Protein AF-0000000085954595 (afdb_homodimer)

Nearest PDB structures (foldseek):
  5egl-assembly1_A  TM=9.411E-01  e=6.350E-13  Staphylococcus aureus subsp. aureus Mu50
  5egk-assembly1_C  TM=9.507E-01  e=3.441E-12  Staphylococcus aureus subsp. aureus Mu50
  5hz4-assembly1_B  TM=9.574E-01  e=5.251E-12  Staphylococcus aureus subsp. aureus Mu50
  5egj-assembly1_A  TM=9.401E-01  e=4.654E-12  Staphylococcus aureus subsp. aureus Mu50
  5szy-assembly1_A  TM=9.165E-01  e=4.342E-11  Neisseria meningitidis

Foldseek 3Di:
DPPPPPPPPPPVVPPFAALVNLQVLQLLQLVVLVPADADADDLVPFAAAEQVQLKDKHKHPLQVDVVCLVVQADPVQFGQVLVVLLSVQSSQQSSQQSRQQRNDDGSDRPHGRKDKHWFKWAKKAFAPPDTHHSNWMKMKIWTFLEFDFFKTKIKMWIWTQDPNDIDTTMITITMMGIAHLVRPGGGGGRHYDYDDPVSVVSHVVVVVVVVVVVVCVCCACVNHPDDPVLVVVQVVLQVQQDDPVPNDSVRGHHDPLEDEQVPLKDKDKDAAAQVQAGSSQFRRVSNVSSVQVVRQQVSLCVQQVHHKDWGMKRIKGFADTHHHGWIKMKMKTFQFFDWQKTKIKIWIWTADPVVRDIDTGIMIITMMGDPGGGGGYHYDDVVSSSSNSVRVVVVVVSVVVD/DPPPPPPPPPPVPPPFAALVNLQVLQLLQLVVLVPPDADADDLVPFAAAEQVQLKDKHKHPLQVDVVCLVVQADPVQFGQVLVVLLSVQSSQQSSQQSRQQRNDDGSHRPHGRKDKHWFKWAKKAFAPPDTHHSNWMKMKIKTFLEFDFFKTKIKMWIWTQDPNDIDTTMITITMMGIAHLVRPGGGGGRHYDYDDPVSVVSHVVVVVVVVVVVVCVCCACVNHPDDPVLVVVQVVLQVQQDDPVPNDSVRGHHDPLEDEQVVLKDKDKDAAAQVQAGSSQFRRPSNVSSVQVVRQQVSLCVQLVHHKAWGMKRIKGFADTHHHGWIKMKMKTFQFFDWQKTKIKIWIWTADPVVRDIDTGIMIITMMGDPGGGGGYHYDDVVSSSSNSVRVVVVVVSVVVD

pLDDT: mean 91.68, std 13.05, range [21.44, 98.88]

Solvent-accessible surface area (backbone atoms only — not comparable to full-atom values): 41968 Å² total; per-residue (Å²): 136,84,74,78,70,79,77,73,73,74,70,72,74,74,81,74,47,34,52,65,53,51,52,54,37,49,42,45,24,53,57,60,37,73,76,46,77,82,67,91,78,64,67,90,75,48,69,61,26,45,46,70,36,11,45,50,66,34,28,48,49,25,40,85,39,58,85,57,28,53,78,37,31,31,64,84,68,27,47,33,62,43,58,51,47,30,50,50,46,54,49,46,50,50,25,53,50,30,36,49,37,52,63,54,62,82,47,54,77,79,50,79,56,63,36,74,45,72,40,30,36,57,36,35,44,47,50,81,95,62,80,56,56,44,69,40,37,37,41,38,37,35,23,44,50,34,61,49,59,35,38,35,34,30,40,35,38,34,29,34,68,54,98,89,37,78,42,78,42,36,41,36,34,37,32,31,35,30,18,29,79,86,63,82,44,74,34,74,51,55,44,69,40,72,88,45,72,69,48,45,50,44,33,51,49,40,52,50,51,50,50,51,51,52,50,50,60,62,57,25,75,91,76,28,76,76,53,73,68,55,46,50,52,53,49,53,57,50,56,60,20,44,35,85,85,65,77,36,92,82,52,66,43,76,52,89,66,48,40,49,31,87,73,40,57,44,48,36,63,42,79,35,40,54,65,50,39,38,91,82,66,28,44,24,65,24,55,54,50,22,53,47,46,53,43,38,50,52,42,49,16,52,69,52,34,33,67,62,41,82,51,37,38,39,55,29,39,48,76,46,89,45,56,56,52,35,38,36,37,37,40,23,30,50,33,29,53,59,59,33,32,36,24,31,39,28,42,32,27,40,45,40,42,65,78,69,44,73,44,77,24,34,41,37,34,40,30,34,35,41,87,52,70,40,57,39,57,38,56,83,48,69,71,38,42,52,45,27,52,53,28,45,53,51,46,54,57,49,57,76,70,106,136,81,78,76,70,78,76,74,73,73,70,72,74,73,78,74,48,34,52,65,52,51,54,53,37,49,42,44,23,53,58,59,36,71,77,45,78,83,66,90,78,65,66,89,74,48,71,61,27,45,48,70,36,11,45,51,66,35,27,48,48,25,40,85,39,58,86,56,27,51,77,37,31,32,65,84,66,27,48,33,64,43,56,51,47,29,52,49,47,53,50,47,49,50,25,52,49,31,37,49,36,54,64,54,61,82,48,54,76,79,51,79,57,61,36,74,44,72,40,30,36,58,36,36,44,49,49,81,93,62,80,56,56,45,70,39,39,37,41,38,36,37,25,44,48,34,61,50,60,33,37,36,33,30,39,36,39,33,29,36,67,56,96,87,37,79,42,78,44,35,40,37,35,36,30,34,36,30,18,29,79,87,61,81,42,74,34,74,52,53,43,69,38,71,88,47,72,68,46,46,51,45,33,50,50,41,51,50,51,50,50,51,50,51,49,49,58,64,56,25,75,92,74,29,76,77,52,73,67,55,46,50,51,53,50,52,56,50,56,58,20,45,34,85,86,66,76,35,91,82,52,68,44,76,52,88,66,48,41,48,32,87,74,40,56,42,47,36,63,43,78,36,40,55,64,49,39,39,90,82,66,28,46,24,65,24,56,53,50,20,55,46,47,53,43,38,49,51,42,50,17,53,69,53,34,33,67,61,41,82,52,36,38,41,54,30,40,48,74,46,88,45,56,58,51,34,39,37,37,37,40,24,31,49,34,29,53,60,59,32,32,37,24,30,41,28,42,32,26,39,46,39,41,64,78,69,44,73,44,77,24,34,40,38,32,40,31,35,36,40,88,51,72,42,56,40,56,38,56,83,48,71,70,38,40,52,46,28,51,51,29,43,53,51,48,53,58,50,56,76,70,106

Radius of gyration: 30.06 Å; Cα contacts (8 Å, |Δi|>4): 1681; chains: 2; bounding box: 65×86×109 Å

Secondary structure (DSSP, 8-state):
---------------PPBHHHHHHHHHHHHHHHHTSPP----GGGSPPEEGGGT-EEEEE-TTT-GGGGGGTB-TTSSB-HHHHHHHHHHHHHHHHHHHHHTTPPTTS--S---EEEEEEEEEEEE-TT----TTSPEEEEEEEEEE-SSEEEEEEEEEEEETTEEEEEEEEEEEEEEE-TTSSSB-PPPPEE--SHHHHHHHHHHHHHHHHHHHHHHT-TTTS---HHHHHHHHHHHHTTB-TTT--SS-B-PPTTEEEGGGSEEEEEEE--GGGB-TTSBB-HHHHHHHHHHHHHHHHHHHHTS-EEEEEEEEEEE-S--BTT-EEEEEEEEEEEETTEEEEEEEEEEEETTTTEEEEEEEEEEEEEESS--PEEE--SHHHHHHHHHHHHHHHHHHTT-/---------------PPBHHHHHHHHHHHHHHHHTSPP----GGGSPPEEGGGT-EEEEE-TTT-GGGGGGTB-TTSSB-HHHHHHHHHHHHHHHHHHHHHTTPPTTS--S---EEEEEEEEEEEE-TT----TTSPEEEEEEEEEE-SSEEEEEEEEEEEETTEEEEEEEEEEEEEEE-TTSSSB-PPPPEE--SHHHHHHHHHHHHHHHHHHHHHHT-TTTS---HHHHHHHHHHHHTTB-TTT--SS-B-PPTTEEEGGGSEEEEEEE--GGGB-TTSBB-HHHHHHHHHHHHHHHHHHHHTS-EEEEEEEEEEE-S--BTT-EEEEEEEEEEEETTEEEEEEEEEEEETTTTEEEEEEEEEEEEEESS--PEEE--SHHHHHHHHHHHHHHHHHHTT-

Sequence (804 aa):
SLLCKTFRCLYSTIQRKTIRYVGETLQKHVAALQGIPTRSVDISKLEAHTMNESRDSAVIPLGSEPQIRLQYINFTELVRFGKLLEDLDTFAIWLSYKHNQGGNLMGFPRHHPMMIVTAAVDEIHIKPDYDILPTTDIIMEGHVSWVGRSSLEVSMHLSQEIQGSRRDFLSAKFITVSREPSGDRSTPNVPLKTTSPEEEKMVRKGLAAREIRKLNEERSLMKTPPNDEERHILHNLFLQTIDPQSYSFRHRVLPPNHVWIEDAKLKNAVLCFPVDRNVYNKIFGGYLMRLAFELAWCNAAMYAKGRVKIAAVDDILFRKSVEIGSLLLLSSQVCYTVGNRMELSVNAEVLNVVTDTRVSTNTFYFMFKAEHDVPSIVPRSYADGMLFVEAKRHYESSENRLSLLCKTFRCLYSTIQRKTIRYVGETLQKHVAALQGIPTRSVDISKLEAHTMNESRDSAVIPLGSEPQIRLQYINFTELVRFGKLLEDLDTFAIWLSYKHNQGGNLMGFPRHHPMMIVTAAVDEIHIKPDYDILPTTDIIMEGHVSWVGRSSLEVSMHLSQEIQGSRRDFLSAKFITVSREPSGDRSTPNVPLKTTSPEEEKMVRKGLAAREIRKLNEERSLMKTPPNDEERHILHNLFLQTIDPQSYSFRHRVLPPNHVWIEDAKLKNAVLCFPVDRNVYNKIFGGYLMRLAFELAWCNAAMYAKGRVKIAAVDDILFRKSVEIGSLLLLSSQVCYTVGNRMELSVNAEVLNVVTDTRVSTNTFYFMFKAEHDVPSIVPRSYADGMLFVEAKRHYESSENRL

InterPro domains:
  IPR029069 HotDog domain superfamily [SSF54637] (68-216)
  IPR029069 HotDog domain superfamily [SSF54637] (257-397)
  IPR033120 Hotdog acyl-CoA thioesterase (ACOT)-type domain [PS51770] (54-182)
  IPR033120 Hotdog acyl-CoA thioesterase (ACOT)-type domain [PS51770] (262-374)

Structure (mmCIF, N/CA/C/O backbone):
data_AF-0000000085954595-model_v1
#
loop_
_entity.id
_entity.type
_entity.pdbx_description
1 polymer 'HotDog ACOT-type domain-containing protein'
#
loop_
_atom_site.group_PDB
_atom_site.id
_atom_site.type_symbol
_atom_site.label_atom_id
_atom_site.label_alt_id
_atom_site.label_comp_id
_atom_site.label_asym_id
_atom_site.label_entity_id
_atom_site.label_seq_id
_atom_site.pdbx_PDB_ins_code
_atom_site.Cartn_x
_atom_site.Cartn_y
_atom_site.Cartn_z
_atom_site.occupancy
_atom_site.B_iso_or_equiv
_atom_site.auth_seq_id
_atom_site.auth_comp_id
_atom_site.auth_asym_id
_atom_site.auth_atom_id
_atom_site.pdbx_PDB_model_num
ATOM 1 N N . SER A 1 1 ? 24.891 -0.18 64.062 1 23.48 1 SER A N 1
ATOM 2 C CA . SER A 1 1 ? 25.5 0.086 62.75 1 23.48 1 SER A CA 1
ATOM 3 C C . SER A 1 1 ? 24.766 -0.634 61.656 1 23.48 1 SER A C 1
ATOM 5 O O . SER A 1 1 ? 24.844 -0.24 60.469 1 23.48 1 SER A O 1
ATOM 7 N N . LEU A 1 2 ? 24.281 -1.827 61.75 1 26.25 2 LEU A N 1
ATOM 8 C CA . LEU A 1 2 ? 23.734 -2.922 60.938 1 26.25 2 LEU A CA 1
ATOM 9 C C . LEU A 1 2 ? 22.375 -2.553 60.344 1 26.25 2 LEU A C 1
ATOM 11 O O . LEU A 1 2 ? 21.828 -3.299 59.562 1 26.25 2 LEU A O 1
ATOM 15 N N . LEU A 1 3 ? 21.594 -1.631 60.906 1 26.55 3 LEU A N 1
ATOM 16 C CA . LEU A 1 3 ? 20.172 -1.468 60.656 1 26.55 3 LEU A CA 1
ATOM 17 C C . LEU A 1 3 ? 19.922 -0.839 59.281 1 26.55 3 LEU A C 1
ATOM 19 O O . LEU A 1 3 ? 18.844 -0.289 59.031 1 26.55 3 LEU A O 1
ATOM 23 N N . CYS A 1 4 ? 20.891 -0.4 58.5 1 21.81 4 CYS A N 1
ATOM 24 C CA . CYS A 1 4 ? 20.5 0.355 57.312 1 21.81 4 CYS A CA 1
ATOM 25 C C . CYS A 1 4 ? 19.688 -0.51 56.344 1 21.81 4 CYS A C 1
ATOM 27 O O . CYS A 1 4 ? 20.234 -1.304 55.594 1 21.81 4 CYS A O 1
ATOM 29 N N . LYS A 1 5 ? 18.562 -1.165 56.844 1 31.98 5 LYS A N 1
ATOM 30 C CA . LYS A 1 5 ? 17.609 -1.92 56.031 1 31.98 5 LYS A CA 1
ATOM 31 C C . LYS A 1 5 ? 17.297 -1.172 54.75 1 31.98 5 LYS A C 1
ATOM 33 O O . LYS A 1 5 ? 17.109 0.047 54.75 1 31.98 5 LYS A O 1
ATOM 38 N N . THR A 1 6 ? 17.516 -1.819 53.594 1 28.95 6 THR A N 1
ATOM 39 C CA . THR A 1 6 ? 17.391 -1.527 52.156 1 28.95 6 THR A CA 1
ATOM 40 C C . THR A 1 6 ? 16.016 -0.976 51.844 1 28.95 6 THR A C 1
ATOM 42 O O . THR A 1 6 ? 15 -1.637 52.094 1 28.95 6 THR A O 1
ATOM 45 N N . PHE A 1 7 ? 15.625 0.218 52.031 1 25.62 7 PHE A N 1
ATOM 46 C CA . PHE A 1 7 ? 14.445 0.856 51.438 1 25.62 7 PHE A CA 1
ATOM 47 C C . PHE A 1 7 ? 14.297 0.481 49.969 1 25.62 7 PHE A C 1
ATOM 49 O O . PHE A 1 7 ? 15.07 0.934 49.125 1 25.62 7 PHE A O 1
ATOM 56 N N . ARG A 1 8 ? 13.875 -0.756 49.656 1 32 8 ARG A N 1
ATOM 57 C CA . ARG A 1 8 ? 13.383 -1.069 48.312 1 32 8 ARG A CA 1
ATOM 58 C C . ARG A 1 8 ? 12.43 0.013 47.812 1 32 8 ARG A C 1
ATOM 60 O O . ARG A 1 8 ? 11.352 0.217 48.375 1 32 8 ARG A O 1
ATOM 67 N N . CYS A 1 9 ? 12.844 1.186 47.406 1 26.95 9 CYS A N 1
ATOM 68 C CA . CYS A 1 9 ? 12.039 2.129 46.656 1 26.95 9 CYS A CA 1
ATOM 69 C C . CYS A 1 9 ? 11.078 1.397 45.719 1 26.95 9 CYS A C 1
ATOM 71 O O . CYS A 1 9 ? 11.508 0.66 44.844 1 26.95 9 CYS A O 1
ATOM 73 N N . LEU A 1 10 ? 10.016 0.953 46.188 1 31.66 10 LEU A N 1
ATOM 74 C CA . LEU A 1 10 ? 8.883 0.573 45.344 1 31.66 10 LEU A CA 1
ATOM 75 C C . LEU A 1 10 ? 8.703 1.561 44.188 1 31.66 10 LEU A C 1
ATOM 77 O O . LEU A 1 10 ? 8.219 2.676 44.406 1 31.66 10 LEU A O 1
ATOM 81 N N . TYR A 1 11 ? 9.648 1.838 43.344 1 32.22 11 TYR A N 1
ATOM 82 C CA . TYR A 1 11 ? 9.289 2.441 42.062 1 32.22 11 TYR A CA 1
ATOM 83 C C . TYR A 1 11 ? 7.953 1.897 41.562 1 32.22 11 TYR A C 1
ATOM 85 O O . TYR A 1 11 ? 7.844 0.713 41.219 1 32.22 11 TYR A O 1
ATOM 93 N N . SER A 1 12 ? 6.922 2.117 42.188 1 36.5 12 SER A N 1
ATOM 94 C CA . SER A 1 12 ? 5.613 1.949 41.562 1 36.5 12 SER A CA 1
ATOM 95 C C . SER A 1 12 ? 5.688 2.211 40.062 1 36.5 12 SER A C 1
ATOM 97 O O . SER A 1 12 ? 6.082 3.299 39.625 1 36.5 12 SER A O 1
ATOM 99 N N . THR A 1 13 ? 6.191 1.411 39.156 1 43.16 13 THR A N 1
ATOM 100 C CA . THR A 1 13 ? 6.242 1.431 37.719 1 43.16 13 THR A CA 1
ATOM 101 C C . THR A 1 13 ? 4.965 2.025 37.125 1 43.16 13 THR A C 1
ATOM 103 O O . THR A 1 13 ? 3.904 1.394 37.156 1 43.16 13 THR A O 1
ATOM 106 N N . ILE A 1 14 ? 4.547 3.193 37.406 1 48.75 14 ILE A N 1
ATOM 107 C CA . ILE A 1 14 ? 3.465 3.861 36.688 1 48.75 14 ILE A CA 1
ATOM 108 C C . ILE A 1 14 ? 3.424 3.375 35.219 1 48.75 14 ILE A C 1
ATOM 110 O O . ILE A 1 14 ? 4.398 3.523 34.5 1 48.75 14 ILE A O 1
ATOM 114 N N . GLN A 1 15 ? 2.656 2.41 34.969 1 64.56 15 GLN A N 1
ATOM 115 C CA . GLN A 1 15 ? 2.449 1.842 33.625 1 64.56 15 GLN A CA 1
ATOM 116 C C . GLN A 1 15 ? 2.16 2.934 32.594 1 64.56 15 GLN A C 1
ATOM 118 O O . GLN A 1 15 ? 1.16 3.646 32.719 1 64.56 15 GLN A O 1
ATOM 123 N N . ARG A 1 16 ? 3.102 3.398 31.797 1 84.44 16 ARG A N 1
ATOM 124 C CA . ARG A 1 16 ? 2.986 4.398 30.734 1 84.44 16 ARG A CA 1
ATOM 125 C C . ARG A 1 16 ? 1.938 3.99 29.703 1 84.44 16 ARG A C 1
ATOM 127 O O . ARG A 1 16 ? 1.839 2.814 29.344 1 84.44 16 ARG A O 1
ATOM 134 N N . LYS A 1 17 ? 1.073 4.945 29.469 1 95.56 17 LYS A N 1
ATOM 135 C CA . LYS A 1 17 ? 0.077 4.789 28.406 1 95.56 17 LYS A CA 1
ATOM 136 C C . LYS A 1 17 ? 0.742 4.504 27.062 1 95.56 17 LYS A C 1
ATOM 138 O O . LYS A 1 17 ? 1.64 5.234 26.641 1 95.56 17 LYS A O 1
ATOM 143 N N . THR A 1 18 ? 0.385 3.381 26.438 1 98 18 THR A N 1
ATOM 144 C CA . THR A 1 18 ? 0.919 3.08 25.109 1 98 18 THR A CA 1
ATOM 145 C C . THR A 1 18 ? 0.077 3.742 24.031 1 98 18 THR A C 1
ATOM 147 O O . THR A 1 18 ? -1.064 4.137 24.281 1 98 18 THR A O 1
ATOM 150 N N . ILE A 1 19 ? 0.636 3.875 22.875 1 98.19 19 ILE A N 1
ATOM 151 C CA . ILE A 1 19 ? -0.09 4.453 21.75 1 98.19 19 ILE A CA 1
ATOM 152 C C . ILE A 1 19 ? -1.29 3.574 21.406 1 98.19 19 ILE A C 1
ATOM 154 O O . ILE A 1 19 ? -2.324 4.074 20.953 1 98.19 19 ILE A O 1
ATOM 158 N N . ARG A 1 20 ? -1.204 2.293 21.641 1 96.69 20 ARG A N 1
ATOM 159 C CA . ARG A 1 20 ? -2.34 1.396 21.469 1 96.69 20 ARG A CA 1
ATOM 160 C C . ARG A 1 20 ? -3.469 1.746 22.438 1 96.69 20 ARG A C 1
ATOM 162 O O . ARG A 1 20 ? -4.637 1.797 22.031 1 96.69 20 ARG A O 1
ATOM 169 N N . TYR A 1 21 ? -3.107 1.951 23.672 1 97.25 21 TYR A N 1
ATOM 170 C CA . TYR A 1 21 ? -4.086 2.367 24.656 1 97.25 21 TYR A CA 1
ATOM 171 C C . TYR A 1 21 ? -4.781 3.658 24.234 1 97.25 21 TYR A C 1
ATOM 173 O O . TYR A 1 21 ? -6 3.783 24.359 1 97.25 21 TYR A O 1
ATOM 181 N N . VAL A 1 22 ? -3.982 4.574 23.75 1 98 22 VAL A N 1
ATOM 182 C CA . VAL A 1 22 ? -4.5 5.863 23.297 1 98 22 VAL A CA 1
ATOM 183 C C . VAL A 1 22 ? -5.547 5.652 22.203 1 98 22 VAL A C 1
ATOM 185 O O . VAL A 1 22 ? -6.648 6.199 22.281 1 98 22 VAL A O 1
ATOM 188 N N . GLY A 1 23 ? -5.23 4.863 21.25 1 97.31 23 GLY A N 1
ATOM 189 C CA . GLY A 1 23 ? -6.148 4.582 20.156 1 97.31 23 GLY A CA 1
ATOM 190 C C . GLY A 1 23 ? -7.438 3.928 20.625 1 97.31 23 GLY A C 1
ATOM 191 O O . GLY A 1 23 ? -8.531 4.34 20.219 1 97.31 23 GLY A O 1
ATOM 192 N N . GLU A 1 24 ? -7.305 2.953 21.469 1 96.44 24 GLU A N 1
ATOM 193 C CA . GLU A 1 24 ? -8.461 2.213 21.953 1 96.44 24 GLU A CA 1
ATOM 194 C C . GLU A 1 24 ? -9.375 3.104 22.797 1 96.44 24 GLU A C 1
ATOM 196 O O . GLU A 1 24 ? -10.602 3.023 22.688 1 96.44 24 GLU A O 1
ATOM 201 N N . THR A 1 25 ? -8.758 3.902 23.625 1 97.69 25 THR A N 1
ATOM 202 C CA . THR A 1 25 ? -9.523 4.789 24.484 1 97.69 25 THR A CA 1
ATOM 203 C C . THR A 1 25 ? -10.219 5.875 23.672 1 97.69 25 THR A C 1
ATOM 205 O O . THR A 1 25 ? -11.336 6.285 24 1 97.69 25 THR A O 1
ATOM 208 N N . LEU A 1 26 ? -9.547 6.383 22.641 1 97.19 26 LEU A N 1
ATOM 209 C CA . LEU A 1 26 ? -10.172 7.348 21.734 1 97.19 26 LEU A CA 1
ATOM 210 C C . LEU A 1 26 ? -11.414 6.754 21.078 1 97.19 26 LEU A C 1
ATOM 212 O O . LEU A 1 26 ? -12.438 7.438 20.953 1 97.19 26 LEU A O 1
ATOM 216 N N . GLN A 1 27 ? -11.281 5.531 20.672 1 95.81 27 GLN A N 1
ATOM 217 C CA . GLN A 1 27 ? -12.422 4.852 20.062 1 95.81 27 GLN A CA 1
ATOM 218 C C . GLN A 1 27 ? -13.602 4.797 21.031 1 95.81 27 GLN A C 1
ATOM 220 O O . GLN A 1 27 ? -14.742 5.07 20.641 1 95.81 27 GLN A O 1
ATOM 225 N N . LYS A 1 28 ? -13.32 4.426 22.25 1 96.06 28 LYS A N 1
ATOM 226 C CA . LYS A 1 28 ? -14.344 4.383 23.281 1 96.06 28 LYS A CA 1
ATOM 227 C C . LYS A 1 28 ? -14.945 5.766 23.516 1 96.06 28 LYS A C 1
ATOM 229 O O . LYS A 1 28 ? -16.172 5.898 23.672 1 96.06 28 LYS A O 1
ATOM 234 N N . HIS A 1 29 ? -14.07 6.75 23.531 1 96.06 29 HIS A N 1
ATOM 235 C CA . HIS A 1 29 ? -14.484 8.125 23.781 1 96.06 29 HIS A CA 1
ATOM 236 C C . HIS A 1 29 ? -15.445 8.617 22.719 1 96.06 29 HIS A C 1
ATOM 238 O O . HIS A 1 29 ? -16.5 9.172 23.031 1 96.06 29 HIS A O 1
ATOM 244 N N . VAL A 1 30 ? -15.133 8.391 21.469 1 94.81 30 VAL A N 1
ATOM 245 C CA . VAL A 1 30 ? -15.93 8.844 20.328 1 94.81 30 VAL A CA 1
ATOM 246 C C . VAL A 1 30 ? -17.219 8.047 20.25 1 94.81 30 VAL A C 1
ATOM 248 O O . VAL A 1 30 ? -18.281 8.602 19.969 1 94.81 30 VAL A O 1
ATOM 251 N N . ALA A 1 31 ? -17.141 6.766 20.516 1 93 31 ALA A N 1
ATOM 252 C CA . ALA A 1 31 ? -18.344 5.93 20.531 1 93 31 ALA A CA 1
ATOM 253 C C . ALA A 1 31 ? -19.359 6.434 21.547 1 93 31 ALA A C 1
ATOM 255 O O . ALA A 1 31 ? -20.562 6.414 21.297 1 93 31 ALA A O 1
ATOM 256 N N . ALA A 1 32 ? -18.875 6.852 22.641 1 92.69 32 ALA A N 1
ATOM 257 C CA . ALA A 1 32 ? -19.734 7.348 23.719 1 92.69 32 ALA A CA 1
ATOM 258 C C . ALA A 1 32 ? -20.422 8.656 23.312 1 92.69 32 ALA A C 1
ATOM 260 O O . ALA A 1 32 ? -21.5 8.977 23.812 1 92.69 32 ALA A O 1
ATOM 261 N N . LEU A 1 33 ? -19.812 9.359 22.422 1 90.88 33 LEU A N 1
ATOM 262 C CA . LEU A 1 33 ? -20.344 10.648 21.984 1 90.88 33 LEU A CA 1
ATOM 263 C C . LEU A 1 33 ? -21.484 10.461 20.984 1 90.88 33 LEU A C 1
ATOM 265 O O . LEU A 1 33 ? -22.328 11.336 20.828 1 90.88 33 LEU A O 1
ATOM 269 N N . GLN A 1 34 ? -21.453 9.391 20.188 1 82.62 34 GLN A N 1
ATOM 270 C CA . GLN A 1 34 ? -22.438 9.156 19.141 1 82.62 34 GLN A CA 1
ATOM 271 C C . GLN A 1 34 ? -23.844 9.062 19.734 1 82.62 34 GLN A C 1
ATOM 273 O O . GLN A 1 34 ? -24.828 9.398 19.078 1 82.62 34 GLN A O 1
ATOM 278 N N . GLY A 1 35 ? -24.016 8.734 20.922 1 75.94 35 GLY A N 1
ATOM 279 C CA . GLY A 1 35 ? -25.328 8.594 21.547 1 75.94 35 GLY A CA 1
ATOM 280 C C . GLY A 1 35 ? -25.812 9.883 22.188 1 75.94 35 GLY A C 1
ATOM 281 O O . GLY A 1 35 ? -26.953 9.961 22.641 1 75.94 35 GLY A O 1
ATOM 282 N N . ILE A 1 36 ? -25.031 10.891 22.109 1 80 36 ILE A N 1
ATOM 283 C CA . ILE A 1 36 ? -25.391 12.141 22.766 1 80 36 ILE A CA 1
ATOM 284 C C . ILE A 1 36 ? -25.969 13.117 21.75 1 80 36 ILE A C 1
ATOM 286 O O . ILE A 1 36 ? -25.344 13.414 20.734 1 80 36 ILE A O 1
ATOM 290 N N . PRO A 1 37 ? -27.172 13.539 21.953 1 78.62 37 PRO A N 1
ATOM 291 C CA . PRO A 1 37 ? -27.781 14.492 21.016 1 78.62 37 PRO A CA 1
ATOM 292 C C . PRO A 1 37 ? -27 15.797 20.922 1 78.62 37 PRO A C 1
ATOM 294 O O . PRO A 1 37 ? -26.469 16.281 21.922 1 78.62 37 PRO A O 1
ATOM 297 N N . THR A 1 38 ? -26.922 16.297 19.734 1 78 38 THR A N 1
ATOM 298 C CA . THR A 1 38 ? -26.203 17.547 19.5 1 78 38 THR A CA 1
ATOM 299 C C . THR A 1 38 ? -27.016 18.75 19.984 1 78 38 THR A C 1
ATOM 301 O O . THR A 1 38 ? -28.234 18.812 19.734 1 78 38 THR A O 1
ATOM 304 N N . ARG A 1 39 ? -26.422 19.516 20.906 1 70.94 39 ARG A N 1
ATOM 305 C CA . ARG A 1 39 ? -27.078 20.734 21.344 1 70.94 39 ARG A CA 1
ATOM 306 C C . ARG A 1 39 ? -26.203 21.953 21.062 1 70.94 39 ARG A C 1
ATOM 308 O O . ARG A 1 39 ? -24.984 21.828 20.906 1 70.94 39 ARG A O 1
ATOM 315 N N . SER A 1 40 ? -26.906 23.016 20.797 1 75.88 40 SER A N 1
ATOM 316 C CA . SER A 1 40 ? -26.172 24.266 20.656 1 75.88 40 SER A CA 1
ATOM 317 C C . SER A 1 40 ? -25.375 24.594 21.906 1 75.88 40 SER A C 1
ATOM 319 O O . SER A 1 40 ? -25.859 24.406 23.031 1 75.88 40 SER A O 1
ATOM 321 N N . VAL A 1 41 ? -24.125 24.875 21.656 1 79.75 41 VAL A N 1
ATOM 322 C CA . VAL A 1 41 ? -23.266 25.125 22.812 1 79.75 41 VAL A CA 1
ATOM 323 C C . VAL A 1 41 ? -23 26.625 22.922 1 79.75 41 VAL A C 1
ATOM 325 O O . VAL A 1 41 ? -22.641 27.281 21.953 1 79.75 41 VAL A O 1
ATOM 328 N N . ASP A 1 42 ? -23.328 27.188 24.094 1 80.19 42 ASP A N 1
ATOM 329 C CA . ASP A 1 42 ? -22.984 28.578 24.422 1 80.19 42 ASP A CA 1
ATOM 330 C C . ASP A 1 42 ? -21.547 28.656 24.969 1 80.19 42 ASP A C 1
ATOM 332 O O . ASP A 1 42 ? -21.297 28.312 26.125 1 80.19 42 ASP A O 1
ATOM 336 N N . ILE A 1 43 ? -20.703 29.141 24.203 1 78.94 43 ILE A N 1
ATOM 337 C CA . ILE A 1 43 ? -19.266 29.219 24.469 1 78.94 43 ILE A CA 1
ATOM 338 C C . ILE A 1 43 ? -19.031 30.016 25.766 1 78.94 43 ILE A C 1
ATOM 340 O O . ILE A 1 43 ? -18.109 29.703 26.516 1 78.94 43 ILE A O 1
ATOM 344 N N . SER A 1 44 ? -19.828 31 25.938 1 80.25 44 SER A N 1
ATOM 345 C CA . SER A 1 44 ? -19.656 31.875 27.078 1 80.25 44 SER A CA 1
ATOM 346 C C . SER A 1 44 ? -19.828 31.125 28.391 1 80.25 44 SER A C 1
ATOM 348 O O . SER A 1 44 ? -19.375 31.578 29.453 1 80.25 44 SER A O 1
ATOM 350 N N . LYS A 1 45 ? -20.422 30.031 28.312 1 82.19 45 LYS A N 1
ATOM 351 C CA . LYS A 1 45 ? -20.703 29.25 29.516 1 82.19 45 LYS A CA 1
ATOM 352 C C . LYS A 1 45 ? -19.609 28.203 29.766 1 82.19 45 LYS A C 1
ATOM 354 O O . LYS A 1 45 ? -19.625 27.531 30.797 1 82.19 45 LYS A O 1
ATOM 359 N N . LEU A 1 46 ? -18.75 28.156 28.844 1 87.12 46 LEU A N 1
ATOM 360 C CA . LEU A 1 46 ? -17.688 27.156 29.016 1 87.12 46 LEU A CA 1
ATOM 361 C C . LEU A 1 46 ? -16.547 27.719 29.844 1 87.12 46 LEU A C 1
ATOM 363 O O . LEU A 1 46 ? -16.016 28.797 29.531 1 87.12 46 LEU A O 1
ATOM 367 N N . GLU A 1 47 ? -16.219 27.078 30.891 1 90.56 47 GLU A N 1
ATOM 368 C CA . GLU A 1 47 ? -15.055 27.469 31.688 1 90.56 47 GLU A CA 1
ATOM 369 C C . GLU A 1 47 ? -13.75 27.109 30.969 1 90.56 47 GLU A C 1
ATOM 371 O O . GLU A 1 47 ? -13.586 25.984 30.5 1 90.56 47 GLU A O 1
ATOM 376 N N . ALA A 1 48 ? -12.859 28.047 31 1 95.75 48 ALA A N 1
ATOM 377 C CA . ALA A 1 48 ? -11.586 27.875 30.312 1 95.75 48 ALA A CA 1
ATOM 378 C C . ALA A 1 48 ? -10.758 26.766 30.969 1 95.75 48 ALA A C 1
ATOM 380 O O . ALA A 1 48 ? -10.836 26.562 32.188 1 95.75 48 ALA A O 1
ATOM 381 N N . HIS A 1 49 ? -10.055 26.031 30.188 1 97.06 49 HIS A N 1
ATOM 382 C CA . HIS A 1 49 ? -9.117 25.016 30.656 1 97.06 49 HIS A CA 1
ATOM 383 C C . HIS A 1 49 ? -7.676 25.484 30.5 1 97.06 49 HIS A C 1
ATOM 385 O O . HIS A 1 49 ? -7.379 26.312 29.641 1 97.06 49 HIS A O 1
ATOM 391 N N . THR A 1 50 ? -6.793 24.953 31.312 1 96.88 50 THR A N 1
ATOM 392 C CA . THR A 1 50 ? -5.383 25.312 31.25 1 96.88 50 THR A CA 1
ATOM 393 C C . THR A 1 50 ? -4.637 24.438 30.25 1 96.88 50 THR A C 1
ATOM 395 O O . THR A 1 50 ? -5.148 23.391 29.844 1 96.88 50 THR A O 1
ATOM 398 N N . MET A 1 51 ? -3.457 24.859 29.906 1 96.31 51 MET A N 1
ATOM 399 C CA . MET A 1 51 ? -2.617 24.078 29.016 1 96.31 51 MET A CA 1
ATOM 400 C C . MET A 1 51 ? -2.264 22.734 29.625 1 96.31 51 MET A C 1
ATOM 402 O O . MET A 1 51 ? -2.152 21.734 28.906 1 96.31 51 MET A O 1
ATOM 406 N N . ASN A 1 52 ? -2.141 22.734 30.922 1 95.88 52 ASN A N 1
ATOM 407 C CA . ASN A 1 52 ? -1.749 21.531 31.625 1 95.88 52 ASN A CA 1
ATOM 408 C C . ASN A 1 52 ? -2.83 20.453 31.547 1 95.88 52 ASN A C 1
ATOM 410 O O . ASN A 1 52 ? -2.533 19.266 31.625 1 95.88 52 ASN A O 1
ATOM 414 N N . GLU A 1 53 ? -3.992 20.875 31.344 1 96.5 53 GLU A N 1
ATOM 415 C CA . GLU A 1 53 ? -5.098 19.922 31.297 1 96.5 53 GLU A CA 1
ATOM 416 C C . GLU A 1 53 ? -5.098 19.125 30 1 96.5 53 GLU A C 1
ATOM 418 O O . GLU A 1 53 ? -5.719 18.062 29.906 1 96.5 53 GLU A O 1
ATOM 423 N N . SER A 1 54 ? -4.438 19.641 29.016 1 97.44 54 SER A N 1
ATOM 424 C CA . SER A 1 54 ? -4.305 18.891 27.766 1 97.44 54 SER A CA 1
ATOM 425 C C . SER A 1 54 ? -2.977 18.141 27.719 1 97.44 54 SER A C 1
ATOM 427 O O . SER A 1 54 ? -2.793 17.25 26.891 1 97.44 54 SER A O 1
ATOM 429 N N . ARG A 1 55 ? -2.012 18.547 28.562 1 97.25 55 ARG A N 1
ATOM 430 C CA . ARG A 1 55 ? -0.68 17.953 28.547 1 97.25 55 ARG A CA 1
ATOM 431 C C . ARG A 1 55 ? -0.74 16.453 28.859 1 97.25 55 ARG A C 1
ATOM 433 O O . ARG A 1 55 ? -1.414 16.047 29.797 1 97.25 55 ARG A O 1
ATOM 440 N N . ASP A 1 56 ? -0.078 15.664 28.031 1 97.94 56 ASP A N 1
ATOM 441 C CA . ASP A 1 56 ? -0.059 14.219 28.25 1 97.94 56 ASP A CA 1
ATOM 442 C C . ASP A 1 56 ? 1.133 13.578 27.547 1 97.94 56 ASP A C 1
ATOM 444 O O . ASP A 1 56 ? 1.905 14.258 26.859 1 97.94 56 ASP A O 1
ATOM 448 N N . SER A 1 57 ? 1.332 12.336 27.859 1 98.19 57 SER A N 1
ATOM 449 C CA . SER A 1 57 ? 2.414 11.547 27.281 1 98.19 57 SER A CA 1
ATOM 450 C C . SER A 1 57 ? 1.945 10.141 26.922 1 98.19 57 SER A C 1
ATOM 452 O O . SER A 1 57 ? 1.02 9.617 27.531 1 98.19 57 SER A O 1
ATOM 454 N N . ALA A 1 58 ? 2.475 9.625 25.875 1 98.38 58 ALA A N 1
ATOM 455 C CA . ALA A 1 58 ? 2.27 8.242 25.438 1 98.38 58 ALA A CA 1
ATOM 456 C C . ALA A 1 58 ? 3.574 7.621 24.953 1 98.38 58 ALA A C 1
ATOM 458 O O . ALA A 1 58 ? 4.531 8.336 24.641 1 98.38 58 ALA A O 1
ATOM 459 N N . VAL A 1 59 ? 3.574 6.297 24.969 1 98.62 59 VAL A N 1
ATOM 460 C CA . VAL A 1 59 ? 4.797 5.605 24.562 1 98.62 59 VAL A CA 1
ATOM 461 C C . VAL A 1 59 ? 4.5 4.684 23.375 1 98.62 59 VAL A C 1
ATOM 463 O O . VAL A 1 59 ? 3.459 4.023 23.344 1 98.62 59 VAL A O 1
ATOM 466 N N . ILE A 1 60 ? 5.332 4.727 22.359 1 98.62 60 ILE A N 1
ATOM 467 C CA . ILE A 1 60 ? 5.461 3.615 21.422 1 98.62 60 ILE A CA 1
ATOM 468 C C . ILE A 1 60 ? 6.457 2.596 21.984 1 98.62 60 ILE A C 1
ATOM 470 O O . ILE A 1 60 ? 7.668 2.84 21.984 1 98.62 60 ILE A O 1
ATOM 474 N N . PRO A 1 61 ? 6.004 1.481 22.422 1 98.12 61 PRO A N 1
ATOM 475 C CA . PRO A 1 61 ? 6.828 0.604 23.266 1 98.12 61 PRO A CA 1
ATOM 476 C C . PRO A 1 61 ? 7.688 -0.352 22.438 1 98.12 61 PRO A C 1
ATOM 478 O O . PRO A 1 61 ? 7.594 -1.57 22.594 1 98.12 61 PRO A O 1
ATOM 481 N N . LEU A 1 62 ? 8.602 0.182 21.703 1 97.75 62 LEU A N 1
ATOM 482 C CA . LEU A 1 62 ? 9.453 -0.62 20.828 1 97.75 62 LEU A CA 1
ATOM 483 C C . LEU A 1 62 ? 10.484 -1.399 21.641 1 97.75 62 LEU A C 1
ATOM 485 O O . LEU A 1 62 ? 10.93 -2.469 21.219 1 97.75 62 LEU A O 1
ATOM 489 N N . GLY A 1 63 ? 10.93 -0.868 22.719 1 96.31 63 GLY A N 1
ATOM 490 C CA . GLY A 1 63 ? 11.852 -1.557 23.609 1 96.31 63 GLY A CA 1
ATOM 491 C C . GLY A 1 63 ? 11.164 -2.494 24.578 1 96.31 63 GLY A C 1
ATOM 492 O O . GLY A 1 63 ? 11.531 -3.666 24.688 1 96.31 63 GLY A O 1
ATOM 493 N N . SER A 1 64 ? 10.055 -2.049 25.141 1 96.19 64 SER A N 1
ATOM 494 C CA . SER A 1 64 ? 9.375 -2.762 26.219 1 96.19 64 SER A CA 1
ATOM 495 C C . SER A 1 64 ? 8.461 -3.85 25.672 1 96.19 64 SER A C 1
ATOM 497 O O . SER A 1 64 ? 8.148 -4.82 26.375 1 96.19 64 SER A O 1
ATOM 499 N N . GLU A 1 65 ? 8 -3.699 24.422 1 96.44 65 GLU A N 1
ATOM 500 C CA . GLU A 1 65 ? 7.184 -4.703 23.75 1 96.44 65 GLU A CA 1
ATOM 501 C C . GLU A 1 65 ? 7.766 -5.07 22.391 1 96.44 65 GLU A C 1
ATOM 503 O O . GLU A 1 65 ? 7.191 -4.734 21.359 1 96.44 65 GLU A O 1
ATOM 508 N N . PRO A 1 66 ? 8.734 -5.906 22.375 1 94.88 66 PRO A N 1
ATOM 509 C CA . PRO A 1 66 ? 9.469 -6.199 21.141 1 94.88 66 PRO A CA 1
ATOM 510 C C . PRO A 1 66 ? 8.594 -6.84 20.062 1 94.88 66 PRO A C 1
ATOM 512 O O . PRO A 1 66 ? 8.93 -6.793 18.875 1 94.88 66 PRO A O 1
ATOM 515 N N . GLN A 1 67 ? 7.453 -7.352 20.438 1 92.5 67 GLN A N 1
ATOM 516 C CA . GLN A 1 67 ? 6.598 -8.062 19.484 1 92.5 67 GLN A CA 1
ATOM 517 C C . GLN A 1 67 ? 6 -7.102 18.469 1 92.5 67 GLN A C 1
ATOM 519 O O . GLN A 1 67 ? 5.547 -7.523 17.406 1 92.5 67 GLN A O 1
ATOM 524 N N . ILE A 1 68 ? 5.973 -5.797 18.75 1 95.81 68 ILE A N 1
ATOM 525 C CA . ILE A 1 68 ? 5.359 -4.871 17.797 1 95.81 68 ILE A CA 1
ATOM 526 C C . ILE A 1 68 ? 6.43 -4.285 16.891 1 95.81 68 ILE A C 1
ATOM 528 O O . ILE A 1 68 ? 6.117 -3.545 15.953 1 95.81 68 ILE A O 1
ATOM 532 N N . ARG A 1 69 ? 7.727 -4.59 17.078 1 96.06 69 ARG A N 1
ATOM 533 C CA . ARG A 1 69 ? 8.852 -3.963 16.406 1 96.06 69 ARG A CA 1
ATOM 534 C C . ARG A 1 69 ? 8.766 -4.168 14.891 1 96.06 69 ARG A C 1
ATOM 536 O O . ARG A 1 69 ? 9.078 -3.264 14.117 1 96.06 69 ARG A O 1
ATOM 543 N N . LEU A 1 70 ? 8.359 -5.32 14.57 1 95.12 70 LEU A N 1
ATOM 544 C CA . LEU A 1 70 ? 8.352 -5.664 13.156 1 95.12 70 LEU A CA 1
ATOM 545 C C . LEU A 1 70 ? 7.492 -4.684 12.359 1 95.12 70 LEU A C 1
ATOM 547 O O . LEU A 1 70 ? 7.801 -4.371 11.211 1 95.12 70 LEU A O 1
ATOM 551 N N . GLN A 1 71 ? 6.5 -4.16 13.023 1 95.94 71 GLN A N 1
ATOM 552 C CA . GLN A 1 71 ? 5.582 -3.236 12.359 1 95.94 71 GLN A CA 1
ATOM 553 C C . GLN A 1 71 ? 6.227 -1.865 12.172 1 95.94 71 GLN A C 1
ATOM 555 O O . GLN A 1 71 ? 5.773 -1.071 11.344 1 95.94 71 GLN A O 1
ATOM 560 N N . TYR A 1 72 ? 7.324 -1.604 12.914 1 98.12 72 TYR A N 1
ATOM 561 C CA . TYR A 1 72 ? 7.863 -0.249 12.961 1 98.12 72 TYR A CA 1
ATOM 562 C C . TYR A 1 72 ? 9.258 -0.195 12.344 1 98.12 72 TYR A C 1
ATOM 564 O O . TYR A 1 72 ? 9.859 0.875 12.258 1 98.12 72 TYR A O 1
ATOM 572 N N . ILE A 1 73 ? 9.766 -1.309 11.875 1 97.25 73 ILE A N 1
ATOM 573 C CA . ILE A 1 73 ? 11.141 -1.342 11.391 1 97.25 73 ILE A CA 1
ATOM 574 C C . ILE A 1 73 ? 11.156 -1.18 9.875 1 97.25 73 ILE A C 1
ATOM 576 O O . ILE A 1 73 ? 10.305 -1.726 9.18 1 97.25 73 ILE A O 1
ATOM 580 N N . ASN A 1 74 ? 12.102 -0.397 9.422 1 95.19 74 ASN A N 1
ATOM 581 C CA . ASN A 1 74 ? 12.297 -0.268 7.98 1 95.19 74 ASN A CA 1
ATOM 582 C C . ASN A 1 74 ? 13.43 -1.162 7.484 1 95.19 74 ASN A C 1
ATOM 584 O O . ASN A 1 74 ? 13.914 -2.02 8.219 1 95.19 74 ASN A O 1
ATOM 588 N N . PHE A 1 75 ? 13.812 -1.071 6.277 1 92.25 75 PHE A N 1
ATOM 589 C CA . PHE A 1 75 ? 14.742 -1.975 5.617 1 92.25 75 PHE A CA 1
ATOM 590 C C . PHE A 1 75 ? 16.172 -1.678 6.047 1 92.25 75 PHE A C 1
ATOM 592 O O . PHE A 1 75 ? 17.078 -2.482 5.812 1 92.25 75 PHE A O 1
ATOM 599 N N . THR A 1 76 ? 16.469 -0.557 6.711 1 92.56 76 THR A N 1
ATOM 600 C CA . THR A 1 76 ? 17.781 -0.243 7.242 1 92.56 76 THR A CA 1
ATOM 601 C C . THR A 1 76 ? 17.859 -0.566 8.734 1 92.56 76 THR A C 1
ATOM 603 O O . THR A 1 76 ? 18.781 -0.125 9.422 1 92.56 76 THR A O 1
ATOM 606 N N . GLU A 1 77 ? 16.781 -1.147 9.25 1 93.69 77 GLU A N 1
ATOM 607 C CA . GLU A 1 77 ? 16.719 -1.553 10.656 1 93.69 77 GLU A CA 1
ATOM 608 C C . GLU A 1 77 ? 16.578 -0.343 11.57 1 93.69 77 GLU A C 1
ATOM 610 O O . GLU A 1 77 ? 17.094 -0.337 12.688 1 93.69 77 GLU A O 1
ATOM 615 N N . LEU A 1 78 ? 16.078 0.682 11.07 1 96.31 78 LEU A N 1
ATOM 616 C CA . LEU A 1 78 ? 15.625 1.84 11.836 1 96.31 78 LEU A CA 1
ATOM 617 C C . LEU A 1 78 ? 14.102 1.935 11.82 1 96.31 78 LEU A C 1
ATOM 619 O O . LEU A 1 78 ? 13.43 1.099 11.211 1 96.31 78 LEU A O 1
ATOM 623 N N . VAL A 1 79 ? 13.609 2.92 12.531 1 97.56 79 VAL A N 1
ATOM 624 C CA . VAL A 1 79 ? 12.164 3.041 12.641 1 97.56 79 VAL A CA 1
ATOM 625 C C . VAL A 1 79 ? 11.586 3.557 11.328 1 97.56 79 VAL A C 1
ATOM 627 O O . VAL A 1 79 ? 12.141 4.469 10.711 1 97.56 79 VAL A O 1
ATOM 630 N N . ARG A 1 80 ? 10.523 2.904 10.898 1 97.62 80 ARG A N 1
ATOM 631 C CA . ARG A 1 80 ? 9.75 3.316 9.727 1 97.62 80 ARG A CA 1
ATOM 632 C C . ARG A 1 80 ? 9.039 4.637 9.984 1 97.62 80 ARG A C 1
ATOM 634 O O . ARG A 1 80 ? 8.031 4.68 10.688 1 97.62 80 ARG A O 1
ATOM 641 N N . PHE A 1 81 ? 9.461 5.738 9.391 1 97.19 81 PHE A N 1
ATOM 642 C CA . PHE A 1 81 ? 9 7.09 9.688 1 97.19 81 PHE A CA 1
ATOM 643 C C . PHE A 1 81 ? 7.508 7.223 9.422 1 97.19 81 PHE A C 1
ATOM 645 O O . PHE A 1 81 ? 6.805 7.922 10.148 1 97.19 81 PHE A O 1
ATOM 652 N N . GLY A 1 82 ? 6.98 6.605 8.336 1 97.5 82 GLY A N 1
ATOM 653 C CA . GLY A 1 82 ? 5.559 6.664 8.031 1 97.5 82 GLY A CA 1
ATOM 654 C C . GLY A 1 82 ? 4.688 6.23 9.195 1 97.5 82 GLY A C 1
ATOM 655 O O . GLY A 1 82 ? 3.602 6.781 9.398 1 97.5 82 GLY A O 1
ATOM 656 N N . LYS A 1 83 ? 5.117 5.277 9.945 1 98.38 83 LYS A N 1
ATOM 657 C CA . LYS A 1 83 ? 4.363 4.789 11.094 1 98.38 83 LYS A CA 1
ATOM 658 C C . LYS A 1 83 ? 4.301 5.844 12.203 1 98.38 83 LYS A C 1
ATOM 660 O O . LYS A 1 83 ? 3.307 5.941 12.922 1 98.38 83 LYS A O 1
ATOM 665 N N . LEU A 1 84 ? 5.34 6.598 12.328 1 98.25 84 LEU A N 1
ATOM 666 C CA . LEU A 1 84 ? 5.344 7.672 13.32 1 98.25 84 LEU A CA 1
ATOM 667 C C . LEU A 1 84 ? 4.305 8.734 12.969 1 98.25 84 LEU A C 1
ATOM 669 O O . LEU A 1 84 ? 3.699 9.328 13.867 1 98.25 84 LEU A O 1
ATOM 673 N N . LEU A 1 85 ? 4.16 8.992 11.656 1 98.31 85 LEU A N 1
ATOM 674 C CA . LEU A 1 85 ? 3.158 9.961 11.234 1 98.31 85 LEU A CA 1
ATOM 675 C C . LEU A 1 85 ? 1.764 9.531 11.68 1 98.31 85 LEU A C 1
ATOM 677 O O . LEU A 1 85 ? 0.96 10.367 12.109 1 98.31 85 LEU A O 1
ATOM 681 N N . GLU A 1 86 ? 1.479 8.242 11.594 1 98.38 86 GLU A N 1
ATOM 682 C CA . GLU A 1 86 ? 0.205 7.707 12.062 1 98.38 86 GLU A CA 1
ATOM 683 C C . GLU A 1 86 ? 0.033 7.938 13.562 1 98.38 86 GLU A C 1
ATOM 685 O O . GLU A 1 86 ? -1.03 8.375 14.016 1 98.38 86 GLU A O 1
ATOM 690 N N . ASP A 1 87 ? 1.039 7.66 14.289 1 98.75 87 ASP A N 1
ATOM 691 C CA . ASP A 1 87 ? 0.972 7.77 15.742 1 98.75 87 ASP A CA 1
ATOM 692 C C . ASP A 1 87 ? 0.845 9.227 16.172 1 98.75 87 ASP A C 1
ATOM 694 O O . ASP A 1 87 ? 0.118 9.539 17.125 1 98.75 87 ASP A O 1
ATOM 698 N N . LEU A 1 88 ? 1.571 10.07 15.484 1 98.75 88 LEU A N 1
ATOM 699 C CA . LEU A 1 88 ? 1.474 11.5 15.773 1 98.75 88 LEU A CA 1
ATOM 700 C C . LEU A 1 88 ? 0.049 12 15.562 1 98.75 88 LEU A C 1
ATOM 702 O O . LEU A 1 88 ? -0.474 12.766 16.375 1 98.75 88 LEU A O 1
ATOM 706 N N . ASP A 1 89 ? -0.56 11.617 14.477 1 98.56 89 ASP A N 1
ATOM 707 C CA . ASP A 1 89 ? -1.925 12.031 14.172 1 98.56 89 ASP A CA 1
ATOM 708 C C . ASP A 1 89 ? -2.895 11.578 15.266 1 98.56 89 ASP A C 1
ATOM 710 O O . ASP A 1 89 ? -3.736 12.352 15.719 1 98.56 89 ASP A O 1
ATOM 714 N N . THR A 1 90 ? -2.762 10.328 15.68 1 98.62 90 THR A N 1
ATOM 715 C CA . THR A 1 90 ? -3.59 9.781 16.75 1 98.62 90 THR A CA 1
ATOM 716 C C . THR A 1 90 ? -3.396 10.562 18.047 1 98.62 90 THR A C 1
ATOM 718 O O . THR A 1 90 ? -4.367 10.914 18.703 1 98.62 90 THR A O 1
ATOM 721 N N . PHE A 1 91 ? -2.184 10.828 18.359 1 98.81 91 PHE A N 1
ATOM 722 C CA . PHE A 1 91 ? -1.853 11.508 19.609 1 98.81 91 PHE A CA 1
ATOM 723 C C . PHE A 1 91 ? -2.338 12.953 19.578 1 98.81 91 PHE A C 1
ATOM 725 O O . PHE A 1 91 ? -2.762 13.484 20.609 1 98.81 91 PHE A O 1
ATOM 732 N N . ALA A 1 92 ? -2.281 13.594 18.438 1 98.75 92 ALA A N 1
ATOM 733 C CA . ALA A 1 92 ? -2.793 14.953 18.297 1 98.75 92 ALA A CA 1
ATOM 734 C C . ALA A 1 92 ? -4.285 15.008 18.609 1 98.75 92 ALA A C 1
ATOM 736 O O . ALA A 1 92 ? -4.746 15.898 19.328 1 98.75 92 ALA A O 1
ATOM 737 N N . ILE A 1 93 ? -4.992 14.102 18.078 1 98.62 93 ILE A N 1
ATOM 738 C CA . ILE A 1 93 ? -6.43 14.031 18.328 1 98.62 93 ILE A CA 1
ATOM 739 C C . ILE A 1 93 ? -6.684 13.789 19.812 1 98.62 93 ILE A C 1
ATOM 741 O O . ILE A 1 93 ? -7.57 14.406 20.406 1 98.62 93 ILE A O 1
ATOM 745 N N . TRP A 1 94 ? -5.883 12.914 20.391 1 98.56 94 TRP A N 1
ATOM 746 C CA . TRP A 1 94 ? -5.969 12.617 21.812 1 98.56 94 TRP A CA 1
ATOM 747 C C . TRP A 1 94 ? -5.824 13.891 22.641 1 98.56 94 TRP A C 1
ATOM 749 O O . TRP A 1 94 ? -6.656 14.172 23.516 1 98.56 94 TRP A O 1
ATOM 759 N N . LEU A 1 95 ? -4.812 14.648 22.391 1 98.69 95 LEU A N 1
ATOM 760 C CA . LEU A 1 95 ? -4.535 15.859 23.141 1 98.69 95 LEU A CA 1
ATOM 761 C C . LEU A 1 95 ? -5.641 16.891 22.953 1 98.69 95 LEU A C 1
ATOM 763 O O . LEU A 1 95 ? -5.973 17.641 23.875 1 98.69 95 LEU A O 1
ATOM 767 N N . SER A 1 96 ? -6.191 16.938 21.766 1 98.62 96 SER A N 1
ATOM 768 C CA . SER A 1 96 ? -7.289 17.859 21.469 1 98.62 96 SER A CA 1
ATOM 769 C C . SER A 1 96 ? -8.523 17.531 22.297 1 98.62 96 SER A C 1
ATOM 771 O O . SER A 1 96 ? -9.156 18.422 22.875 1 98.62 96 SER A O 1
ATOM 773 N N . TYR A 1 97 ? -8.844 16.281 22.359 1 98.19 97 TYR A N 1
ATOM 774 C CA . TYR A 1 97 ? -9.961 15.875 23.203 1 98.19 97 TYR A CA 1
ATOM 775 C C . TYR A 1 97 ? -9.656 16.141 24.672 1 98.19 97 TYR A C 1
ATOM 777 O O . TYR A 1 97 ? -10.539 16.531 25.438 1 98.19 97 TYR A O 1
ATOM 785 N N . LYS A 1 98 ? -8.453 15.883 25.094 1 98.12 98 LYS A N 1
ATOM 786 C CA . LYS A 1 98 ? -8.07 16.109 26.484 1 98.12 98 LYS A CA 1
ATOM 787 C C . LYS A 1 98 ? -8.305 17.562 26.891 1 98.12 98 LYS A C 1
ATOM 789 O O . LYS A 1 98 ? -8.727 17.844 28.016 1 98.12 98 LYS A O 1
ATOM 794 N N . HIS A 1 99 ? -7.934 18.438 26 1 98.25 99 HIS A N 1
ATOM 795 C CA . HIS A 1 99 ? -8.188 19.844 26.297 1 98.25 99 HIS A CA 1
ATOM 796 C C . HIS A 1 99 ? -9.664 20.094 26.609 1 98.25 99 HIS A C 1
ATOM 798 O O . HIS A 1 99 ? -9.992 20.719 27.609 1 98.25 99 HIS A O 1
ATOM 804 N N . ASN A 1 100 ? -10.484 19.562 25.734 1 97 100 ASN A N 1
ATOM 805 C CA . ASN A 1 100 ? -11.914 19.797 25.891 1 97 100 ASN A CA 1
ATOM 806 C C . ASN A 1 100 ? -12.484 19.031 27.078 1 97 100 ASN A C 1
ATOM 808 O O . ASN A 1 100 ? -13.484 19.438 27.688 1 97 100 ASN A O 1
ATOM 812 N N . GLN A 1 101 ? -11.82 18 27.422 1 94.5 101 GLN A N 1
ATOM 813 C CA . GLN A 1 101 ? -12.203 17.156 28.547 1 94.5 101 GLN A CA 1
ATOM 814 C C . GLN A 1 101 ? -11.883 17.844 29.875 1 94.5 101 GLN A C 1
ATOM 816 O O . GLN A 1 101 ? -12.5 17.547 30.906 1 94.5 101 GLN A O 1
ATOM 821 N N . GLY A 1 102 ? -10.906 18.734 29.938 1 92.44 102 GLY A N 1
ATOM 822 C CA . GLY A 1 102 ? -10.547 19.484 31.141 1 92.44 102 GLY A CA 1
ATOM 823 C C . GLY A 1 102 ? -10.031 18.609 32.25 1 92.44 102 GLY A C 1
ATOM 824 O O . GLY A 1 102 ? -10.391 18.812 33.438 1 92.44 102 GLY A O 1
ATOM 825 N N . GLY A 1 103 ? -9.336 17.719 32.156 1 86.19 103 GLY A N 1
ATOM 826 C CA . GLY A 1 103 ? -8.734 16.875 33.188 1 86.19 103 GLY A CA 1
ATOM 827 C C . GLY A 1 103 ? -9.531 15.625 33.469 1 86.19 103 GLY A C 1
ATOM 828 O O . GLY A 1 103 ? -9.055 14.727 34.188 1 86.19 103 GLY A O 1
ATOM 829 N N . ASN A 1 104 ? -10.703 15.57 33 1 91.25 104 ASN A N 1
ATOM 830 C CA . ASN A 1 104 ? -11.523 14.383 33.188 1 91.25 104 ASN A CA 1
ATOM 831 C C . ASN A 1 104 ? -10.961 13.18 32.438 1 91.25 104 ASN A C 1
ATOM 833 O O . ASN A 1 104 ? -10.125 13.344 31.547 1 91.25 104 ASN A O 1
ATOM 837 N N . LEU A 1 105 ? -11.477 12.055 32.875 1 94.19 105 LEU A N 1
ATOM 838 C CA . LEU A 1 105 ? -10.961 10.797 32.312 1 94.19 105 LEU A CA 1
ATOM 839 C C . LEU A 1 105 ? -11.367 10.617 30.875 1 94.19 105 LEU A C 1
ATOM 841 O O . LEU A 1 105 ? -12.531 10.82 30.516 1 94.19 105 LEU A O 1
ATOM 845 N N . MET A 1 106 ? -10.445 10.281 30.125 1 95.69 106 MET A N 1
ATOM 846 C CA . MET A 1 106 ? -10.727 9.938 28.734 1 95.69 106 MET A CA 1
ATOM 847 C C . MET A 1 106 ? -11.547 8.648 28.656 1 95.69 106 MET A C 1
ATOM 849 O O . MET A 1 106 ? -11.438 7.789 29.531 1 95.69 106 MET A O 1
ATOM 853 N N . GLY A 1 107 ? -12.305 8.508 27.656 1 94.75 107 GLY A N 1
ATOM 854 C CA . GLY A 1 107 ? -13.195 7.367 27.531 1 94.75 107 GLY A CA 1
ATOM 855 C C . GLY A 1 107 ? -14.578 7.621 28.094 1 94.75 107 GLY A C 1
ATOM 856 O O . GLY A 1 107 ? -15.523 6.883 27.797 1 94.75 107 GLY A O 1
ATOM 857 N N . PHE A 1 108 ? -14.695 8.672 28.844 1 94.75 108 PHE A N 1
ATOM 858 C CA . PHE A 1 108 ? -15.945 9.117 29.438 1 94.75 108 PHE A CA 1
ATOM 859 C C . PHE A 1 108 ? -16.156 10.602 29.188 1 94.75 108 PHE A C 1
ATOM 861 O O . PHE A 1 108 ? -15.945 11.43 30.094 1 94.75 108 PHE A O 1
ATOM 868 N N . PRO A 1 109 ? -16.703 10.922 28.062 1 94.5 109 PRO A N 1
ATOM 869 C CA . PRO A 1 109 ? -16.781 12.336 27.656 1 94.5 109 PRO A CA 1
ATOM 870 C C . PRO A 1 109 ? -17.625 13.172 28.625 1 94.5 109 PRO A C 1
ATOM 872 O O . PRO A 1 109 ? -18.703 12.742 29.031 1 94.5 109 PRO A O 1
ATOM 875 N N . ARG A 1 110 ? -17.109 14.344 28.938 1 92.44 110 ARG A N 1
ATOM 876 C CA . ARG A 1 110 ? -17.797 15.312 29.781 1 92.44 110 ARG A CA 1
ATOM 877 C C . ARG A 1 110 ? -17.922 16.656 29.078 1 92.44 110 ARG A C 1
ATOM 879 O O . ARG A 1 110 ? -18.25 17.672 29.703 1 92.44 110 ARG A O 1
ATOM 886 N N . HIS A 1 111 ? -17.594 16.688 27.875 1 93.12 111 HIS A N 1
ATOM 887 C CA . HIS A 1 111 ? -17.766 17.859 27.016 1 93.12 111 HIS A CA 1
ATOM 888 C C . HIS A 1 111 ? -18.922 17.656 26.047 1 93.12 111 HIS A C 1
ATOM 890 O O . HIS A 1 111 ? -19.453 16.547 25.922 1 93.12 111 HIS A O 1
ATOM 896 N N . HIS A 1 112 ? -19.359 18.766 25.359 1 91.88 112 HIS A N 1
ATOM 897 C CA . HIS A 1 112 ? -20.438 18.656 24.391 1 91.88 112 HIS A CA 1
ATOM 898 C C . HIS A 1 112 ? -20.016 17.781 23.203 1 91.88 112 HIS A C 1
ATOM 900 O O . HIS A 1 112 ? -18.812 17.625 22.938 1 91.88 112 HIS A O 1
ATOM 906 N N . PRO A 1 113 ? -20.984 17.188 22.516 1 92.5 113 PRO A N 1
ATOM 907 C CA . PRO A 1 113 ? -20.656 16.312 21.391 1 92.5 113 PRO A CA 1
ATOM 908 C C . PRO A 1 113 ? -19.875 17.031 20.297 1 92.5 113 PRO A C 1
ATOM 910 O O . PRO A 1 113 ? -20.25 18.125 19.875 1 92.5 113 PRO A O 1
ATOM 913 N N . MET A 1 114 ? -18.781 16.391 19.922 1 94.25 114 MET A N 1
ATOM 914 C CA . MET A 1 114 ? -17.953 16.953 18.859 1 94.25 114 MET A CA 1
ATOM 915 C C . MET A 1 114 ? -17.125 15.867 18.203 1 94.25 114 MET A C 1
ATOM 917 O O . MET A 1 114 ? -16.891 14.805 18.781 1 94.25 114 MET A O 1
ATOM 921 N N . MET A 1 115 ? -16.781 16.141 16.984 1 94.56 115 MET A N 1
ATOM 922 C CA . MET A 1 115 ? -15.797 15.375 16.219 1 94.56 115 MET A CA 1
ATOM 923 C C . MET A 1 115 ? -14.547 16.203 15.961 1 94.56 115 MET A C 1
ATOM 925 O O . MET A 1 115 ? -14.633 17.328 15.469 1 94.56 115 MET A O 1
ATOM 929 N N . ILE A 1 116 ? -13.484 15.656 16.344 1 97 116 ILE A N 1
ATOM 930 C CA . ILE A 1 116 ? -12.25 16.391 16.125 1 97 116 ILE A CA 1
ATOM 931 C C . ILE A 1 116 ? -11.438 15.727 15.023 1 97 116 ILE A C 1
ATOM 933 O O . ILE A 1 116 ? -11.164 14.523 15.078 1 97 116 ILE A O 1
ATOM 937 N N . VAL A 1 117 ? -11.094 16.5 13.992 1 96.56 117 VAL A N 1
ATOM 938 C CA . VAL A 1 117 ? -10.352 15.977 12.852 1 96.56 117 VAL A CA 1
ATOM 939 C C . VAL A 1 117 ? -9.102 16.812 12.617 1 96.56 117 VAL A C 1
ATOM 941 O O . VAL A 1 117 ? -9.039 17.984 13.023 1 96.56 117 VAL A O 1
ATOM 944 N N . THR A 1 118 ? -8.109 16.203 12.047 1 96.81 118 THR A N 1
ATOM 945 C CA . THR A 1 118 ? -6.891 16.922 11.68 1 96.81 118 THR A CA 1
ATOM 946 C C . THR A 1 118 ? -7.117 17.766 10.43 1 96.81 118 THR A C 1
ATOM 948 O O . THR A 1 118 ? -7.551 17.266 9.398 1 96.81 118 THR A O 1
ATOM 951 N N . ALA A 1 119 ? -6.859 19.031 10.531 1 95.31 119 ALA A N 1
ATOM 952 C CA . ALA A 1 119 ? -7.012 19.938 9.406 1 95.31 119 ALA A CA 1
ATOM 953 C C . ALA A 1 119 ? -5.688 20.141 8.68 1 95.31 119 ALA A C 1
ATOM 955 O O . ALA A 1 119 ? -5.656 20.281 7.449 1 95.31 119 ALA A O 1
ATOM 956 N N . ALA A 1 120 ? -4.629 20.172 9.484 1 94.81 120 ALA A N 1
ATOM 957 C CA . ALA A 1 120 ? -3.324 20.438 8.883 1 94.81 120 ALA A CA 1
ATOM 958 C C . ALA A 1 120 ? -2.195 19.969 9.797 1 94.81 120 ALA A C 1
ATOM 960 O O . ALA A 1 120 ? -2.385 19.828 11.008 1 94.81 120 ALA A O 1
ATOM 961 N N . VAL A 1 121 ? -1.129 19.578 9.18 1 94.56 121 VAL A N 1
ATOM 962 C CA . VAL A 1 121 ? 0.156 19.469 9.859 1 94.56 121 VAL A CA 1
ATOM 963 C C . VAL A 1 121 ? 1.063 20.625 9.469 1 94.56 121 VAL A C 1
ATOM 965 O O . VAL A 1 121 ? 1.554 20.688 8.336 1 94.56 121 VAL A O 1
ATOM 968 N N . ASP A 1 122 ? 1.234 21.438 10.391 1 87.38 122 ASP A N 1
ATOM 969 C CA . ASP A 1 122 ? 1.974 22.656 10.102 1 87.38 122 ASP A CA 1
ATOM 970 C C . ASP A 1 122 ? 3.447 22.359 9.836 1 87.38 122 ASP A C 1
ATOM 972 O O . ASP A 1 122 ? 4.004 22.828 8.836 1 87.38 122 ASP A O 1
ATOM 976 N N . GLU A 1 123 ? 3.998 21.656 10.781 1 90.5 123 GLU A N 1
ATOM 977 C CA . GLU A 1 123 ? 5.406 21.312 10.594 1 90.5 123 GLU A CA 1
ATOM 978 C C . GLU A 1 123 ? 5.805 20.109 11.438 1 90.5 123 GLU A C 1
ATOM 980 O O . GLU A 1 123 ? 5.289 19.922 12.539 1 90.5 123 GLU A O 1
ATOM 985 N N . ILE A 1 124 ? 6.668 19.344 10.891 1 94.62 124 ILE A N 1
ATOM 986 C CA . ILE A 1 124 ? 7.402 18.312 11.609 1 94.62 124 ILE A CA 1
ATOM 987 C C . ILE A 1 124 ? 8.898 18.484 11.359 1 94.62 124 ILE A C 1
ATOM 989 O O . ILE A 1 124 ? 9.359 18.438 10.219 1 94.62 124 ILE A O 1
ATOM 993 N N . HIS A 1 125 ? 9.562 18.703 12.453 1 92.44 125 HIS A N 1
ATOM 994 C CA . HIS A 1 125 ? 11.016 18.859 12.383 1 92.44 125 HIS A CA 1
ATOM 995 C C . HIS A 1 125 ? 11.719 17.656 13 1 92.44 125 HIS A C 1
ATOM 997 O O . HIS A 1 125 ? 11.383 17.219 14.102 1 92.44 125 HIS A O 1
ATOM 1003 N N . ILE A 1 126 ? 12.602 17.188 12.227 1 92.5 126 ILE A N 1
ATOM 1004 C CA . ILE A 1 126 ? 13.391 16.047 12.695 1 92.5 126 ILE A CA 1
ATOM 1005 C C . ILE A 1 126 ? 14.844 16.469 12.883 1 92.5 126 ILE A C 1
ATOM 1007 O O . ILE A 1 126 ? 15.414 17.141 12.023 1 92.5 126 ILE A O 1
ATOM 1011 N N . LYS A 1 127 ? 15.383 16.078 13.992 1 92.44 127 LYS A N 1
ATOM 1012 C CA . LYS A 1 127 ? 16.797 16.359 14.234 1 92.44 127 LYS A CA 1
ATOM 1013 C C . LYS A 1 127 ? 17.672 15.703 13.164 1 92.44 127 LYS A C 1
ATOM 1015 O O . LYS A 1 127 ? 17.531 14.508 12.883 1 92.44 127 LYS A O 1
ATOM 1020 N N . PRO A 1 128 ? 18.578 16.5 12.578 1 87.31 128 PRO A N 1
ATOM 1021 C CA . PRO A 1 128 ? 19.422 15.945 11.523 1 87.31 128 PRO A CA 1
ATOM 1022 C C . PRO A 1 128 ? 20.297 14.781 12.008 1 87.31 128 PRO A C 1
ATOM 1024 O O . PRO A 1 128 ? 20.812 14.82 13.125 1 87.31 128 PRO A O 1
ATOM 1027 N N . ASP A 1 129 ? 20.438 13.758 11.242 1 84.38 129 ASP A N 1
ATOM 1028 C CA . ASP A 1 129 ? 21.328 12.617 11.438 1 84.38 129 ASP A CA 1
ATOM 1029 C C . ASP A 1 129 ? 20.984 11.859 12.711 1 84.38 129 ASP A C 1
ATOM 1031 O O . ASP A 1 129 ? 21.875 11.359 13.406 1 84.38 129 ASP A O 1
ATOM 1035 N N . TYR A 1 130 ? 19.766 12 13.117 1 91.75 130 TYR A N 1
ATOM 1036 C CA . TYR A 1 130 ? 19.312 11.18 14.234 1 91.75 130 TYR A CA 1
ATOM 1037 C C . TYR A 1 130 ? 18.766 9.836 13.75 1 91.75 130 TYR A C 1
ATOM 1039 O O . TYR A 1 130 ? 17.859 9.797 12.922 1 91.75 130 TYR A O 1
ATOM 1047 N N . ASP A 1 131 ? 19.344 8.812 14.242 1 93.38 131 ASP A N 1
ATOM 1048 C CA . ASP A 1 131 ? 18.844 7.469 13.945 1 93.38 131 ASP A CA 1
ATOM 1049 C C . ASP A 1 131 ? 17.828 7.016 15 1 93.38 131 ASP A C 1
ATOM 1051 O O . ASP A 1 131 ? 18.203 6.77 16.156 1 93.38 131 ASP A O 1
ATOM 1055 N N . ILE A 1 132 ? 16.594 6.949 14.648 1 97.06 132 ILE A N 1
ATOM 1056 C CA . ILE A 1 132 ? 15.562 6.496 15.57 1 97.06 132 ILE A CA 1
ATOM 1057 C C . ILE A 1 132 ? 15.664 4.984 15.758 1 97.06 132 ILE A C 1
ATOM 1059 O O . ILE A 1 132 ? 15.336 4.219 14.844 1 97.06 132 ILE A O 1
ATOM 1063 N N . LEU A 1 133 ? 16 4.516 16.922 1 97.19 133 LEU A N 1
ATOM 1064 C CA . LEU A 1 133 ? 16.312 3.115 17.172 1 97.19 133 LEU A CA 1
ATOM 1065 C C . LEU A 1 133 ? 15.047 2.316 17.438 1 97.19 133 LEU A C 1
ATOM 1067 O O . LEU A 1 133 ? 14.203 2.74 18.234 1 97.19 133 LEU A O 1
ATOM 1071 N N . PRO A 1 134 ? 14.914 1.201 16.812 1 97 134 PRO A N 1
ATOM 1072 C CA . PRO A 1 134 ? 13.711 0.383 17.031 1 97 134 PRO A CA 1
ATOM 1073 C C . PRO A 1 134 ? 13.781 -0.451 18.297 1 97 134 PRO A C 1
ATOM 1075 O O . PRO A 1 134 ? 12.82 -1.145 18.641 1 97 134 PRO A O 1
ATOM 1078 N N . THR A 1 135 ? 14.836 -0.392 19.062 1 96.12 135 THR A N 1
ATOM 1079 C CA . THR A 1 135 ? 15.023 -1.204 20.25 1 96.12 135 THR A CA 1
ATOM 1080 C C . THR A 1 135 ? 14.797 -0.371 21.516 1 96.12 135 THR A C 1
ATOM 1082 O O . THR A 1 135 ? 15.008 -0.854 22.625 1 96.12 135 THR A O 1
ATOM 1085 N N . THR A 1 136 ? 14.414 0.858 21.344 1 96.69 136 THR A N 1
ATOM 1086 C CA . THR A 1 136 ? 14.141 1.769 22.453 1 96.69 136 THR A CA 1
ATOM 1087 C C . THR A 1 136 ? 12.75 2.371 22.328 1 96.69 136 THR A C 1
ATOM 1089 O O . THR A 1 136 ? 12.305 2.719 21.234 1 96.69 136 THR A O 1
ATOM 1092 N N . ASP A 1 137 ? 12.125 2.447 23.453 1 98 137 ASP A N 1
ATOM 1093 C CA . ASP A 1 137 ? 10.805 3.072 23.438 1 98 137 ASP A CA 1
ATOM 1094 C C . ASP A 1 137 ? 10.883 4.508 22.922 1 98 137 ASP A C 1
ATOM 1096 O O . ASP A 1 137 ? 11.867 5.203 23.156 1 98 137 ASP A O 1
ATOM 1100 N N . ILE A 1 138 ? 9.883 4.941 22.25 1 98.56 138 ILE A N 1
ATOM 1101 C CA . ILE A 1 138 ? 9.727 6.336 21.844 1 98.56 138 ILE A CA 1
ATOM 1102 C C . ILE A 1 138 ? 8.695 7.02 22.734 1 98.56 138 ILE A C 1
ATOM 1104 O O . ILE A 1 138 ? 7.57 6.535 22.891 1 98.56 138 ILE A O 1
ATOM 1108 N N . ILE A 1 139 ? 9.062 8.07 23.344 1 98.5 139 ILE A N 1
ATOM 1109 C CA . ILE A 1 139 ? 8.18 8.844 24.219 1 98.5 139 ILE A CA 1
ATOM 1110 C C . ILE A 1 139 ? 7.574 10.008 23.438 1 98.5 139 ILE A C 1
ATOM 1112 O O . ILE A 1 139 ? 8.305 10.82 22.859 1 98.5 139 ILE A O 1
ATOM 1116 N N . MET A 1 140 ? 6.312 10.086 23.406 1 98.75 140 MET A N 1
ATOM 1117 C CA . MET A 1 140 ? 5.582 11.211 22.812 1 98.75 140 MET A CA 1
ATOM 1118 C C . MET A 1 140 ? 5.004 12.109 23.906 1 98.75 140 MET A C 1
ATOM 1120 O O . MET A 1 140 ? 4.379 11.625 24.844 1 98.75 140 MET A O 1
ATOM 1124 N N . GLU A 1 141 ? 5.219 13.344 23.797 1 98.56 141 GLU A N 1
ATOM 1125 C CA . GLU A 1 141 ? 4.66 14.328 24.719 1 98.56 141 GLU A CA 1
ATOM 1126 C C . GLU A 1 141 ? 4.082 15.523 23.953 1 98.56 141 GLU A C 1
ATOM 1128 O O . GLU A 1 141 ? 4.594 15.898 22.906 1 98.56 141 GLU A O 1
ATOM 1133 N N . GLY A 1 142 ? 3.031 16.047 24.516 1 98.19 142 GLY A N 1
ATOM 1134 C CA . GLY A 1 142 ? 2.461 17.203 23.844 1 98.19 142 GLY A CA 1
ATOM 1135 C C . GLY A 1 142 ? 1.356 17.875 24.641 1 98.19 142 GLY A C 1
ATOM 1136 O O . GLY A 1 142 ? 1.098 17.516 25.781 1 98.19 142 GLY A O 1
ATOM 1137 N N . HIS A 1 143 ? 0.829 18.906 24.109 1 97.69 143 HIS A N 1
ATOM 1138 C CA . HIS A 1 143 ? -0.268 19.688 24.672 1 97.69 143 HIS A CA 1
ATOM 1139 C C . HIS A 1 143 ? -0.9 20.578 23.625 1 97.69 143 HIS A C 1
ATOM 1141 O O . HIS A 1 143 ? -0.34 20.766 22.531 1 97.69 143 HIS A O 1
ATOM 1147 N N . VAL A 1 144 ? -2.018 21.062 23.953 1 97.94 144 VAL A N 1
ATOM 1148 C CA . VAL A 1 144 ? -2.643 22.094 23.125 1 97.94 144 VAL A CA 1
ATOM 1149 C C . VAL A 1 144 ? -2.014 23.453 23.422 1 97.94 144 VAL A C 1
ATOM 1151 O O . VAL A 1 144 ? -2.059 23.922 24.562 1 97.94 144 VAL A O 1
ATOM 1154 N N . SER A 1 145 ? -1.48 24.062 22.391 1 95.75 145 SER A N 1
ATOM 1155 C CA . SER A 1 145 ? -0.693 25.266 22.609 1 95.75 145 SER A CA 1
ATOM 1156 C C . SER A 1 145 ? -1.482 26.516 22.234 1 95.75 145 SER A C 1
ATOM 1158 O O . SER A 1 145 ? -1.104 27.625 22.594 1 95.75 145 SER A O 1
ATOM 1160 N N . TRP A 1 146 ? -2.504 26.359 21.516 1 95.31 146 TRP A N 1
ATOM 1161 C CA . TRP A 1 146 ? -3.387 27.453 21.125 1 95.31 146 TRP A CA 1
ATOM 1162 C C . TRP A 1 146 ? -4.789 26.953 20.828 1 95.31 146 TRP A C 1
ATOM 1164 O O . TRP A 1 146 ? -4.953 25.844 20.297 1 95.31 146 TRP A O 1
ATOM 1174 N N . VAL A 1 147 ? -5.801 27.797 21.156 1 96.06 147 VAL A N 1
ATOM 1175 C CA . VAL A 1 147 ? -7.188 27.406 20.922 1 96.06 147 VAL A CA 1
ATOM 1176 C C . VAL A 1 147 ? -7.938 28.547 20.25 1 96.06 147 VAL A C 1
ATOM 1178 O O . VAL A 1 147 ? -7.945 29.688 20.75 1 96.06 147 VAL A O 1
ATOM 1181 N N . GLY A 1 148 ? -8.43 28.297 19.062 1 92.38 148 GLY A N 1
ATOM 1182 C CA . GLY A 1 148 ? -9.422 29.156 18.453 1 92.38 148 GLY A CA 1
ATOM 1183 C C . GLY A 1 148 ? -10.852 28.75 18.75 1 92.38 148 GLY A C 1
ATOM 1184 O O . GLY A 1 148 ? -11.094 28.031 19.719 1 92.38 148 GLY A O 1
ATOM 1185 N N . ARG A 1 149 ? -11.781 29.328 17.953 1 91.56 149 ARG A N 1
ATOM 1186 C CA . ARG A 1 149 ? -13.164 28.953 18.188 1 91.56 149 ARG A CA 1
ATOM 1187 C C . ARG A 1 149 ? -13.375 27.453 17.969 1 91.56 149 ARG A C 1
ATOM 1189 O O . ARG A 1 149 ? -13.828 26.734 18.875 1 91.56 149 ARG A O 1
ATOM 1196 N N . SER A 1 150 ? -12.992 27.031 16.734 1 95.19 150 SER A N 1
ATOM 1197 C CA . SER A 1 150 ? -13.195 25.609 16.422 1 95.19 150 SER A CA 1
ATOM 1198 C C . SER A 1 150 ? -11.867 24.922 16.125 1 95.19 150 SER A C 1
ATOM 1200 O O . SER A 1 150 ? -11.836 23.719 15.875 1 95.19 150 SER A O 1
ATOM 1202 N N . SER A 1 151 ? -10.758 25.641 16.156 1 95 151 SER A N 1
ATOM 1203 C CA . SER A 1 151 ? -9.461 25.094 15.805 1 95 151 SER A CA 1
ATOM 1204 C C . SER A 1 151 ? -8.539 25 17.016 1 95 151 SER A C 1
ATOM 1206 O O . SER A 1 151 ? -8.633 25.828 17.938 1 95 151 SER A O 1
ATOM 1208 N N . LEU A 1 152 ? -7.734 24.016 17.062 1 97 152 LEU A N 1
ATOM 1209 C CA . LEU A 1 152 ? -6.711 23.828 18.094 1 97 152 LEU A CA 1
ATOM 1210 C C . LEU A 1 152 ? -5.344 23.625 17.453 1 97 152 LEU A C 1
ATOM 1212 O O . LEU A 1 152 ? -5.227 22.938 16.438 1 97 152 LEU A O 1
ATOM 1216 N N . GLU A 1 153 ? -4.344 24.234 18.016 1 96.81 153 GLU A N 1
ATOM 1217 C CA . GLU A 1 153 ? -2.959 23.906 17.703 1 96.81 153 GLU A CA 1
ATOM 1218 C C . GLU A 1 153 ? -2.363 22.969 18.75 1 96.81 153 GLU A C 1
ATOM 1220 O O . GLU A 1 153 ? -2.402 23.25 19.938 1 96.81 153 GLU A O 1
ATOM 1225 N N . VAL A 1 154 ? -1.862 21.891 18.281 1 97.81 154 VAL A N 1
ATOM 1226 C CA . VAL A 1 154 ? -1.28 20.875 19.156 1 97.81 154 VAL A CA 1
ATOM 1227 C C . VAL A 1 154 ? 0.229 20.812 18.938 1 97.81 154 VAL A C 1
ATOM 1229 O O . VAL A 1 154 ? 0.687 20.625 17.797 1 97.81 154 VAL A O 1
ATOM 1232 N N . SER A 1 155 ? 0.978 20.984 20.016 1 97.19 155 SER A N 1
ATOM 1233 C CA . SER A 1 155 ? 2.432 20.859 19.969 1 97.19 155 SER A CA 1
ATOM 1234 C C . SER A 1 155 ? 2.898 19.547 20.594 1 97.19 155 SER A C 1
ATOM 1236 O O . SER A 1 155 ? 2.504 19.219 21.703 1 97.19 155 SER A O 1
ATOM 1238 N N . MET A 1 156 ? 3.756 18.844 19.828 1 98.25 156 MET A N 1
ATOM 1239 C CA . MET A 1 156 ? 4.238 17.547 20.281 1 98.25 156 MET A CA 1
ATOM 1240 C C . MET A 1 156 ? 5.742 17.422 20.094 1 98.25 156 MET A C 1
ATOM 1242 O O . MET A 1 156 ? 6.32 18.094 19.234 1 98.25 156 MET A O 1
ATOM 1246 N N . HIS A 1 157 ? 6.344 16.609 20.891 1 97.94 157 HIS A N 1
ATOM 1247 C CA . HIS A 1 157 ? 7.742 16.234 20.734 1 97.94 157 HIS A CA 1
ATOM 1248 C C . HIS A 1 157 ? 7.945 14.75 21.016 1 97.94 157 HIS A C 1
ATOM 1250 O O . HIS A 1 157 ? 7.234 14.164 21.828 1 97.94 157 HIS A O 1
ATOM 1256 N N . LEU A 1 158 ? 8.836 14.148 20.281 1 98.62 158 LEU A N 1
ATOM 1257 C CA . LEU A 1 158 ? 9.219 12.75 20.484 1 98.62 158 LEU A CA 1
ATOM 1258 C C . LEU A 1 158 ? 10.664 12.641 20.953 1 98.62 158 LEU A C 1
ATOM 1260 O O . LEU A 1 158 ? 11.531 13.383 20.5 1 98.62 158 LEU A O 1
ATOM 1264 N N . SER A 1 159 ? 10.906 11.695 21.891 1 98.56 159 SER A N 1
ATOM 1265 C CA . SER A 1 159 ? 12.242 11.477 22.438 1 98.56 159 SER A CA 1
ATOM 1266 C C . SER A 1 159 ? 12.508 10 22.672 1 98.56 159 SER A C 1
ATOM 1268 O O . SER A 1 159 ? 11.578 9.188 22.656 1 98.56 159 SER A O 1
ATOM 1270 N N . GLN A 1 160 ? 13.703 9.656 22.781 1 98.06 160 GLN A N 1
ATOM 1271 C CA . GLN A 1 160 ? 14.18 8.352 23.203 1 98.06 160 GLN A CA 1
ATOM 1272 C C . GLN A 1 160 ? 15.211 8.477 24.328 1 98.06 160 GLN A C 1
ATOM 1274 O O . GLN A 1 160 ? 15.969 9.453 24.359 1 98.06 160 GLN A O 1
ATOM 1279 N N . GLU A 1 161 ? 15.203 7.535 25.234 1 96.38 161 GLU A N 1
ATOM 1280 C CA . GLU A 1 161 ? 16.234 7.465 26.266 1 96.38 161 GLU A CA 1
ATOM 1281 C C . GLU A 1 161 ? 17.422 6.637 25.781 1 96.38 161 GLU A C 1
ATOM 1283 O O . GLU A 1 161 ? 17.328 5.414 25.672 1 96.38 161 GLU A O 1
ATOM 1288 N N . ILE A 1 162 ? 18.516 7.242 25.531 1 93.12 162 ILE A N 1
ATOM 1289 C CA . ILE A 1 162 ? 19.734 6.586 25.078 1 93.12 162 ILE A CA 1
ATOM 1290 C C . ILE A 1 162 ? 20.828 6.746 26.125 1 93.12 162 ILE A C 1
ATOM 1292 O O . ILE A 1 162 ? 21.25 7.863 26.438 1 93.12 162 ILE A O 1
ATOM 1296 N N . GLN A 1 163 ? 21.359 5.586 26.672 1 92.31 163 GLN A N 1
ATOM 1297 C CA . GLN A 1 163 ? 22.406 5.582 27.688 1 92.31 163 GLN A CA 1
ATOM 1298 C C . GLN A 1 163 ? 22.062 6.5 28.859 1 92.31 163 GLN A C 1
ATOM 1300 O O . GLN A 1 163 ? 22.859 7.336 29.266 1 92.31 163 GLN A O 1
ATOM 1305 N N . GLY A 1 164 ? 20.781 6.527 29.188 1 90.94 164 GLY A N 1
ATOM 1306 C CA . GLY A 1 164 ? 20.328 7.23 30.391 1 90.94 164 GLY A CA 1
ATOM 1307 C C . GLY A 1 164 ? 19.969 8.68 30.125 1 90.94 164 GLY A C 1
ATOM 1308 O O . GLY A 1 164 ? 19.516 9.391 31.031 1 90.94 164 GLY A O 1
ATOM 1309 N N . SER A 1 165 ? 20.141 9.078 28.953 1 95.06 165 SER A N 1
ATOM 1310 C CA . SER A 1 165 ? 19.812 10.461 28.594 1 95.06 165 SER A CA 1
ATOM 1311 C C . SER A 1 165 ? 18.641 10.523 27.625 1 95.06 165 SER A C 1
ATOM 1313 O O . SER A 1 165 ? 18.625 9.805 26.625 1 95.06 165 SER A O 1
ATOM 1315 N N . ARG A 1 166 ? 17.781 11.398 27.984 1 95.88 166 ARG A N 1
ATOM 1316 C CA . ARG A 1 166 ? 16.656 11.641 27.078 1 95.88 166 ARG A CA 1
ATOM 1317 C C . ARG A 1 166 ? 17.094 12.516 25.906 1 95.88 166 ARG A C 1
ATOM 1319 O O . ARG A 1 166 ? 17.672 13.578 26.094 1 95.88 166 ARG A O 1
ATOM 1326 N N . ARG A 1 167 ? 16.812 12.07 24.688 1 96.69 167 ARG A N 1
ATOM 1327 C CA . ARG A 1 167 ? 17.156 12.805 23.469 1 96.69 167 ARG A CA 1
ATOM 1328 C C . ARG A 1 167 ? 15.906 13.102 22.641 1 96.69 167 ARG A C 1
ATOM 1330 O O . ARG A 1 167 ? 15.242 12.188 22.156 1 96.69 167 ARG A O 1
ATOM 1337 N N . ASP A 1 168 ? 15.641 14.398 22.547 1 96.75 168 ASP A N 1
ATOM 1338 C CA . ASP A 1 168 ? 14.562 14.828 21.656 1 96.75 168 ASP A CA 1
ATOM 1339 C C . ASP A 1 168 ? 14.992 14.766 20.203 1 96.75 168 ASP A C 1
ATOM 1341 O O . ASP A 1 168 ? 16.094 15.188 19.844 1 96.75 168 ASP A O 1
ATOM 1345 N N . PHE A 1 169 ? 14.109 14.18 19.344 1 97 169 PHE A N 1
ATOM 1346 C CA . PHE A 1 169 ? 14.57 14.062 17.969 1 97 169 PHE A CA 1
ATOM 1347 C C . PHE A 1 169 ? 13.523 14.586 17 1 97 169 PHE A C 1
ATOM 1349 O O . PHE A 1 169 ? 13.797 14.742 15.805 1 97 169 PHE A O 1
ATOM 1356 N N . LEU A 1 170 ? 12.336 14.898 17.484 1 97.25 170 LEU A N 1
ATOM 1357 C CA . LEU A 1 170 ? 11.266 15.32 16.594 1 97.25 170 LEU A CA 1
ATOM 1358 C C . LEU A 1 170 ? 10.312 16.281 17.297 1 97.25 170 LEU A C 1
ATOM 1360 O O . LEU A 1 170 ? 9.961 16.062 18.453 1 97.25 170 LEU A O 1
ATOM 1364 N N . SER A 1 171 ? 9.938 17.359 16.672 1 96.31 171 SER A N 1
ATOM 1365 C CA . SER A 1 171 ? 8.883 18.266 17.094 1 96.31 171 SER A CA 1
ATOM 1366 C C . SER A 1 171 ? 7.812 18.422 16.016 1 96.31 171 SER A C 1
ATOM 1368 O O . SER A 1 171 ? 8.125 18.422 14.828 1 96.31 171 SER A O 1
ATOM 1370 N N . ALA A 1 172 ? 6.621 18.5 16.453 1 96.88 172 ALA A N 1
ATOM 1371 C CA . ALA A 1 172 ? 5.527 18.562 15.484 1 96.88 172 ALA A CA 1
ATOM 1372 C C . ALA A 1 172 ? 4.422 19.5 15.961 1 96.88 172 ALA A C 1
ATOM 1374 O O . ALA A 1 172 ? 4.145 19.578 17.156 1 96.88 172 ALA A O 1
ATOM 1375 N N . LYS A 1 173 ? 3.793 20.172 15.055 1 95.56 173 LYS A N 1
ATOM 1376 C CA . LYS A 1 173 ? 2.623 21.016 15.297 1 95.56 173 LYS A CA 1
ATOM 1377 C C . LYS A 1 173 ? 1.467 20.609 14.375 1 95.56 173 LYS A C 1
ATOM 1379 O O . LYS A 1 173 ? 1.6 20.656 13.156 1 95.56 173 LYS A O 1
ATOM 1384 N N . PHE A 1 174 ? 0.425 20.234 14.961 1 97.38 174 PHE A N 1
ATOM 1385 C CA . PHE A 1 174 ? -0.78 19.844 14.234 1 97.38 174 PHE A CA 1
ATOM 1386 C C . PHE A 1 174 ? -1.905 20.844 14.484 1 97.38 174 PHE A C 1
ATOM 1388 O O . PHE A 1 174 ? -1.996 21.422 15.57 1 97.38 174 PHE A O 1
ATOM 1395 N N . ILE A 1 175 ? -2.727 21.047 13.508 1 96.25 175 ILE A N 1
ATOM 1396 C CA . ILE A 1 175 ? -3.953 21.812 13.641 1 96.25 175 ILE A CA 1
ATOM 1397 C C . ILE A 1 175 ? -5.164 20.891 13.531 1 96.25 175 ILE A C 1
ATOM 1399 O O . ILE A 1 175 ? -5.316 20.172 12.539 1 96.25 175 ILE A O 1
ATOM 1403 N N . THR A 1 176 ? -5.961 20.906 14.555 1 97.56 176 THR A N 1
ATOM 1404 C CA . THR A 1 176 ? -7.195 20.141 14.531 1 97.56 176 THR A CA 1
ATOM 1405 C C . THR A 1 176 ? -8.414 21.062 14.547 1 97.56 176 THR A C 1
ATOM 1407 O O . THR A 1 176 ? -8.305 22.219 14.922 1 97.56 176 THR A O 1
ATOM 1410 N N . VAL A 1 177 ? -9.516 20.516 14.039 1 96.88 177 VAL A N 1
ATOM 1411 C CA . VAL A 1 177 ? -10.758 21.281 14.023 1 96.88 177 VAL A CA 1
ATOM 1412 C C . VAL A 1 177 ? -11.891 20.453 14.633 1 96.88 177 VAL A C 1
ATOM 1414 O O . VAL A 1 177 ? -11.969 19.25 14.406 1 96.88 177 VAL A O 1
ATOM 1417 N N . SER A 1 178 ? -12.672 21.109 15.398 1 96.56 178 SER A N 1
ATOM 1418 C CA . SER A 1 178 ? -13.828 20.484 16.031 1 96.56 178 SER A CA 1
ATOM 1419 C C . SER A 1 178 ? -15.102 20.734 15.219 1 96.56 178 SER A C 1
ATOM 1421 O O . SER A 1 178 ? -15.398 21.875 14.867 1 96.56 178 SER A O 1
ATOM 1423 N N . ARG A 1 179 ? -15.742 19.656 15 1 94.12 179 ARG A N 1
ATOM 1424 C CA . ARG A 1 179 ? -16.984 19.703 14.227 1 94.12 179 ARG A CA 1
ATOM 1425 C C . ARG A 1 179 ? -18.125 19.062 14.992 1 94.12 179 ARG A C 1
ATOM 1427 O O . ARG A 1 179 ? -17.906 18.219 15.859 1 94.12 179 ARG A O 1
ATOM 1434 N N . GLU A 1 180 ? -19.359 19.516 14.578 1 90.44 180 GLU A N 1
ATOM 1435 C CA . GLU A 1 180 ? -20.531 18.797 15.086 1 90.44 180 GLU A CA 1
ATOM 1436 C C . GLU A 1 180 ? -20.578 17.375 14.547 1 90.44 180 GLU A C 1
ATOM 1438 O O . GLU A 1 180 ? -20.031 17.094 13.477 1 90.44 180 GLU A O 1
ATOM 1443 N N . PRO A 1 181 ? -21.156 16.484 15.234 1 84.12 181 PRO A N 1
ATOM 1444 C CA . PRO A 1 181 ? -21.203 15.086 14.82 1 84.12 181 PRO A CA 1
ATOM 1445 C C . PRO A 1 181 ? -21.812 14.906 13.43 1 84.12 181 PRO A C 1
ATOM 1447 O O . PRO A 1 181 ? -21.516 13.922 12.742 1 84.12 181 PRO A O 1
ATOM 1450 N N . SER A 1 182 ? -22.625 15.844 13.016 1 77.62 182 SER A N 1
ATOM 1451 C CA . SER A 1 182 ? -23.156 15.781 11.664 1 77.62 182 SER A CA 1
ATOM 1452 C C . SER A 1 182 ? -22.062 16.016 10.625 1 77.62 182 SER A C 1
ATOM 1454 O O . SER A 1 182 ? -22.219 15.641 9.461 1 77.62 182 SER A O 1
ATOM 1456 N N . GLY A 1 183 ? -21 16.609 11.055 1 70.44 183 GLY A N 1
ATOM 1457 C CA . GLY A 1 183 ? -19.828 16.812 10.227 1 70.44 183 GLY A CA 1
ATOM 1458 C C . GLY A 1 183 ? -19.859 18.094 9.438 1 70.44 183 GLY A C 1
ATOM 1459 O O . GLY A 1 183 ? -18.828 18.531 8.898 1 70.44 183 GLY A O 1
ATOM 1460 N N . ASP A 1 184 ? -20.859 18.75 9.359 1 78.12 184 ASP A N 1
ATOM 1461 C CA . ASP A 1 184 ? -20.984 19.844 8.391 1 78.12 184 ASP A CA 1
ATOM 1462 C C . ASP A 1 184 ? -20.75 21.203 9.055 1 78.12 184 ASP A C 1
ATOM 1464 O O . ASP A 1 184 ? -20.469 22.188 8.375 1 78.12 184 ASP A O 1
ATOM 1468 N N . ARG A 1 185 ? -20.906 21.188 10.375 1 87.56 185 ARG A N 1
ATOM 1469 C CA . ARG A 1 185 ? -20.781 22.484 11.039 1 87.56 185 ARG A CA 1
ATOM 1470 C C . ARG A 1 185 ? -19.688 22.453 12.102 1 87.56 185 ARG A C 1
ATOM 1472 O O . ARG A 1 185 ? -19.5 21.438 12.773 1 87.56 185 ARG A O 1
ATOM 1479 N N . SER A 1 186 ? -19.016 23.609 12.258 1 92 186 SER A N 1
ATOM 1480 C CA . SER A 1 186 ? -18 23.75 13.297 1 92 186 SER A CA 1
ATOM 1481 C C . SER A 1 186 ? -18.641 23.875 14.68 1 92 186 SER A C 1
ATOM 1483 O O . SER A 1 186 ? -19.797 24.281 14.797 1 92 186 SER A O 1
ATOM 1485 N N . THR A 1 187 ? -17.984 23.438 15.688 1 93.44 187 THR A N 1
ATOM 1486 C CA . THR A 1 187 ? -18.406 23.609 17.078 1 93.44 187 THR A CA 1
ATOM 1487 C C . THR A 1 187 ? -17.266 24.188 17.906 1 93.44 187 THR A C 1
ATOM 1489 O O . THR A 1 187 ? -16.094 24 17.594 1 93.44 187 THR A O 1
ATOM 1492 N N . PRO A 1 188 ? -17.578 25 18.875 1 94.81 188 PRO A N 1
ATOM 1493 C CA . PRO A 1 188 ? -16.531 25.672 19.641 1 94.81 188 PRO A CA 1
ATOM 1494 C C . PRO A 1 188 ? -15.773 24.734 20.562 1 94.81 188 PRO A C 1
ATOM 1496 O O . PRO A 1 188 ? -16.344 23.766 21.078 1 94.81 188 PRO A O 1
ATOM 1499 N N . ASN A 1 189 ? -14.508 25.062 20.781 1 96.75 189 ASN A N 1
ATOM 1500 C CA . ASN A 1 189 ? -13.695 24.422 21.797 1 96.75 189 ASN A CA 1
ATOM 1501 C C . ASN A 1 189 ? -13.766 25.188 23.125 1 96.75 189 ASN A C 1
ATOM 1503 O O . ASN A 1 189 ? -14.086 26.375 23.141 1 96.75 189 ASN A O 1
ATOM 1507 N N . VAL A 1 190 ? -13.492 24.438 24.203 1 96.5 190 VAL A N 1
ATOM 1508 C CA . VAL A 1 190 ? -13.289 25.109 25.484 1 96.5 190 VAL A CA 1
ATOM 1509 C C . VAL A 1 190 ? -12.117 26.078 25.375 1 96.5 190 VAL A C 1
ATOM 1511 O O . VAL A 1 190 ? -11.055 25.734 24.859 1 96.5 190 VAL A O 1
ATOM 1514 N N . PRO A 1 191 ? -12.312 27.281 25.828 1 95.94 191 PRO A N 1
ATOM 1515 C CA . PRO A 1 191 ? -11.211 28.234 25.719 1 95.94 191 PRO A CA 1
ATOM 1516 C C . PRO A 1 191 ? -9.984 27.828 26.516 1 95.94 191 PRO A C 1
ATOM 1518 O O . PRO A 1 191 ? -10.086 27.031 27.453 1 95.94 191 PRO A O 1
ATOM 1521 N N . LEU A 1 192 ? -8.852 28.391 26.125 1 96.56 192 LEU A N 1
ATOM 1522 C CA . LEU A 1 192 ? -7.582 28.125 26.781 1 96.56 192 LEU A CA 1
ATOM 1523 C C . LEU A 1 192 ? -7.207 29.266 27.719 1 96.56 192 LEU A C 1
ATOM 1525 O O . LEU A 1 192 ? -7.262 30.438 27.344 1 96.56 192 LEU A O 1
ATOM 1529 N N . LYS A 1 193 ? -6.879 28.922 28.969 1 95.5 193 LYS A N 1
ATOM 1530 C CA . LYS A 1 193 ? -6.363 29.891 29.938 1 95.5 193 LYS A CA 1
ATOM 1531 C C . LYS A 1 193 ? -4.883 29.656 30.219 1 95.5 193 LYS A C 1
ATOM 1533 O O . LYS A 1 193 ? -4.484 28.531 30.562 1 95.5 193 LYS A O 1
ATOM 1538 N N . THR A 1 194 ? -4.086 30.719 30.047 1 96.12 194 THR A N 1
ATOM 1539 C CA . THR A 1 194 ? -2.658 30.609 30.328 1 96.12 194 THR A CA 1
ATOM 1540 C C . THR A 1 194 ? -2.383 30.812 31.812 1 96.12 194 THR A C 1
ATOM 1542 O O . THR A 1 194 ? -3.098 31.562 32.5 1 96.12 194 THR A O 1
ATOM 1545 N N . THR A 1 195 ? -1.353 30.141 32.344 1 96.69 195 THR A N 1
ATOM 1546 C CA . THR A 1 195 ? -1.069 30.203 33.75 1 96.69 195 THR A CA 1
ATOM 1547 C C . THR A 1 195 ? 0.357 30.688 34 1 96.69 195 THR A C 1
ATOM 1549 O O . THR A 1 195 ? 0.83 30.688 35.156 1 96.69 195 THR A O 1
ATOM 1552 N N . SER A 1 196 ? 1.118 31.016 33 1 96.62 196 SER A N 1
ATOM 1553 C CA . SER A 1 196 ? 2.496 31.484 33.125 1 96.62 196 SER A CA 1
ATOM 1554 C C . SER A 1 196 ? 2.906 32.344 31.969 1 96.62 196 SER A C 1
ATOM 1556 O O . SER A 1 196 ? 2.271 32.312 30.906 1 96.62 196 SER A O 1
ATOM 1558 N N . PRO A 1 197 ? 3.92 33.094 32.188 1 95.94 197 PRO A N 1
ATOM 1559 C CA . PRO A 1 197 ? 4.43 33.906 31.062 1 95.94 197 PRO A CA 1
ATOM 1560 C C . PRO A 1 197 ? 4.91 33.062 29.891 1 95.94 197 PRO A C 1
ATOM 1562 O O . PRO A 1 197 ? 4.785 33.469 28.734 1 95.94 197 PRO A O 1
ATOM 1565 N N . GLU A 1 198 ? 5.438 31.969 30.219 1 94.5 198 GLU A N 1
ATOM 1566 C CA . GLU A 1 198 ? 5.887 31.062 29.172 1 94.5 198 GLU A CA 1
ATOM 1567 C C . GLU A 1 198 ? 4.723 30.578 28.312 1 94.5 198 GLU A C 1
ATOM 1569 O O . GLU A 1 198 ? 4.84 30.516 27.094 1 94.5 198 GLU A O 1
ATOM 1574 N N . GLU A 1 199 ? 3.645 30.297 28.922 1 95.31 199 GLU A N 1
ATOM 1575 C CA . GLU A 1 199 ? 2.445 29.875 28.203 1 95.31 199 GLU A CA 1
ATOM 1576 C C . GLU A 1 199 ? 1.882 31.016 27.359 1 95.31 199 GLU A C 1
ATOM 1578 O O . GLU A 1 199 ? 1.394 30.812 26.25 1 95.31 199 GLU A O 1
ATOM 1583 N N . GLU A 1 200 ? 1.997 32.188 27.906 1 95.56 200 GLU A N 1
ATOM 1584 C CA . GLU A 1 200 ? 1.54 33.344 27.156 1 95.56 200 GLU A CA 1
ATOM 1585 C C . GLU A 1 200 ? 2.363 33.562 25.891 1 95.56 200 GLU A C 1
ATOM 1587 O O . GLU A 1 200 ? 1.819 33.906 24.844 1 95.56 200 GLU A O 1
ATOM 1592 N N . LYS A 1 201 ? 3.566 33.375 26.141 1 94.38 201 LYS A N 1
ATOM 1593 C CA . LYS A 1 201 ? 4.445 33.469 24.984 1 94.38 201 LYS A CA 1
ATOM 1594 C C . LYS A 1 201 ? 4.09 32.406 23.922 1 94.38 201 LYS A C 1
ATOM 1596 O O . LYS A 1 201 ? 4.113 32.688 22.734 1 94.38 201 LYS A O 1
ATOM 1601 N N . MET A 1 202 ? 3.76 31.219 24.344 1 91.62 202 MET A N 1
ATOM 1602 C CA . MET A 1 202 ? 3.371 30.141 23.438 1 91.62 202 MET A CA 1
ATOM 1603 C C . MET A 1 202 ? 2.096 30.5 22.688 1 91.62 202 MET A C 1
ATOM 1605 O O . MET A 1 202 ? 1.99 30.266 21.484 1 91.62 202 MET A O 1
ATOM 1609 N N . VAL A 1 203 ? 1.203 31.016 23.359 1 93.75 203 VAL A N 1
ATOM 1610 C CA . VAL A 1 203 ? -0.067 31.406 22.75 1 93.75 203 VAL A CA 1
ATOM 1611 C C . VAL A 1 203 ? 0.168 32.5 21.719 1 93.75 203 VAL A C 1
ATOM 1613 O O . VAL A 1 203 ? -0.426 32.5 20.641 1 93.75 203 VAL A O 1
ATOM 1616 N N . ARG A 1 204 ? 1.048 33.438 22.109 1 92.88 204 ARG A N 1
ATOM 1617 C CA . ARG A 1 204 ? 1.375 34.5 21.172 1 92.88 204 ARG A CA 1
ATOM 1618 C C . ARG A 1 204 ? 2.043 33.969 19.922 1 92.88 204 ARG A C 1
ATOM 1620 O O . ARG A 1 204 ? 1.786 34.438 18.812 1 92.88 204 ARG A O 1
ATOM 1627 N N . LYS A 1 205 ? 2.871 33 20.125 1 88.75 205 LYS A N 1
ATOM 1628 C CA . LYS A 1 205 ? 3.512 32.344 18.984 1 88.75 205 LYS A CA 1
ATOM 1629 C C . LYS A 1 205 ? 2.48 31.641 18.109 1 88.75 205 LYS A C 1
ATOM 1631 O O . LYS A 1 205 ? 2.592 31.656 16.875 1 88.75 205 LYS A O 1
ATOM 1636 N N . GLY A 1 206 ? 1.571 31.062 18.797 1 86.56 206 GLY A N 1
ATOM 1637 C CA . GLY A 1 206 ? 0.502 30.406 18.047 1 86.56 206 GLY A CA 1
ATOM 1638 C C . GLY A 1 206 ? -0.333 31.375 17.234 1 86.56 206 GLY A C 1
ATOM 1639 O O . GLY A 1 206 ? -0.681 31.094 16.094 1 86.56 206 GLY A O 1
ATOM 1640 N N . LEU A 1 207 ? -0.612 32.438 17.812 1 88.81 207 LEU A N 1
ATOM 1641 C CA . LEU A 1 207 ? -1.37 33.5 17.109 1 88.81 207 LEU A CA 1
ATOM 1642 C C . LEU A 1 207 ? -0.59 34.031 15.922 1 88.81 207 LEU A C 1
ATOM 1644 O O . LEU A 1 207 ? -1.164 34.281 14.859 1 88.81 207 LEU A O 1
ATOM 1648 N N . ALA A 1 208 ? 0.671 34.219 16.188 1 88.56 208 ALA A N 1
ATOM 1649 C CA . ALA A 1 208 ? 1.522 34.688 15.102 1 88.56 208 ALA A CA 1
ATOM 1650 C C . ALA A 1 208 ? 1.565 33.688 13.961 1 88.56 208 ALA A C 1
ATOM 1652 O O . ALA A 1 208 ? 1.516 34.062 12.789 1 88.56 208 ALA A O 1
ATOM 1653 N N . ALA A 1 209 ? 1.661 32.438 14.328 1 82.94 209 ALA A N 1
ATOM 1654 C CA . ALA A 1 209 ? 1.679 31.375 13.32 1 82.94 209 ALA A CA 1
ATOM 1655 C C . ALA A 1 209 ? 0.379 31.359 12.523 1 82.94 209 ALA A C 1
ATOM 1657 O O . ALA A 1 209 ? 0.391 31.141 11.305 1 82.94 209 ALA A O 1
ATOM 1658 N N . ARG A 1 210 ? -0.633 31.562 13.188 1 85.5 210 ARG A N 1
ATOM 1659 C CA . ARG A 1 210 ? -1.936 31.609 12.531 1 85.5 210 ARG A CA 1
ATOM 1660 C C . ARG A 1 210 ? -2 32.75 11.531 1 85.5 210 ARG A C 1
ATOM 1662 O O . ARG A 1 210 ? -2.521 32.594 10.43 1 85.5 210 ARG A O 1
ATOM 1669 N N . GLU A 1 211 ? -1.516 33.844 11.938 1 89.12 211 GLU A N 1
ATOM 1670 C CA . GLU A 1 211 ? -1.519 35 11.055 1 89.12 211 GLU A CA 1
ATOM 1671 C C . GLU A 1 211 ? -0.651 34.781 9.828 1 89.12 211 GLU A C 1
ATOM 1673 O O . GLU A 1 211 ? -1.013 35.156 8.719 1 89.12 211 GLU A O 1
ATOM 1678 N N . ILE A 1 212 ? 0.441 34.219 10.102 1 84.19 212 ILE A N 1
ATOM 1679 C CA . ILE A 1 212 ? 1.341 33.906 9 1 84.19 212 ILE A CA 1
ATOM 1680 C C . ILE A 1 212 ? 0.646 32.938 8.023 1 84.19 212 ILE A C 1
ATOM 1682 O O . ILE A 1 212 ? 0.729 33.125 6.809 1 84.19 212 ILE A O 1
ATOM 1686 N N . ARG A 1 213 ? -0.066 32 8.531 1 83.5 213 ARG A N 1
ATOM 1687 C CA . ARG A 1 213 ? -0.794 31.062 7.688 1 83.5 213 ARG A CA 1
ATOM 1688 C C . ARG A 1 213 ? -1.859 31.766 6.859 1 83.5 213 ARG A C 1
ATOM 1690 O O . ARG A 1 213 ? -2.057 31.453 5.688 1 83.5 213 ARG A O 1
ATOM 1697 N N . LYS A 1 214 ? -2.473 32.656 7.477 1 85.88 214 LYS A N 1
ATOM 1698 C CA . LYS A 1 214 ? -3.504 33.406 6.785 1 85.88 214 LYS A CA 1
ATOM 1699 C C . LYS A 1 214 ? -2.9 34.25 5.66 1 85.88 214 LYS A C 1
ATOM 1701 O O . LYS A 1 214 ? -3.463 34.344 4.566 1 85.88 214 LYS A O 1
ATOM 1706 N N . LEU A 1 215 ? -1.803 34.844 5.98 1 87.31 215 LEU A N 1
ATOM 1707 C CA . LEU A 1 215 ? -1.116 35.656 4.977 1 87.31 215 LEU A CA 1
ATOM 1708 C C . LEU A 1 215 ? -0.658 34.781 3.805 1 87.31 215 LEU A C 1
ATOM 1710 O O . LEU A 1 215 ? -0.762 35.188 2.646 1 87.31 215 LEU A O 1
ATOM 1714 N N . ASN A 1 216 ? -0.147 33.688 4.164 1 85.06 216 ASN A N 1
ATOM 1715 C CA . ASN A 1 216 ? 0.272 32.75 3.115 1 85.06 216 ASN A CA 1
ATOM 1716 C C . ASN A 1 216 ? -0.905 32.312 2.248 1 85.06 216 ASN A C 1
ATOM 1718 O O . ASN A 1 216 ? -0.76 32.156 1.035 1 85.06 216 ASN A O 1
ATOM 1722 N N . GLU A 1 217 ? -2 32.125 2.854 1 84.44 217 GLU A N 1
ATOM 1723 C CA . GLU A 1 217 ? -3.207 31.781 2.113 1 84.44 217 GLU A CA 1
ATOM 1724 C C . GLU A 1 217 ? -3.613 32.906 1.154 1 84.44 217 GLU A C 1
ATOM 1726 O O . GLU A 1 217 ? -4.055 32.625 0.034 1 84.44 217 GLU A O 1
ATOM 1731 N N . GLU A 1 218 ? -3.434 34.062 1.584 1 89.06 218 GLU A N 1
ATOM 1732 C CA . GLU A 1 218 ? -3.787 35.219 0.765 1 89.06 218 GLU A CA 1
ATOM 1733 C C . GLU A 1 218 ? -2.828 35.375 -0.412 1 89.06 218 GLU A C 1
ATOM 1735 O O . GLU A 1 218 ? -3.209 35.875 -1.468 1 89.06 218 GLU A O 1
ATOM 1740 N N . ARG A 1 219 ? -1.674 34.875 -0.17 1 89.44 219 ARG A N 1
ATOM 1741 C CA . ARG A 1 219 ? -0.652 35 -1.205 1 89.44 219 ARG A CA 1
ATOM 1742 C C . ARG A 1 219 ? -0.555 33.719 -2.023 1 89.44 219 ARG A C 1
ATOM 1744 O O . ARG A 1 219 ? 0.401 33.531 -2.779 1 89.44 219 ARG A O 1
ATOM 1751 N N . SER A 1 220 ? -1.475 32.969 -1.808 1 90 220 SER A N 1
ATOM 1752 C CA . SER A 1 220 ? -1.498 31.703 -2.539 1 90 220 SER A CA 1
ATOM 1753 C C . SER A 1 220 ? -1.454 31.938 -4.047 1 90 220 SER A C 1
ATOM 1755 O O . SER A 1 220 ? -2.023 32.906 -4.547 1 90 220 SER A O 1
ATOM 1757 N N . LEU A 1 221 ? -0.851 31.062 -4.758 1 92.56 221 LEU A N 1
ATOM 1758 C CA . LEU A 1 221 ? -0.714 31.172 -6.203 1 92.56 221 LEU A CA 1
ATOM 1759 C C . LEU A 1 221 ? -2.055 30.938 -6.895 1 92.56 221 LEU A C 1
ATOM 1761 O O . LEU A 1 221 ? -2.197 31.219 -8.086 1 92.56 221 LEU A O 1
ATOM 1765 N N . MET A 1 222 ? -3.002 30.5 -6.141 1 89.62 222 MET A N 1
ATOM 1766 C CA . MET A 1 222 ? -4.359 30.375 -6.668 1 89.62 222 MET A CA 1
ATOM 1767 C C . MET A 1 222 ? -5.059 31.734 -6.699 1 89.62 222 MET A C 1
ATOM 1769 O O . MET A 1 222 ? -6.078 31.891 -7.371 1 89.62 222 MET A O 1
ATOM 1773 N N . LYS A 1 223 ? -4.492 32.719 -5.98 1 91.44 223 LYS A N 1
ATOM 1774 C CA . LYS A 1 223 ? -5.121 34.031 -5.867 1 91.44 223 LYS A CA 1
ATOM 1775 C C . LYS A 1 223 ? -4.227 35.094 -6.453 1 91.44 223 LYS A C 1
ATOM 1777 O O . LYS A 1 223 ? -4.723 36.094 -7.012 1 91.44 223 LYS A O 1
ATOM 1782 N N . THR A 1 224 ? -2.963 34.906 -6.211 1 93.38 224 THR A N 1
ATOM 1783 C CA . THR A 1 224 ? -2.01 35.938 -6.609 1 93.38 224 THR A CA 1
ATOM 1784 C C . THR A 1 224 ? -0.89 35.344 -7.457 1 93.38 224 THR A C 1
ATOM 1786 O O . THR A 1 224 ? -0.418 34.25 -7.176 1 93.38 224 THR A O 1
ATOM 1789 N N . PRO A 1 225 ? -0.46 36.062 -8.453 1 93.94 225 PRO A N 1
ATOM 1790 C CA . PRO A 1 225 ? 0.663 35.562 -9.25 1 93.94 225 PRO A CA 1
ATOM 1791 C C . PRO A 1 225 ? 1.985 35.594 -8.484 1 93.94 225 PRO A C 1
ATOM 1793 O O . PRO A 1 225 ? 2.076 36.219 -7.422 1 93.94 225 PRO A O 1
ATOM 1796 N N . PRO A 1 226 ? 3.004 34.938 -9.008 1 95.25 226 PRO A N 1
ATOM 1797 C CA . PRO A 1 226 ? 4.328 35 -8.383 1 95.25 226 PRO A CA 1
ATOM 1798 C C . PRO A 1 226 ? 4.832 36.406 -8.211 1 95.25 226 PRO A C 1
ATOM 1800 O O . PRO A 1 226 ? 4.496 37.281 -9.016 1 95.25 226 PRO A O 1
ATOM 1803 N N . ASN A 1 227 ? 5.613 36.625 -7.152 1 95.06 227 ASN A N 1
ATOM 1804 C CA . ASN A 1 227 ? 6.176 37.938 -6.953 1 95.06 227 ASN A CA 1
ATOM 1805 C C . ASN A 1 227 ? 7.324 38.219 -7.922 1 95.06 227 ASN A C 1
ATOM 1807 O O . ASN A 1 227 ? 7.656 37.375 -8.75 1 95.06 227 ASN A O 1
ATOM 1811 N N . ASP A 1 228 ? 7.914 39.406 -7.844 1 95.94 228 ASP A N 1
ATOM 1812 C CA . ASP A 1 228 ? 8.914 39.875 -8.805 1 95.94 228 ASP A CA 1
ATOM 1813 C C . ASP A 1 228 ? 10.133 38.938 -8.805 1 95.94 228 ASP A C 1
ATOM 1815 O O . ASP A 1 228 ? 10.617 38.531 -9.867 1 95.94 228 ASP A O 1
ATOM 1819 N N . GLU A 1 229 ? 10.562 38.594 -7.707 1 96.56 229 GLU A N 1
ATOM 1820 C CA . GLU A 1 229 ? 11.719 37.719 -7.605 1 96.56 229 GLU A CA 1
ATOM 1821 C C . GLU A 1 229 ? 11.43 36.344 -8.219 1 96.56 229 GLU A C 1
ATOM 1823 O O . GLU A 1 229 ? 12.25 35.812 -8.969 1 96.56 229 GLU A O 1
ATOM 1828 N N . GLU A 1 230 ? 10.305 35.812 -7.879 1 97.06 230 GLU A N 1
ATOM 1829 C CA . GLU A 1 230 ? 9.891 34.5 -8.375 1 97.06 230 GLU A CA 1
ATOM 1830 C C . GLU A 1 230 ? 9.734 34.531 -9.891 1 97.06 230 GLU A C 1
ATOM 1832 O O . GLU A 1 230 ? 10.133 33.562 -10.57 1 97.06 230 GLU A O 1
ATOM 1837 N N . ARG A 1 231 ? 9.234 35.562 -10.398 1 96 231 ARG A N 1
ATOM 1838 C CA . ARG A 1 231 ? 9.078 35.719 -11.844 1 96 231 ARG A CA 1
ATOM 1839 C C . ARG A 1 231 ? 10.438 35.75 -12.539 1 96 231 ARG A C 1
ATOM 1841 O O . ARG A 1 231 ? 10.594 35.156 -13.609 1 96 231 ARG A O 1
ATOM 1848 N N . HIS A 1 232 ? 11.328 36.438 -11.938 1 96.75 232 HIS A N 1
ATOM 1849 C CA . HIS A 1 232 ? 12.664 36.531 -12.516 1 96.75 232 HIS A CA 1
ATOM 1850 C C . HIS A 1 232 ? 13.344 35.156 -12.516 1 96.75 232 HIS A C 1
ATOM 1852 O O . HIS A 1 232 ? 14.031 34.812 -13.477 1 96.75 232 HIS A O 1
ATOM 1858 N N . ILE A 1 233 ? 13.117 34.469 -11.461 1 97 233 ILE A N 1
ATOM 1859 C CA . ILE A 1 233 ? 13.688 33.125 -11.359 1 97 233 ILE A CA 1
ATOM 1860 C C . ILE A 1 233 ? 13.117 32.219 -12.461 1 97 233 ILE A C 1
ATOM 1862 O O . ILE A 1 233 ? 13.867 31.547 -13.18 1 97 233 ILE A O 1
ATOM 1866 N N . LEU A 1 234 ? 11.805 32.281 -12.656 1 96.81 234 LEU A N 1
ATOM 1867 C CA . LEU A 1 234 ? 11.148 31.469 -13.68 1 96.81 234 LEU A CA 1
ATOM 1868 C C . LEU A 1 234 ? 11.625 31.844 -15.07 1 96.81 234 LEU A C 1
ATOM 1870 O O . LEU A 1 234 ? 11.867 30.969 -15.906 1 96.81 234 LEU A O 1
ATOM 1874 N N . HIS A 1 235 ? 11.766 33.094 -15.266 1 95.12 235 HIS A N 1
ATOM 1875 C CA . HIS A 1 235 ? 12.195 33.594 -16.578 1 95.12 235 HIS A CA 1
ATOM 1876 C C . HIS A 1 235 ? 13.633 33.156 -16.875 1 95.12 235 HIS A C 1
ATOM 1878 O O . HIS A 1 235 ? 13.945 32.781 -18 1 95.12 235 HIS A O 1
ATOM 1884 N N . ASN A 1 236 ? 14.438 33.312 -15.906 1 95.62 236 ASN A N 1
ATOM 1885 C CA . ASN A 1 236 ? 15.828 32.906 -16.078 1 95.62 236 ASN A CA 1
ATOM 1886 C C . ASN A 1 236 ? 15.93 31.406 -16.391 1 95.62 236 ASN A C 1
ATOM 1888 O O . ASN A 1 236 ? 16.734 30.984 -17.219 1 95.62 236 ASN A O 1
ATOM 1892 N N . LEU A 1 237 ? 15.133 30.609 -15.695 1 95.75 237 LEU A N 1
ATOM 1893 C CA . LEU A 1 237 ? 15.102 29.172 -15.969 1 95.75 237 LEU A CA 1
ATOM 1894 C C . LEU A 1 237 ? 14.648 28.906 -17.406 1 95.75 237 LEU A C 1
ATOM 1896 O O . LEU A 1 237 ? 15.203 28.031 -18.078 1 95.75 237 LEU A O 1
ATOM 1900 N N . PHE A 1 238 ? 13.664 29.625 -17.812 1 93.88 238 PHE A N 1
ATOM 1901 C CA . PHE A 1 238 ? 13.156 29.531 -19.172 1 93.88 238 PHE A CA 1
ATOM 1902 C C . PHE A 1 238 ? 14.258 29.859 -20.188 1 93.88 238 PHE A C 1
ATOM 1904 O O . PHE A 1 238 ? 14.492 29.094 -21.125 1 93.88 238 PHE A O 1
ATOM 1911 N N . LEU A 1 239 ? 15.016 30.875 -19.938 1 92.56 239 LEU A N 1
ATOM 1912 C CA . LEU A 1 239 ? 16.062 31.328 -20.859 1 92.56 239 LEU A CA 1
ATOM 1913 C C . LEU A 1 239 ? 17.172 30.281 -20.969 1 92.56 239 LEU A C 1
ATOM 1915 O O . LEU A 1 239 ? 17.766 30.125 -22.031 1 92.56 239 LEU A O 1
ATOM 1919 N N . GLN A 1 240 ? 17.344 29.594 -19.938 1 93.19 240 GLN A N 1
ATOM 1920 C CA . GLN A 1 240 ? 18.406 28.594 -19.922 1 93.19 240 GLN A CA 1
ATOM 1921 C C . GLN A 1 240 ? 18.047 27.406 -20.812 1 93.19 240 GLN A C 1
ATOM 1923 O O . GLN A 1 240 ? 18.922 26.594 -21.156 1 93.19 240 GLN A O 1
ATOM 1928 N N . THR A 1 241 ? 16.766 27.297 -21.203 1 94.25 241 THR A N 1
ATOM 1929 C CA . THR A 1 241 ? 16.359 26.141 -21.984 1 94.25 241 THR A CA 1
ATOM 1930 C C . THR A 1 241 ? 16.219 26.5 -23.469 1 94.25 241 THR A C 1
ATOM 1932 O O . THR A 1 241 ? 15.875 25.656 -24.297 1 94.25 241 THR A O 1
ATOM 1935 N N . ILE A 1 242 ? 16.422 27.781 -23.75 1 89.38 242 ILE A N 1
ATOM 1936 C CA . ILE A 1 242 ? 16.312 28.219 -25.141 1 89.38 242 ILE A CA 1
ATOM 1937 C C . ILE A 1 242 ? 17.609 27.891 -25.891 1 89.38 242 ILE A C 1
ATOM 1939 O O . ILE A 1 242 ? 18.703 28.172 -25.422 1 89.38 242 ILE A O 1
ATOM 1943 N N . ASP A 1 243 ? 17.344 27.203 -26.969 1 84.31 243 ASP A N 1
ATOM 1944 C CA . ASP A 1 243 ? 18.484 26.922 -27.844 1 84.31 243 ASP A CA 1
ATOM 1945 C C . ASP A 1 243 ? 19.031 28.203 -28.469 1 84.31 243 ASP A C 1
ATOM 1947 O O . ASP A 1 243 ? 18.344 28.859 -29.234 1 84.31 243 ASP A O 1
ATOM 1951 N N . PRO A 1 244 ? 20.219 28.469 -28.203 1 79 244 PRO A N 1
ATOM 1952 C CA . PRO A 1 244 ? 20.797 29.703 -28.75 1 79 244 PRO A CA 1
ATOM 1953 C C . PRO A 1 244 ? 20.875 29.703 -30.281 1 79 244 PRO A C 1
ATOM 1955 O O . PRO A 1 244 ? 20.969 30.766 -30.891 1 79 244 PRO A O 1
ATOM 1958 N N . GLN A 1 245 ? 20.797 28.547 -30.828 1 81.69 245 GLN A N 1
ATOM 1959 C CA . GLN A 1 245 ? 20.906 28.469 -32.281 1 81.69 245 GLN A CA 1
ATOM 1960 C C . GLN A 1 245 ? 19.562 28.672 -32.938 1 81.69 245 GLN A C 1
ATOM 1962 O O . GLN A 1 245 ? 19.484 29.141 -34.094 1 81.69 245 GLN A O 1
ATOM 1967 N N . SER A 1 246 ? 18.5 28.359 -32.344 1 75.88 246 SER A N 1
ATOM 1968 C CA . SER A 1 246 ? 17.188 28.391 -32.969 1 75.88 246 SER A CA 1
ATOM 1969 C C . SER A 1 246 ? 16.406 29.641 -32.562 1 75.88 246 SER A C 1
ATOM 1971 O O . SER A 1 246 ? 15.547 30.109 -33.312 1 75.88 246 SER A O 1
ATOM 1973 N N . TYR A 1 247 ? 16.75 30.266 -31.703 1 72.44 247 TYR A N 1
ATOM 1974 C CA . TYR A 1 247 ? 16.031 31.391 -31.094 1 72.44 247 TYR A CA 1
ATOM 1975 C C . TYR A 1 247 ? 14.523 31.156 -31.156 1 72.44 247 TYR A C 1
ATOM 1977 O O . TYR A 1 247 ? 13.758 32.062 -31.484 1 72.44 247 TYR A O 1
ATOM 1985 N N . SER A 1 248 ? 14.094 29.891 -31.078 1 80 248 SER A N 1
ATOM 1986 C CA . SER A 1 248 ? 12.672 29.531 -31.047 1 80 248 SER A CA 1
ATOM 1987 C C . SER A 1 248 ? 12.234 29.141 -29.641 1 80 248 SER A C 1
ATOM 1989 O O . SER A 1 248 ? 12.984 28.484 -28.906 1 80 248 SER A O 1
ATOM 1991 N N . PHE A 1 249 ? 11.039 29.672 -29.266 1 79.44 249 PHE A N 1
ATOM 1992 C CA . PHE A 1 249 ? 10.461 29.344 -27.969 1 79.44 249 PHE A CA 1
ATOM 1993 C C . PHE A 1 249 ? 9.922 27.922 -27.984 1 79.44 249 PHE A C 1
ATOM 1995 O O . PHE A 1 249 ? 9.656 27.344 -26.922 1 79.44 249 PHE A O 1
ATOM 2002 N N . ARG A 1 250 ? 9.859 27.359 -29.125 1 80.06 250 ARG A N 1
ATOM 2003 C CA . ARG A 1 250 ? 9.234 26.047 -29.234 1 80.06 250 ARG A CA 1
ATOM 2004 C C . ARG A 1 250 ? 10.258 24.938 -29.031 1 80.06 250 ARG A C 1
ATOM 2006 O O . ARG A 1 250 ? 9.914 23.844 -28.562 1 80.06 250 ARG A O 1
ATOM 2013 N N . HIS A 1 251 ? 11.414 25.266 -29.422 1 83.81 251 HIS A N 1
ATOM 2014 C CA . HIS A 1 251 ? 12.477 24.281 -29.266 1 83.81 251 HIS A CA 1
ATOM 2015 C C . HIS A 1 251 ? 13.258 24.516 -27.969 1 83.81 251 HIS A C 1
ATOM 2017 O O . HIS A 1 251 ? 14.078 25.422 -27.891 1 83.81 251 HIS A O 1
ATOM 2023 N N . ARG A 1 252 ? 12.953 23.812 -26.953 1 90.5 252 ARG A N 1
ATOM 2024 C CA . ARG A 1 252 ? 13.594 23.953 -25.656 1 90.5 252 ARG A CA 1
ATOM 2025 C C . ARG A 1 252 ? 14.516 22.766 -25.359 1 90.5 252 ARG A C 1
ATOM 2027 O O . ARG A 1 252 ? 14.172 21.625 -25.656 1 90.5 252 ARG A O 1
ATOM 2034 N N . VAL A 1 253 ? 15.727 23.062 -24.922 1 91.75 253 VAL A N 1
ATOM 2035 C CA . VAL A 1 253 ? 16.734 22.047 -24.594 1 91.75 253 VAL A CA 1
ATOM 2036 C C . VAL A 1 253 ? 17.219 22.25 -23.156 1 91.75 253 VAL A C 1
ATOM 2038 O O . VAL A 1 253 ? 17.578 23.359 -22.766 1 91.75 253 VAL A O 1
ATOM 2041 N N . LEU A 1 254 ? 17.219 21.141 -22.406 1 94.94 254 LEU A N 1
ATOM 2042 C CA . LEU A 1 254 ? 17.688 21.219 -21.031 1 94.94 254 LEU A CA 1
ATOM 2043 C C . LEU A 1 254 ? 19.219 21.312 -20.984 1 94.94 254 LEU A C 1
ATOM 2045 O O . LEU A 1 254 ? 19.906 20.625 -21.734 1 94.94 254 LEU A O 1
ATOM 2049 N N . PRO A 1 255 ? 19.75 22.188 -20.125 1 94.19 255 PRO A N 1
ATOM 2050 C CA . PRO A 1 255 ? 21.188 22.094 -19.844 1 94.19 255 PRO A CA 1
ATOM 2051 C C . PRO A 1 255 ? 21.578 20.766 -19.188 1 94.19 255 PRO A C 1
ATOM 2053 O O . PRO A 1 255 ? 20.703 20 -18.766 1 94.19 255 PRO A O 1
ATOM 2056 N N . PRO A 1 256 ? 22.859 20.484 -19.188 1 95.19 256 PRO A N 1
ATOM 2057 C CA . PRO A 1 256 ? 23.297 19.25 -18.516 1 95.19 256 PRO A CA 1
ATOM 2058 C C . PRO A 1 256 ? 22.859 19.172 -17.062 1 95.19 256 PRO A C 1
ATOM 2060 O O . PRO A 1 256 ? 22.859 20.188 -16.359 1 95.19 256 PRO A O 1
ATOM 2063 N N . ASN A 1 257 ? 22.438 18.016 -16.609 1 96.69 257 ASN A N 1
ATOM 2064 C CA . ASN A 1 257 ? 22.078 17.703 -15.234 1 96.69 257 ASN A CA 1
ATOM 2065 C C . ASN A 1 257 ? 20.812 18.453 -14.805 1 96.69 257 ASN A C 1
ATOM 2067 O O . ASN A 1 257 ? 20.75 18.969 -13.688 1 96.69 257 ASN A O 1
ATOM 2071 N N . HIS A 1 258 ? 19.953 18.703 -15.773 1 97.88 258 HIS A N 1
ATOM 2072 C CA . HIS A 1 258 ? 18.625 19.266 -15.5 1 97.88 258 HIS A CA 1
ATOM 2073 C C . HIS A 1 258 ? 17.516 18.312 -15.906 1 97.88 258 HIS A C 1
ATOM 2075 O O . HIS A 1 258 ? 17.703 17.484 -16.812 1 97.88 258 HIS A O 1
ATOM 2081 N N . VAL A 1 259 ? 16.406 18.344 -15.18 1 98.38 259 VAL A N 1
ATOM 2082 C CA . VAL A 1 259 ? 15.273 17.484 -15.445 1 98.38 259 VAL A CA 1
ATOM 2083 C C . VAL A 1 259 ? 13.984 18.297 -15.461 1 98.38 259 VAL A C 1
ATOM 2085 O O . VAL A 1 259 ? 13.805 19.203 -14.633 1 98.38 259 VAL A O 1
ATOM 2088 N N . TRP A 1 260 ? 13.141 18.062 -16.453 1 98.25 260 TRP A N 1
ATOM 2089 C CA . TRP A 1 260 ? 11.828 18.703 -16.453 1 98.25 260 TRP A CA 1
ATOM 2090 C C . TRP A 1 260 ? 11 18.234 -15.258 1 98.25 260 TRP A C 1
ATOM 2092 O O . TRP A 1 260 ? 10.984 17.047 -14.93 1 98.25 260 TRP A O 1
ATOM 2102 N N . ILE A 1 261 ? 10.25 19.141 -14.609 1 98.38 261 ILE A N 1
ATOM 2103 C CA . ILE A 1 261 ? 9.375 18.797 -13.492 1 98.38 261 ILE A CA 1
ATOM 2104 C C . ILE A 1 261 ? 8.406 17.703 -13.898 1 98.38 261 ILE A C 1
ATOM 2106 O O . ILE A 1 261 ? 8.141 16.781 -13.125 1 98.38 261 ILE A O 1
ATOM 2110 N N . GLU A 1 262 ? 7.938 17.719 -15.094 1 97.06 262 GLU A N 1
ATOM 2111 C CA . GLU A 1 262 ? 6.926 16.766 -15.555 1 97.06 262 GLU A CA 1
ATOM 2112 C C . GLU A 1 262 ? 7.492 15.352 -15.641 1 97.06 262 GLU A C 1
ATOM 2114 O O . GLU A 1 262 ? 6.738 14.375 -15.648 1 97.06 262 GLU A O 1
ATOM 2119 N N . ASP A 1 263 ? 8.82 15.242 -15.648 1 97.31 263 ASP A N 1
ATOM 2120 C CA . ASP A 1 263 ? 9.461 13.938 -15.781 1 97.31 263 ASP A CA 1
ATOM 2121 C C . ASP A 1 263 ? 9.891 13.391 -14.422 1 97.31 263 ASP A C 1
ATOM 2123 O O . ASP A 1 263 ? 10.32 12.242 -14.32 1 97.31 263 ASP A O 1
ATOM 2127 N N . ALA A 1 264 ? 9.766 14.164 -13.422 1 98.31 264 ALA A N 1
ATOM 2128 C CA . ALA A 1 264 ? 10.188 13.773 -12.078 1 98.31 264 ALA A CA 1
ATOM 2129 C C . ALA A 1 264 ? 8.977 13.461 -11.195 1 98.31 264 ALA A C 1
ATOM 2131 O O . ALA A 1 264 ? 8.82 14.047 -10.117 1 98.31 264 ALA A O 1
ATOM 2132 N N . LYS A 1 265 ? 8.18 12.594 -11.68 1 98.19 265 LYS A N 1
ATOM 2133 C CA . LYS A 1 265 ? 6.922 12.281 -11 1 98.19 265 LYS A CA 1
ATOM 2134 C C . LYS A 1 265 ? 6.766 10.773 -10.805 1 98.19 265 LYS A C 1
ATOM 2136 O O . LYS A 1 265 ? 7.344 9.984 -11.547 1 98.19 265 LYS A O 1
ATOM 2141 N N . LEU A 1 266 ? 6.137 10.398 -9.805 1 98.5 266 LEU A N 1
ATOM 2142 C CA . LEU A 1 266 ? 5.766 9.031 -9.469 1 98.5 266 LEU A CA 1
ATOM 2143 C C . LEU A 1 266 ? 4.352 8.969 -8.906 1 98.5 266 LEU A C 1
ATOM 2145 O O . LEU A 1 266 ? 3.973 9.797 -8.078 1 98.5 266 LEU A O 1
ATOM 2149 N N . LYS A 1 267 ? 3.529 7.996 -9.398 1 98.5 267 LYS A N 1
ATOM 2150 C CA . LYS A 1 267 ? 2.121 7.949 -9.016 1 98.5 267 LYS A CA 1
ATOM 2151 C C . LYS A 1 267 ? 1.751 6.582 -8.445 1 98.5 267 LYS A C 1
ATOM 2153 O O . LYS A 1 267 ? 2.363 5.57 -8.797 1 98.5 267 LYS A O 1
ATOM 2158 N N . ASN A 1 268 ? 0.814 6.574 -7.543 1 98.75 268 ASN A N 1
ATOM 2159 C CA . ASN A 1 268 ? 0.211 5.352 -7.023 1 98.75 268 ASN A CA 1
ATOM 2160 C C . ASN A 1 268 ? -1.312 5.441 -7.008 1 98.75 268 ASN A C 1
ATOM 2162 O O . ASN A 1 268 ? -1.874 6.52 -6.816 1 98.75 268 ASN A O 1
ATOM 2166 N N . ALA A 1 269 ? -1.927 4.367 -7.27 1 98.62 269 ALA A N 1
ATOM 2167 C CA . ALA A 1 269 ? -3.357 4.172 -7.055 1 98.62 269 ALA A CA 1
ATOM 2168 C C . ALA A 1 269 ? -3.613 3.174 -5.934 1 98.62 269 ALA A C 1
ATOM 2170 O O . ALA A 1 269 ? -3.064 2.068 -5.941 1 98.62 269 ALA A O 1
ATOM 2171 N N . VAL A 1 270 ? -4.441 3.588 -4.996 1 97.88 270 VAL A N 1
ATOM 2172 C CA . VAL A 1 270 ? -4.641 2.773 -3.803 1 97.88 270 VAL A CA 1
ATOM 2173 C C . VAL A 1 270 ? -6.137 2.615 -3.529 1 97.88 270 VAL A C 1
ATOM 2175 O O . VAL A 1 270 ? -6.875 3.602 -3.504 1 97.88 270 VAL A O 1
ATOM 2178 N N . LEU A 1 271 ? -6.551 1.404 -3.363 1 96.5 271 LEU A N 1
ATOM 2179 C CA . LEU A 1 271 ? -7.902 1.143 -2.879 1 96.5 271 LEU A CA 1
ATOM 2180 C C . LEU A 1 271 ? -7.969 1.275 -1.36 1 96.5 271 LEU A C 1
ATOM 2182 O O . LEU A 1 271 ? -7.137 0.71 -0.646 1 96.5 271 LEU A O 1
ATOM 2186 N N . CYS A 1 272 ? -8.961 2.023 -0.913 1 97.12 272 CYS A N 1
ATOM 2187 C CA . CYS A 1 272 ? -9.047 2.303 0.516 1 97.12 272 CYS A CA 1
ATOM 2188 C C . CYS A 1 272 ? -9.953 1.297 1.216 1 97.12 272 CYS A C 1
ATOM 2190 O O . CYS A 1 272 ? -11.156 1.247 0.947 1 97.12 272 CYS A O 1
ATOM 2192 N N . PHE A 1 273 ? -9.422 0.568 2.189 1 97.62 273 PHE A N 1
ATOM 2193 C CA . PHE A 1 273 ? -10.133 -0.51 2.861 1 97.62 273 PHE A CA 1
ATOM 2194 C C . PHE A 1 273 ? -10.555 -0.087 4.266 1 97.62 273 PHE A C 1
ATOM 2196 O O . PHE A 1 273 ? -9.984 0.845 4.836 1 97.62 273 PHE A O 1
ATOM 2203 N N . PRO A 1 274 ? -11.492 -0.824 4.91 1 96.62 274 PRO A N 1
ATOM 2204 C CA . PRO A 1 274 ? -11.984 -0.512 6.254 1 96.62 274 PRO A CA 1
ATOM 2205 C C . PRO A 1 274 ? -10.891 -0.608 7.316 1 96.62 274 PRO A C 1
ATOM 2207 O O . PRO A 1 274 ? -10.93 0.114 8.32 1 96.62 274 PRO A O 1
ATOM 2210 N N . VAL A 1 275 ? -9.922 -1.437 7.062 1 96.25 275 VAL A N 1
ATOM 2211 C CA . VAL A 1 275 ? -8.875 -1.649 8.055 1 96.25 275 VAL A CA 1
ATOM 2212 C C . VAL A 1 275 ? -8.109 -0.347 8.289 1 96.25 275 VAL A C 1
ATOM 2214 O O . VAL A 1 275 ? -7.508 -0.156 9.344 1 96.25 275 VAL A O 1
ATOM 2217 N N . ASP A 1 276 ? -8.195 0.597 7.359 1 96.44 276 ASP A N 1
ATOM 2218 C CA . ASP A 1 276 ? -7.445 1.844 7.434 1 96.44 276 ASP A CA 1
ATOM 2219 C C . ASP A 1 276 ? -8.352 3.012 7.82 1 96.44 276 ASP A C 1
ATOM 2221 O O . ASP A 1 276 ? -8.047 4.168 7.512 1 96.44 276 ASP A O 1
ATOM 2225 N N . ARG A 1 277 ? -9.414 2.754 8.477 1 96.12 277 ARG A N 1
ATOM 2226 C CA . ARG A 1 277 ? -10.375 3.789 8.844 1 96.12 277 ARG A CA 1
ATOM 2227 C C . ARG A 1 277 ? -9.969 4.473 10.148 1 96.12 277 ARG A C 1
ATOM 2229 O O . ARG A 1 277 ? -9.164 3.934 10.914 1 96.12 277 ARG A O 1
ATOM 2236 N N . ASN A 1 278 ? -10.547 5.656 10.367 1 94.69 278 ASN A N 1
ATOM 2237 C CA . ASN A 1 278 ? -10.43 6.336 11.656 1 94.69 278 ASN A CA 1
ATOM 2238 C C . ASN A 1 278 ? -11.656 6.098 12.531 1 94.69 278 ASN A C 1
ATOM 2240 O O . ASN A 1 278 ? -12.492 5.246 12.227 1 94.69 278 ASN A O 1
ATOM 2244 N N . VAL A 1 279 ? -11.703 6.73 13.602 1 92.56 279 VAL A N 1
ATOM 2245 C CA . VAL A 1 279 ? -12.75 6.523 14.602 1 92.56 279 VAL A CA 1
ATOM 2246 C C . VAL A 1 279 ? -14.078 7.035 14.07 1 92.56 279 VAL A C 1
ATOM 2248 O O . VAL A 1 279 ? -15.141 6.75 14.641 1 92.56 279 VAL A O 1
ATOM 2251 N N . TYR A 1 280 ? -14.188 7.742 12.93 1 91.88 280 TYR A N 1
ATOM 2252 C CA . TYR A 1 280 ? -15.414 8.273 12.344 1 91.88 280 TYR A CA 1
ATOM 2253 C C . TYR A 1 280 ? -15.797 7.492 11.094 1 91.88 280 TYR A C 1
ATOM 2255 O O . TYR A 1 280 ? -16.641 7.938 10.305 1 91.88 280 TYR A O 1
ATOM 2263 N N . ASN A 1 281 ? -15.047 6.453 10.789 1 92.12 281 ASN A N 1
ATOM 2264 C CA . ASN A 1 281 ? -15.297 5.562 9.664 1 92.12 281 ASN A CA 1
ATOM 2265 C C . ASN A 1 281 ? -14.953 6.234 8.336 1 92.12 281 ASN A C 1
ATOM 2267 O O . ASN A 1 281 ? -15.672 6.062 7.348 1 92.12 281 ASN A O 1
ATOM 2271 N N . LYS A 1 282 ? -14.031 7.086 8.375 1 95.94 282 LYS A N 1
ATOM 2272 C CA . LYS A 1 282 ? -13.328 7.625 7.211 1 95.94 282 LYS A CA 1
ATOM 2273 C C . LYS A 1 282 ? -11.898 7.102 7.145 1 95.94 282 LYS A C 1
ATOM 2275 O O . LYS A 1 282 ? -11.406 6.496 8.102 1 95.94 282 LYS A O 1
ATOM 2280 N N . ILE A 1 283 ? -11.297 7.238 5.977 1 97.81 283 ILE A N 1
ATOM 2281 C CA . ILE A 1 283 ? -9.906 6.801 5.902 1 97.81 283 ILE A CA 1
ATOM 2282 C C . ILE A 1 283 ? -9.047 7.66 6.828 1 97.81 283 ILE A C 1
ATOM 2284 O O . ILE A 1 283 ? -9.195 8.883 6.867 1 97.81 283 ILE A O 1
ATOM 2288 N N . PHE A 1 284 ? -8.188 7.062 7.617 1 98.19 284 PHE A N 1
ATOM 2289 C CA . PHE A 1 284 ? -7.355 7.68 8.641 1 98.19 284 PHE A CA 1
ATOM 2290 C C . PHE A 1 284 ? -6.352 8.641 8.023 1 98.19 284 PHE A C 1
ATOM 2292 O O . PHE A 1 284 ? -5.598 8.266 7.125 1 98.19 284 PHE A O 1
ATOM 2299 N N . GLY A 1 285 ? -6.324 9.836 8.469 1 97.88 285 GLY A N 1
ATOM 2300 C CA . GLY A 1 285 ? -5.371 10.805 7.957 1 97.88 285 GLY A CA 1
ATOM 2301 C C . GLY A 1 285 ? -3.93 10.359 8.102 1 97.88 285 GLY A C 1
ATOM 2302 O O . GLY A 1 285 ? -3.092 10.672 7.254 1 97.88 285 GLY A O 1
ATOM 2303 N N . GLY A 1 286 ? -3.645 9.758 9.25 1 98.31 286 GLY A N 1
ATOM 2304 C CA . GLY A 1 286 ? -2.311 9.219 9.445 1 98.31 286 GLY A CA 1
ATOM 2305 C C . GLY A 1 286 ? -1.911 8.211 8.383 1 98.31 286 GLY A C 1
ATOM 2306 O O . GLY A 1 286 ? -0.755 8.18 7.953 1 98.31 286 GLY A O 1
ATOM 2307 N N . TYR A 1 287 ? -2.854 7.402 7.984 1 98.44 287 TYR A N 1
ATOM 2308 C CA . TYR A 1 287 ? -2.623 6.465 6.895 1 98.44 287 TYR A CA 1
ATOM 2309 C C . TYR A 1 287 ? -2.309 7.199 5.598 1 98.44 287 TYR A C 1
ATOM 2311 O O . TYR A 1 287 ? -1.392 6.816 4.867 1 98.44 287 TYR A O 1
ATOM 2319 N N . LEU A 1 288 ? -3.062 8.25 5.266 1 98.62 288 LEU A N 1
ATOM 2320 C CA . LEU A 1 288 ? -2.826 9.062 4.078 1 98.62 288 LEU A CA 1
ATOM 2321 C C . LEU A 1 288 ? -1.427 9.664 4.102 1 98.62 288 LEU A C 1
ATOM 2323 O O . LEU A 1 288 ? -0.729 9.664 3.084 1 98.62 288 LEU A O 1
ATOM 2327 N N . MET A 1 289 ? -0.998 10.148 5.219 1 98.38 289 MET A N 1
ATOM 2328 C CA . MET A 1 289 ? 0.333 10.734 5.355 1 98.38 289 MET A CA 1
ATOM 2329 C C . MET A 1 289 ? 1.415 9.688 5.117 1 98.38 289 MET A C 1
ATOM 2331 O O . MET A 1 289 ? 2.424 9.961 4.469 1 98.38 289 MET A O 1
ATOM 2335 N N . ARG A 1 290 ? 1.19 8.492 5.66 1 98.44 290 ARG A N 1
ATOM 2336 C CA . ARG A 1 290 ? 2.166 7.422 5.457 1 98.44 290 ARG A CA 1
ATOM 2337 C C . ARG A 1 290 ? 2.287 7.07 3.979 1 98.44 290 ARG A C 1
ATOM 2339 O O . ARG A 1 290 ? 3.396 6.953 3.451 1 98.44 290 ARG A O 1
ATOM 2346 N N . LEU A 1 291 ? 1.149 6.895 3.303 1 98.69 291 LEU A N 1
ATOM 2347 C CA . LEU A 1 291 ? 1.157 6.578 1.879 1 98.69 291 LEU A CA 1
ATOM 2348 C C . LEU A 1 291 ? 1.895 7.648 1.085 1 98.69 291 LEU A C 1
ATOM 2350 O O . LEU A 1 291 ? 2.732 7.336 0.236 1 98.69 291 LEU A O 1
ATOM 2354 N N . ALA A 1 292 ? 1.57 8.883 1.375 1 98.69 292 ALA A N 1
ATOM 2355 C CA . ALA A 1 292 ? 2.18 10.008 0.67 1 98.69 292 ALA A CA 1
ATOM 2356 C C . ALA A 1 292 ? 3.688 10.055 0.91 1 98.69 292 ALA A C 1
ATOM 2358 O O . ALA A 1 292 ? 4.465 10.242 -0.028 1 98.69 292 ALA A O 1
ATOM 2359 N N . PHE A 1 293 ? 4.094 9.875 2.158 1 98.56 293 PHE A N 1
ATOM 2360 C CA . PHE A 1 293 ? 5.508 9.914 2.52 1 98.56 293 PHE A CA 1
ATOM 2361 C C . PHE A 1 293 ? 6.281 8.82 1.792 1 98.56 293 PHE A C 1
ATOM 2363 O O . PHE A 1 293 ? 7.344 9.078 1.226 1 98.56 293 PHE A O 1
ATOM 2370 N N . GLU A 1 294 ? 5.746 7.656 1.842 1 98.5 294 GLU A N 1
ATOM 2371 C CA . GLU A 1 294 ? 6.465 6.523 1.264 1 98.5 294 GLU A CA 1
ATOM 2372 C C . GLU A 1 294 ? 6.559 6.645 -0.254 1 98.5 294 GLU A C 1
ATOM 2374 O O . GLU A 1 294 ? 7.578 6.289 -0.849 1 98.5 294 GLU A O 1
ATOM 2379 N N . LEU A 1 295 ? 5.5 7.129 -0.891 1 98.81 295 LEU A N 1
ATOM 2380 C CA . LEU A 1 295 ? 5.578 7.41 -2.32 1 98.81 295 LEU A CA 1
ATOM 2381 C C . LEU A 1 295 ? 6.621 8.484 -2.605 1 98.81 295 LEU A C 1
ATOM 2383 O O . LEU A 1 295 ? 7.414 8.352 -3.541 1 98.81 295 LEU A O 1
ATOM 2387 N N . ALA A 1 296 ? 6.605 9.555 -1.795 1 98.75 296 ALA A N 1
ATOM 2388 C CA . ALA A 1 296 ? 7.574 10.633 -1.96 1 98.75 296 ALA A CA 1
ATOM 2389 C C . ALA A 1 296 ? 9 10.125 -1.77 1 98.75 296 ALA A C 1
ATOM 2391 O O . ALA A 1 296 ? 9.914 10.547 -2.479 1 98.75 296 ALA A O 1
ATOM 2392 N N . TRP A 1 297 ? 9.172 9.305 -0.792 1 98.25 297 TRP A N 1
ATOM 2393 C CA . TRP A 1 297 ? 10.492 8.727 -0.556 1 98.25 297 TRP A CA 1
ATOM 2394 C C . TRP A 1 297 ? 10.977 7.969 -1.786 1 98.25 297 TRP A C 1
ATOM 2396 O O . TRP A 1 297 ? 12.125 8.141 -2.215 1 98.25 297 TRP A O 1
ATOM 2406 N N . CYS A 1 298 ? 10.133 7.121 -2.354 1 98.25 298 CYS A N 1
ATOM 2407 C CA . CYS A 1 298 ? 10.484 6.379 -3.559 1 98.25 298 CYS A CA 1
ATOM 2408 C C . CYS A 1 298 ? 10.875 7.324 -4.688 1 98.25 298 CYS A C 1
ATOM 2410 O O . CYS A 1 298 ? 11.891 7.113 -5.355 1 98.25 298 CYS A O 1
ATOM 2412 N N . ASN A 1 299 ? 10.047 8.328 -4.91 1 98.69 299 ASN A N 1
ATOM 2413 C CA . ASN A 1 299 ? 10.305 9.312 -5.957 1 98.69 299 ASN A CA 1
ATOM 2414 C C . ASN A 1 299 ? 11.648 10.016 -5.75 1 98.69 299 ASN A C 1
ATOM 2416 O O . ASN A 1 299 ? 12.438 10.141 -6.688 1 98.69 299 ASN A O 1
ATOM 2420 N N . ALA A 1 300 ? 11.867 10.438 -4.504 1 98.56 300 ALA A N 1
ATOM 2421 C CA . ALA A 1 300 ? 13.109 11.125 -4.164 1 98.56 300 ALA A CA 1
ATOM 2422 C C . ALA A 1 300 ? 14.312 10.219 -4.398 1 98.56 300 ALA A C 1
ATOM 2424 O O . ALA A 1 300 ? 15.328 10.656 -4.949 1 98.56 300 ALA A O 1
ATOM 2425 N N . ALA A 1 301 ? 14.219 9.023 -3.971 1 97.62 301 ALA A N 1
ATOM 2426 C CA . ALA A 1 301 ? 15.312 8.07 -4.137 1 97.62 301 ALA A CA 1
ATOM 2427 C C . ALA A 1 301 ? 15.609 7.82 -5.613 1 97.62 301 ALA A C 1
ATOM 2429 O O . ALA A 1 301 ? 16.766 7.75 -6.02 1 97.62 301 ALA A O 1
ATOM 2430 N N . MET A 1 302 ? 14.539 7.652 -6.383 1 97.44 302 MET A N 1
ATOM 2431 C CA . MET A 1 302 ? 14.703 7.461 -7.82 1 97.44 302 MET A CA 1
ATOM 2432 C C . MET A 1 302 ? 15.359 8.672 -8.469 1 97.44 302 MET A C 1
ATOM 2434 O O . MET A 1 302 ? 16.25 8.531 -9.297 1 97.44 302 MET A O 1
ATOM 2438 N N . TYR A 1 303 ? 14.922 9.844 -8.078 1 97.94 303 TYR A N 1
ATOM 2439 C CA . TYR A 1 303 ? 15.453 11.086 -8.625 1 97.94 303 TYR A CA 1
ATOM 2440 C C . TYR A 1 303 ? 16.922 11.258 -8.273 1 97.94 303 TYR A C 1
ATOM 2442 O O . TYR A 1 303 ? 17.734 11.656 -9.117 1 97.94 303 TYR A O 1
ATOM 2450 N N . ALA A 1 304 ? 17.234 10.93 -7.008 1 97.62 304 ALA A N 1
ATOM 2451 C CA . ALA A 1 304 ? 18.594 11.117 -6.484 1 97.62 304 ALA A CA 1
ATOM 2452 C C . ALA A 1 304 ? 19.5 9.969 -6.906 1 97.62 304 ALA A C 1
ATOM 2454 O O . ALA A 1 304 ? 20.719 10.055 -6.762 1 97.62 304 ALA A O 1
ATOM 2455 N N . LYS A 1 305 ? 18.906 8.898 -7.422 1 95.94 305 LYS A N 1
ATOM 2456 C CA . LYS A 1 305 ? 19.641 7.676 -7.742 1 95.94 305 LYS A CA 1
ATOM 2457 C C . LYS A 1 305 ? 20.438 7.188 -6.539 1 95.94 305 LYS A C 1
ATOM 2459 O O . LYS A 1 305 ? 21.641 6.926 -6.656 1 95.94 305 LYS A O 1
ATOM 2464 N N . GLY A 1 306 ? 19.719 7.121 -5.418 1 94.5 306 GLY A N 1
ATOM 2465 C CA . GLY A 1 306 ? 20.359 6.707 -4.18 1 94.5 306 GLY A CA 1
ATOM 2466 C C . GLY A 1 306 ? 19.469 6.879 -2.963 1 94.5 306 GLY A C 1
ATOM 2467 O O . GLY A 1 306 ? 18.266 7.145 -3.098 1 94.5 306 GLY A O 1
ATOM 2468 N N . ARG A 1 307 ? 20.062 6.707 -1.837 1 91.19 307 ARG A N 1
ATOM 2469 C CA . ARG A 1 307 ? 19.328 6.82 -0.585 1 91.19 307 ARG A CA 1
ATOM 2470 C C . ARG A 1 307 ? 19.031 8.281 -0.25 1 91.19 307 ARG A C 1
ATOM 2472 O O . ARG A 1 307 ? 19.797 9.172 -0.637 1 91.19 307 ARG A O 1
ATOM 2479 N N . VAL A 1 308 ? 17.938 8.492 0.411 1 95.94 308 VAL A N 1
ATOM 2480 C CA . VAL A 1 308 ? 17.547 9.836 0.818 1 95.94 308 VAL A CA 1
ATOM 2481 C C . VAL A 1 308 ? 17.047 9.812 2.26 1 95.94 308 VAL A C 1
ATOM 2483 O O . VAL A 1 308 ? 16.625 8.773 2.76 1 95.94 308 VAL A O 1
ATOM 2486 N N . LYS A 1 309 ? 17.141 10.961 2.943 1 95.06 309 LYS A N 1
ATOM 2487 C CA . LYS A 1 309 ? 16.656 11.133 4.309 1 95.06 309 LYS A CA 1
ATOM 2488 C C . LYS A 1 309 ? 15.648 12.266 4.398 1 95.06 309 LYS A C 1
ATOM 2490 O O . LYS A 1 309 ? 15.797 13.297 3.729 1 95.06 309 LYS A O 1
ATOM 2495 N N . ILE A 1 310 ? 14.656 12.062 5.184 1 95.44 310 ILE A N 1
ATOM 2496 C CA . ILE A 1 310 ? 13.672 13.117 5.41 1 95.44 310 ILE A CA 1
ATOM 2497 C C . ILE A 1 310 ? 14.305 14.242 6.223 1 95.44 310 ILE A C 1
ATOM 2499 O O . ILE A 1 310 ? 15.008 13.992 7.203 1 95.44 310 ILE A O 1
ATOM 2503 N N . ALA A 1 311 ? 14.078 15.43 5.777 1 93 311 ALA A N 1
ATOM 2504 C CA . ALA A 1 311 ? 14.609 16.594 6.484 1 93 311 ALA A CA 1
ATOM 2505 C C . ALA A 1 311 ? 13.5 17.375 7.16 1 93 311 ALA A C 1
ATOM 2507 O O . ALA A 1 311 ? 13.695 17.938 8.242 1 93 311 ALA A O 1
ATOM 2508 N N . ALA A 1 312 ? 12.367 17.438 6.508 1 92.81 312 ALA A N 1
ATOM 2509 C CA . ALA A 1 312 ? 11.25 18.203 7.062 1 92.81 312 ALA A CA 1
ATOM 2510 C C . ALA A 1 312 ? 9.93 17.812 6.41 1 92.81 312 ALA A C 1
ATOM 2512 O O . ALA A 1 312 ? 9.914 17.312 5.285 1 92.81 312 ALA A O 1
ATOM 2513 N N . VAL A 1 313 ? 8.945 17.891 7.156 1 93.06 313 VAL A N 1
ATOM 2514 C CA . VAL A 1 313 ? 7.578 17.812 6.656 1 93.06 313 VAL A CA 1
ATOM 2515 C C . VAL A 1 313 ? 6.859 19.141 6.883 1 93.06 313 VAL A C 1
ATOM 2517 O O . VAL A 1 313 ? 6.844 19.656 8 1 93.06 313 VAL A O 1
ATOM 2520 N N . ASP A 1 314 ? 6.352 19.688 5.785 1 84.38 314 ASP A N 1
ATOM 2521 C CA . ASP A 1 314 ? 5.688 20.969 6.012 1 84.38 314 ASP A CA 1
ATOM 2522 C C . ASP A 1 314 ? 4.355 21.031 5.27 1 84.38 314 ASP A C 1
ATOM 2524 O O . ASP A 1 314 ? 4.207 20.453 4.195 1 84.38 314 ASP A O 1
ATOM 2528 N N . ASP A 1 315 ? 3.434 21.625 5.922 1 83.62 315 ASP A N 1
ATOM 2529 C CA . ASP A 1 315 ? 2.18 22.109 5.352 1 83.62 315 ASP A CA 1
ATOM 2530 C C . ASP A 1 315 ? 1.374 20.969 4.75 1 83.62 315 ASP A C 1
ATOM 2532 O O . ASP A 1 315 ? 0.976 21.031 3.582 1 83.62 315 ASP A O 1
ATOM 2536 N N . ILE A 1 316 ? 1.074 20 5.473 1 92.19 316 ILE A N 1
ATOM 2537 C CA . ILE A 1 316 ? 0.094 19.016 5.039 1 92.19 316 ILE A CA 1
ATOM 2538 C C . ILE A 1 316 ? -1.317 19.547 5.27 1 92.19 316 ILE A C 1
ATOM 2540 O O . ILE A 1 316 ? -1.66 19.953 6.379 1 92.19 316 ILE A O 1
ATOM 2544 N N . LEU A 1 317 ? -2.094 19.594 4.234 1 92.31 317 LEU A N 1
ATOM 2545 C CA . LEU A 1 317 ? -3.457 20.109 4.332 1 92.31 317 LEU A CA 1
ATOM 2546 C C . LEU A 1 317 ? -4.473 19 4.039 1 92.31 317 LEU A C 1
ATOM 2548 O O . LEU A 1 317 ? -4.375 18.312 3.02 1 92.31 317 LEU A O 1
ATOM 2552 N N . PHE A 1 318 ? -5.395 18.844 4.945 1 94.75 318 PHE A N 1
ATOM 2553 C CA . PHE A 1 318 ? -6.516 17.922 4.762 1 94.75 318 PHE A CA 1
ATOM 2554 C C . PHE A 1 318 ? -7.777 18.688 4.383 1 94.75 318 PHE A C 1
ATOM 2556 O O . PHE A 1 318 ? -8.523 19.156 5.254 1 94.75 318 PHE A O 1
ATOM 2563 N N . ARG A 1 319 ? -8.102 18.703 3.119 1 93 319 ARG A N 1
ATOM 2564 C CA . ARG A 1 319 ? -9.188 19.531 2.615 1 93 319 ARG A CA 1
ATOM 2565 C C . ARG A 1 319 ? -10.516 18.781 2.686 1 93 319 ARG A C 1
ATOM 2567 O O . ARG A 1 319 ? -11.562 19.391 2.93 1 93 319 ARG A O 1
ATOM 2574 N N . LYS A 1 320 ? -10.461 17.516 2.436 1 93.88 320 LYS A N 1
ATOM 2575 C CA . LYS A 1 320 ? -11.664 16.688 2.434 1 93.88 320 LYS A CA 1
ATOM 2576 C C . LYS A 1 320 ? -11.375 15.297 2.979 1 93.88 320 LYS A C 1
ATOM 2578 O O . LYS A 1 320 ? -10.289 14.758 2.766 1 93.88 320 LYS A O 1
ATOM 2583 N N . SER A 1 321 ? -12.391 14.758 3.65 1 94.31 321 SER A N 1
ATOM 2584 C CA . SER A 1 321 ? -12.266 13.383 4.125 1 94.31 321 SER A CA 1
ATOM 2585 C C . SER A 1 321 ? -12.266 12.391 2.963 1 94.31 321 SER A C 1
ATOM 2587 O O . SER A 1 321 ? -12.766 12.703 1.88 1 94.31 321 SER A O 1
ATOM 2589 N N . VAL A 1 322 ? -11.633 11.328 3.129 1 96.62 322 VAL A N 1
ATOM 2590 C CA . VAL A 1 322 ? -11.617 10.242 2.148 1 96.62 322 VAL A CA 1
ATOM 2591 C C . VAL A 1 322 ? -12.5 9.094 2.633 1 96.62 322 VAL A C 1
ATOM 2593 O O . VAL A 1 322 ? -12.344 8.617 3.758 1 96.62 322 VAL A O 1
ATOM 2596 N N . GLU A 1 323 ? -13.406 8.633 1.823 1 96.25 323 GLU A N 1
ATOM 2597 C CA . GLU A 1 323 ? -14.352 7.578 2.182 1 96.25 323 GLU A CA 1
ATOM 2598 C C . GLU A 1 323 ? -13.719 6.195 2.027 1 96.25 323 GLU A C 1
ATOM 2600 O O . GLU A 1 323 ? -12.875 5.988 1.152 1 96.25 323 GLU A O 1
ATOM 2605 N N . ILE A 1 324 ? -14.164 5.309 2.869 1 95.94 324 ILE A N 1
ATOM 2606 C CA . ILE A 1 324 ? -13.844 3.904 2.645 1 95.94 324 ILE A CA 1
ATOM 2607 C C . ILE A 1 324 ? -14.359 3.469 1.276 1 95.94 324 ILE A C 1
ATOM 2609 O O . ILE A 1 324 ? -15.477 3.82 0.887 1 95.94 324 ILE A O 1
ATOM 2613 N N . GLY A 1 325 ? -13.516 2.738 0.52 1 94.31 325 GLY A N 1
ATOM 2614 C CA . GLY A 1 325 ? -13.922 2.271 -0.796 1 94.31 325 GLY A CA 1
ATOM 2615 C C . GLY A 1 325 ? -13.5 3.203 -1.916 1 94.31 325 GLY A C 1
ATOM 2616 O O . GLY A 1 325 ? -13.602 2.854 -3.094 1 94.31 325 GLY A O 1
ATOM 2617 N N . SER A 1 326 ? -12.977 4.359 -1.506 1 94.94 326 SER A N 1
ATOM 2618 C CA . SER A 1 326 ? -12.516 5.301 -2.518 1 94.94 326 SER A CA 1
ATOM 2619 C C . SER A 1 326 ? -11.266 4.789 -3.225 1 94.94 326 SER A C 1
ATOM 2621 O O . SER A 1 326 ? -10.492 4.016 -2.65 1 94.94 326 SER A O 1
ATOM 2623 N N . LEU A 1 327 ? -11.172 5.125 -4.504 1 97.56 327 LEU A N 1
ATOM 2624 C CA . LEU A 1 327 ? -9.914 4.984 -5.23 1 97.56 327 LEU A CA 1
ATOM 2625 C C . LEU A 1 327 ? -9.055 6.234 -5.074 1 97.56 327 LEU A C 1
ATOM 2627 O O . LEU A 1 327 ? -9.383 7.289 -5.613 1 97.56 327 LEU A O 1
ATOM 2631 N N . LEU A 1 328 ? -7.992 6.062 -4.312 1 98.44 328 LEU A N 1
ATOM 2632 C CA . LEU A 1 328 ? -7.09 7.164 -3.992 1 98.44 328 LEU A CA 1
ATOM 2633 C C . LEU A 1 328 ? -5.93 7.219 -4.98 1 98.44 328 LEU A C 1
ATOM 2635 O O . LEU A 1 328 ? -5.207 6.234 -5.148 1 98.44 328 LEU A O 1
ATOM 2639 N N . LEU A 1 329 ? -5.777 8.344 -5.676 1 98.62 329 LEU A N 1
ATOM 2640 C CA . LEU A 1 329 ? -4.66 8.578 -6.582 1 98.62 329 LEU A CA 1
ATOM 2641 C C . LEU A 1 329 ? -3.639 9.523 -5.949 1 98.62 329 LEU A C 1
ATOM 2643 O O . LEU A 1 329 ? -3.979 10.641 -5.562 1 98.62 329 LEU A O 1
ATOM 2647 N N . LEU A 1 330 ? -2.461 9.062 -5.773 1 98.75 330 LEU A N 1
ATOM 2648 C CA . LEU A 1 330 ? -1.372 9.883 -5.25 1 98.75 330 LEU A CA 1
ATOM 2649 C C . LEU A 1 330 ? -0.377 10.227 -6.352 1 98.75 330 LEU A C 1
ATOM 2651 O O . LEU A 1 330 ? -0.041 9.383 -7.184 1 98.75 330 LEU A O 1
ATOM 2655 N N . SER A 1 331 ? 0.037 11.453 -6.418 1 98.69 331 SER A N 1
ATOM 2656 C CA . SER A 1 331 ? 1.035 11.914 -7.379 1 98.69 331 SER A CA 1
ATOM 2657 C C . SER A 1 331 ? 2.16 12.672 -6.684 1 98.69 331 SER A C 1
ATOM 2659 O O . SER A 1 331 ? 1.943 13.758 -6.148 1 98.69 331 SER A O 1
ATOM 2661 N N . SER A 1 332 ? 3.297 12.086 -6.652 1 98.81 332 SER A N 1
ATOM 2662 C CA . SER A 1 332 ? 4.484 12.711 -6.082 1 98.81 332 SER A CA 1
ATOM 2663 C C . SER A 1 332 ? 5.324 13.383 -7.16 1 98.81 332 SER A C 1
ATOM 2665 O O . SER A 1 332 ? 5.562 12.805 -8.227 1 98.81 332 SER A O 1
ATOM 2667 N N . GLN A 1 333 ? 5.77 14.594 -6.879 1 98.69 333 GLN A N 1
ATOM 2668 C CA . GLN A 1 333 ? 6.535 15.367 -7.848 1 98.69 333 GLN A CA 1
ATOM 2669 C C . GLN A 1 333 ? 7.711 16.078 -7.18 1 98.69 333 GLN A C 1
ATOM 2671 O O . GLN A 1 333 ? 7.555 16.688 -6.121 1 98.69 333 GLN A O 1
ATOM 2676 N N . VAL A 1 334 ? 8.93 15.883 -7.797 1 98.88 334 VAL A N 1
ATOM 2677 C CA . VAL A 1 334 ? 10.039 16.734 -7.383 1 98.88 334 VAL A CA 1
ATOM 2678 C C . VAL A 1 334 ? 9.859 18.141 -7.969 1 98.88 334 VAL A C 1
ATOM 2680 O O . VAL A 1 334 ? 9.891 18.312 -9.188 1 98.88 334 VAL A O 1
ATOM 2683 N N . CYS A 1 335 ? 9.781 19.141 -7.09 1 98.62 335 CYS A N 1
ATOM 2684 C CA . CYS A 1 335 ? 9.344 20.438 -7.586 1 98.62 335 CYS A CA 1
ATOM 2685 C C . CYS A 1 335 ? 10.43 21.5 -7.387 1 98.62 335 CYS A C 1
ATOM 2687 O O . CYS A 1 335 ? 10.383 22.562 -8.008 1 98.62 335 CYS A O 1
ATOM 2689 N N . TYR A 1 336 ? 11.398 21.281 -6.512 1 98.62 336 TYR A N 1
ATOM 2690 C CA . TYR A 1 336 ? 12.461 22.234 -6.219 1 98.62 336 TYR A CA 1
ATOM 2691 C C . TYR A 1 336 ? 13.695 21.531 -5.688 1 98.62 336 TYR A C 1
ATOM 2693 O O . TYR A 1 336 ? 13.594 20.594 -4.879 1 98.62 336 TYR A O 1
ATOM 2701 N N . THR A 1 337 ? 14.852 21.891 -6.207 1 98.56 337 THR A N 1
ATOM 2702 C CA . THR A 1 337 ? 16.094 21.281 -5.75 1 98.56 337 THR A CA 1
ATOM 2703 C C . THR A 1 337 ? 17.156 22.344 -5.484 1 98.56 337 THR A C 1
ATOM 2705 O O . THR A 1 337 ? 17.219 23.359 -6.184 1 98.56 337 THR A O 1
ATOM 2708 N N . VAL A 1 338 ? 17.953 22.188 -4.496 1 97.38 338 VAL A N 1
ATOM 2709 C CA . VAL A 1 338 ? 19.141 22.969 -4.164 1 97.38 338 VAL A CA 1
ATOM 2710 C C . VAL A 1 338 ? 20.234 22.062 -3.631 1 97.38 338 VAL A C 1
ATOM 2712 O O . VAL A 1 338 ? 20.156 21.562 -2.502 1 97.38 338 VAL A O 1
ATOM 2715 N N . GLY A 1 339 ? 21.266 21.906 -4.418 1 97.38 339 GLY A N 1
ATOM 2716 C CA . GLY A 1 339 ? 22.297 20.953 -4.008 1 97.38 339 GLY A CA 1
ATOM 2717 C C . GLY A 1 339 ? 21.781 19.531 -3.877 1 97.38 339 GLY A C 1
ATOM 2718 O O . GLY A 1 339 ? 21.281 18.953 -4.844 1 97.38 339 GLY A O 1
ATOM 2719 N N . ASN A 1 340 ? 21.859 19.031 -2.65 1 97.62 340 ASN A N 1
ATOM 2720 C CA . ASN A 1 340 ? 21.406 17.672 -2.418 1 97.62 340 ASN A CA 1
ATOM 2721 C C . ASN A 1 340 ? 20.047 17.625 -1.737 1 97.62 340 ASN A C 1
ATOM 2723 O O . ASN A 1 340 ? 19.625 16.594 -1.226 1 97.62 340 ASN A O 1
ATOM 2727 N N . ARG A 1 341 ? 19.359 18.781 -1.724 1 97.31 341 ARG A N 1
ATOM 2728 C CA . ARG A 1 341 ? 18.047 18.859 -1.109 1 97.31 341 ARG A CA 1
ATOM 2729 C C . ARG A 1 341 ? 16.953 18.922 -2.17 1 97.31 341 ARG A C 1
ATOM 2731 O O . ARG A 1 341 ? 17.141 19.531 -3.223 1 97.31 341 ARG A O 1
ATOM 2738 N N . MET A 1 342 ? 15.852 18.312 -1.853 1 98.12 342 MET A N 1
ATOM 2739 C CA . MET A 1 342 ? 14.711 18.25 -2.762 1 98.12 342 MET A CA 1
ATOM 2740 C C . MET A 1 342 ? 13.406 18.516 -2.021 1 98.12 342 MET A C 1
ATOM 2742 O O . MET A 1 342 ? 13.172 17.969 -0.946 1 98.12 342 MET A O 1
ATOM 2746 N N . GLU A 1 343 ? 12.617 19.375 -2.602 1 98.19 343 GLU A N 1
ATOM 2747 C CA . GLU A 1 343 ? 11.25 19.578 -2.131 1 98.19 343 GLU A CA 1
ATOM 2748 C C . GLU A 1 343 ? 10.242 18.859 -3.021 1 98.19 343 GLU A C 1
ATOM 2750 O O . GLU A 1 343 ? 10.188 19.094 -4.227 1 98.19 343 GLU A O 1
ATOM 2755 N N . LEU A 1 344 ? 9.539 18 -2.398 1 98.44 344 LEU A N 1
ATOM 2756 C CA . LEU A 1 344 ? 8.531 17.25 -3.15 1 98.44 344 LEU A CA 1
ATOM 2757 C C . LEU A 1 344 ? 7.125 17.625 -2.693 1 98.44 344 LEU A C 1
ATOM 2759 O O . LEU A 1 344 ? 6.906 17.906 -1.511 1 98.44 344 LEU A O 1
ATOM 2763 N N . SER A 1 345 ? 6.254 17.609 -3.65 1 98.12 345 SER A N 1
ATOM 2764 C CA . SER A 1 345 ? 4.824 17.719 -3.383 1 98.12 345 SER A CA 1
ATOM 2765 C C . SER A 1 345 ? 4.102 16.422 -3.738 1 98.12 345 SER A C 1
ATOM 2767 O O . SER A 1 345 ? 4.438 15.766 -4.73 1 98.12 345 SER A O 1
ATOM 2769 N N . VAL A 1 346 ? 3.223 15.961 -2.881 1 98.44 346 VAL A N 1
ATOM 2770 C CA . VAL A 1 346 ? 2.346 14.836 -3.18 1 98.44 346 VAL A CA 1
ATOM 2771 C C . VAL A 1 346 ? 0.889 15.289 -3.148 1 98.44 346 VAL A C 1
ATOM 2773 O O . VAL A 1 346 ? 0.419 15.82 -2.137 1 98.44 346 VAL A O 1
ATOM 2776 N N . ASN A 1 347 ? 0.257 15.141 -4.242 1 97.94 347 ASN A N 1
ATOM 2777 C CA . ASN A 1 347 ? -1.172 15.43 -4.328 1 97.94 347 ASN A CA 1
ATOM 2778 C C . ASN A 1 347 ? -2.004 14.156 -4.23 1 97.94 347 ASN A C 1
ATOM 2780 O O . ASN A 1 347 ? -1.688 13.148 -4.871 1 97.94 347 ASN A O 1
ATOM 2784 N N . ALA A 1 348 ? -2.967 14.148 -3.361 1 98.12 348 ALA A N 1
ATOM 2785 C CA . ALA A 1 348 ? -3.904 13.039 -3.227 1 98.12 348 ALA A CA 1
ATOM 2786 C C . ALA A 1 348 ? -5.285 13.422 -3.76 1 98.12 348 ALA A C 1
ATOM 2788 O O . ALA A 1 348 ? -5.836 14.461 -3.391 1 98.12 348 ALA A O 1
ATOM 2789 N N . GLU A 1 349 ? -5.801 12.562 -4.629 1 98.38 349 GLU A N 1
ATOM 2790 C CA . GLU A 1 349 ? -7.133 12.75 -5.203 1 98.38 349 GLU A CA 1
ATOM 2791 C C . GLU A 1 349 ? -7.965 11.477 -5.086 1 98.38 349 GLU A C 1
ATOM 2793 O O . GLU A 1 349 ? -7.43 10.367 -5.152 1 98.38 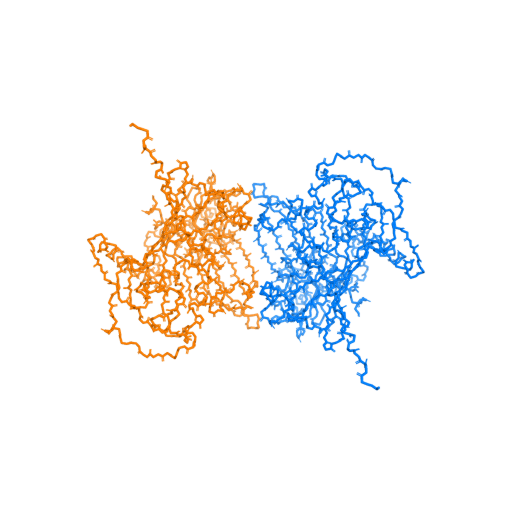349 GLU A O 1
ATOM 2798 N N . VAL A 1 350 ? -9.25 11.719 -4.891 1 97.88 350 VAL A N 1
ATOM 2799 C CA . VAL A 1 350 ? -10.188 10.602 -4.965 1 97.88 350 VAL A CA 1
ATOM 2800 C C . VAL A 1 350 ? -10.844 10.57 -6.344 1 97.88 350 VAL A C 1
ATOM 2802 O O . VAL A 1 350 ? -11.32 11.602 -6.836 1 97.88 350 VAL A O 1
ATOM 2805 N N . LEU A 1 351 ? -10.836 9.359 -6.891 1 96.62 351 LEU A N 1
ATOM 2806 C CA . LEU A 1 351 ? -11.445 9.172 -8.203 1 96.62 351 LEU A CA 1
ATOM 2807 C C . LEU A 1 351 ? -12.805 8.492 -8.078 1 96.62 351 LEU A C 1
ATOM 2809 O O . LEU A 1 351 ? -12.93 7.461 -7.418 1 96.62 351 LEU A O 1
ATOM 2813 N N . ASN A 1 352 ? -13.781 9.086 -8.609 1 91.62 352 ASN A N 1
ATOM 2814 C CA . ASN A 1 352 ? -15.031 8.383 -8.898 1 91.62 352 ASN A CA 1
ATOM 2815 C C . ASN A 1 352 ? -14.961 7.641 -10.234 1 91.62 352 ASN A C 1
ATOM 2817 O O . ASN A 1 352 ? -14.953 8.258 -11.297 1 91.62 352 ASN A O 1
ATOM 2821 N N . VAL A 1 353 ? -14.961 6.406 -10.25 1 89.38 353 VAL A N 1
ATOM 2822 C CA . VAL A 1 353 ? -14.672 5.613 -11.438 1 89.38 353 VAL A CA 1
ATOM 2823 C C . VAL A 1 353 ? -15.844 5.684 -12.414 1 89.38 353 VAL A C 1
ATOM 2825 O O . VAL A 1 353 ? -15.664 5.531 -13.625 1 89.38 353 VAL A O 1
ATOM 2828 N N . VAL A 1 354 ? -17.031 5.906 -11.906 1 87.62 354 VAL A N 1
ATOM 2829 C CA . VAL A 1 354 ? -18.219 5.938 -12.758 1 87.62 354 VAL A CA 1
ATOM 2830 C C . VAL A 1 354 ? -18.266 7.254 -13.531 1 87.62 354 VAL A C 1
ATOM 2832 O O . VAL A 1 354 ? -18.422 7.254 -14.75 1 87.62 354 VAL A O 1
ATOM 2835 N N . THR A 1 355 ? -18.047 8.344 -12.781 1 90.25 355 THR A N 1
ATOM 2836 C CA . THR A 1 355 ? -18.172 9.656 -13.398 1 90.25 355 THR A CA 1
ATOM 2837 C C . THR A 1 355 ? -16.828 10.125 -13.938 1 90.25 355 THR A C 1
ATOM 2839 O O . THR A 1 355 ? -16.75 11.109 -14.68 1 90.25 355 THR A O 1
ATOM 2842 N N . ASP A 1 356 ? -15.773 9.43 -13.555 1 89.5 356 ASP A N 1
ATOM 2843 C CA . ASP A 1 356 ? -14.414 9.812 -13.922 1 89.5 356 ASP A CA 1
ATOM 2844 C C . ASP A 1 356 ? -14.094 11.227 -13.43 1 89.5 356 ASP A C 1
ATOM 2846 O O . ASP A 1 356 ? -13.484 12.016 -14.156 1 89.5 356 ASP A O 1
ATOM 2850 N N . THR A 1 357 ? -14.586 11.586 -12.312 1 93.31 357 THR A N 1
ATOM 2851 C CA . THR A 1 357 ? -14.273 12.859 -11.672 1 93.31 357 THR A CA 1
ATOM 2852 C C . THR A 1 357 ? -13.273 12.664 -10.539 1 93.31 357 THR A C 1
ATOM 2854 O O . THR A 1 357 ? -13.281 11.633 -9.867 1 93.31 357 THR A O 1
ATOM 2857 N N . ARG A 1 358 ? -12.453 13.672 -10.445 1 95.19 358 ARG A N 1
ATOM 2858 C CA . ARG A 1 358 ? -11.43 13.648 -9.406 1 95.19 358 ARG A CA 1
ATOM 2859 C C . ARG A 1 358 ? -11.594 14.82 -8.445 1 95.19 358 ARG A C 1
ATOM 2861 O O . ARG A 1 358 ? -11.93 15.93 -8.867 1 95.19 358 ARG A O 1
ATOM 2868 N N . VAL A 1 359 ? -11.406 14.57 -7.207 1 96.12 359 VAL A N 1
ATOM 2869 C CA . VAL A 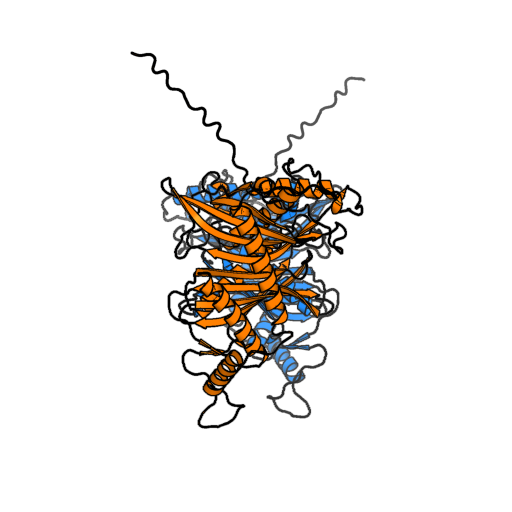1 359 ? -11.453 15.609 -6.188 1 96.12 359 VAL A CA 1
ATOM 2870 C C . VAL A 1 359 ? -10.18 15.562 -5.348 1 96.12 359 VAL A C 1
ATOM 2872 O O . VAL A 1 359 ? -9.82 14.516 -4.805 1 96.12 359 VAL A O 1
ATOM 2875 N N . SER A 1 360 ? -9.531 16.75 -5.27 1 95.81 360 SER A N 1
ATOM 2876 C CA . SER A 1 360 ? -8.344 16.844 -4.43 1 95.81 360 SER A CA 1
ATOM 2877 C C . SER A 1 360 ? -8.703 16.797 -2.949 1 95.81 360 SER A C 1
ATOM 2879 O O . SER A 1 360 ? -9.609 17.516 -2.508 1 95.81 360 SER A O 1
ATOM 2881 N N . THR A 1 361 ? -7.996 15.945 -2.248 1 95.38 361 THR A N 1
ATOM 2882 C CA . THR A 1 361 ? -8.312 15.812 -0.83 1 95.38 361 THR A CA 1
ATOM 2883 C C . THR A 1 361 ? -7.164 16.328 0.032 1 95.38 361 THR A C 1
ATOM 2885 O O . THR A 1 361 ? -7.395 16.953 1.07 1 95.38 361 THR A O 1
ATOM 2888 N N . ASN A 1 362 ? -5.941 16.094 -0.384 1 93.69 362 ASN A N 1
ATOM 2889 C CA . ASN A 1 362 ? -4.781 16.453 0.426 1 93.69 362 ASN A CA 1
ATOM 2890 C C . ASN A 1 362 ? -3.586 16.844 -0.443 1 93.69 362 ASN A C 1
ATOM 2892 O O . ASN A 1 362 ? -3.443 16.344 -1.562 1 93.69 362 ASN A O 1
ATOM 2896 N N . THR A 1 363 ? -2.771 17.688 0.077 1 94.75 363 THR A N 1
ATOM 2897 C CA . THR A 1 363 ? -1.455 18 -0.47 1 94.75 363 THR A CA 1
ATOM 2898 C C . THR A 1 363 ? -0.384 17.906 0.613 1 94.75 363 THR A C 1
ATOM 2900 O O . THR A 1 363 ? -0.574 18.391 1.727 1 94.75 363 THR A O 1
ATOM 2903 N N . PHE A 1 364 ? 0.656 17.266 0.265 1 96.44 364 PHE A N 1
ATOM 2904 C CA . PHE A 1 364 ? 1.756 17.031 1.189 1 96.44 364 PHE A CA 1
ATOM 2905 C C . PHE A 1 364 ? 3.057 17.609 0.65 1 96.44 364 PHE A C 1
ATOM 2907 O O . PHE A 1 364 ? 3.34 17.5 -0.545 1 96.44 364 PHE A O 1
ATOM 2914 N N . TYR A 1 365 ? 3.836 18.219 1.521 1 96.56 365 TYR A N 1
ATOM 2915 C CA . TYR A 1 365 ? 5.176 18.672 1.153 1 96.56 365 TYR A CA 1
ATOM 2916 C C . TYR A 1 365 ? 6.23 18.016 2.035 1 96.56 365 TYR A C 1
ATOM 2918 O O . TYR A 1 365 ? 6.113 18.016 3.264 1 96.56 365 TYR A O 1
ATOM 2926 N N . PHE A 1 366 ? 7.219 17.453 1.403 1 97 366 PHE A N 1
ATOM 2927 C CA . PHE A 1 366 ? 8.328 16.781 2.072 1 97 366 PHE A CA 1
ATOM 2928 C C . PHE A 1 366 ? 9.664 17.312 1.562 1 97 366 PHE A C 1
ATOM 2930 O O . PHE A 1 366 ? 9.844 17.516 0.358 1 97 366 PHE A O 1
ATOM 2937 N N . MET A 1 367 ? 10.547 17.547 2.434 1 96.62 367 MET A N 1
ATOM 2938 C CA . MET A 1 367 ? 11.914 17.891 2.061 1 96.62 367 MET A CA 1
ATOM 2939 C C . MET A 1 367 ? 12.859 16.719 2.336 1 96.62 367 MET A C 1
ATOM 2941 O O . MET A 1 367 ? 12.914 16.219 3.459 1 96.62 367 MET A O 1
ATOM 2945 N N . PHE A 1 368 ? 13.555 16.312 1.309 1 96.81 368 PHE A N 1
ATOM 2946 C CA . PHE A 1 368 ? 14.508 15.219 1.442 1 96.81 368 PHE A CA 1
ATOM 2947 C C . PHE A 1 368 ? 15.93 15.703 1.195 1 96.81 368 PHE A C 1
ATOM 2949 O O . PHE A 1 368 ? 16.141 16.688 0.477 1 96.81 368 PHE A O 1
ATOM 2956 N N . LYS A 1 369 ? 16.859 15.008 1.812 1 96.62 369 LYS A N 1
ATOM 2957 C CA . LYS A 1 369 ? 18.297 15.195 1.581 1 96.62 369 LYS A CA 1
ATOM 2958 C C . LYS A 1 369 ? 18.922 13.945 0.991 1 96.62 369 LYS A C 1
ATOM 2960 O O . LYS A 1 369 ? 18.766 12.844 1.536 1 96.62 369 LYS A O 1
ATOM 2965 N N . ALA A 1 370 ? 19.578 14.117 -0.14 1 97.19 370 ALA A N 1
ATOM 2966 C CA . ALA A 1 370 ? 20.312 13.016 -0.77 1 97.19 370 ALA A CA 1
ATOM 2967 C C . ALA A 1 370 ? 21.766 12.984 -0.304 1 97.19 370 ALA A C 1
ATOM 2969 O O . ALA A 1 370 ? 22.219 13.883 0.409 1 97.19 370 ALA A O 1
ATOM 2970 N N . GLU A 1 371 ? 22.484 11.938 -0.712 1 94.69 371 GLU A N 1
ATOM 2971 C CA . GLU A 1 371 ? 23.891 11.789 -0.359 1 94.69 371 GLU A CA 1
ATOM 2972 C C . GLU A 1 371 ? 24.781 12.672 -1.235 1 94.69 371 GLU A C 1
ATOM 2974 O O . GLU A 1 371 ? 25.875 13.062 -0.826 1 94.69 371 GLU A O 1
ATOM 2979 N N . HIS A 1 372 ? 24.312 12.938 -2.426 1 96.06 372 HIS A N 1
ATOM 2980 C CA . HIS A 1 372 ? 25.031 13.773 -3.385 1 96.06 372 HIS A CA 1
ATOM 2981 C C . HIS A 1 372 ? 24.109 14.82 -4.008 1 96.06 372 HIS A C 1
ATOM 2983 O O . HIS A 1 372 ? 22.891 14.758 -3.834 1 96.06 372 HIS A O 1
ATOM 2989 N N . ASP A 1 373 ? 24.688 15.719 -4.672 1 97.88 373 ASP A N 1
ATOM 2990 C CA . ASP A 1 373 ? 23.891 16.719 -5.379 1 97.88 373 ASP A CA 1
ATOM 2991 C C . ASP A 1 373 ? 22.969 16.062 -6.395 1 97.88 373 ASP A C 1
ATOM 2993 O O . ASP A 1 373 ? 23.328 15.07 -7.031 1 97.88 373 ASP A O 1
ATOM 2997 N N . VAL A 1 374 ? 21.812 16.609 -6.496 1 98.31 374 VAL A N 1
ATOM 2998 C CA . VAL A 1 374 ? 20.828 16.047 -7.422 1 98.31 374 VAL A CA 1
ATOM 2999 C C . VAL A 1 374 ? 20.641 17 -8.609 1 98.31 374 VAL A C 1
ATOM 3001 O O . VAL A 1 374 ? 20.984 18.188 -8.516 1 98.31 374 VAL A O 1
ATOM 3004 N N . PRO A 1 375 ? 20.172 16.5 -9.711 1 98.19 375 PRO A N 1
ATOM 3005 C CA . PRO A 1 375 ? 19.922 17.375 -10.859 1 98.19 375 PRO A CA 1
ATOM 3006 C C . PRO A 1 375 ? 18.969 18.516 -10.523 1 98.19 375 PRO A C 1
ATOM 3008 O O . PRO A 1 375 ? 18.078 18.359 -9.695 1 98.19 375 PRO A O 1
ATOM 3011 N N . SER A 1 376 ? 19.172 19.578 -11.219 1 98.12 376 SER A N 1
ATOM 3012 C CA . SER A 1 376 ? 18.281 20.719 -11.062 1 98.12 376 SER A CA 1
ATOM 3013 C C . SER A 1 376 ? 16.938 20.469 -11.766 1 98.12 376 SER A C 1
ATOM 3015 O O . SER A 1 376 ? 16.906 19.875 -12.836 1 98.12 376 SER A O 1
ATOM 3017 N N . ILE A 1 377 ? 15.922 20.938 -11.156 1 98.19 377 ILE A N 1
ATOM 3018 C CA . ILE A 1 377 ? 14.586 20.734 -11.703 1 98.19 377 ILE A CA 1
ATOM 3019 C C . ILE A 1 377 ? 14.133 22 -12.422 1 98.19 377 ILE A C 1
ATOM 3021 O O . ILE A 1 377 ? 14.406 23.109 -11.961 1 98.19 377 ILE A O 1
ATOM 3025 N N . VAL A 1 378 ? 13.484 21.859 -13.617 1 98 378 VAL A N 1
ATOM 3026 C CA . VAL A 1 378 ? 13.117 23 -14.453 1 98 378 VAL A CA 1
ATOM 3027 C C . VAL A 1 378 ? 11.656 22.891 -14.875 1 98 378 VAL A C 1
ATOM 3029 O O . VAL A 1 378 ? 11.219 21.828 -15.344 1 98 378 VAL A O 1
ATOM 3032 N N . PRO A 1 379 ? 10.859 23.938 -14.664 1 97.56 379 PRO A N 1
ATOM 3033 C CA . PRO A 1 379 ? 9.484 23.922 -15.156 1 97.56 379 PRO A CA 1
ATOM 3034 C C . PRO A 1 379 ? 9.398 24.031 -16.688 1 97.56 379 PRO A C 1
ATOM 3036 O O . PRO A 1 379 ? 10.141 24.812 -17.281 1 97.56 379 PRO A O 1
ATOM 3039 N N . ARG A 1 380 ? 8.547 23.25 -17.234 1 95.5 380 ARG A N 1
ATOM 3040 C CA . ARG A 1 380 ? 8.352 23.328 -18.672 1 95.5 380 ARG A CA 1
ATOM 3041 C C . ARG A 1 380 ? 7.16 24.219 -19.016 1 95.5 380 ARG A C 1
ATOM 3043 O O . ARG A 1 380 ? 7.207 24.984 -19.984 1 95.5 380 ARG A O 1
ATOM 3050 N N . SER A 1 381 ? 6.109 24.094 -18.219 1 95.06 381 SER A N 1
ATOM 3051 C CA . SER A 1 381 ? 4.875 24.844 -18.438 1 95.06 381 SER A CA 1
ATOM 3052 C C . SER A 1 381 ? 4.637 25.844 -17.328 1 95.06 381 SER A C 1
ATOM 3054 O O . SER A 1 381 ? 5.367 25.875 -16.328 1 95.06 381 SER A O 1
ATOM 3056 N N . TYR A 1 382 ? 3.635 26.688 -17.516 1 94.31 382 TYR A N 1
ATOM 3057 C CA . TYR A 1 382 ? 3.244 27.609 -16.453 1 94.31 382 TYR A CA 1
ATOM 3058 C C . TYR A 1 382 ? 2.791 26.859 -15.211 1 94.31 382 TYR A C 1
ATOM 3060 O O . TYR A 1 382 ? 3.115 27.266 -14.094 1 94.31 382 TYR A O 1
ATOM 3068 N N . ALA A 1 383 ? 2.086 25.828 -15.398 1 95.62 383 ALA A N 1
ATOM 3069 C CA . ALA A 1 383 ? 1.659 25 -14.273 1 95.62 383 ALA A CA 1
ATOM 3070 C C . ALA A 1 383 ? 2.859 24.438 -13.508 1 95.62 383 ALA A C 1
ATOM 3072 O O . ALA A 1 383 ? 2.871 24.453 -12.273 1 95.62 383 ALA A O 1
ATOM 3073 N N . ASP A 1 384 ? 3.855 24.078 -14.227 1 97.12 384 ASP A N 1
ATOM 3074 C CA . ASP A 1 384 ? 5.094 23.625 -13.602 1 97.12 384 ASP A CA 1
ATOM 3075 C C . ASP A 1 384 ? 5.75 24.75 -12.805 1 97.12 384 ASP A C 1
ATOM 3077 O O . ASP A 1 384 ? 6.305 24.516 -11.734 1 97.12 384 ASP A O 1
ATOM 3081 N N . GLY A 1 385 ? 5.672 25.891 -13.438 1 97.38 385 GLY A N 1
ATOM 3082 C CA . GLY A 1 385 ? 6.227 27.047 -12.75 1 97.38 385 GLY A CA 1
ATOM 3083 C C . GLY A 1 385 ? 5.57 27.312 -11.406 1 97.38 385 GLY A C 1
ATOM 3084 O O . GLY A 1 385 ? 6.25 27.641 -10.438 1 97.38 385 GLY A O 1
ATOM 3085 N N . MET A 1 386 ? 4.273 27.141 -11.375 1 97.06 386 MET A N 1
ATOM 3086 C CA . MET A 1 386 ? 3.539 27.328 -10.125 1 97.06 386 MET A CA 1
ATOM 3087 C C . MET A 1 386 ? 3.941 26.297 -9.086 1 97.06 386 MET A C 1
ATOM 3089 O O . MET A 1 386 ? 4.102 26.609 -7.91 1 97.06 386 MET A O 1
ATOM 3093 N N . LEU A 1 387 ? 4.125 25.078 -9.562 1 97.31 387 LEU A N 1
ATOM 3094 C CA . LEU A 1 387 ? 4.605 24.031 -8.672 1 97.31 387 LEU A CA 1
ATOM 3095 C C . LEU A 1 387 ? 5.992 24.375 -8.125 1 97.31 387 LEU A C 1
ATOM 3097 O O . LEU A 1 387 ? 6.25 24.203 -6.934 1 97.31 387 LEU A O 1
ATOM 3101 N N . PHE A 1 388 ? 6.832 24.828 -8.984 1 98.44 388 PHE A N 1
ATOM 3102 C CA . PHE A 1 388 ? 8.203 25.203 -8.641 1 98.44 388 PHE A CA 1
ATOM 3103 C C . PHE A 1 388 ? 8.219 26.297 -7.582 1 98.44 388 PHE A C 1
ATOM 3105 O O . PHE A 1 388 ? 8.898 26.172 -6.562 1 98.44 388 PHE A O 1
ATOM 3112 N N . VAL A 1 389 ? 7.445 27.297 -7.836 1 97.94 389 VAL A N 1
ATOM 3113 C CA . VAL A 1 389 ? 7.422 28.453 -6.945 1 97.94 389 VAL A CA 1
ATOM 3114 C C . VAL A 1 389 ? 6.855 28.031 -5.586 1 97.94 389 VAL A C 1
ATOM 3116 O O . VAL A 1 389 ? 7.391 28.422 -4.543 1 97.94 389 VAL A O 1
ATOM 3119 N N . GLU A 1 390 ? 5.781 27.312 -5.574 1 95.94 390 GLU A N 1
ATOM 3120 C CA . GLU A 1 390 ? 5.188 26.859 -4.32 1 95.94 390 GLU A CA 1
ATOM 3121 C C . GLU A 1 390 ? 6.176 26.031 -3.514 1 95.94 390 GLU A C 1
ATOM 3123 O O . GLU A 1 390 ? 6.309 26.203 -2.303 1 95.94 390 GLU A O 1
ATOM 3128 N N . ALA A 1 391 ? 6.812 25.156 -4.195 1 96.81 391 ALA A N 1
ATOM 3129 C CA . ALA A 1 391 ? 7.793 24.297 -3.529 1 96.81 391 ALA A CA 1
ATOM 3130 C C . ALA A 1 391 ? 8.953 25.125 -2.971 1 96.81 391 ALA A C 1
ATOM 3132 O O . ALA A 1 391 ? 9.445 24.859 -1.875 1 96.81 391 ALA A O 1
ATOM 3133 N N . LYS A 1 392 ? 9.398 26.047 -3.736 1 96.81 392 LYS A N 1
ATOM 3134 C CA . LYS A 1 392 ? 10.461 26.938 -3.273 1 96.81 392 LYS A CA 1
ATOM 3135 C C . LYS A 1 392 ? 10.047 27.672 -1.998 1 96.81 392 LYS A C 1
ATOM 3137 O O . LYS A 1 392 ? 10.844 27.797 -1.067 1 96.81 392 LYS A O 1
ATOM 3142 N N . ARG A 1 393 ? 8.812 28.188 -2.006 1 94.38 393 ARG A N 1
ATOM 3143 C CA . ARG A 1 393 ? 8.305 28.875 -0.821 1 94.38 393 ARG A CA 1
ATOM 3144 C C . ARG A 1 393 ? 8.344 27.953 0.397 1 94.38 393 ARG A C 1
ATOM 3146 O O . ARG A 1 393 ? 8.758 28.375 1.482 1 94.38 393 ARG A O 1
ATOM 3153 N N . HIS A 1 394 ? 7.953 26.734 0.223 1 92.31 394 HIS A N 1
ATOM 3154 C CA . HIS A 1 394 ? 7.977 25.766 1.311 1 92.31 394 HIS A CA 1
ATOM 3155 C C . HIS A 1 394 ? 9.406 25.469 1.755 1 92.31 394 HIS A C 1
ATOM 3157 O O . HIS A 1 394 ? 9.68 25.375 2.953 1 92.31 394 HIS A O 1
ATOM 3163 N N . TYR A 1 395 ? 10.266 25.312 0.766 1 93.44 395 TYR A N 1
ATOM 3164 C CA . TYR A 1 395 ? 11.672 25.062 1.052 1 93.44 395 TYR A CA 1
ATOM 3165 C C . TYR A 1 395 ? 12.258 26.172 1.922 1 93.44 395 TYR A C 1
ATOM 3167 O O . TYR A 1 395 ? 12.914 25.891 2.932 1 93.44 395 TYR A O 1
ATOM 3175 N N . GLU A 1 396 ? 12 27.359 1.537 1 91.75 396 GLU A N 1
ATOM 3176 C CA . GLU A 1 396 ? 12.547 28.516 2.244 1 91.75 396 GLU A CA 1
ATOM 3177 C C . GLU A 1 396 ? 11.961 28.641 3.646 1 91.75 396 GLU A C 1
ATOM 3179 O O . GLU A 1 396 ? 12.664 29 4.59 1 91.75 396 GLU A O 1
ATOM 3184 N N . SER A 1 397 ? 10.703 28.359 3.732 1 86.25 397 SER A N 1
ATOM 3185 C CA . SER A 1 397 ? 10.062 28.391 5.043 1 86.25 397 SER A CA 1
ATOM 3186 C C . SER A 1 397 ? 10.664 27.344 5.98 1 86.25 397 SER A C 1
ATOM 3188 O O . SER A 1 397 ? 10.859 27.609 7.168 1 86.25 397 SER A O 1
ATOM 3190 N N . SER A 1 398 ? 10.961 26.203 5.461 1 84 398 SER A N 1
ATOM 3191 C CA . SER A 1 398 ? 11.508 25.109 6.262 1 84 398 SER A CA 1
ATOM 3192 C C . SER A 1 398 ? 12.969 25.375 6.629 1 84 398 SER A C 1
ATOM 3194 O O . SER A 1 398 ? 13.406 25.031 7.73 1 84 398 SER A O 1
ATOM 3196 N N . GLU A 1 399 ? 13.688 25.922 5.734 1 80.25 399 GLU A N 1
ATOM 3197 C CA . GLU A 1 399 ? 15.102 26.203 5.969 1 80.25 399 GLU A CA 1
ATOM 3198 C C . GLU A 1 399 ? 15.289 27.234 7.074 1 80.25 399 GLU A C 1
ATOM 3200 O O . GLU A 1 399 ? 16.234 27.156 7.848 1 80.25 399 GLU A O 1
ATOM 3205 N N . ASN A 1 400 ? 14.406 28.156 7.133 1 73.06 400 ASN A N 1
ATOM 3206 C CA . ASN A 1 400 ? 14.484 29.203 8.148 1 73.06 400 ASN A CA 1
ATOM 3207 C C . ASN A 1 400 ? 14.188 28.641 9.539 1 73.06 400 ASN A C 1
ATOM 3209 O O . ASN A 1 400 ? 14.547 29.25 10.547 1 73.06 400 ASN A O 1
ATOM 3213 N N . ARG A 1 401 ? 13.672 27.516 9.539 1 67.19 401 ARG A N 1
ATOM 3214 C CA . ARG A 1 401 ? 13.312 26.906 10.82 1 67.19 401 ARG A CA 1
ATOM 3215 C C . ARG A 1 401 ? 14.359 25.891 11.25 1 67.19 401 ARG A C 1
ATOM 3217 O O . ARG A 1 401 ? 14.398 25.484 12.422 1 67.19 401 ARG A O 1
ATOM 3224 N N . LEU A 1 402 ? 15.055 25.359 10.227 1 59.97 402 LEU A N 1
ATOM 3225 C CA . LEU A 1 402 ? 16.125 24.422 10.539 1 59.97 402 LEU A CA 1
ATOM 3226 C C . LEU A 1 402 ? 17.344 25.156 11.117 1 59.97 402 LEU A C 1
ATOM 3228 O O . LEU A 1 402 ? 18.016 24.656 12.008 1 59.97 402 LEU A O 1
ATOM 3232 N N . SER B 1 1 ? -38.812 -46.969 31.734 1 23.06 1 SER B N 1
ATOM 3233 C CA . SER B 1 1 ? -39.094 -46.031 30.641 1 23.06 1 SER B CA 1
ATOM 3234 C C . SER B 1 1 ? -38.156 -44.812 30.719 1 23.06 1 SER B C 1
ATOM 3236 O O . SER B 1 1 ? -37.875 -44.188 29.703 1 23.06 1 SER B O 1
ATOM 3238 N N . LEU B 1 2 ? -37.844 -44.188 31.781 1 25.16 2 LEU B N 1
ATOM 3239 C CA . LEU B 1 2 ? -37.312 -42.938 32.219 1 25.16 2 LEU B CA 1
ATOM 3240 C C . LEU B 1 2 ? -35.812 -42.844 31.938 1 25.16 2 LEU B C 1
ATOM 3242 O O . LEU B 1 2 ? -35.219 -41.781 32.125 1 25.16 2 LEU B O 1
ATOM 3246 N N . LEU B 1 3 ? -35.094 -43.906 31.812 1 27.2 3 LEU B N 1
ATOM 3247 C CA . LEU B 1 3 ? -33.625 -43.906 31.891 1 27.2 3 LEU B CA 1
ATOM 3248 C C . LEU B 1 3 ? -33 -43.281 30.641 1 27.2 3 LEU B C 1
ATOM 3250 O O . LEU B 1 3 ? -32.031 -43.812 30.109 1 27.2 3 LEU B O 1
ATOM 3254 N N . CYS B 1 4 ? -33.719 -42.719 29.656 1 21.44 4 CYS B N 1
ATOM 3255 C CA . CYS B 1 4 ? -33.062 -42.25 28.438 1 21.44 4 CYS B CA 1
ATOM 3256 C C . CYS B 1 4 ? -32.062 -41.125 28.766 1 21.44 4 CYS B C 1
ATOM 3258 O O . CYS B 1 4 ? -32.469 -39.969 28.875 1 21.44 4 CYS B O 1
ATOM 3260 N N . LYS B 1 5 ? -31.172 -41.344 29.812 1 31.41 5 LYS B N 1
ATOM 3261 C CA . LYS B 1 5 ? -30.109 -40.375 30.109 1 31.41 5 LYS B CA 1
ATOM 3262 C C . LYS B 1 5 ? -29.438 -39.875 28.844 1 31.41 5 LYS B C 1
ATOM 3264 O O . LYS B 1 5 ? -29.109 -40.688 27.953 1 31.41 5 LYS B O 1
ATOM 3269 N N . THR B 1 6 ? -29.547 -38.562 28.578 1 28.83 6 THR B N 1
ATOM 3270 C CA . THR B 1 6 ? -29.062 -37.688 27.516 1 28.83 6 THR B CA 1
ATOM 3271 C C . THR B 1 6 ? -27.578 -37.906 27.266 1 28.83 6 THR B C 1
ATOM 3273 O O . THR B 1 6 ? -26.75 -37.812 28.172 1 28.83 6 THR B O 1
ATOM 3276 N N . PHE B 1 7 ? -27.094 -38.844 26.547 1 25.42 7 PHE B N 1
ATOM 3277 C CA . PHE B 1 7 ? -25.75 -38.906 26 1 25.42 7 PHE B CA 1
ATOM 3278 C C . PHE B 1 7 ? -25.297 -37.562 25.484 1 25.42 7 PHE B C 1
ATOM 3280 O O . PHE B 1 7 ? -25.797 -37.094 24.453 1 25.42 7 PHE B O 1
ATOM 3287 N N . ARG B 1 8 ? -25.016 -36.594 26.391 1 32.19 8 ARG B N 1
ATOM 3288 C CA . ARG B 1 8 ? -24.25 -35.406 25.953 1 32.19 8 ARG B CA 1
ATOM 3289 C C . ARG B 1 8 ? -23.094 -35.812 25.062 1 32.19 8 ARG B C 1
ATOM 3291 O O . ARG B 1 8 ? -22.172 -36.5 25.484 1 32.19 8 ARG B O 1
ATOM 3298 N N . CYS B 1 9 ? -23.281 -36.188 23.828 1 26.53 9 CYS B N 1
ATOM 3299 C CA . CYS B 1 9 ? -22.203 -36.25 22.844 1 26.53 9 CYS B CA 1
ATOM 3300 C C . CYS B 1 9 ? -21.172 -35.188 23.094 1 26.53 9 CYS B C 1
ATOM 3302 O O . CYS B 1 9 ? -21.469 -33.969 23.047 1 26.53 9 CYS B O 1
ATOM 3304 N N . LEU B 1 10 ? -20.312 -35.344 23.984 1 31.59 10 LEU B N 1
ATOM 3305 C CA . LEU B 1 10 ? -19.078 -34.594 24.031 1 31.59 10 LEU B CA 1
ATOM 3306 C C . LEU B 1 10 ? -18.531 -34.312 22.641 1 31.59 10 LEU B C 1
ATOM 3308 O O . LEU B 1 10 ? -17.984 -35.25 22 1 31.59 10 LEU B O 1
ATOM 3312 N N . TYR B 1 11 ? -19.219 -33.719 21.719 1 32.22 11 TYR B N 1
ATOM 3313 C CA . TYR B 1 11 ? -18.516 -33.156 20.594 1 32.22 11 TYR B CA 1
ATOM 3314 C C . TYR B 1 11 ? -17.172 -32.562 21.031 1 32.22 11 TYR B C 1
ATOM 3316 O O . TYR B 1 11 ? -17.125 -31.594 21.781 1 32.22 11 TYR B O 1
ATOM 3324 N N . SER B 1 12 ? -16.297 -33.312 21.484 1 36.44 12 SER B N 1
ATOM 3325 C CA . SER B 1 12 ? -14.906 -32.844 21.547 1 36.44 12 SER B CA 1
ATOM 3326 C C . SER B 1 12 ? -14.602 -31.828 20.453 1 36.44 12 SER B C 1
ATOM 3328 O O . SER B 1 12 ? -14.758 -32.125 19.266 1 36.44 12 SER B O 1
ATOM 3330 N N . THR B 1 13 ? -15 -30.609 20.453 1 43.19 13 THR B N 1
ATOM 3331 C CA . THR B 1 13 ? -14.688 -29.484 19.578 1 43.19 13 THR B CA 1
ATOM 3332 C C . THR B 1 13 ? -13.242 -29.562 19.094 1 43.19 13 THR B C 1
ATOM 3334 O O . THR B 1 13 ? -12.305 -29.328 19.859 1 43.19 13 THR B O 1
ATOM 3337 N N . ILE B 1 14 ? -12.773 -30.547 18.453 1 48.97 14 ILE B N 1
ATOM 3338 C CA . ILE B 1 14 ? -11.484 -30.547 17.766 1 48.97 14 ILE B CA 1
ATOM 3339 C C . ILE B 1 14 ? -11.141 -29.125 17.312 1 48.97 14 ILE B C 1
ATOM 3341 O O . ILE B 1 14 ? -11.883 -28.531 16.531 1 48.97 14 ILE B O 1
ATOM 3345 N N . GLN B 1 15 ? -10.461 -28.406 18.109 1 64.5 15 GLN B N 1
ATOM 3346 C CA . GLN B 1 15 ? -10 -27.047 17.812 1 64.5 15 GLN B CA 1
ATOM 3347 C C . GLN B 1 15 ? -9.344 -26.969 16.438 1 64.5 15 GLN B C 1
ATOM 3349 O O . GLN B 1 15 ? -8.32 -27.625 16.188 1 64.5 15 GLN B O 1
ATOM 3354 N N . ARG B 1 16 ? -10.016 -26.531 15.391 1 84.62 16 ARG B N 1
ATOM 3355 C CA . ARG B 1 16 ? -9.531 -26.359 14.023 1 84.62 16 ARG B CA 1
ATOM 3356 C C . ARG B 1 16 ? -8.32 -25.438 13.984 1 84.62 16 ARG B C 1
ATOM 3358 O O . ARG B 1 16 ? -8.273 -24.438 14.695 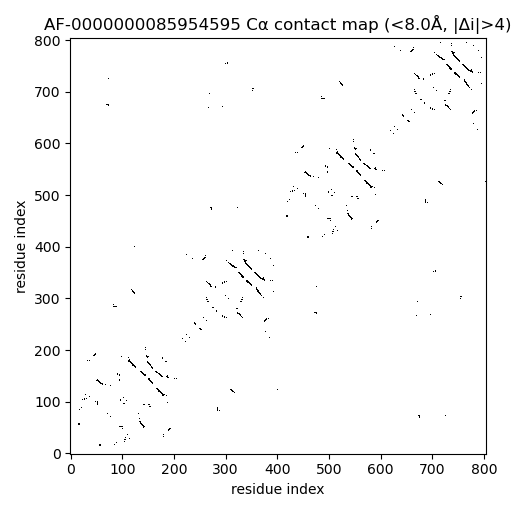1 84.62 16 ARG B O 1
ATOM 3365 N N . LYS B 1 17 ? -7.309 -25.953 13.328 1 95.5 17 LYS B N 1
ATOM 3366 C CA . LYS B 1 17 ? -6.109 -25.156 13.062 1 95.5 17 LYS B CA 1
ATOM 3367 C C . LYS B 1 17 ? -6.461 -23.859 12.32 1 95.5 17 LYS B C 1
ATOM 3369 O O . LYS B 1 17 ? -7.145 -23.891 11.297 1 95.5 17 LYS B O 1
ATOM 3374 N N . THR B 1 18 ? -6.098 -22.734 12.891 1 97.94 18 THR B N 1
ATOM 3375 C CA . THR B 1 18 ? -6.328 -21.469 12.211 1 97.94 18 THR B CA 1
ATOM 3376 C C . THR B 1 18 ? -5.176 -21.141 11.258 1 97.94 18 THR B C 1
ATOM 3378 O O . THR B 1 18 ? -4.09 -21.719 11.375 1 97.94 18 THR B O 1
ATOM 3381 N N . ILE B 1 19 ? -5.422 -20.266 10.336 1 98.19 19 ILE B N 1
ATOM 3382 C CA . ILE B 1 19 ? -4.383 -19.859 9.406 1 98.19 19 ILE B CA 1
ATOM 3383 C C . ILE B 1 19 ? -3.246 -19.172 10.164 1 98.19 19 ILE B C 1
ATOM 3385 O O . ILE B 1 19 ? -2.082 -19.266 9.766 1 98.19 19 ILE B O 1
ATOM 3389 N N . ARG B 1 20 ? -3.539 -18.531 11.266 1 96.62 20 ARG B N 1
ATOM 3390 C CA . ARG B 1 20 ? -2.506 -17.969 12.125 1 96.62 20 ARG B CA 1
ATOM 3391 C C . ARG B 1 20 ? -1.61 -19.062 12.703 1 96.62 20 ARG B C 1
ATOM 3393 O O . ARG B 1 20 ? -0.385 -18.922 12.711 1 96.62 20 ARG B O 1
ATOM 3400 N N . TYR B 1 21 ? -2.24 -20.094 13.188 1 97.25 21 TYR B N 1
ATOM 3401 C CA . TYR B 1 21 ? -1.487 -21.234 13.703 1 97.25 21 TYR B CA 1
ATOM 3402 C C . TYR B 1 21 ? -0.567 -21.797 12.625 1 97.25 21 TYR B C 1
ATOM 3404 O O . TYR B 1 21 ? 0.594 -22.109 12.898 1 97.25 21 TYR B O 1
ATOM 3412 N N . VAL B 1 22 ? -1.106 -21.906 11.438 1 98 22 VAL B N 1
ATOM 3413 C CA . VAL B 1 22 ? -0.348 -22.438 10.312 1 98 22 VAL B CA 1
ATOM 3414 C C . VAL B 1 22 ? 0.898 -21.594 10.078 1 98 22 VAL B C 1
ATOM 3416 O O . VAL B 1 22 ? 2.008 -22.125 9.969 1 98 22 VAL B O 1
ATOM 3419 N N . GLY B 1 23 ? 0.729 -20.312 10.039 1 97.25 23 GLY B N 1
ATOM 3420 C CA . GLY B 1 23 ? 1.845 -19.406 9.836 1 97.25 23 GLY B CA 1
ATOM 3421 C C . GLY B 1 23 ? 2.898 -19.5 10.922 1 97.25 23 GLY B C 1
ATOM 3422 O O . GLY B 1 23 ? 4.094 -19.578 10.633 1 97.25 23 GLY B O 1
ATOM 3423 N N . GLU B 1 24 ? 2.459 -19.516 12.133 1 96.38 24 GLU B N 1
ATOM 3424 C CA . GLU B 1 24 ? 3.369 -19.562 13.273 1 96.38 24 GLU B CA 1
ATOM 3425 C C . GLU B 1 24 ? 4.148 -20.875 13.312 1 96.38 24 GLU B C 1
ATOM 3427 O O . GLU B 1 24 ? 5.344 -20.891 13.609 1 96.38 24 GLU B O 1
ATOM 3432 N N . THR B 1 25 ? 3.447 -21.938 13.039 1 97.62 25 THR B N 1
ATOM 3433 C CA . THR B 1 25 ? 4.082 -23.25 13.062 1 97.62 25 THR B CA 1
ATOM 3434 C C . THR B 1 25 ? 5.078 -23.391 11.914 1 97.62 25 THR B C 1
ATOM 3436 O O . THR B 1 25 ? 6.121 -24.031 12.062 1 97.62 25 THR B O 1
ATOM 3439 N N . LEU B 1 26 ? 4.738 -22.844 10.75 1 97.19 26 LEU B N 1
ATOM 3440 C CA . LEU B 1 26 ? 5.672 -22.844 9.625 1 97.19 26 LEU B CA 1
ATOM 3441 C C . LEU B 1 26 ? 6.957 -22.109 9.992 1 97.19 26 LEU B C 1
ATOM 3443 O O . LEU B 1 26 ? 8.055 -22.562 9.641 1 97.19 26 LEU B O 1
ATOM 3447 N N . GLN B 1 27 ? 6.785 -21 10.648 1 95.81 27 GLN B N 1
ATOM 3448 C CA . GLN B 1 27 ? 7.949 -20.234 11.086 1 95.81 27 GLN B CA 1
ATOM 3449 C C . GLN B 1 27 ? 8.844 -21.078 11.992 1 95.81 27 GLN B C 1
ATOM 3451 O O . GLN B 1 27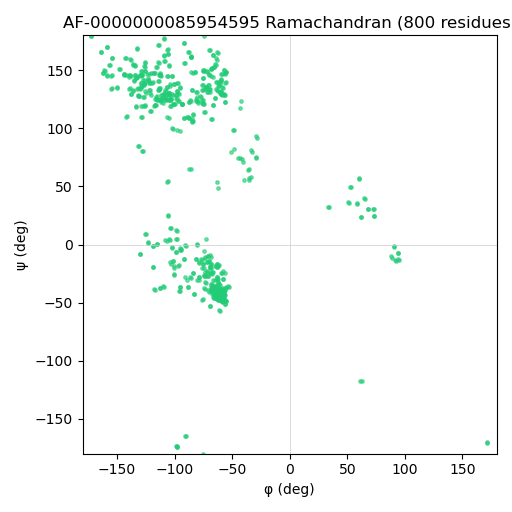 ? 10.07 -21.078 11.828 1 95.81 27 GLN B O 1
ATOM 3456 N N . LYS B 1 28 ? 8.227 -21.75 12.93 1 96 28 LYS B N 1
ATOM 3457 C CA . LYS B 1 28 ? 8.961 -22.625 13.828 1 96 28 LYS B CA 1
ATOM 3458 C C . LYS B 1 28 ? 9.648 -23.75 13.055 1 96 28 LYS B C 1
ATOM 3460 O O . LYS B 1 28 ? 10.805 -24.094 13.336 1 96 28 LYS B O 1
ATOM 3465 N N . HIS B 1 29 ? 8.914 -24.297 12.102 1 96.06 29 HIS B N 1
ATOM 3466 C CA . HIS B 1 29 ? 9.414 -25.406 11.297 1 96.06 29 HIS B CA 1
ATOM 3467 C C . HIS B 1 29 ? 10.664 -25 10.516 1 96.06 29 HIS B C 1
ATOM 3469 O O . HIS B 1 29 ? 11.664 -25.719 10.539 1 96.06 29 HIS B O 1
ATOM 3475 N N . VAL B 1 30 ? 10.641 -23.875 9.875 1 94.75 30 VAL B N 1
ATOM 3476 C CA . VAL B 1 30 ? 11.734 -23.375 9.039 1 94.75 30 VAL B CA 1
ATOM 3477 C C . VAL B 1 30 ? 12.914 -22.969 9.922 1 94.75 30 VAL B C 1
ATOM 3479 O O . VAL B 1 30 ? 14.07 -23.219 9.586 1 94.75 30 VAL B O 1
ATOM 3482 N N . ALA B 1 31 ? 12.617 -22.344 11.039 1 92.81 31 ALA B N 1
ATOM 3483 C CA . ALA B 1 31 ? 13.672 -21.953 11.969 1 92.81 31 ALA B CA 1
ATOM 3484 C C . ALA B 1 31 ? 14.461 -23.172 12.445 1 92.81 31 ALA B C 1
ATOM 3486 O O . ALA B 1 31 ? 15.68 -23.109 12.602 1 92.81 31 ALA B O 1
ATOM 3487 N N . ALA B 1 32 ? 13.789 -24.219 12.648 1 92.56 32 ALA B N 1
ATOM 3488 C CA . ALA B 1 32 ? 14.414 -25.453 13.117 1 92.56 32 ALA B CA 1
ATOM 3489 C C . ALA B 1 32 ? 15.32 -26.062 12.039 1 92.56 32 ALA B C 1
ATOM 3491 O O . ALA B 1 32 ? 16.281 -26.766 12.352 1 92.56 32 ALA B O 1
ATOM 3492 N N . LEU B 1 33 ? 15.039 -25.75 10.828 1 90.62 33 LEU B N 1
ATOM 3493 C CA . LEU B 1 33 ? 15.805 -26.297 9.711 1 90.62 33 LEU B CA 1
ATOM 3494 C C . LEU B 1 33 ? 17.109 -25.531 9.531 1 90.62 33 LEU B C 1
ATOM 3496 O O . LEU B 1 33 ? 18.078 -26.078 8.977 1 90.62 33 LEU B O 1
ATOM 3500 N N . GLN B 1 34 ? 17.156 -24.234 9.859 1 82.44 34 GLN B N 1
ATOM 3501 C CA . GLN B 1 34 ? 18.344 -23.406 9.664 1 82.44 34 GLN B CA 1
ATOM 3502 C C . GLN B 1 34 ? 19.531 -23.969 10.43 1 82.44 34 GLN B C 1
ATOM 3504 O O . GLN B 1 34 ? 20.688 -23.781 10.023 1 82.44 34 GLN B O 1
ATOM 3509 N N . GLY B 1 35 ? 19.359 -24.688 11.43 1 75.56 35 GLY B N 1
ATOM 3510 C CA . GLY B 1 35 ? 20.453 -25.234 12.234 1 75.56 35 GLY B CA 1
ATOM 3511 C C . GLY B 1 35 ? 20.922 -26.594 11.75 1 75.56 35 GLY B C 1
ATOM 3512 O O . GLY B 1 35 ? 21.938 -27.109 12.234 1 75.56 35 GLY B O 1
ATOM 3513 N N . ILE B 1 36 ? 20.297 -27.078 10.734 1 79.31 36 ILE B N 1
ATOM 3514 C CA . ILE B 1 36 ? 20.625 -28.422 10.258 1 79.31 36 ILE B CA 1
ATOM 3515 C C . ILE B 1 36 ? 21.562 -28.312 9.047 1 79.31 36 ILE B C 1
ATOM 3517 O O . ILE B 1 36 ? 21.234 -27.656 8.062 1 79.31 36 ILE B O 1
ATOM 3521 N N . PRO B 1 37 ? 22.734 -28.875 9.133 1 78.5 37 PRO B N 1
ATOM 3522 C CA . PRO B 1 37 ? 23.641 -28.828 7.992 1 78.5 37 PRO B CA 1
ATOM 3523 C C . PRO B 1 37 ? 23.078 -29.484 6.742 1 78.5 37 PRO B C 1
ATOM 3525 O O . PRO B 1 37 ? 22.375 -30.5 6.84 1 78.5 37 PRO B O 1
ATOM 3528 N N . THR B 1 38 ? 23.328 -28.875 5.617 1 78.25 38 THR B N 1
ATOM 3529 C CA . THR B 1 38 ? 22.828 -29.406 4.344 1 78.25 38 THR B CA 1
ATOM 3530 C C . THR B 1 38 ? 23.656 -30.609 3.904 1 78.25 38 THR B C 1
ATOM 3532 O O . THR B 1 38 ? 24.891 -30.594 3.965 1 78.25 38 THR B O 1
ATOM 3535 N N . ARG B 1 39 ? 22.969 -31.75 3.736 1 70.31 39 ARG B N 1
ATOM 3536 C CA . ARG B 1 39 ? 23.641 -32.938 3.215 1 70.31 39 ARG B CA 1
ATOM 3537 C C . ARG B 1 39 ? 23 -33.375 1.902 1 70.31 39 ARG B C 1
ATOM 3539 O O . ARG B 1 39 ? 21.859 -33.062 1.614 1 70.31 39 ARG B O 1
ATOM 3546 N N . SER B 1 40 ? 23.875 -33.906 1.106 1 75.62 40 SER B N 1
ATOM 3547 C CA . SER B 1 40 ? 23.344 -34.5 -0.121 1 75.62 40 SER B CA 1
ATOM 3548 C C . SER B 1 40 ? 22.312 -35.562 0.183 1 75.62 40 SER B C 1
ATOM 3550 O O . SER B 1 40 ? 22.5 -36.375 1.11 1 75.62 40 SER B O 1
ATOM 3552 N N . VAL B 1 41 ? 21.172 -35.406 -0.494 1 79.38 41 VAL B N 1
ATOM 3553 C CA . VAL B 1 41 ? 20.109 -36.344 -0.214 1 79.38 41 VAL B CA 1
ATOM 3554 C C . VAL B 1 41 ? 20 -37.375 -1.358 1 79.38 41 VAL B C 1
ATOM 3556 O O . VAL B 1 41 ? 19.984 -36.969 -2.529 1 79.38 41 VAL B O 1
ATOM 3559 N N . A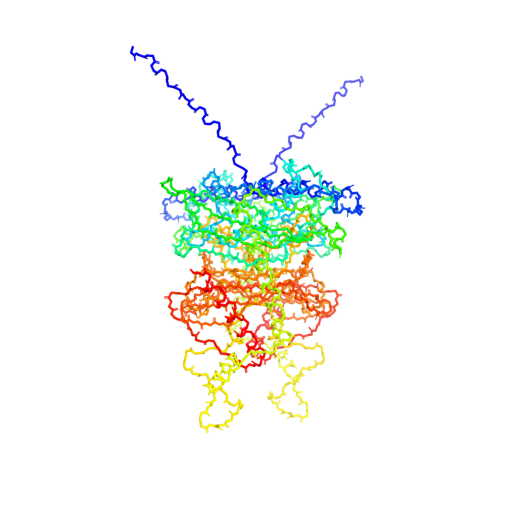SP B 1 42 ? 20.094 -38.656 -1.023 1 79.75 42 ASP B N 1
ATOM 3560 C CA . ASP B 1 42 ? 19.844 -39.719 -1.971 1 79.75 42 ASP B CA 1
ATOM 3561 C C . ASP B 1 42 ? 18.359 -40.031 -2.057 1 79.75 42 ASP B C 1
ATOM 3563 O O . ASP B 1 42 ? 17.797 -40.656 -1.155 1 79.75 42 ASP B O 1
ATOM 3567 N N . ILE B 1 43 ? 17.766 -39.625 -3.086 1 78.62 43 ILE B N 1
ATOM 3568 C CA . ILE B 1 43 ? 16.328 -39.75 -3.318 1 78.62 43 ILE B CA 1
ATOM 3569 C C . ILE B 1 43 ? 15.891 -41.188 -3.217 1 78.62 43 ILE B C 1
ATOM 3571 O O . ILE B 1 43 ? 14.781 -41.5 -2.754 1 78.62 43 ILE B O 1
ATOM 3575 N N . SER B 1 44 ? 16.719 -42.062 -3.721 1 79.19 44 SER B N 1
ATOM 3576 C CA . SER B 1 44 ? 16.375 -43.469 -3.756 1 79.19 44 SER B CA 1
ATOM 3577 C C . SER B 1 44 ? 16.156 -44.031 -2.352 1 79.19 44 SER B C 1
ATOM 3579 O O . SER B 1 44 ? 15.531 -45.062 -2.184 1 79.19 44 SER B O 1
ATOM 3581 N N . LYS B 1 45 ? 16.609 -43.375 -1.387 1 82.62 45 LYS B N 1
ATOM 3582 C CA . LYS B 1 45 ? 16.5 -43.844 -0.009 1 82.62 45 LYS B CA 1
ATOM 3583 C C . LYS B 1 45 ? 15.281 -43.25 0.679 1 82.62 45 LYS B C 1
ATOM 3585 O O . LYS B 1 45 ? 14.961 -43.625 1.812 1 82.62 45 LYS B O 1
ATOM 3590 N N . LEU B 1 46 ? 14.641 -42.375 -0.046 1 86.88 46 LEU B N 1
ATOM 3591 C CA . LEU B 1 46 ? 13.469 -41.75 0.562 1 86.88 46 LEU B CA 1
ATOM 3592 C C . LEU B 1 46 ? 12.227 -42.625 0.347 1 86.88 46 LEU B C 1
ATOM 3594 O O . LEU B 1 46 ? 11.914 -43 -0.786 1 86.88 46 LEU B O 1
ATOM 3598 N N . GLU B 1 47 ? 11.586 -43 1.396 1 90.69 47 GLU B N 1
ATOM 3599 C CA . GLU B 1 47 ? 10.32 -43.719 1.289 1 90.69 47 GLU B CA 1
ATOM 3600 C C . GLU B 1 47 ? 9.195 -42.781 0.826 1 90.69 47 GLU B C 1
ATOM 3602 O O . GLU B 1 47 ? 9.023 -41.688 1.368 1 90.69 47 GLU B O 1
ATOM 3607 N N . ALA B 1 48 ? 8.438 -43.312 -0.094 1 95.69 48 ALA B N 1
ATOM 3608 C CA . ALA B 1 48 ? 7.363 -42.5 -0.679 1 95.69 48 ALA B CA 1
ATOM 3609 C C . ALA B 1 48 ? 6.27 -42.219 0.348 1 95.69 48 ALA B C 1
ATOM 3611 O O . ALA B 1 48 ? 6.016 -43.031 1.237 1 95.69 48 ALA B O 1
ATOM 3612 N N . HIS B 1 49 ? 5.695 -41.094 0.275 1 97 49 HIS B N 1
ATOM 3613 C CA . HIS B 1 49 ? 4.562 -40.688 1.108 1 97 49 HIS B CA 1
ATOM 3614 C C . HIS B 1 49 ? 3.264 -40.719 0.308 1 97 49 HIS B C 1
ATOM 3616 O O . HIS B 1 49 ? 3.283 -40.531 -0.914 1 97 49 HIS B O 1
ATOM 3622 N N . THR B 1 50 ? 2.156 -40.906 0.988 1 96.88 50 THR B N 1
ATOM 3623 C CA . THR B 1 50 ? 0.853 -40.938 0.334 1 96.88 50 THR B CA 1
ATOM 3624 C C . THR B 1 50 ? 0.272 -39.5 0.24 1 96.88 50 THR B C 1
ATOM 3626 O O . THR B 1 50 ? 0.74 -38.594 0.917 1 96.88 50 THR B O 1
ATOM 3629 N N . MET B 1 51 ? -0.731 -39.406 -0.588 1 96.19 51 MET B N 1
ATOM 3630 C CA . MET B 1 51 ? -1.412 -38.125 -0.734 1 96.19 51 MET B CA 1
ATOM 3631 C C . MET B 1 51 ? -2.061 -37.688 0.58 1 96.19 51 MET B C 1
ATOM 3633 O O . MET B 1 51 ? -2.111 -36.5 0.895 1 96.19 51 MET B O 1
ATOM 3637 N N . ASN B 1 52 ? -2.49 -38.656 1.322 1 95.75 52 ASN B N 1
ATOM 3638 C CA . ASN B 1 52 ? -3.184 -38.406 2.578 1 95.75 52 ASN B CA 1
ATOM 3639 C C . ASN B 1 52 ? -2.248 -37.781 3.611 1 95.75 52 ASN B C 1
ATOM 3641 O O . ASN B 1 52 ? -2.697 -37.062 4.508 1 95.75 52 ASN B O 1
ATOM 3645 N N . GLU B 1 53 ? -1.028 -38 3.449 1 96.44 53 GLU B N 1
ATOM 3646 C CA . GLU B 1 53 ? -0.065 -37.5 4.426 1 96.44 53 GLU B CA 1
ATOM 3647 C C . GLU B 1 53 ? 0.154 -36 4.262 1 96.44 53 GLU B C 1
ATOM 3649 O O . GLU B 1 53 ? 0.644 -35.344 5.176 1 96.44 53 GLU B O 1
ATOM 3654 N N . SER B 1 54 ? -0.181 -35.5 3.109 1 97.44 54 SER B N 1
ATOM 3655 C CA . SER B 1 54 ? -0.098 -34.062 2.918 1 97.44 54 SER B CA 1
ATOM 3656 C C . SER B 1 54 ? -1.451 -33.375 3.145 1 97.44 54 SER B C 1
ATOM 3658 O O . SER B 1 54 ? -1.531 -32.156 3.293 1 97.44 54 SER B O 1
ATOM 3660 N N . ARG B 1 55 ? -2.541 -34.188 3.113 1 97.19 55 ARG B N 1
ATOM 3661 C CA . ARG B 1 55 ? -3.887 -33.625 3.232 1 97.19 55 ARG B CA 1
ATOM 3662 C C . ARG B 1 55 ? -4.078 -32.938 4.574 1 97.19 55 ARG B C 1
ATOM 3664 O O . ARG B 1 55 ? -3.701 -33.469 5.617 1 97.19 55 ARG B O 1
ATOM 3671 N N . ASP B 1 56 ? -4.602 -31.734 4.531 1 97.88 56 ASP B N 1
ATOM 3672 C CA . ASP B 1 56 ? -4.84 -30.984 5.762 1 97.88 56 ASP B CA 1
ATOM 3673 C C . ASP B 1 56 ? -5.891 -29.906 5.547 1 97.88 56 ASP B C 1
ATOM 3675 O O . ASP B 1 56 ? -6.395 -29.719 4.434 1 97.88 56 ASP B O 1
ATOM 3679 N N . SER B 1 57 ? -6.305 -29.328 6.641 1 98.12 57 SER B N 1
ATOM 3680 C CA . SER B 1 57 ? -7.297 -28.266 6.629 1 98.12 57 SER B CA 1
ATOM 3681 C C . SER B 1 57 ? -6.926 -27.156 7.609 1 98.12 57 SER B C 1
ATOM 3683 O O . SER B 1 57 ? -6.246 -27.406 8.609 1 98.12 57 SER B O 1
ATOM 3685 N N . ALA B 1 58 ? -7.242 -25.969 7.262 1 98.38 58 ALA B N 1
ATOM 3686 C CA . ALA B 1 58 ? -7.105 -24.797 8.117 1 98.38 58 ALA B CA 1
ATOM 3687 C C . ALA B 1 58 ? -8.312 -23.875 7.992 1 98.38 58 ALA B C 1
ATOM 3689 O O . ALA B 1 58 ? -9.07 -23.969 7.02 1 98.38 58 ALA B O 1
ATOM 3690 N N . VAL B 1 59 ? -8.469 -23.047 9.016 1 98.62 59 VAL B N 1
ATOM 3691 C CA . VAL B 1 59 ? -9.633 -22.156 9.016 1 98.62 59 VAL B CA 1
ATOM 3692 C C . VAL B 1 59 ? -9.172 -20.703 9.094 1 98.62 59 VAL B C 1
ATOM 3694 O O . VAL B 1 59 ? -8.234 -20.391 9.836 1 98.62 59 VAL B O 1
ATOM 3697 N N . ILE B 1 60 ? -9.719 -19.859 8.25 1 98.62 60 ILE B N 1
ATOM 3698 C CA . ILE B 1 60 ? -9.75 -18.422 8.516 1 98.62 60 ILE B CA 1
ATOM 3699 C C . ILE B 1 60 ? -10.961 -18.078 9.383 1 98.62 60 ILE B C 1
ATOM 3701 O O . ILE B 1 60 ? -12.102 -18.094 8.898 1 98.62 60 ILE B O 1
ATOM 3705 N N . PRO B 1 61 ? -10.758 -17.781 10.617 1 98.12 61 PRO B N 1
ATOM 3706 C CA . PRO B 1 61 ? -11.859 -17.766 11.578 1 98.12 61 PRO B CA 1
ATOM 3707 C C . PRO B 1 61 ? -12.602 -16.438 11.617 1 98.12 61 PRO B C 1
ATOM 3709 O O . PRO B 1 61 ? -12.688 -15.805 12.672 1 98.12 61 PRO B O 1
ATOM 3712 N N . LEU B 1 62 ? -13.234 -16.094 10.547 1 97.75 62 LEU B N 1
ATOM 3713 C CA . LEU B 1 62 ? -13.938 -14.828 10.438 1 97.75 62 LEU B CA 1
ATOM 3714 C C . LEU B 1 62 ? -15.219 -14.836 11.273 1 97.75 62 LEU B C 1
ATOM 3716 O O . LEU B 1 62 ? -15.672 -13.789 11.742 1 97.75 62 LEU B O 1
ATOM 3720 N N . GLY B 1 63 ? -15.852 -15.953 11.398 1 96.31 63 GLY B N 1
ATOM 3721 C CA . GLY B 1 63 ? -17.031 -16.094 12.227 1 96.31 63 GLY B CA 1
ATOM 3722 C C . GLY B 1 63 ? -16.719 -16.328 13.688 1 96.31 63 GLY B C 1
ATOM 3723 O O . GLY B 1 63 ? -17.234 -15.633 14.562 1 96.31 63 GLY B O 1
ATOM 3724 N N . SER B 1 64 ? -15.734 -17.172 13.945 1 96.12 64 SER B N 1
ATOM 3725 C CA . SER B 1 64 ? -15.43 -17.625 15.297 1 96.12 64 SER B CA 1
ATOM 3726 C C . SER B 1 64 ? -14.539 -16.625 16.031 1 96.12 64 SER B C 1
ATOM 3728 O O . SER B 1 64 ? -14.531 -16.578 17.266 1 96.12 64 SER B O 1
ATOM 3730 N N . GLU B 1 65 ? -13.781 -15.812 15.281 1 96.44 65 GLU B N 1
ATOM 3731 C CA . GLU B 1 65 ? -12.945 -14.758 15.852 1 96.44 65 GLU B CA 1
ATOM 3732 C C . GLU B 1 65 ? -13.219 -13.414 15.18 1 96.44 65 GLU B C 1
ATOM 3734 O O . GLU B 1 65 ? -12.375 -12.898 14.445 1 96.44 65 GLU B O 1
ATOM 3739 N N . PRO B 1 66 ? -14.25 -12.766 15.57 1 94.88 66 PRO B N 1
ATOM 3740 C CA . PRO B 1 66 ? -14.688 -11.547 14.883 1 94.88 66 PRO B CA 1
ATOM 3741 C C . PRO B 1 66 ? -13.664 -10.422 14.961 1 94.88 66 PRO B C 1
ATOM 3743 O O . PRO B 1 66 ? -13.688 -9.508 14.133 1 94.88 66 PRO B O 1
ATOM 3746 N N . GLN B 1 67 ? -12.727 -10.516 15.852 1 92.56 67 GLN B N 1
ATOM 3747 C CA . GLN B 1 67 ? -11.758 -9.438 16.047 1 92.56 67 GLN B CA 1
ATOM 3748 C C . GLN B 1 67 ? -10.82 -9.328 14.844 1 92.56 67 GLN B C 1
ATOM 3750 O O . GLN B 1 67 ? -10.172 -8.297 14.648 1 92.56 67 GLN B O 1
ATOM 3755 N N . ILE B 1 68 ? -10.703 -10.367 14.016 1 95.81 68 ILE B N 1
ATOM 3756 C CA . ILE B 1 68 ? -9.773 -10.297 12.891 1 95.81 68 ILE B CA 1
ATOM 3757 C C . ILE B 1 68 ? -10.508 -9.844 11.633 1 95.81 68 ILE B C 1
ATOM 3759 O O . ILE B 1 68 ? -9.891 -9.633 10.586 1 95.81 68 ILE B O 1
ATOM 3763 N N . ARG B 1 69 ? -11.844 -9.648 11.68 1 96.06 69 ARG B N 1
ATOM 3764 C CA . ARG B 1 69 ? -12.688 -9.391 10.516 1 96.06 69 ARG B CA 1
ATOM 3765 C C . ARG B 1 69 ? -12.258 -8.109 9.797 1 96.06 69 ARG B C 1
ATOM 3767 O O . ARG B 1 69 ? -12.266 -8.047 8.57 1 96.06 69 ARG B O 1
ATOM 3774 N N . LEU B 1 70 ? -11.922 -7.191 10.586 1 95.06 70 LEU B N 1
ATOM 3775 C CA . LEU B 1 70 ? -11.609 -5.887 10.008 1 95.06 70 LEU B CA 1
ATOM 3776 C C . LEU B 1 70 ? -10.477 -5.996 8.992 1 95.06 70 LEU B C 1
ATOM 3778 O O . LEU B 1 70 ? -10.461 -5.277 7.992 1 95.06 70 LEU B O 1
ATOM 3782 N N . GLN B 1 71 ? -9.617 -6.949 9.219 1 96 71 GLN B N 1
ATOM 3783 C CA . GLN B 1 71 ? -8.469 -7.129 8.336 1 96 71 GLN B CA 1
ATOM 3784 C C . GLN B 1 71 ? -8.891 -7.777 7.023 1 96 71 GLN B C 1
ATOM 3786 O O . GLN B 1 71 ? -8.156 -7.703 6.031 1 96 71 GLN B O 1
ATOM 3791 N N . TYR B 1 72 ? -10.094 -8.383 6.996 1 98.12 72 TYR B N 1
ATOM 3792 C CA . TYR B 1 72 ? -10.469 -9.211 5.859 1 98.12 72 TYR B CA 1
ATOM 3793 C C . TYR B 1 72 ? -11.656 -8.617 5.117 1 98.12 72 TYR B C 1
ATOM 3795 O O . TYR B 1 72 ? -12.109 -9.164 4.105 1 98.12 72 TYR B O 1
ATOM 3803 N N . ILE B 1 73 ? -12.148 -7.492 5.566 1 97.25 73 ILE B N 1
ATOM 3804 C CA . ILE B 1 73 ? -13.367 -6.941 4.973 1 97.25 73 ILE B CA 1
ATOM 3805 C C . ILE B 1 73 ? -13 -5.875 3.945 1 97.25 73 ILE B C 1
ATOM 3807 O O . ILE B 1 73 ? -12.078 -5.09 4.156 1 97.25 73 ILE B O 1
ATOM 3811 N N . ASN B 1 74 ? -13.719 -5.906 2.838 1 95.31 74 ASN B N 1
ATOM 3812 C CA . ASN B 1 74 ? -13.547 -4.855 1.842 1 95.31 74 ASN B CA 1
ATOM 3813 C C . ASN B 1 74 ? -14.625 -3.783 1.967 1 95.31 74 ASN B C 1
ATOM 3815 O O . ASN B 1 74 ? -15.367 -3.756 2.951 1 95.31 74 ASN B O 1
ATOM 3819 N N . PHE B 1 75 ? -14.695 -2.859 1.09 1 92.38 75 PHE B N 1
ATOM 3820 C CA . PHE B 1 75 ? -15.547 -1.682 1.176 1 92.38 75 PHE B CA 1
ATOM 3821 C C . PHE B 1 75 ? -17 -2.041 0.859 1 92.38 75 PHE B C 1
ATOM 3823 O O . PHE B 1 75 ? -17.906 -1.255 1.126 1 92.38 75 PHE B O 1
ATOM 3830 N N . THR B 1 76 ? -17.297 -3.217 0.303 1 92.56 76 THR B N 1
ATOM 3831 C CA . THR B 1 76 ? -18.656 -3.676 0.059 1 92.56 76 THR B CA 1
ATOM 3832 C C . THR B 1 76 ? -19.109 -4.613 1.171 1 92.56 76 THR B C 1
ATOM 3834 O O . THR B 1 76 ? -20.125 -5.312 1.022 1 92.56 76 THR B O 1
ATOM 3837 N N . GLU B 1 77 ? -18.281 -4.773 2.18 1 93.69 77 GLU B N 1
ATOM 3838 C CA . GLU B 1 77 ? -18.594 -5.605 3.34 1 93.69 77 GLU B CA 1
ATOM 3839 C C . GLU B 1 77 ? -18.531 -7.086 2.988 1 93.69 77 GLU B C 1
ATOM 3841 O O . GLU B 1 77 ? -19.312 -7.883 3.506 1 93.69 77 GLU B O 1
ATOM 3846 N N . LEU B 1 78 ? -17.812 -7.406 2.027 1 96.38 78 LEU B N 1
ATOM 3847 C CA . LEU B 1 78 ? -17.422 -8.773 1.7 1 96.38 78 LEU B CA 1
ATOM 3848 C C . LEU B 1 78 ? -15.938 -9 1.99 1 96.38 78 LEU B C 1
ATOM 3850 O O . LEU B 1 78 ? -15.242 -8.086 2.43 1 96.38 78 LEU B O 1
ATOM 3854 N N . VAL B 1 79 ? -15.523 -10.219 1.793 1 97.62 79 VAL B N 1
ATOM 3855 C CA . VAL B 1 79 ? -14.141 -10.547 2.115 1 97.62 79 VAL B CA 1
ATOM 3856 C C . VAL B 1 79 ? -13.203 -9.93 1.077 1 97.62 79 VAL B C 1
ATOM 3858 O O . VAL B 1 79 ? -13.484 -9.969 -0.123 1 97.62 79 VAL B O 1
ATOM 3861 N N . ARG B 1 80 ? -12.156 -9.328 1.567 1 97.62 80 ARG B N 1
ATOM 3862 C CA . ARG B 1 80 ? -11.086 -8.773 0.743 1 97.62 80 ARG B CA 1
ATOM 3863 C C . ARG B 1 80 ? -10.297 -9.891 0.053 1 97.62 80 ARG B C 1
ATOM 3865 O O . ARG B 1 80 ? -9.492 -10.57 0.686 1 97.62 80 ARG B O 1
ATOM 3872 N N . PHE B 1 81 ? -10.445 -10.07 -1.238 1 97.19 81 PHE B N 1
ATOM 3873 C CA . PHE B 1 81 ? -9.914 -11.195 -1.99 1 97.19 81 PHE B CA 1
ATOM 3874 C C . PHE B 1 81 ? -8.391 -11.25 -1.885 1 97.19 81 PHE B C 1
ATOM 3876 O O . PHE B 1 81 ? -7.805 -12.336 -1.813 1 97.19 81 PHE B O 1
ATOM 3883 N N . GLY B 1 82 ? -7.691 -10.094 -1.932 1 97.44 82 GLY B N 1
ATOM 3884 C CA . GLY B 1 82 ? -6.242 -10.062 -1.811 1 97.44 82 GLY B CA 1
ATOM 3885 C C . GLY B 1 82 ? -5.734 -10.781 -0.577 1 97.44 82 GLY B C 1
ATOM 3886 O O . GLY B 1 82 ? -4.676 -11.414 -0.613 1 97.44 82 GLY B O 1
ATOM 3887 N N . LYS B 1 83 ? -6.434 -10.703 0.495 1 98.31 83 LYS B N 1
ATOM 3888 C CA . LYS B 1 83 ? -6.043 -11.367 1.734 1 98.31 83 LYS B CA 1
ATOM 3889 C C . LYS B 1 83 ? -6.133 -12.883 1.595 1 98.31 83 LYS B C 1
ATOM 3891 O O . LYS B 1 83 ? -5.336 -13.617 2.189 1 98.31 83 LYS B O 1
ATOM 3896 N N . LEU B 1 84 ? -7.074 -13.336 0.841 1 98.19 84 LEU B N 1
ATOM 3897 C CA . LEU B 1 84 ? -7.191 -14.773 0.603 1 98.19 84 LEU B CA 1
ATOM 3898 C C . LEU B 1 84 ? -5.98 -15.297 -0.166 1 98.19 84 LEU B C 1
ATOM 3900 O O . LEU B 1 84 ? -5.543 -16.422 0.052 1 98.19 84 LEU B O 1
ATOM 3904 N N . LEU B 1 85 ? -5.496 -14.469 -1.106 1 98.31 85 LEU B N 1
ATOM 3905 C CA . LEU B 1 85 ? -4.316 -14.875 -1.859 1 98.31 85 LEU B CA 1
ATOM 3906 C C . LEU B 1 85 ? -3.129 -15.102 -0.929 1 98.31 85 LEU B C 1
ATOM 3908 O O . LEU B 1 85 ? -2.363 -16.047 -1.115 1 98.31 85 LEU B O 1
ATOM 3912 N N . GLU B 1 86 ? -2.986 -14.25 0.077 1 98.38 86 GLU B N 1
ATOM 3913 C CA . GLU B 1 86 ? -1.936 -14.422 1.075 1 98.38 86 GLU B CA 1
ATOM 3914 C C . GLU B 1 86 ? -2.104 -15.742 1.827 1 98.38 86 GLU B C 1
ATOM 3916 O O . GLU B 1 86 ? -1.136 -16.484 2.014 1 98.38 86 GLU B O 1
ATOM 3921 N N . ASP B 1 87 ? -3.281 -16.016 2.234 1 98.75 87 ASP B N 1
ATOM 3922 C CA . ASP B 1 87 ? -3.551 -17.203 3.029 1 98.75 87 ASP B CA 1
ATOM 3923 C C . ASP B 1 87 ? -3.365 -18.469 2.197 1 98.75 87 ASP B C 1
ATOM 3925 O O . ASP B 1 87 ? -2.857 -19.484 2.695 1 98.75 87 ASP B O 1
ATOM 3929 N N . LEU B 1 88 ? -3.805 -18.391 0.965 1 98.75 88 LEU B N 1
ATOM 3930 C CA . LEU B 1 88 ? -3.613 -19.531 0.063 1 98.75 88 LEU B CA 1
ATOM 3931 C C . LEU B 1 88 ? -2.131 -19.844 -0.103 1 98.75 88 LEU B C 1
ATOM 3933 O O . LEU B 1 88 ? -1.735 -21.016 -0.081 1 98.75 88 LEU B O 1
ATOM 3937 N N . ASP B 1 89 ? -1.322 -18.828 -0.307 1 98.56 89 ASP B N 1
ATOM 3938 C CA . ASP B 1 89 ? 0.115 -19.031 -0.475 1 98.56 89 ASP B CA 1
ATOM 3939 C C . ASP B 1 89 ? 0.73 -19.688 0.759 1 98.56 89 ASP B C 1
ATOM 3941 O O . ASP B 1 89 ? 1.517 -20.625 0.64 1 98.56 89 ASP B O 1
ATOM 3945 N N . THR B 1 90 ? 0.35 -19.203 1.93 1 98.62 90 THR B N 1
ATOM 3946 C CA . THR B 1 90 ? 0.825 -19.766 3.186 1 98.62 90 THR B CA 1
ATOM 3947 C C . THR B 1 90 ? 0.416 -21.234 3.307 1 98.62 90 THR B C 1
ATOM 3949 O O . THR B 1 90 ? 1.23 -22.094 3.674 1 98.62 90 THR B O 1
ATOM 3952 N N . PHE B 1 91 ? -0.8 -21.516 3.004 1 98.81 91 PHE B N 1
ATOM 3953 C CA . PHE B 1 91 ? -1.339 -22.859 3.146 1 98.81 91 PHE B CA 1
ATOM 3954 C C . PHE B 1 91 ? -0.695 -23.812 2.145 1 98.81 91 PHE B C 1
ATOM 3956 O O . PHE B 1 91 ? -0.473 -24.984 2.449 1 98.81 91 PHE B O 1
ATOM 3963 N N . ALA B 1 92 ? -0.398 -23.328 0.946 1 98.75 92 ALA B N 1
ATOM 3964 C CA . ALA B 1 92 ? 0.288 -24.141 -0.05 1 98.75 92 ALA B CA 1
ATOM 3965 C C . ALA B 1 92 ? 1.658 -24.594 0.455 1 98.75 92 ALA B C 1
ATOM 3967 O O . ALA B 1 92 ? 2.031 -25.75 0.31 1 98.75 92 ALA B O 1
ATOM 3968 N N . ILE B 1 93 ? 2.365 -23.672 1.012 1 98.62 93 ILE B N 1
ATOM 3969 C CA . ILE B 1 93 ? 3.678 -24 1.562 1 98.62 93 ILE B CA 1
ATOM 3970 C C . ILE B 1 93 ? 3.531 -25.016 2.691 1 98.62 93 ILE B C 1
ATOM 3972 O O . ILE B 1 93 ? 4.309 -25.969 2.783 1 98.62 93 ILE B O 1
ATOM 3976 N N . TRP B 1 94 ? 2.508 -24.812 3.512 1 98.5 94 TRP B N 1
ATOM 3977 C CA . TRP B 1 94 ? 2.211 -25.734 4.605 1 98.5 94 TRP B CA 1
ATOM 3978 C C . TRP B 1 94 ? 2.021 -27.156 4.086 1 98.5 94 TRP B C 1
ATOM 3980 O O . TRP B 1 94 ? 2.646 -28.094 4.586 1 98.5 94 TRP B O 1
ATOM 3990 N N . LEU B 1 95 ? 1.198 -27.328 3.109 1 98.69 95 LEU B N 1
ATOM 3991 C CA . LEU B 1 95 ? 0.89 -28.641 2.559 1 98.69 95 LEU B CA 1
ATOM 3992 C C . LEU B 1 95 ? 2.125 -29.266 1.921 1 98.69 95 LEU B C 1
ATOM 3994 O O . LEU B 1 95 ? 2.309 -30.484 1.978 1 98.69 95 LEU B O 1
ATOM 3998 N N . SER B 1 96 ? 2.949 -28.438 1.309 1 98.62 96 SER B N 1
ATOM 3999 C CA . SER B 1 96 ? 4.184 -28.922 0.701 1 98.62 96 SER B CA 1
ATOM 4000 C C . SER B 1 96 ? 5.129 -29.5 1.751 1 98.62 96 SER B C 1
ATOM 4002 O O . SER B 1 96 ? 5.707 -30.578 1.555 1 98.62 96 SER B O 1
ATOM 4004 N N . TYR B 1 97 ? 5.289 -28.797 2.816 1 98.19 97 TYR B N 1
ATOM 4005 C CA . TYR B 1 97 ? 6.109 -29.312 3.902 1 98.19 97 TYR B CA 1
ATOM 4006 C C . TYR B 1 97 ? 5.496 -30.578 4.496 1 98.19 97 TYR B C 1
ATOM 4008 O O . TYR B 1 97 ? 6.211 -31.516 4.859 1 98.19 97 TYR B O 1
ATOM 4016 N N . LYS B 1 98 ? 4.195 -30.594 4.656 1 98.12 98 LYS B N 1
ATOM 4017 C CA . LYS B 1 98 ? 3.514 -31.766 5.207 1 98.12 98 LYS B CA 1
ATOM 4018 C C . LYS B 1 98 ? 3.814 -33 4.387 1 98.12 98 LYS B C 1
ATOM 4020 O O . LYS B 1 98 ? 4 -34.094 4.941 1 98.12 98 LYS B O 1
ATOM 4025 N N . HIS B 1 99 ? 3.773 -32.844 3.102 1 98.19 99 HIS B N 1
ATOM 4026 C CA . HIS B 1 99 ? 4.109 -34 2.256 1 98.19 99 HIS B CA 1
ATOM 4027 C C . HIS B 1 99 ? 5.484 -34.562 2.611 1 98.19 99 HIS B C 1
ATOM 4029 O O . HIS B 1 99 ? 5.633 -35.75 2.809 1 98.19 99 HIS B O 1
ATOM 4035 N N . ASN B 1 100 ? 6.438 -33.656 2.693 1 97 100 ASN B N 1
ATOM 4036 C CA . ASN B 1 100 ? 7.805 -34.094 2.953 1 97 100 ASN B CA 1
ATOM 4037 C C . ASN B 1 100 ? 7.973 -34.562 4.391 1 97 100 ASN B C 1
ATOM 4039 O O . ASN B 1 100 ? 8.844 -35.406 4.672 1 97 100 ASN B O 1
ATOM 4043 N N . GLN B 1 101 ? 7.121 -34.094 5.223 1 94.44 101 GLN B N 1
ATOM 4044 C CA . GLN B 1 101 ? 7.125 -34.469 6.633 1 94.44 101 GLN B CA 1
ATOM 4045 C C . GLN B 1 101 ? 6.578 -35.875 6.82 1 94.44 101 GLN B C 1
ATOM 4047 O O . GLN B 1 101 ? 6.887 -36.562 7.809 1 94.44 101 GLN B O 1
ATOM 4052 N N . GLY B 1 102 ? 5.73 -36.375 5.941 1 92.44 102 GLY B N 1
ATOM 4053 C CA . GLY B 1 102 ? 5.195 -37.75 5.984 1 92.44 102 GLY B CA 1
ATOM 4054 C C . GLY B 1 102 ? 4.32 -38 7.195 1 92.44 102 GLY B C 1
ATOM 4055 O O . GLY B 1 102 ? 4.418 -39.062 7.824 1 92.44 102 GLY B O 1
ATOM 4056 N N . GLY B 1 103 ? 3.555 -37.25 7.648 1 86 103 GLY B N 1
ATOM 4057 C CA . GLY B 1 103 ? 2.625 -37.438 8.75 1 86 103 GLY B CA 1
ATOM 4058 C C . GLY B 1 103 ? 3.18 -36.969 10.086 1 86 103 GLY B C 1
ATOM 4059 O O . GLY B 1 103 ? 2.445 -36.906 11.07 1 86 103 GLY B O 1
ATOM 4060 N N . ASN B 1 104 ? 4.41 -36.719 10.141 1 90.81 104 ASN B N 1
ATOM 4061 C CA . ASN B 1 104 ? 5.023 -36.219 11.359 1 90.81 104 ASN B CA 1
ATOM 4062 C C . ASN B 1 104 ? 4.527 -34.812 11.703 1 90.81 104 ASN B C 1
ATOM 4064 O O . ASN B 1 104 ? 3.951 -34.125 10.852 1 90.81 104 ASN B O 1
ATOM 4068 N N . LEU B 1 105 ? 4.781 -34.5 12.938 1 94 105 LEU B N 1
ATOM 4069 C CA . LEU B 1 105 ? 4.273 -33.219 13.469 1 94 105 LEU B CA 1
ATOM 4070 C C . LEU B 1 105 ? 4.992 -32.031 12.836 1 94 105 LEU B C 1
ATOM 4072 O O . LEU B 1 105 ? 6.223 -32.031 12.75 1 94 105 LEU B O 1
ATOM 4076 N N . MET B 1 106 ? 4.242 -31.156 12.43 1 95.62 106 MET B N 1
ATOM 4077 C CA . MET B 1 106 ? 4.809 -29.906 11.938 1 95.62 106 MET B CA 1
ATOM 4078 C C . MET B 1 106 ? 5.457 -29.125 13.078 1 95.62 106 MET B C 1
ATOM 4080 O O . MET B 1 106 ? 5.043 -29.25 14.227 1 95.62 106 MET B O 1
ATOM 4084 N N . GLY B 1 107 ? 6.426 -28.344 12.773 1 94.62 107 GLY B N 1
ATOM 4085 C CA . GLY B 1 107 ? 7.184 -27.625 13.781 1 94.62 107 GLY B CA 1
ATOM 4086 C C . GLY B 1 107 ? 8.406 -28.375 14.258 1 94.62 107 GLY B C 1
ATOM 4087 O O . GLY B 1 107 ? 9.297 -27.797 14.875 1 94.62 107 GLY B O 1
ATOM 4088 N N . PHE B 1 108 ? 8.461 -29.641 13.922 1 94.69 108 PHE B N 1
ATOM 4089 C CA . PHE B 1 108 ? 9.578 -30.516 14.234 1 94.69 108 PHE B CA 1
ATOM 4090 C C . PHE B 1 108 ? 10.023 -31.297 12.992 1 94.69 108 PHE B C 1
ATOM 4092 O O . PHE B 1 108 ? 9.703 -32.469 12.844 1 94.69 108 PHE B O 1
ATOM 4099 N N . PRO B 1 109 ? 10.852 -30.688 12.211 1 94.44 109 PRO B N 1
ATOM 4100 C CA . PRO B 1 109 ? 11.188 -31.281 10.914 1 94.44 109 PRO B CA 1
ATOM 4101 C C . PRO B 1 109 ? 11.859 -32.656 11.047 1 94.44 109 PRO B C 1
ATOM 4103 O O . PRO B 1 109 ? 12.758 -32.812 11.875 1 94.44 109 PRO B O 1
ATOM 4106 N N . ARG B 1 110 ? 11.43 -33.562 10.219 1 92.38 110 ARG B N 1
ATOM 4107 C CA . ARG B 1 110 ? 12 -34.906 10.141 1 92.38 110 ARG B CA 1
ATOM 4108 C C . ARG B 1 110 ? 12.438 -35.25 8.711 1 92.38 110 ARG B C 1
ATOM 4110 O O . ARG B 1 110 ? 12.727 -36.406 8.398 1 92.38 110 ARG B O 1
ATOM 4117 N N . HIS B 1 111 ? 12.422 -34.312 7.898 1 93.12 111 HIS B N 1
ATOM 4118 C CA . HIS B 1 111 ? 12.93 -34.406 6.535 1 93.12 111 HIS B CA 1
ATOM 4119 C C . HIS B 1 111 ? 14.25 -33.656 6.387 1 93.12 111 HIS B C 1
ATOM 4121 O O . HIS B 1 111 ? 14.672 -32.938 7.289 1 93.12 111 HIS B O 1
ATOM 4127 N N . HIS B 1 112 ? 14.984 -33.875 5.234 1 91.88 112 HIS B N 1
ATOM 4128 C CA . HIS B 1 112 ? 16.234 -33.188 5 1 91.88 112 HIS B CA 1
ATOM 4129 C C . HIS B 1 112 ? 16.016 -31.672 4.863 1 91.88 112 HIS B C 1
ATOM 4131 O O . HIS B 1 112 ? 14.906 -31.234 4.535 1 91.88 112 HIS B O 1
ATOM 4137 N N . PRO B 1 113 ? 17.031 -30.891 5.152 1 92.38 113 PRO B N 1
ATOM 4138 C CA . PRO B 1 113 ? 16.891 -29.438 5.078 1 92.38 113 PRO B CA 1
ATOM 4139 C C . PRO B 1 113 ? 16.484 -28.953 3.688 1 92.38 113 PRO B C 1
ATOM 4141 O O . PRO B 1 113 ? 17.094 -29.375 2.691 1 92.38 113 PRO B O 1
ATOM 4144 N N . MET B 1 114 ? 15.445 -28.141 3.697 1 94.25 114 MET B N 1
ATOM 4145 C CA . MET B 1 114 ? 14.969 -27.594 2.438 1 94.25 114 MET B CA 1
ATOM 4146 C C . MET B 1 114 ? 14.203 -26.297 2.678 1 94.25 114 MET B C 1
ATOM 4148 O O . MET B 1 114 ? 13.719 -26.047 3.785 1 94.25 114 MET B O 1
ATOM 4152 N N . MET B 1 115 ? 14.203 -25.484 1.659 1 94.5 115 MET B N 1
ATOM 4153 C CA . MET B 1 115 ? 13.344 -24.312 1.567 1 94.5 115 MET B CA 1
ATOM 4154 C C . MET B 1 115 ? 12.312 -24.484 0.462 1 94.5 115 MET B C 1
ATOM 4156 O O . MET B 1 115 ? 12.656 -24.797 -0.675 1 94.5 115 MET B O 1
ATOM 4160 N N . ILE B 1 116 ? 11.125 -24.328 0.864 1 96.94 116 ILE B N 1
ATOM 4161 C CA . ILE B 1 116 ? 10.078 -24.469 -0.14 1 96.94 116 ILE B CA 1
ATOM 4162 C C . ILE B 1 116 ? 9.492 -23.109 -0.48 1 96.94 116 ILE B C 1
ATOM 4164 O O . ILE B 1 116 ? 9.07 -22.359 0.411 1 96.94 116 ILE B O 1
ATOM 4168 N N . VAL B 1 117 ? 9.5 -22.766 -1.771 1 96.56 117 VAL B N 1
ATOM 4169 C CA . VAL B 1 117 ? 9 -21.484 -2.221 1 96.56 117 VAL B CA 1
ATOM 4170 C C . VAL B 1 117 ? 7.953 -21.688 -3.312 1 96.56 117 VAL B C 1
ATOM 4172 O O . VAL B 1 117 ? 7.934 -22.719 -3.98 1 96.56 117 VAL B O 1
ATOM 4175 N N . THR B 1 118 ? 7.066 -20.75 -3.428 1 96.69 118 THR B N 1
ATOM 4176 C CA . THR B 1 118 ? 6.07 -20.781 -4.492 1 96.69 118 THR B CA 1
ATOM 4177 C C . THR B 1 118 ? 6.691 -20.375 -5.828 1 96.69 118 THR B C 1
ATOM 4179 O O . THR B 1 118 ? 7.309 -19.312 -5.938 1 96.69 118 THR B O 1
ATOM 4182 N N . ALA B 1 119 ? 6.555 -21.219 -6.797 1 95.25 119 ALA B N 1
ATOM 4183 C CA . ALA B 1 119 ? 7.086 -20.953 -8.133 1 95.25 119 ALA B CA 1
ATOM 4184 C C . ALA B 1 119 ? 6.012 -20.359 -9.039 1 95.25 119 ALA B C 1
ATOM 4186 O O . ALA B 1 119 ? 6.297 -19.5 -9.883 1 95.25 119 ALA B O 1
ATOM 4187 N N . ALA B 1 120 ? 4.797 -20.859 -8.828 1 94.75 120 ALA B N 1
ATOM 4188 C CA . ALA B 1 120 ? 3.717 -20.422 -9.703 1 94.75 120 ALA B CA 1
ATOM 4189 C C . ALA B 1 120 ? 2.352 -20.703 -9.078 1 94.75 120 ALA B C 1
ATOM 4191 O O . ALA B 1 120 ? 2.227 -21.562 -8.203 1 94.75 120 ALA B O 1
ATOM 4192 N N . VAL B 1 121 ? 1.422 -19.875 -9.43 1 94.5 121 VAL B N 1
ATOM 4193 C CA . VAL B 1 121 ? 0.005 -20.172 -9.242 1 94.5 121 VAL B CA 1
ATOM 4194 C C . VAL B 1 121 ? -0.634 -20.5 -10.594 1 94.5 121 VAL B C 1
ATOM 4196 O O . VAL B 1 121 ? -0.822 -19.609 -11.43 1 94.5 121 VAL B O 1
ATOM 4199 N N . ASP B 1 122 ? -0.928 -21.688 -10.695 1 87.56 122 ASP B N 1
ATOM 4200 C CA . ASP B 1 122 ? -1.427 -22.156 -11.984 1 87.56 122 ASP B CA 1
ATOM 4201 C C . ASP B 1 122 ? -2.814 -21.578 -12.273 1 87.56 122 ASP B C 1
ATOM 4203 O O . ASP B 1 122 ? -3.057 -21.047 -13.352 1 87.56 122 ASP B O 1
ATOM 4207 N N . GLU B 1 123 ? -3.65 -21.797 -11.297 1 90.56 123 GLU B N 1
ATOM 4208 C CA . GLU B 1 123 ? -5.004 -21.281 -11.492 1 90.56 123 GLU B CA 1
ATOM 4209 C C . GLU B 1 123 ? -5.727 -21.109 -10.156 1 90.56 123 GLU B C 1
ATOM 4211 O O . GLU B 1 123 ? -5.512 -21.891 -9.227 1 90.56 123 GLU B O 1
ATOM 4216 N N . ILE B 1 124 ? -6.527 -20.125 -10.117 1 94.62 124 ILE B N 1
ATOM 4217 C CA . ILE B 1 124 ? -7.527 -19.938 -9.078 1 94.62 124 ILE B CA 1
ATOM 4218 C C . ILE B 1 124 ? -8.891 -19.672 -9.711 1 94.62 124 ILE B C 1
ATOM 4220 O O . ILE B 1 124 ? -9.062 -18.703 -10.461 1 94.62 124 ILE B O 1
ATOM 4224 N N . HIS B 1 125 ? -9.766 -20.578 -9.391 1 92.44 125 HIS B N 1
ATOM 4225 C CA . HIS B 1 125 ? -11.125 -20.438 -9.898 1 92.44 125 HIS B CA 1
ATOM 4226 C C . HIS B 1 125 ? -12.102 -20.078 -8.789 1 92.44 125 HIS B C 1
ATOM 4228 O O . HIS B 1 125 ? -12.086 -20.688 -7.719 1 92.44 125 HIS B O 1
ATOM 4234 N N . ILE B 1 126 ? -12.82 -19.094 -9.102 1 92.5 126 ILE B N 1
ATOM 4235 C CA . ILE B 1 126 ? -13.82 -18.641 -8.148 1 92.5 126 ILE B CA 1
ATOM 4236 C C . ILE B 1 126 ? -15.219 -18.875 -8.703 1 92.5 126 ILE B C 1
ATOM 4238 O O . ILE B 1 126 ? -15.484 -18.594 -9.875 1 92.5 126 ILE B O 1
ATOM 4242 N N . LYS B 1 127 ? -16.047 -19.406 -7.875 1 92.38 127 LYS B N 1
ATOM 4243 C CA . LYS B 1 127 ? -17.438 -19.594 -8.281 1 92.38 127 LYS B CA 1
ATOM 4244 C C . LYS B 1 127 ? -18.094 -18.266 -8.633 1 92.38 127 LYS B C 1
ATOM 4246 O O . LYS B 1 127 ? -18.047 -17.312 -7.855 1 92.38 127 LYS B O 1
ATOM 4251 N N . PRO B 1 128 ? -18.734 -18.219 -9.812 1 87.19 128 PRO B N 1
ATOM 4252 C CA . PRO B 1 128 ? -19.359 -16.969 -10.227 1 87.19 128 PRO B CA 1
ATOM 4253 C C . PRO B 1 128 ? -20.438 -16.5 -9.258 1 87.19 128 PRO B C 1
ATOM 4255 O O . PRO B 1 128 ? -21.219 -17.312 -8.75 1 87.19 128 PRO B O 1
ATOM 4258 N N . ASP B 1 129 ? -20.516 -15.25 -8.953 1 84.25 129 ASP B N 1
ATOM 4259 C CA . ASP B 1 129 ? -21.547 -14.562 -8.18 1 84.25 129 ASP B CA 1
ATOM 4260 C C . ASP B 1 129 ? -21.609 -15.109 -6.754 1 84.25 129 ASP B C 1
ATOM 4262 O O . ASP B 1 129 ? -22.688 -15.219 -6.172 1 84.25 129 ASP B O 1
ATOM 4266 N N . TYR B 1 130 ? -20.531 -15.664 -6.32 1 91.69 130 TYR B N 1
ATOM 4267 C CA . TYR B 1 130 ? -20.469 -16.062 -4.918 1 91.69 130 TYR B CA 1
ATOM 4268 C C . TYR B 1 130 ? -19.984 -14.906 -4.043 1 91.69 130 TYR B C 1
ATOM 4270 O O . TYR B 1 130 ? -18.906 -14.352 -4.273 1 91.69 130 TYR B O 1
ATOM 4278 N N . ASP B 1 131 ? -20.766 -14.562 -3.109 1 93.38 131 ASP B N 1
ATOM 4279 C CA . ASP B 1 131 ? -20.375 -13.555 -2.131 1 93.38 131 ASP B CA 1
ATOM 4280 C C . ASP B 1 131 ? -19.719 -14.195 -0.914 1 93.38 131 ASP B C 1
ATOM 4282 O O . ASP B 1 131 ? -20.375 -14.875 -0.126 1 93.38 131 ASP B O 1
ATOM 4286 N N . ILE B 1 132 ? -18.453 -14.023 -0.769 1 97.12 132 ILE B N 1
ATOM 4287 C CA . ILE B 1 132 ? -17.734 -14.57 0.38 1 97.12 132 ILE B CA 1
ATOM 4288 C C . ILE B 1 132 ? -18.047 -13.75 1.626 1 97.12 132 ILE B C 1
ATOM 4290 O O . ILE B 1 132 ? -17.609 -12.602 1.749 1 97.12 132 ILE B O 1
ATOM 4294 N N . LEU B 1 133 ? -18.703 -14.305 2.584 1 97.19 133 LEU B N 1
ATOM 4295 C CA . LEU B 1 133 ? -19.234 -13.578 3.736 1 97.19 133 LEU B CA 1
ATOM 4296 C C . LEU B 1 133 ? -18.172 -13.43 4.816 1 97.19 133 LEU B C 1
ATOM 4298 O O . LEU B 1 133 ? -17.5 -14.398 5.164 1 97.19 133 LEU B O 1
ATOM 4302 N N . PRO B 1 134 ? -18.031 -12.266 5.332 1 97 134 PRO B N 1
ATOM 4303 C CA . PRO B 1 134 ? -17.016 -12.039 6.375 1 97 134 PRO B CA 1
ATOM 4304 C C . PRO B 1 134 ? -17.484 -12.484 7.758 1 97 134 PRO B C 1
ATOM 4306 O O . PRO B 1 134 ? -16.719 -12.414 8.727 1 97 134 PRO B O 1
ATOM 4309 N N . THR B 1 135 ? -18.672 -12.984 7.914 1 96.12 135 THR B N 1
ATOM 4310 C CA . THR B 1 135 ? -19.234 -13.367 9.203 1 96.12 135 THR B CA 1
ATOM 4311 C C . THR B 1 135 ? -19.234 -14.883 9.367 1 96.12 135 THR B C 1
ATOM 4313 O O . THR B 1 135 ? -19.75 -15.414 10.344 1 96.12 135 THR B O 1
ATOM 4316 N N . THR B 1 136 ? -18.656 -15.578 8.406 1 96.69 136 THR B N 1
ATOM 4317 C CA . THR B 1 136 ? -18.562 -17.031 8.43 1 96.69 136 THR B CA 1
ATOM 4318 C C . THR B 1 136 ? -17.125 -17.484 8.234 1 96.69 136 THR B C 1
ATOM 4320 O O . THR B 1 136 ? -16.391 -16.906 7.422 1 96.69 136 THR B O 1
ATOM 4323 N N . ASP B 1 137 ? -16.797 -18.469 8.992 1 98 137 ASP B N 1
ATOM 4324 C CA . ASP B 1 137 ? -15.445 -19 8.82 1 98 137 ASP B CA 1
ATOM 4325 C C . ASP B 1 137 ? -15.227 -19.5 7.398 1 98 137 ASP B C 1
ATOM 4327 O O . ASP B 1 137 ? -16.156 -20 6.758 1 98 137 ASP B O 1
ATOM 4331 N N . ILE B 1 138 ? -14.047 -19.375 6.906 1 98.56 138 ILE B N 1
ATOM 4332 C CA . ILE B 1 138 ? -13.633 -19.969 5.633 1 98.56 138 ILE B CA 1
ATOM 4333 C C . ILE B 1 138 ? -12.781 -21.203 5.891 1 98.56 138 ILE B C 1
ATOM 4335 O O . ILE B 1 138 ? -11.789 -21.141 6.621 1 98.56 138 ILE B O 1
ATOM 4339 N N . ILE B 1 139 ? -13.156 -22.281 5.348 1 98.5 139 ILE B N 1
ATOM 4340 C CA . ILE B 1 139 ? -12.43 -23.547 5.492 1 98.5 139 ILE B CA 1
ATOM 4341 C C . ILE B 1 139 ? -11.523 -23.75 4.281 1 98.5 139 ILE B C 1
ATOM 4343 O O . ILE B 1 139 ? -11.984 -23.734 3.139 1 98.5 139 ILE B O 1
ATOM 4347 N N . MET B 1 140 ? -10.289 -23.922 4.504 1 98.75 140 MET B N 1
ATOM 4348 C CA . MET B 1 140 ? -9.312 -24.266 3.473 1 98.75 140 MET B CA 1
ATOM 4349 C C . MET B 1 140 ? -8.906 -25.734 3.57 1 98.75 140 MET B C 1
ATOM 4351 O O . MET B 1 140 ? -8.586 -26.219 4.656 1 98.75 140 MET B O 1
ATOM 4355 N N . GLU B 1 141 ? -8.945 -26.391 2.51 1 98.56 141 GLU B N 1
ATOM 4356 C CA . GLU B 1 141 ? -8.516 -27.797 2.432 1 98.56 141 GLU B CA 1
ATOM 4357 C C . GLU B 1 141 ? -7.637 -28.031 1.209 1 98.56 141 GLU B C 1
ATOM 4359 O O . GLU B 1 141 ? -7.828 -27.391 0.168 1 98.56 141 GLU B O 1
ATOM 4364 N N . GLY B 1 142 ? -6.699 -28.922 1.391 1 98.19 142 GLY B N 1
ATOM 4365 C CA . GLY B 1 142 ? -5.852 -29.203 0.242 1 98.19 142 GLY B CA 1
ATOM 4366 C C . GLY B 1 142 ? -4.902 -30.359 0.466 1 98.19 142 GLY B C 1
ATOM 4367 O O . GLY B 1 142 ? -4.977 -31.047 1.491 1 98.19 142 GLY B O 1
ATOM 4368 N N . HIS B 1 143 ? -4.148 -30.656 -0.499 1 97.69 143 HIS B N 1
ATOM 4369 C CA . HIS B 1 143 ? -3.139 -31.719 -0.5 1 97.69 143 HIS B CA 1
ATOM 4370 C C . HIS B 1 143 ? -2.17 -31.547 -1.665 1 97.69 143 HIS B C 1
ATOM 4372 O O . HIS B 1 143 ? -2.426 -30.766 -2.584 1 97.69 143 HIS B O 1
ATOM 4378 N N . VAL B 1 144 ? -1.119 -32.25 -1.564 1 97.88 144 VAL B N 1
ATOM 4379 C CA . VAL B 1 144 ? -0.197 -32.312 -2.691 1 97.88 144 VAL B CA 1
ATOM 4380 C C . VAL B 1 144 ? -0.715 -33.344 -3.707 1 97.88 144 VAL B C 1
ATOM 4382 O O . VAL B 1 144 ? -0.89 -34.531 -3.383 1 97.88 144 VAL B O 1
ATOM 4385 N N . SER B 1 145 ? -0.902 -32.875 -4.914 1 95.62 145 SER B N 1
ATOM 4386 C CA . SER B 1 145 ? -1.568 -33.719 -5.906 1 95.62 145 SER B CA 1
ATOM 4387 C C . SER B 1 145 ? -0.566 -34.281 -6.895 1 95.62 145 SER B C 1
ATOM 4389 O O . SER B 1 145 ? -0.887 -35.25 -7.625 1 95.62 145 SER B O 1
ATOM 4391 N N . TRP B 1 146 ? 0.57 -33.781 -6.961 1 95.19 146 TRP B N 1
ATOM 4392 C CA . TRP B 1 146 ? 1.645 -34.25 -7.816 1 95.19 146 TRP B CA 1
ATOM 4393 C C . TRP B 1 146 ? 3.008 -33.875 -7.262 1 95.19 146 TRP B C 1
ATOM 4395 O O . TRP B 1 146 ? 3.16 -32.781 -6.688 1 95.19 146 TRP B O 1
ATOM 4405 N N . VAL B 1 147 ? 4 -34.781 -7.469 1 95.94 147 VAL B N 1
ATOM 4406 C CA . VAL B 1 147 ? 5.348 -34.5 -6.977 1 95.94 147 VAL B CA 1
ATOM 4407 C C . VAL B 1 147 ? 6.367 -34.812 -8.078 1 95.94 147 VAL B C 1
ATOM 4409 O O . VAL B 1 147 ? 6.387 -35.906 -8.633 1 95.94 147 VAL B O 1
ATOM 4412 N N . GLY B 1 148 ? 7.098 -33.781 -8.469 1 92.25 148 GLY B N 1
ATOM 4413 C CA . GLY B 1 148 ? 8.305 -33.969 -9.258 1 92.25 148 GLY B CA 1
ATOM 4414 C C . GLY B 1 148 ? 9.555 -34.125 -8.414 1 92.25 148 GLY B C 1
ATOM 4415 O O . GLY B 1 148 ? 9.477 -34.438 -7.223 1 92.25 148 GLY B O 1
ATOM 4416 N N . ARG B 1 149 ? 10.711 -33.969 -9.102 1 91.5 149 ARG B N 1
ATOM 4417 C CA . ARG B 1 149 ? 11.945 -34.062 -8.336 1 91.5 149 ARG B CA 1
ATOM 4418 C C . ARG B 1 149 ? 12.023 -33 -7.266 1 91.5 149 ARG B C 1
ATOM 4420 O O . ARG B 1 149 ? 12.148 -33.281 -6.078 1 91.5 149 ARG B O 1
ATOM 4427 N N . SER B 1 150 ? 11.906 -31.719 -7.773 1 95.12 150 SER B N 1
ATOM 4428 C CA . SER B 1 150 ? 12.008 -30.625 -6.828 1 95.12 150 SER B CA 1
ATOM 4429 C C . SER B 1 150 ? 10.719 -29.797 -6.785 1 95.12 150 SER B C 1
ATOM 4431 O O . SER B 1 150 ? 10.602 -28.859 -5.996 1 95.12 150 SER B O 1
ATOM 4433 N N . SER B 1 151 ? 9.727 -30.156 -7.594 1 94.94 151 SER B N 1
ATOM 4434 C CA . SER B 1 151 ? 8.492 -29.375 -7.691 1 94.94 151 SER B CA 1
ATOM 4435 C C . SER B 1 151 ? 7.309 -30.156 -7.129 1 94.94 151 SER B C 1
ATOM 4437 O O . SER B 1 151 ? 7.273 -31.375 -7.191 1 94.94 151 SER B O 1
ATOM 4439 N N . LEU B 1 152 ? 6.406 -29.469 -6.543 1 96.94 152 LEU B N 1
ATOM 4440 C CA . LEU B 1 152 ? 5.152 -30.016 -6.035 1 96.94 152 LEU B CA 1
ATOM 4441 C C . LEU B 1 152 ? 3.961 -29.25 -6.578 1 96.94 152 LEU B C 1
ATOM 4443 O O . LEU B 1 152 ? 4.016 -28.016 -6.691 1 96.94 152 LEU B O 1
ATOM 4447 N N . GLU B 1 153 ? 2.936 -29.953 -6.961 1 96.75 153 GLU B N 1
ATOM 4448 C CA . GLU B 1 153 ? 1.64 -29.328 -7.234 1 96.75 153 GLU B CA 1
ATOM 4449 C C . GLU B 1 153 ? 0.702 -29.469 -6.035 1 96.75 153 GLU B C 1
ATOM 4451 O O . GLU B 1 153 ? 0.483 -30.578 -5.539 1 96.75 153 GLU B O 1
ATOM 4456 N N . VAL B 1 154 ? 0.209 -28.391 -5.625 1 97.81 154 VAL B N 1
ATOM 4457 C CA . VAL B 1 154 ? -0.679 -28.359 -4.469 1 97.81 154 VAL B CA 1
ATOM 4458 C C . VAL B 1 154 ? -2.088 -27.969 -4.91 1 97.81 154 VAL B C 1
ATOM 4460 O O . VAL B 1 154 ? -2.281 -26.922 -5.539 1 97.81 154 VAL B O 1
ATOM 4463 N N . SER B 1 155 ? -3.053 -28.812 -4.578 1 97.19 155 SER B N 1
ATOM 4464 C CA . SER B 1 155 ? -4.457 -28.531 -4.863 1 97.19 155 SER B CA 1
ATOM 4465 C C . SER B 1 155 ? -5.211 -28.125 -3.602 1 97.19 155 SER B C 1
ATOM 4467 O O . SER B 1 155 ? -5.137 -28.812 -2.58 1 97.19 155 SER B O 1
ATOM 4469 N N . MET B 1 156 ? -5.93 -27 -3.719 1 98.25 156 MET B N 1
ATOM 4470 C CA . MET B 1 156 ? -6.656 -26.484 -2.562 1 98.25 156 MET B CA 1
ATOM 4471 C C . MET B 1 156 ? -8.07 -26.078 -2.949 1 98.25 156 MET B C 1
ATOM 4473 O O . MET B 1 156 ? -8.344 -25.781 -4.117 1 98.25 156 MET B O 1
ATOM 4477 N N . HIS B 1 157 ? -8.938 -26.109 -1.995 1 97.94 157 HIS B N 1
ATOM 4478 C CA . HIS B 1 157 ? -10.289 -25.578 -2.141 1 97.94 157 HIS B CA 1
ATOM 4479 C C . HIS B 1 157 ? -10.727 -24.828 -0.882 1 97.94 157 HIS B C 1
ATOM 4481 O O . HIS B 1 157 ? -10.312 -25.188 0.225 1 97.94 157 HIS B O 1
ATOM 4487 N N . LEU B 1 158 ? -11.492 -23.797 -1.07 1 98.62 158 LEU B N 1
ATOM 4488 C CA . LEU B 1 158 ? -12.062 -23.016 0.024 1 98.62 158 LEU B CA 1
ATOM 4489 C C . LEU B 1 158 ? -13.586 -23.156 0.044 1 98.62 158 LEU B C 1
ATOM 4491 O O . LEU B 1 158 ? -14.227 -23.172 -1.01 1 98.62 158 LEU B O 1
ATOM 4495 N N . SER B 1 159 ? -14.164 -23.25 1.267 1 98.56 159 SER B N 1
ATOM 4496 C CA . SER B 1 159 ? -15.609 -23.375 1.429 1 98.56 159 SER B CA 1
ATOM 4497 C C . SER B 1 159 ? -16.094 -22.594 2.648 1 98.56 159 SER B C 1
ATOM 4499 O O . SER B 1 159 ? -15.289 -22.172 3.482 1 98.56 159 SER B O 1
ATOM 4501 N N . GLN B 1 160 ? -17.312 -22.312 2.682 1 98.06 160 GLN B N 1
ATOM 4502 C CA . GLN B 1 160 ? -18.031 -21.766 3.826 1 98.06 160 GLN B CA 1
ATOM 4503 C C . GLN B 1 160 ? -19.281 -22.594 4.137 1 98.06 160 GLN B C 1
ATOM 4505 O O . GLN B 1 160 ? -19.906 -23.141 3.232 1 98.06 160 GLN B O 1
ATOM 4510 N N . GLU B 1 161 ? -19.594 -22.688 5.418 1 96.44 161 GLU B N 1
ATOM 4511 C CA . GLU B 1 161 ? -20.844 -23.312 5.828 1 96.44 161 GLU B CA 1
ATOM 4512 C C . GLU B 1 161 ? -21.969 -22.297 5.895 1 96.44 161 GLU B C 1
ATOM 4514 O O . GLU B 1 161 ? -21.984 -21.438 6.781 1 96.44 161 GLU B O 1
ATOM 4519 N N . ILE B 1 162 ? -22.906 -22.359 5.02 1 93.25 162 ILE B N 1
ATOM 4520 C CA . ILE B 1 162 ? -24.031 -21.453 4.953 1 93.25 162 ILE B CA 1
ATOM 4521 C C . ILE B 1 162 ? -25.328 -22.234 5.188 1 93.25 162 ILE B C 1
ATOM 4523 O O . ILE B 1 162 ? -25.672 -23.125 4.414 1 93.25 162 ILE B O 1
ATOM 4527 N N . GLN B 1 163 ? -26.109 -21.859 6.277 1 92.31 163 GLN B N 1
ATOM 4528 C CA . GLN B 1 163 ? -27.359 -22.5 6.621 1 92.31 163 GLN B CA 1
ATOM 4529 C C . GLN B 1 163 ? -27.203 -24.016 6.699 1 92.31 163 GLN B C 1
ATOM 4531 O O . GLN B 1 163 ? -27.984 -24.766 6.105 1 92.31 163 GLN B O 1
ATOM 4536 N N . GLY B 1 164 ? -26.047 -24.438 7.18 1 91.06 164 GLY B N 1
ATOM 4537 C CA . GLY B 1 164 ? -25.812 -25.859 7.453 1 91.06 164 GLY B CA 1
ATOM 4538 C C . GLY B 1 164 ? -25.234 -26.609 6.273 1 91.06 164 GLY B C 1
ATOM 4539 O O . GLY B 1 164 ? -24.938 -27.797 6.375 1 91.06 164 GLY B O 1
ATOM 4540 N N . SER B 1 165 ? -25.062 -25.938 5.227 1 95.12 165 SER B N 1
ATOM 4541 C CA . SER B 1 165 ? -24.5 -26.578 4.035 1 95.12 165 SER B CA 1
ATOM 4542 C C . SER B 1 165 ? -23.125 -26 3.691 1 95.12 165 SER B C 1
ATOM 4544 O O . SER B 1 165 ? -22.953 -24.781 3.662 1 95.12 165 SER B O 1
ATOM 4546 N N . ARG B 1 166 ? -22.281 -26.938 3.451 1 95.88 166 ARG B N 1
ATOM 4547 C CA . ARG B 1 166 ? -20.953 -26.531 2.998 1 95.88 166 ARG B CA 1
ATOM 4548 C C . ARG B 1 166 ? -20.984 -26.125 1.527 1 95.88 166 ARG B C 1
ATOM 4550 O O . ARG B 1 166 ? -21.469 -26.875 0.68 1 95.88 166 ARG B O 1
ATOM 4557 N N . ARG B 1 167 ? -20.484 -24.938 1.212 1 96.69 167 ARG B N 1
ATOM 4558 C CA . ARG B 1 167 ? -20.422 -24.422 -0.153 1 96.69 167 ARG B CA 1
ATOM 4559 C C . ARG B 1 167 ? -19 -24.125 -0.576 1 96.69 167 ARG B C 1
ATOM 4561 O O . ARG B 1 167 ? -18.344 -23.25 -0.004 1 96.69 167 ARG B O 1
ATOM 4568 N N . ASP B 1 168 ? -18.562 -24.891 -1.559 1 96.81 168 ASP B N 1
ATOM 4569 C CA . ASP B 1 168 ? -17.25 -24.625 -2.154 1 96.81 168 ASP B CA 1
ATOM 4570 C C . ASP B 1 168 ? -17.328 -23.406 -3.082 1 96.81 168 ASP B C 1
ATOM 4572 O O . ASP B 1 168 ? -18.25 -23.281 -3.881 1 96.81 168 ASP B O 1
ATOM 4576 N N . PHE B 1 169 ? -16.344 -22.484 -2.922 1 97 169 PHE B N 1
ATOM 4577 C CA . PHE B 1 169 ? -16.469 -21.297 -3.76 1 97 169 PHE B CA 1
ATOM 4578 C C . PHE B 1 169 ? -15.156 -21.016 -4.484 1 97 169 PHE B C 1
ATOM 4580 O O . PHE B 1 169 ? -15.109 -20.156 -5.379 1 97 169 PHE B O 1
ATOM 4587 N N . LEU B 1 170 ? -14.094 -21.719 -4.156 1 97.25 170 LEU B N 1
ATOM 4588 C CA . LEU B 1 170 ? -12.797 -21.422 -4.758 1 97.25 170 LEU B CA 1
ATOM 4589 C C . LEU B 1 170 ? -11.938 -22.688 -4.844 1 97.25 170 LEU B C 1
ATOM 4591 O O . LEU B 1 170 ? -11.898 -23.469 -3.898 1 97.25 170 LEU B O 1
ATOM 4595 N N . SER B 1 171 ? -11.297 -22.922 -5.945 1 96.31 171 SER B N 1
ATOM 4596 C CA . SER B 1 171 ? -10.281 -23.938 -6.133 1 96.31 171 SER B CA 1
ATOM 4597 C C . SER B 1 171 ? -8.969 -23.328 -6.629 1 96.31 171 SER B C 1
ATOM 4599 O O . SER B 1 171 ? -8.984 -22.375 -7.41 1 96.31 171 SER B O 1
ATOM 4601 N N . ALA B 1 172 ? -7.918 -23.859 -6.16 1 96.81 172 ALA B N 1
ATOM 4602 C CA . ALA B 1 172 ? -6.625 -23.281 -6.516 1 96.81 172 ALA B CA 1
ATOM 4603 C C . ALA B 1 172 ? -5.566 -24.375 -6.68 1 96.81 172 ALA B C 1
ATOM 4605 O O . ALA B 1 172 ? -5.578 -25.375 -5.961 1 96.81 172 ALA B O 1
ATOM 4606 N N . LYS B 1 173 ? -4.668 -24.172 -7.582 1 95.5 173 LYS B N 1
ATOM 4607 C CA . LYS B 1 173 ? -3.5 -25.016 -7.801 1 95.5 173 LYS B CA 1
ATOM 4608 C C . LYS B 1 173 ? -2.211 -24.203 -7.762 1 95.5 173 LYS B C 1
ATOM 4610 O O . LYS B 1 173 ? -2.039 -23.266 -8.547 1 95.5 173 LYS B O 1
ATOM 4615 N N . PHE B 1 174 ? -1.394 -24.531 -6.875 1 97.38 174 PHE B N 1
ATOM 4616 C CA . PHE B 1 174 ? -0.103 -23.875 -6.715 1 97.38 174 PHE B CA 1
ATOM 4617 C C . PHE B 1 174 ? 1.038 -24.828 -7.059 1 97.38 174 PHE B C 1
ATOM 4619 O O . PHE B 1 174 ? 0.929 -26.031 -6.852 1 97.38 174 PHE B O 1
ATOM 4626 N N . ILE B 1 175 ? 2.094 -24.297 -7.582 1 96.19 175 ILE B N 1
ATOM 4627 C CA . ILE B 1 175 ? 3.334 -25.031 -7.797 1 96.19 175 ILE B CA 1
ATOM 4628 C C . ILE B 1 175 ? 4.418 -24.5 -6.859 1 96.19 175 ILE B C 1
ATOM 4630 O O . ILE B 1 175 ? 4.719 -23.297 -6.859 1 96.19 175 ILE B O 1
ATOM 4634 N N . THR B 1 176 ? 4.934 -25.391 -6.078 1 97.56 176 THR B N 1
ATOM 4635 C CA . THR B 1 176 ? 6.039 -25.016 -5.199 1 97.56 176 THR B CA 1
ATOM 4636 C C . THR B 1 176 ? 7.312 -25.75 -5.598 1 97.56 176 THR B C 1
ATOM 4638 O O . THR B 1 176 ? 7.258 -26.766 -6.297 1 97.56 176 THR B O 1
ATOM 4641 N N . VAL B 1 177 ? 8.438 -25.156 -5.215 1 96.88 177 VAL B N 1
ATOM 4642 C CA . VAL B 1 177 ? 9.734 -25.766 -5.508 1 96.88 177 VAL B CA 1
ATOM 4643 C C . VAL B 1 177 ? 10.57 -25.844 -4.23 1 96.88 177 VAL B C 1
ATOM 4645 O O . VAL B 1 177 ? 10.562 -24.906 -3.422 1 96.88 177 VAL B O 1
ATOM 4648 N N . SER B 1 178 ? 11.219 -26.938 -4.094 1 96.5 178 SER B N 1
ATOM 4649 C CA . SER B 1 178 ? 12.102 -27.156 -2.959 1 96.5 178 SER B CA 1
ATOM 4650 C C . SER B 1 178 ? 13.555 -26.844 -3.32 1 96.5 178 SER B C 1
ATOM 4652 O O . SER B 1 178 ? 14.062 -27.328 -4.336 1 96.5 178 SER B O 1
ATOM 4654 N N . ARG B 1 179 ? 14.102 -26.062 -2.457 1 94 179 ARG B N 1
ATOM 4655 C CA . ARG B 1 179 ? 15.492 -25.641 -2.658 1 94 179 ARG B CA 1
ATOM 4656 C C . ARG B 1 179 ? 16.344 -25.953 -1.426 1 94 179 ARG B C 1
ATOM 4658 O O . ARG B 1 179 ? 15.812 -26.047 -0.315 1 94 179 ARG B O 1
ATOM 4665 N N . GLU B 1 180 ? 17.672 -26.062 -1.722 1 90.31 180 GLU B N 1
ATOM 4666 C CA . GLU B 1 180 ? 18.594 -26.125 -0.587 1 90.31 180 GLU B CA 1
ATOM 4667 C C . GLU B 1 180 ? 18.594 -24.828 0.199 1 90.31 180 GLU B C 1
ATOM 4669 O O . GLU B 1 180 ? 18.312 -23.766 -0.352 1 90.31 180 GLU B O 1
ATOM 4674 N N . PRO B 1 181 ? 18.891 -24.859 1.439 1 84 181 PRO B N 1
ATOM 4675 C CA . PRO B 1 181 ? 18.859 -23.656 2.271 1 84 181 PRO B CA 1
ATOM 4676 C C . PRO B 1 181 ? 19.781 -22.562 1.744 1 84 181 PRO B C 1
ATOM 4678 O O . PRO B 1 181 ? 19.547 -21.375 2.014 1 84 181 PRO B O 1
ATOM 4681 N N . SER B 1 182 ? 20.766 -22.906 0.973 1 77.94 182 SER B N 1
ATOM 4682 C CA . SER B 1 182 ? 21.609 -21.891 0.345 1 77.94 182 SER B CA 1
ATOM 4683 C C . SER B 1 182 ? 20.828 -21.125 -0.724 1 77.94 182 SER B C 1
ATOM 4685 O O . SER B 1 182 ? 21.219 -20.016 -1.093 1 77.94 182 SER B O 1
ATOM 4687 N N . GLY B 1 183 ? 19.781 -21.703 -1.175 1 69.94 183 GLY B N 1
ATOM 4688 C CA . GLY B 1 183 ? 18.859 -21.078 -2.102 1 69.94 183 GLY B CA 1
ATOM 4689 C C . GLY B 1 183 ? 19.234 -21.281 -3.557 1 69.94 183 GLY B C 1
ATOM 4690 O O . GLY B 1 183 ? 18.422 -21.031 -4.453 1 69.94 183 GLY B O 1
ATOM 4691 N N . ASP B 1 184 ? 20.297 -21.75 -3.869 1 77.75 184 ASP B N 1
ATOM 4692 C CA . ASP B 1 184 ? 20.781 -21.703 -5.246 1 77.75 184 ASP B CA 1
ATOM 4693 C C . ASP B 1 184 ? 20.562 -23.047 -5.949 1 77.75 184 ASP B C 1
ATOM 4695 O O . ASP B 1 184 ? 20.578 -23.109 -7.18 1 77.75 184 ASP B O 1
ATOM 4699 N N . ARG B 1 185 ? 20.359 -24.062 -5.145 1 87.69 185 ARG B N 1
ATOM 4700 C CA . ARG B 1 185 ? 20.234 -25.375 -5.77 1 87.69 185 ARG B CA 1
ATOM 4701 C C . ARG B 1 185 ? 18.922 -26.031 -5.387 1 87.69 185 ARG B C 1
ATOM 4703 O O . ARG B 1 185 ? 18.453 -25.906 -4.254 1 87.69 185 ARG B O 1
ATOM 4710 N N . SER B 1 186 ? 18.391 -26.812 -6.34 1 91.94 186 SER B N 1
ATOM 4711 C CA . SER B 1 186 ? 17.172 -27.578 -6.078 1 91.94 186 SER B CA 1
ATOM 4712 C C . SER B 1 186 ? 17.469 -28.797 -5.199 1 91.94 186 SER B C 1
ATOM 4714 O O . SER B 1 186 ? 18.609 -29.281 -5.16 1 91.94 186 SER B O 1
ATOM 4716 N N . THR B 1 187 ? 16.547 -29.219 -4.426 1 93.31 187 THR B N 1
ATOM 4717 C CA . THR B 1 187 ? 16.625 -30.438 -3.629 1 93.31 187 THR B CA 1
ATOM 4718 C C . THR B 1 187 ? 15.406 -31.312 -3.854 1 93.31 187 THR B C 1
ATOM 4720 O O . THR B 1 187 ? 14.32 -30.812 -4.168 1 93.31 187 THR B O 1
ATOM 4723 N N . PRO B 1 188 ? 15.555 -32.594 -3.824 1 94.81 188 PRO B N 1
ATOM 4724 C CA . PRO B 1 188 ? 14.453 -33.5 -4.145 1 94.81 188 PRO B CA 1
ATOM 4725 C C . PRO B 1 188 ? 13.383 -33.531 -3.057 1 94.81 188 PRO B C 1
ATOM 4727 O O . PRO B 1 188 ? 13.695 -33.375 -1.874 1 94.81 188 PRO B O 1
ATOM 4730 N N . ASN B 1 189 ? 12.148 -33.75 -3.492 1 96.75 189 ASN B N 1
ATOM 4731 C CA . ASN B 1 189 ? 11.047 -34.062 -2.586 1 96.75 189 ASN B CA 1
ATOM 4732 C C . ASN B 1 189 ? 10.883 -35.562 -2.367 1 96.75 189 ASN B C 1
ATOM 4734 O O . ASN B 1 189 ? 11.32 -36.344 -3.193 1 96.75 189 ASN B O 1
ATOM 4738 N N . VAL B 1 190 ? 10.266 -35.875 -1.21 1 96.44 190 VAL B N 1
ATOM 4739 C CA . VAL B 1 190 ? 9.844 -37.25 -1.023 1 96.44 190 VAL B CA 1
ATOM 4740 C C . VAL B 1 190 ? 8.859 -37.656 -2.123 1 96.44 190 VAL B C 1
ATOM 4742 O O . VAL B 1 190 ? 7.922 -36.906 -2.42 1 96.44 190 VAL B O 1
ATOM 4745 N N . PRO B 1 191 ? 9.07 -38.781 -2.721 1 95.94 191 PRO B N 1
ATOM 4746 C CA . PRO B 1 191 ? 8.156 -39.156 -3.795 1 95.94 191 PRO B CA 1
ATOM 4747 C C . PRO B 1 191 ? 6.727 -39.375 -3.303 1 95.94 191 PRO B C 1
ATOM 4749 O O . PRO B 1 191 ? 6.508 -39.594 -2.107 1 95.94 191 PRO B O 1
ATOM 4752 N N . LEU B 1 192 ? 5.801 -39.312 -4.238 1 96.44 192 LEU B N 1
ATOM 4753 C CA . LEU B 1 192 ? 4.383 -39.5 -3.949 1 96.44 192 LEU B CA 1
ATOM 4754 C C . LEU B 1 192 ? 3.93 -40.906 -4.355 1 96.44 192 LEU B C 1
ATOM 4756 O O . LEU B 1 192 ? 4.223 -41.344 -5.465 1 96.44 192 LEU B O 1
ATOM 4760 N N . LYS B 1 193 ? 3.271 -41.594 -3.447 1 95.44 193 LYS B N 1
ATOM 4761 C CA . LYS B 1 193 ? 2.656 -42.875 -3.744 1 95.44 193 LYS B CA 1
ATOM 4762 C C . LYS B 1 193 ? 1.134 -42.781 -3.742 1 95.44 193 LYS B C 1
ATOM 4764 O O . LYS B 1 193 ? 0.541 -42.312 -2.775 1 95.44 193 LYS B O 1
ATOM 4769 N N . THR B 1 194 ? 0.519 -43.25 -4.852 1 96.06 194 THR B N 1
ATOM 4770 C CA . THR B 1 194 ? -0.937 -43.219 -4.938 1 96.06 194 THR B CA 1
ATOM 4771 C C . THR B 1 194 ? -1.533 -44.469 -4.285 1 96.06 194 THR B C 1
ATOM 4773 O O . THR B 1 194 ? -0.918 -45.531 -4.293 1 96.06 194 THR B O 1
ATOM 4776 N N . THR B 1 195 ? -2.736 -44.312 -3.711 1 96.62 195 THR B N 1
ATOM 4777 C CA . THR B 1 195 ? -3.346 -45.406 -2.98 1 96.62 195 THR B CA 1
ATOM 4778 C C . THR B 1 195 ? -4.727 -45.75 -3.549 1 96.62 195 THR B C 1
ATOM 4780 O O . THR B 1 195 ? -5.453 -46.562 -2.99 1 96.62 195 THR B O 1
ATOM 4783 N N . SER B 1 196 ? -5.176 -45.094 -4.582 1 96.56 196 SER B N 1
ATOM 4784 C CA . SER B 1 196 ? -6.484 -45.344 -5.184 1 96.56 196 SER B CA 1
ATOM 4785 C C . SER B 1 196 ? -6.496 -44.938 -6.656 1 96.56 196 SER B C 1
ATOM 4787 O O . SER B 1 196 ? -5.629 -44.188 -7.109 1 96.56 196 SER B O 1
ATOM 4789 N N . PRO B 1 197 ? -7.434 -45.469 -7.355 1 95.81 197 PRO B N 1
ATOM 4790 C CA . PRO B 1 197 ? -7.562 -45.062 -8.758 1 95.81 197 PRO B CA 1
ATOM 4791 C C . PRO B 1 197 ? -7.84 -43.562 -8.914 1 95.81 197 PRO B C 1
ATOM 4793 O O . PRO B 1 197 ? -7.398 -42.938 -9.883 1 95.81 197 PRO B O 1
ATOM 4796 N N . GLU B 1 198 ? -8.547 -43.062 -8.016 1 94.38 198 GLU B N 1
ATOM 4797 C CA . GLU B 1 198 ? -8.836 -41.625 -8.039 1 94.38 198 GLU B CA 1
ATOM 4798 C C . GLU B 1 198 ? -7.555 -40.812 -7.91 1 94.38 198 GLU B C 1
ATOM 4800 O O . GLU B 1 198 ? -7.379 -39.812 -8.609 1 94.38 198 GLU B O 1
ATOM 4805 N N . GLU B 1 199 ? -6.703 -41.188 -7.07 1 95.25 199 GLU B N 1
ATOM 4806 C CA . GLU B 1 199 ? -5.422 -40.531 -6.891 1 95.25 199 GLU B CA 1
ATOM 4807 C C . GLU B 1 199 ? -4.543 -40.688 -8.125 1 95.25 199 GLU B C 1
ATOM 4809 O O . GLU B 1 199 ? -3.83 -39.75 -8.508 1 95.25 199 GLU B O 1
ATOM 4814 N N . GLU B 1 200 ? -4.652 -41.844 -8.719 1 95.44 200 GLU B N 1
ATOM 4815 C CA . GLU B 1 200 ? -3.895 -42.062 -9.945 1 95.44 200 GLU B CA 1
ATOM 4816 C C . GLU B 1 200 ? -4.355 -41.094 -11.055 1 95.44 200 GLU B C 1
ATOM 4818 O O . GLU B 1 200 ? -3.537 -40.594 -11.82 1 95.44 200 GLU B O 1
ATOM 4823 N N . LYS B 1 201 ? -5.598 -41.031 -11.062 1 94.25 201 LYS B N 1
ATOM 4824 C CA . LYS B 1 201 ? -6.152 -40.094 -12.039 1 94.25 201 LYS B CA 1
ATOM 4825 C C . LYS B 1 201 ? -5.676 -38.688 -11.773 1 94.25 201 LYS B C 1
ATOM 4827 O O . LYS B 1 201 ? -5.375 -37.938 -12.703 1 94.25 201 LYS B O 1
ATOM 4832 N N . MET B 1 202 ? -5.598 -38.281 -10.523 1 91.31 202 MET B N 1
ATOM 4833 C CA . MET B 1 202 ? -5.129 -36.938 -10.148 1 91.31 202 MET B CA 1
ATOM 4834 C C . MET B 1 202 ? -3.674 -36.75 -10.555 1 91.31 202 MET B C 1
ATOM 4836 O O . MET B 1 202 ? -3.309 -35.688 -11.062 1 91.31 202 MET B O 1
ATOM 4840 N N . VAL B 1 203 ? -2.92 -37.688 -10.344 1 93.56 203 VAL B N 1
ATOM 4841 C CA . VAL B 1 203 ? -1.505 -37.625 -10.695 1 93.56 203 VAL B CA 1
ATOM 4842 C C . VAL B 1 203 ? -1.352 -37.5 -12.211 1 93.56 203 VAL B C 1
ATOM 4844 O O . VAL B 1 203 ? -0.52 -36.719 -12.695 1 93.56 203 VAL B O 1
ATOM 4847 N N . ARG B 1 204 ? -2.186 -38.281 -12.906 1 92.69 204 ARG B N 1
ATOM 4848 C CA . ARG B 1 204 ? -2.148 -38.188 -14.359 1 92.69 204 ARG B CA 1
ATOM 4849 C C . ARG B 1 204 ? -2.553 -36.812 -14.844 1 92.69 204 ARG B C 1
ATOM 4851 O O . ARG B 1 204 ? -1.979 -36.281 -15.805 1 92.69 204 ARG B O 1
ATOM 4858 N N . LYS B 1 205 ? -3.506 -36.25 -14.188 1 88.38 205 LYS B N 1
ATOM 4859 C CA . LYS B 1 205 ? -3.92 -34.906 -14.516 1 88.38 205 LYS B CA 1
ATOM 4860 C C . LYS B 1 205 ? -2.797 -33.906 -14.242 1 88.38 205 LYS B C 1
ATOM 4862 O O . LYS B 1 205 ? -2.602 -32.969 -15.008 1 88.38 205 LYS B O 1
ATOM 4867 N N . GLY B 1 206 ? -2.154 -34.188 -13.18 1 86.12 206 GLY B N 1
ATOM 4868 C CA . GLY B 1 206 ? -1.021 -33.312 -12.859 1 86.12 206 GLY B CA 1
ATOM 4869 C C . GLY B 1 206 ? 0.095 -33.406 -13.883 1 86.12 206 GLY B C 1
ATOM 4870 O O . GLY B 1 206 ? 0.675 -32.375 -14.258 1 86.12 206 GLY B O 1
ATOM 4871 N N . LEU B 1 207 ? 0.349 -34.562 -14.297 1 88.5 207 LEU B N 1
ATOM 4872 C CA . LEU B 1 207 ? 1.366 -34.75 -15.32 1 88.5 207 LEU B CA 1
ATOM 4873 C C . LEU B 1 207 ? 0.967 -34.094 -16.625 1 88.5 207 LEU B C 1
ATOM 4875 O O . LEU B 1 207 ? 1.805 -33.5 -17.312 1 88.5 207 LEU B O 1
ATOM 4879 N N . ALA B 1 208 ? -0.289 -34.281 -16.922 1 88.25 208 ALA B N 1
ATOM 4880 C CA . ALA B 1 208 ? -0.792 -33.625 -18.141 1 88.25 208 ALA B CA 1
ATOM 4881 C C . ALA B 1 208 ? -0.673 -32.125 -18.062 1 88.25 208 ALA B C 1
ATOM 4883 O O . ALA B 1 208 ? -0.289 -31.469 -19.031 1 88.25 208 ALA B O 1
ATOM 4884 N N . ALA B 1 209 ? -1 -31.609 -16.891 1 82.62 209 ALA B N 1
ATOM 4885 C CA . ALA B 1 209 ? -0.896 -30.172 -16.688 1 82.62 209 ALA B CA 1
ATOM 4886 C C . ALA B 1 209 ? 0.548 -29.703 -16.828 1 82.62 209 ALA B C 1
ATOM 4888 O O . ALA B 1 209 ? 0.805 -28.625 -17.391 1 82.62 209 ALA B O 1
ATOM 4889 N N . ARG B 1 210 ? 1.384 -30.453 -16.359 1 85.19 210 ARG B N 1
ATOM 4890 C CA . ARG B 1 210 ? 2.803 -30.141 -16.469 1 85.19 210 ARG B CA 1
ATOM 4891 C C . ARG B 1 210 ? 3.24 -30.094 -17.922 1 85.19 210 ARG B C 1
ATOM 4893 O O . ARG B 1 210 ? 3.988 -29.203 -18.328 1 85.19 210 ARG B O 1
ATOM 4900 N N . GLU B 1 211 ? 2.803 -31.031 -18.625 1 88.62 211 GLU B N 1
ATOM 4901 C CA . GLU B 1 211 ? 3.154 -31.078 -20.047 1 88.62 211 GLU B CA 1
ATOM 4902 C C . GLU B 1 211 ? 2.586 -29.891 -20.812 1 88.62 211 GLU B C 1
ATOM 4904 O O . GLU B 1 211 ? 3.246 -29.328 -21.688 1 88.62 211 GLU B O 1
ATOM 4909 N N . ILE B 1 212 ? 1.411 -29.625 -20.484 1 84 212 ILE B N 1
ATOM 4910 C CA . ILE B 1 212 ? 0.772 -28.469 -21.109 1 84 212 ILE B CA 1
ATOM 4911 C C . ILE B 1 212 ? 1.566 -27.203 -20.781 1 84 212 ILE B C 1
ATOM 4913 O O . ILE B 1 212 ? 1.802 -26.375 -21.672 1 84 212 ILE B O 1
ATOM 4917 N N . ARG B 1 213 ? 2.016 -27.078 -19.594 1 83.19 213 ARG B N 1
ATOM 4918 C CA . ARG B 1 213 ? 2.811 -25.922 -19.203 1 83.19 213 ARG B CA 1
ATOM 4919 C C . ARG B 1 213 ? 4.117 -25.859 -19.984 1 83.19 213 ARG B C 1
ATOM 4921 O O . ARG B 1 213 ? 4.551 -24.781 -20.391 1 83.19 213 ARG B O 1
ATOM 4928 N N . LYS B 1 214 ? 4.664 -26.953 -20.125 1 85.62 214 LYS B N 1
ATOM 4929 C CA . LYS B 1 214 ? 5.914 -27.031 -20.875 1 85.62 214 LYS B CA 1
ATOM 4930 C C . LYS B 1 214 ? 5.703 -26.625 -22.328 1 85.62 214 LYS B C 1
ATOM 4932 O O . LYS B 1 214 ? 6.516 -25.891 -22.906 1 85.62 214 LYS B O 1
ATOM 4937 N N . LEU B 1 215 ? 4.641 -27.109 -22.875 1 87 215 LEU B N 1
ATOM 4938 C CA . LEU B 1 215 ? 4.312 -26.766 -24.25 1 87 215 LEU B CA 1
ATOM 4939 C C . LEU B 1 215 ? 4.055 -25.281 -24.391 1 87 215 LEU B C 1
ATOM 4941 O O . LEU B 1 215 ? 4.488 -24.656 -25.375 1 87 215 LEU B O 1
ATOM 4945 N N . ASN B 1 216 ? 3.344 -24.797 -23.453 1 84.81 216 ASN B N 1
ATOM 4946 C CA . ASN B 1 216 ? 3.086 -23.359 -23.469 1 84.81 216 ASN B CA 1
ATOM 4947 C C . ASN B 1 216 ? 4.379 -22.562 -23.359 1 84.81 216 ASN B C 1
ATOM 4949 O O . ASN B 1 216 ? 4.516 -21.5 -23.984 1 84.81 216 ASN B O 1
ATOM 4953 N N . GLU B 1 217 ? 5.266 -23.031 -22.594 1 84.31 217 GLU B N 1
ATOM 4954 C CA . GLU B 1 217 ? 6.566 -22.391 -22.469 1 84.31 217 GLU B CA 1
ATOM 4955 C C . GLU B 1 217 ? 7.32 -22.406 -23.797 1 84.31 217 GLU B C 1
ATOM 4957 O O . GLU B 1 217 ? 7.984 -21.422 -24.156 1 84.31 217 GLU B O 1
ATOM 4962 N N . GLU B 1 218 ? 7.188 -23.438 -24.484 1 88.81 218 GLU B N 1
ATOM 4963 C CA . GLU B 1 218 ? 7.859 -23.578 -25.766 1 88.81 218 GLU B CA 1
ATOM 4964 C C . GLU B 1 218 ? 7.242 -22.672 -26.812 1 88.81 218 GLU B C 1
ATOM 4966 O O . GLU B 1 218 ? 7.922 -22.219 -27.75 1 88.81 218 GLU B O 1
ATOM 4971 N N . ARG B 1 219 ? 6.016 -22.406 -26.578 1 89.31 219 ARG B N 1
ATOM 4972 C CA . ARG B 1 219 ? 5.297 -21.578 -27.531 1 89.31 219 ARG B CA 1
ATOM 4973 C C . ARG B 1 219 ? 5.246 -20.125 -27.047 1 89.31 219 ARG B C 1
ATOM 4975 O O . ARG B 1 219 ? 4.473 -19.312 -27.578 1 89.31 219 ARG B O 1
ATOM 4982 N N . SER B 1 220 ? 5.996 -19.922 -26.125 1 89.94 220 SER B N 1
ATOM 4983 C CA . SER B 1 220 ? 6.051 -18.578 -25.594 1 89.94 220 SER B CA 1
ATOM 4984 C C . SER B 1 220 ? 6.398 -17.562 -26.672 1 89.94 220 SER B C 1
ATOM 4986 O O . SER B 1 220 ? 7.184 -17.859 -27.578 1 89.94 220 SER B O 1
ATOM 4988 N N . LEU B 1 221 ? 5.883 -16.391 -26.578 1 92.44 221 LEU B N 1
ATOM 4989 C CA . LEU B 1 221 ? 6.113 -15.336 -27.562 1 92.44 221 LEU B CA 1
ATOM 4990 C C . LEU B 1 221 ? 7.547 -14.82 -27.469 1 92.44 221 LEU B C 1
ATOM 4992 O O . LEU B 1 221 ? 8.008 -14.102 -28.359 1 92.44 221 LEU B O 1
ATOM 4996 N N . MET B 1 222 ? 8.234 -15.227 -26.453 1 89.25 222 MET B N 1
ATOM 4997 C CA . MET B 1 222 ? 9.648 -14.898 -26.344 1 89.25 222 MET B CA 1
ATOM 4998 C C . MET B 1 222 ? 10.492 -15.812 -27.234 1 89.25 222 MET B C 1
ATOM 5000 O O . MET B 1 222 ? 11.648 -15.516 -27.5 1 89.25 222 MET B O 1
ATOM 5004 N N . LYS B 1 223 ? 9.883 -16.906 -27.672 1 91.44 223 LYS B N 1
ATOM 5005 C CA . LYS B 1 223 ? 10.609 -17.906 -28.453 1 91.44 223 LYS B CA 1
ATOM 5006 C C . LYS B 1 223 ? 10.016 -18.031 -29.859 1 91.44 223 LYS B C 1
ATOM 5008 O O . LYS B 1 223 ? 10.742 -18.281 -30.812 1 91.44 223 LYS B O 1
ATOM 5013 N N . THR B 1 224 ? 8.711 -17.953 -29.875 1 93.31 224 THR B N 1
ATOM 5014 C CA . THR B 1 224 ? 8.008 -18.188 -31.141 1 93.31 224 THR B CA 1
ATOM 5015 C C . THR B 1 224 ? 7.07 -17.031 -31.453 1 93.31 224 THR B C 1
ATOM 5017 O O . THR B 1 224 ? 6.422 -16.484 -30.547 1 93.31 224 THR B O 1
ATOM 5020 N N . PRO B 1 225 ? 6.98 -16.672 -32.688 1 93.88 225 PRO B N 1
ATOM 5021 C CA . PRO B 1 225 ? 6.039 -15.617 -33.062 1 93.88 225 PRO B CA 1
ATOM 5022 C C . PRO B 1 225 ? 4.582 -16.062 -32.938 1 93.88 225 PRO B C 1
ATOM 5024 O O . PRO B 1 225 ? 4.305 -17.25 -32.812 1 93.88 225 PRO B O 1
ATOM 5027 N N . PRO B 1 226 ? 3.648 -15.109 -33 1 95.19 226 PRO B N 1
ATOM 5028 C CA . PRO B 1 226 ? 2.229 -15.469 -33 1 95.19 226 PRO B CA 1
ATOM 5029 C C . PRO B 1 226 ? 1.87 -16.453 -34.125 1 95.19 226 PRO B C 1
ATOM 5031 O O . PRO B 1 226 ? 2.494 -16.422 -35.188 1 95.19 226 PRO B O 1
ATOM 5034 N N . ASN B 1 227 ? 0.882 -17.281 -33.812 1 95 227 ASN B N 1
ATOM 5035 C CA . ASN B 1 227 ? 0.446 -18.219 -34.875 1 95 227 ASN B CA 1
ATOM 5036 C C . ASN B 1 227 ? -0.39 -17.516 -35.938 1 95 227 ASN B C 1
ATOM 5038 O O . ASN B 1 227 ? -0.612 -16.297 -35.844 1 95 227 ASN B O 1
ATOM 5042 N N . ASP B 1 228 ? -0.838 -18.25 -36.938 1 95.88 228 ASP B N 1
ATOM 5043 C CA . ASP B 1 228 ? -1.517 -17.688 -38.094 1 95.88 228 ASP B CA 1
ATOM 5044 C C . ASP B 1 228 ? -2.793 -16.953 -37.688 1 95.88 228 ASP B C 1
ATOM 5046 O O . ASP B 1 228 ? -3.049 -15.836 -38.125 1 95.88 228 ASP B O 1
ATOM 5050 N N . GLU B 1 229 ? -3.502 -17.547 -36.875 1 96.5 229 GLU B N 1
ATOM 5051 C CA . GLU B 1 229 ? -4.746 -16.938 -36.438 1 96.5 229 GLU B CA 1
ATOM 5052 C C . GLU B 1 229 ? -4.477 -15.625 -35.688 1 96.5 229 GLU B C 1
ATOM 5054 O O . GLU B 1 229 ? -5.145 -14.617 -35.906 1 96.5 229 GLU B O 1
ATOM 5059 N N . GLU B 1 230 ? -3.543 -15.688 -34.781 1 97 230 GLU B N 1
ATOM 5060 C CA . GLU B 1 230 ? -3.174 -14.531 -33.969 1 97 230 GLU B CA 1
ATOM 5061 C C . GLU B 1 230 ? -2.652 -13.391 -34.844 1 97 230 GLU B C 1
ATOM 5063 O O . GLU B 1 230 ? -2.98 -12.227 -34.625 1 97 230 GLU B O 1
ATOM 5068 N N . ARG B 1 231 ? -1.924 -13.719 -35.844 1 95.94 231 ARG B N 1
ATOM 5069 C CA . ARG B 1 231 ? -1.406 -12.727 -36.781 1 95.94 231 ARG B CA 1
ATOM 5070 C C . ARG B 1 231 ? -2.541 -12.047 -37.531 1 95.94 231 ARG B C 1
ATOM 5072 O O . ARG B 1 231 ? -2.506 -10.836 -37.75 1 95.94 231 ARG B O 1
ATOM 5079 N N . HIS B 1 232 ? -3.473 -12.844 -37.938 1 96.69 232 HIS B N 1
ATOM 5080 C CA . HIS B 1 232 ? -4.609 -12.289 -38.656 1 96.69 232 HIS B CA 1
ATOM 5081 C C . HIS B 1 232 ? -5.418 -11.344 -37.781 1 96.69 232 HIS B C 1
ATOM 5083 O O . HIS B 1 232 ? -5.887 -10.305 -38.25 1 96.69 232 HIS B O 1
ATOM 5089 N N . ILE B 1 233 ? -5.535 -11.758 -36.562 1 96.94 233 ILE B N 1
ATOM 5090 C CA . ILE B 1 233 ? -6.273 -10.922 -35.625 1 96.94 233 ILE B CA 1
ATOM 5091 C C . ILE B 1 233 ? -5.559 -9.586 -35.438 1 96.94 233 ILE B C 1
ATOM 5093 O O . ILE B 1 233 ? -6.184 -8.523 -35.531 1 96.94 233 ILE B O 1
ATOM 5097 N N . LEU B 1 234 ? -4.238 -9.609 -35.281 1 96.69 234 LEU B N 1
ATOM 5098 C CA . LEU B 1 234 ? -3.451 -8.398 -35.094 1 96.69 234 LEU B CA 1
ATOM 5099 C C . LEU B 1 234 ? -3.529 -7.512 -36.344 1 96.69 234 LEU B C 1
ATOM 5101 O O . LEU B 1 234 ? -3.664 -6.289 -36.219 1 96.69 234 LEU B O 1
ATOM 5105 N N . HIS B 1 235 ? -3.471 -8.141 -37.438 1 95 235 HIS B N 1
ATOM 5106 C CA . HIS B 1 235 ? -3.512 -7.383 -38.688 1 95 235 HIS B CA 1
ATOM 5107 C C . HIS B 1 235 ? -4.871 -6.727 -38.906 1 95 235 HIS B C 1
ATOM 5109 O O . HIS B 1 235 ? -4.953 -5.578 -39.344 1 95 235 HIS B O 1
ATOM 5115 N N . ASN B 1 236 ? -5.863 -7.461 -38.625 1 95.56 236 ASN B N 1
ATOM 5116 C CA . ASN B 1 236 ? -7.207 -6.902 -38.75 1 95.56 236 ASN B CA 1
ATOM 5117 C C . ASN B 1 236 ? -7.406 -5.715 -37.812 1 95.56 236 ASN B C 1
ATOM 5119 O O . ASN B 1 236 ? -8.039 -4.727 -38.188 1 95.56 236 ASN B O 1
ATOM 5123 N N . LEU B 1 237 ? -6.91 -5.844 -36.625 1 95.75 237 LEU B N 1
ATOM 5124 C CA . LEU B 1 237 ? -6.984 -4.734 -35.656 1 95.75 237 LEU B CA 1
ATOM 5125 C C . LEU B 1 237 ? -6.234 -3.518 -36.188 1 95.75 237 LEU B C 1
ATOM 5127 O O . LEU B 1 237 ? -6.707 -2.387 -36.062 1 95.75 237 LEU B O 1
ATOM 5131 N N . PHE B 1 238 ? -5.098 -3.77 -36.75 1 93.75 238 PHE B N 1
ATOM 5132 C CA . PHE B 1 238 ? -4.297 -2.711 -37.375 1 93.75 238 PHE B CA 1
ATOM 5133 C C . PHE B 1 238 ? -5.074 -2.023 -38.469 1 93.75 238 PHE B C 1
ATOM 5135 O O . PHE B 1 238 ? -5.168 -0.795 -38.531 1 93.75 238 PHE B O 1
ATOM 5142 N N . LEU B 1 239 ? -5.746 -2.766 -39.312 1 92.44 239 LEU B N 1
ATOM 5143 C CA . LEU B 1 239 ? -6.484 -2.23 -40.438 1 92.44 239 LEU B CA 1
ATOM 5144 C C . LEU B 1 239 ? -7.641 -1.351 -39.969 1 92.44 239 LEU B C 1
ATOM 5146 O O . LEU B 1 239 ? -7.98 -0.367 -40.656 1 92.44 239 LEU B O 1
ATOM 5150 N N . GLN B 1 240 ? -8.117 -1.688 -38.875 1 93.12 240 GLN B N 1
ATOM 5151 C CA . GLN B 1 240 ? -9.258 -0.947 -38.344 1 93.12 240 GLN B CA 1
ATOM 5152 C C . GLN B 1 240 ? -8.844 0.446 -37.875 1 93.12 240 GLN B C 1
ATOM 5154 O O . GLN B 1 240 ? -9.695 1.314 -37.688 1 93.12 240 GLN B O 1
ATOM 5159 N N . THR B 1 241 ? -7.527 0.678 -37.719 1 94.25 241 THR B N 1
ATOM 5160 C CA . THR B 1 241 ? -7.066 1.961 -37.219 1 94.25 241 THR B CA 1
ATOM 5161 C C . THR B 1 241 ? -6.535 2.842 -38.344 1 94.25 241 THR B C 1
ATOM 5163 O O . THR B 1 241 ? -6.109 3.975 -38.094 1 94.25 241 THR B O 1
ATOM 5166 N N . ILE B 1 242 ? -6.539 2.287 -39.531 1 89.31 242 ILE B N 1
ATOM 5167 C CA . ILE B 1 242 ? -6.043 3.057 -40.688 1 89.31 242 ILE B CA 1
ATOM 5168 C C . ILE B 1 242 ? -7.137 3.998 -41.188 1 89.31 242 ILE B C 1
ATOM 5170 O O . ILE B 1 242 ? -8.281 3.578 -41.375 1 89.31 242 ILE B O 1
ATOM 5174 N N . ASP B 1 243 ? -6.699 5.219 -41.219 1 84.31 243 ASP B N 1
ATOM 5175 C CA . ASP B 1 243 ? -7.617 6.203 -41.781 1 84.31 243 ASP B CA 1
ATOM 5176 C C . ASP B 1 243 ? -7.84 5.945 -43.281 1 84.31 243 ASP B C 1
ATOM 5178 O O . ASP B 1 243 ? -6.902 6.039 -44.094 1 84.31 243 ASP B O 1
ATOM 5182 N N . PRO B 1 244 ? -9.016 5.703 -43.656 1 78.94 244 PRO B N 1
ATOM 5183 C CA . PRO B 1 244 ? -9.281 5.406 -45.062 1 78.94 244 PRO B CA 1
ATOM 5184 C C . PRO B 1 244 ? -8.984 6.59 -45.969 1 78.94 244 PRO B C 1
ATOM 5186 O O . PRO B 1 244 ? -8.797 6.41 -47.188 1 78.94 244 PRO B O 1
ATOM 5189 N N . GLN B 1 245 ? -8.922 7.738 -45.406 1 81.88 245 GLN B N 1
ATOM 5190 C CA . GLN B 1 245 ? -8.688 8.922 -46.219 1 81.88 245 GLN B CA 1
ATOM 5191 C C . GLN B 1 245 ? -7.191 9.148 -46.438 1 81.88 245 GLN B C 1
ATOM 5193 O O . GLN B 1 245 ? -6.793 9.727 -47.438 1 81.88 245 GLN B O 1
ATOM 5198 N N . SER B 1 246 ? -6.359 8.742 -45.562 1 75.81 246 SER B N 1
ATOM 5199 C CA . SER B 1 246 ? -4.938 9.055 -45.656 1 75.81 246 SER B CA 1
ATOM 5200 C C . SER B 1 246 ? -4.137 7.871 -46.188 1 75.81 246 SER B C 1
ATOM 5202 O O . SER B 1 246 ? -3.076 8.055 -46.781 1 75.81 246 SER B O 1
ATOM 5204 N N . TYR B 1 247 ? -4.617 6.836 -46.219 1 72.25 247 TYR B N 1
ATOM 5205 C CA . TYR B 1 247 ? -3.941 5.586 -46.531 1 72.25 247 TYR B CA 1
ATOM 5206 C C . TYR B 1 247 ? -2.504 5.598 -46.031 1 72.25 247 TYR B C 1
ATOM 5208 O O . TYR B 1 247 ? -1.585 5.191 -46.75 1 72.25 247 TYR B O 1
ATOM 5216 N N . SER B 1 248 ? -2.24 6.293 -44.906 1 79.88 248 SER B N 1
ATOM 5217 C CA . SER B 1 248 ? -0.925 6.32 -44.281 1 79.88 248 SER B CA 1
ATOM 5218 C C . SER B 1 248 ? -0.891 5.438 -43.031 1 79.88 248 SER B C 1
ATOM 5220 O O . SER B 1 248 ? -1.864 5.383 -42.281 1 79.88 248 SER B O 1
ATOM 5222 N N . PHE B 1 249 ? 0.246 4.688 -42.906 1 79.69 249 PHE B N 1
ATOM 5223 C CA . PHE B 1 249 ? 0.447 3.844 -41.75 1 79.69 249 PHE B CA 1
ATOM 5224 C C . PHE B 1 249 ? 0.787 4.688 -40.531 1 79.69 249 PHE B C 1
ATOM 5226 O O . PHE B 1 249 ? 0.711 4.207 -39.375 1 79.69 249 PHE B O 1
ATOM 5233 N N . ARG B 1 250 ? 1.054 5.918 -40.781 1 80.06 250 ARG B N 1
ATOM 5234 C CA . ARG B 1 250 ? 1.519 6.754 -39.656 1 80.06 250 ARG B CA 1
ATOM 5235 C C . ARG B 1 250 ? 0.348 7.426 -38.969 1 80.06 250 ARG B C 1
ATOM 5237 O O . ARG B 1 250 ? 0.435 7.742 -37.781 1 80.06 250 ARG B O 1
ATOM 5244 N N . HIS B 1 251 ? -0.625 7.625 -39.75 1 83.94 251 HIS B N 1
ATOM 5245 C CA . HIS B 1 251 ? -1.809 8.258 -39.156 1 83.94 251 HIS B CA 1
ATOM 5246 C C . HIS B 1 251 ? -2.848 7.215 -38.781 1 83.94 251 HIS B C 1
ATOM 5248 O O . HIS B 1 251 ? -3.555 6.676 -39.625 1 83.94 251 HIS B O 1
ATOM 5254 N N . ARG B 1 252 ? -2.887 6.844 -37.531 1 90.56 252 ARG B N 1
ATOM 5255 C CA . ARG B 1 252 ? -3.803 5.828 -37.031 1 90.56 252 ARG B CA 1
ATOM 5256 C C . ARG B 1 252 ? -4.898 6.457 -36.188 1 90.56 252 ARG B C 1
ATOM 5258 O O . ARG B 1 252 ? -4.629 7.359 -35.375 1 90.56 252 ARG B O 1
ATOM 5265 N N . VAL B 1 253 ? -6.145 6.074 -36.438 1 91.75 253 VAL B N 1
ATOM 5266 C CA . VAL B 1 253 ? -7.301 6.57 -35.688 1 91.75 253 VAL B CA 1
ATOM 5267 C C . VAL B 1 253 ? -8.094 5.398 -35.125 1 91.75 253 VAL B C 1
ATOM 5269 O O . VAL B 1 253 ? -8.406 4.445 -35.812 1 91.75 253 VAL B O 1
ATOM 5272 N N . LEU B 1 254 ? -8.406 5.512 -33.844 1 94.88 254 LEU B N 1
ATOM 5273 C CA . LEU B 1 254 ? -9.18 4.457 -33.188 1 94.88 254 LEU B CA 1
ATOM 5274 C C . LEU B 1 254 ? -10.648 4.543 -33.594 1 94.88 254 LEU B C 1
ATOM 5276 O O . LEU B 1 254 ? -11.211 5.641 -33.688 1 94.88 254 LEU B O 1
ATOM 5280 N N . PRO B 1 255 ? -11.258 3.395 -33.875 1 94.19 255 PRO B N 1
ATOM 5281 C CA . PRO B 1 255 ? -12.719 3.412 -34 1 94.19 255 PRO B CA 1
ATOM 5282 C C . PRO B 1 255 ? -13.406 3.793 -32.688 1 94.19 255 PRO B C 1
ATOM 5284 O O . PRO B 1 255 ? -12.766 3.84 -31.641 1 94.19 255 PRO B O 1
ATOM 5287 N N . PRO B 1 256 ? -14.68 4.117 -32.781 1 95.19 256 PRO B N 1
ATOM 5288 C CA . PRO B 1 256 ? -15.406 4.441 -31.547 1 95.19 256 PRO B CA 1
ATOM 5289 C C . PRO B 1 256 ? -15.352 3.316 -30.516 1 95.19 256 PRO B C 1
ATOM 5291 O O . PRO B 1 256 ? -15.406 2.139 -30.875 1 95.19 256 PRO B O 1
ATOM 5294 N N . ASN B 1 257 ? -15.18 3.66 -29.25 1 96.69 257 ASN B N 1
ATOM 5295 C CA . ASN B 1 257 ? -15.211 2.754 -28.109 1 96.69 257 ASN B CA 1
ATOM 5296 C C . ASN B 1 257 ? -14.016 1.801 -28.125 1 96.69 257 ASN B C 1
ATOM 5298 O O . ASN B 1 257 ? -14.164 0.608 -27.859 1 96.69 257 ASN B O 1
ATOM 5302 N N . HIS B 1 258 ? -12.922 2.291 -28.672 1 97.88 258 HIS B N 1
ATOM 5303 C CA . HIS B 1 258 ? -11.656 1.571 -28.641 1 97.88 258 HIS B CA 1
ATOM 5304 C C . HIS B 1 258 ? -10.594 2.357 -27.875 1 97.88 258 HIS B C 1
ATOM 5306 O O . HIS B 1 258 ? -10.648 3.588 -27.812 1 97.88 258 HIS B O 1
ATOM 5312 N N . VAL B 1 259 ? -9.695 1.646 -27.203 1 98.38 259 VAL B N 1
ATOM 5313 C CA . VAL B 1 259 ? -8.633 2.268 -26.406 1 98.38 259 VAL B CA 1
ATOM 5314 C C . VAL B 1 259 ? -7.293 1.61 -26.734 1 98.38 259 VAL B C 1
ATOM 5316 O O . VAL B 1 259 ? -7.215 0.389 -26.891 1 98.38 259 VAL B O 1
ATOM 5319 N N . TRP B 1 260 ? -6.273 2.42 -26.938 1 98.25 260 TRP B N 1
ATOM 5320 C CA . TRP B 1 260 ? -4.934 1.866 -27.109 1 98.25 260 TRP B CA 1
ATOM 5321 C C . TRP B 1 260 ? -4.48 1.14 -25.844 1 98.25 260 TRP B C 1
ATOM 5323 O O . TRP B 1 260 ? -4.684 1.63 -24.734 1 98.25 260 TRP B O 1
ATOM 5333 N N . ILE B 1 261 ? -3.803 -0.007 -25.969 1 98.38 261 ILE B N 1
ATOM 5334 C CA . ILE B 1 261 ? -3.271 -0.761 -24.828 1 98.38 261 ILE B CA 1
ATOM 5335 C C . ILE B 1 261 ? -2.367 0.138 -24 1 98.38 261 ILE B C 1
ATOM 5337 O O . ILE B 1 261 ? -2.41 0.096 -22.766 1 98.38 261 ILE B O 1
ATOM 5341 N N . GLU B 1 262 ? -1.622 0.985 -24.609 1 97.06 262 GLU B N 1
ATOM 5342 C CA . GLU B 1 262 ? -0.647 1.821 -23.906 1 97.06 262 GLU B CA 1
ATOM 5343 C C . GLU B 1 262 ? -1.339 2.848 -23.016 1 97.06 262 GLU B C 1
ATOM 5345 O O . GLU B 1 262 ? -0.727 3.383 -22.094 1 97.06 262 GLU B O 1
ATOM 5350 N N . ASP B 1 263 ? -2.635 3.082 -23.25 1 97.31 263 ASP B N 1
ATOM 5351 C CA . ASP B 1 263 ? -3.371 4.086 -22.484 1 97.31 263 ASP B CA 1
ATOM 5352 C C . ASP B 1 263 ? -4.18 3.436 -21.359 1 97.31 263 ASP B C 1
ATOM 5354 O O . ASP B 1 263 ? -4.77 4.133 -20.531 1 97.31 263 ASP B O 1
ATOM 5358 N N . ALA B 1 264 ? -4.203 2.162 -21.328 1 98.31 264 ALA B N 1
ATOM 5359 C CA . ALA B 1 264 ? -4.98 1.424 -20.328 1 98.31 264 ALA B CA 1
ATOM 5360 C C . ALA B 1 264 ? -4.074 0.799 -19.281 1 98.31 264 ALA B C 1
ATOM 5362 O O . ALA B 1 264 ? -4.121 -0.411 -19.047 1 98.31 264 ALA B O 1
ATOM 5363 N N . LYS B 1 265 ? -3.275 1.639 -18.719 1 98.12 265 LYS B N 1
ATOM 5364 C CA . LYS B 1 265 ? -2.273 1.167 -17.766 1 98.12 265 LYS B CA 1
ATOM 5365 C C . LYS B 1 265 ? -2.346 1.947 -16.453 1 98.12 265 LYS B C 1
ATOM 5367 O O . LYS B 1 265 ? -2.814 3.088 -16.438 1 98.12 265 LYS B O 1
ATOM 5372 N N . LEU B 1 266 ? -2.027 1.332 -15.414 1 98.5 266 LEU B N 1
ATOM 5373 C CA . LEU B 1 266 ? -1.912 1.9 -14.078 1 98.5 266 LEU B CA 1
ATOM 5374 C C . LEU B 1 266 ? -0.694 1.34 -13.352 1 98.5 266 LEU B C 1
ATOM 5376 O O . LEU B 1 266 ? -0.437 0.135 -13.398 1 98.5 266 LEU B O 1
ATOM 5380 N N . LYS B 1 267 ? 0.099 2.236 -12.695 1 98.5 267 LYS B N 1
ATOM 5381 C CA . LYS B 1 267 ? 1.356 1.809 -12.094 1 98.5 267 LYS B CA 1
ATOM 5382 C C . LYS B 1 267 ? 1.411 2.188 -10.609 1 98.5 267 LYS B C 1
ATOM 5384 O O . LYS B 1 267 ? 0.784 3.162 -10.195 1 98.5 267 LYS B O 1
ATOM 5389 N N . ASN B 1 268 ? 2.098 1.392 -9.844 1 98.75 268 ASN B N 1
ATOM 5390 C CA . ASN B 1 268 ? 2.408 1.692 -8.453 1 98.75 268 ASN B CA 1
ATOM 5391 C C . ASN B 1 268 ? 3.881 1.443 -8.141 1 98.75 268 ASN B C 1
ATOM 5393 O O . ASN B 1 268 ? 4.5 0.551 -8.719 1 98.75 268 ASN B O 1
ATOM 5397 N N . ALA B 1 269 ? 4.418 2.258 -7.316 1 98.62 269 ALA B N 1
ATOM 5398 C CA . ALA B 1 269 ? 5.719 2.047 -6.691 1 98.62 269 ALA B CA 1
ATOM 5399 C C . ALA B 1 269 ? 5.574 1.784 -5.195 1 98.62 269 ALA B C 1
ATOM 5401 O O . ALA B 1 269 ? 4.918 2.547 -4.488 1 98.62 269 ALA B O 1
ATOM 5402 N N . VAL B 1 270 ? 6.195 0.701 -4.758 1 97.88 270 VAL B N 1
ATOM 5403 C CA . VAL B 1 270 ? 6.004 0.275 -3.375 1 97.88 270 VAL B CA 1
ATOM 5404 C C . VAL B 1 270 ? 7.355 -0.011 -2.729 1 97.88 270 VAL B C 1
ATOM 5406 O O . VAL B 1 270 ? 8.18 -0.741 -3.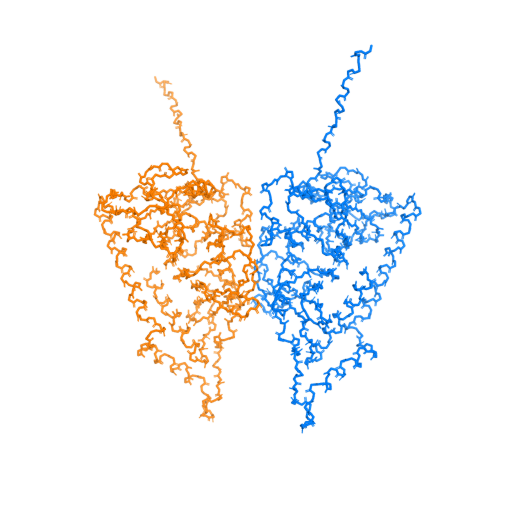289 1 97.88 270 VAL B O 1
ATOM 5409 N N . LEU B 1 271 ? 7.582 0.589 -1.604 1 96.5 271 LEU B N 1
ATOM 5410 C CA . LEU B 1 271 ? 8.734 0.223 -0.79 1 96.5 271 LEU B CA 1
ATOM 5411 C C . LEU B 1 271 ? 8.445 -1.032 0.027 1 96.5 271 LEU B C 1
ATOM 5413 O O . LEU B 1 271 ? 7.41 -1.125 0.687 1 96.5 271 LEU B O 1
ATOM 5417 N N . CYS B 1 272 ? 9.375 -1.969 -0.04 1 97.06 272 CYS B N 1
ATOM 5418 C CA . CYS B 1 272 ? 9.141 -3.25 0.617 1 97.06 272 CYS B CA 1
ATOM 5419 C C . CYS B 1 272 ? 9.734 -3.258 2.021 1 97.06 272 CYS B C 1
ATOM 5421 O O . CYS B 1 272 ? 10.945 -3.16 2.188 1 97.06 272 CYS B O 1
ATOM 5423 N N . PHE B 1 273 ? 8.898 -3.475 3.029 1 97.62 273 PHE B N 1
ATOM 5424 C CA . PHE B 1 273 ? 9.297 -3.393 4.43 1 97.62 273 PHE B CA 1
ATOM 5425 C C . PHE B 1 273 ? 9.414 -4.781 5.043 1 97.62 273 PHE B C 1
ATOM 5427 O O . PHE B 1 273 ? 8.836 -5.742 4.527 1 97.62 273 PHE B O 1
ATOM 5434 N N . PRO B 1 274 ? 10.07 -4.926 6.211 1 96.56 274 PRO B N 1
ATOM 5435 C CA . PRO B 1 274 ? 10.25 -6.211 6.891 1 96.56 274 PRO B CA 1
ATOM 5436 C C . PRO B 1 274 ? 8.922 -6.836 7.328 1 96.56 274 PRO B C 1
ATOM 5438 O O . PRO B 1 274 ? 8.797 -8.062 7.371 1 96.56 274 PRO B O 1
ATOM 5441 N N . VAL B 1 275 ? 7.957 -6.012 7.574 1 96.25 275 VAL B N 1
ATOM 5442 C CA . VAL B 1 275 ? 6.68 -6.516 8.07 1 96.25 275 VAL B CA 1
ATOM 5443 C C . VAL B 1 275 ? 6.043 -7.422 7.02 1 96.25 275 VAL B C 1
ATOM 5445 O O . VAL B 1 275 ? 5.219 -8.281 7.352 1 96.25 275 VAL B O 1
ATOM 5448 N N . ASP B 1 276 ? 6.469 -7.312 5.77 1 96.5 276 ASP B N 1
ATOM 5449 C CA . ASP B 1 276 ? 5.867 -8.07 4.672 1 96.5 276 ASP B CA 1
ATOM 5450 C C . ASP B 1 276 ? 6.781 -9.211 4.227 1 96.5 276 ASP B C 1
ATOM 5452 O O . ASP B 1 276 ? 6.703 -9.664 3.084 1 96.5 276 ASP B O 1
ATOM 5456 N N . ARG B 1 277 ? 7.617 -9.664 5.078 1 96.06 277 ARG B N 1
ATOM 5457 C CA . ARG B 1 277 ? 8.57 -10.719 4.73 1 96.06 277 ARG B CA 1
ATOM 5458 C C . ARG B 1 277 ? 7.949 -12.102 4.895 1 96.06 277 ARG B C 1
ATOM 5460 O O . ARG B 1 277 ? 6.93 -12.25 5.574 1 96.06 277 ARG B O 1
ATOM 5467 N N . ASN B 1 278 ? 8.586 -13.094 4.258 1 94.56 278 ASN B N 1
ATOM 5468 C CA . ASN B 1 278 ? 8.242 -14.5 4.477 1 94.56 278 ASN B CA 1
ATOM 5469 C C . ASN B 1 278 ? 9.188 -15.156 5.477 1 94.56 278 ASN B C 1
ATOM 5471 O O . ASN B 1 278 ? 9.961 -14.477 6.148 1 94.56 278 ASN B O 1
ATOM 5475 N N . VAL B 1 279 ? 9.047 -16.375 5.645 1 92.31 279 VAL B N 1
ATOM 5476 C CA . VAL B 1 279 ? 9.789 -17.141 6.648 1 92.31 279 VAL B CA 1
ATOM 5477 C C . VAL B 1 279 ? 11.266 -17.203 6.254 1 92.31 279 VAL B C 1
ATOM 5479 O O . VAL B 1 279 ? 12.109 -17.594 7.066 1 92.31 279 VAL B O 1
ATOM 5482 N N . TYR B 1 280 ? 11.719 -16.812 5.059 1 91.75 280 TYR B N 1
ATOM 5483 C CA . TYR B 1 280 ? 13.094 -16.828 4.586 1 91.75 280 TYR B CA 1
ATOM 5484 C C . TYR B 1 280 ? 13.68 -15.43 4.539 1 91.75 280 TYR B C 1
ATOM 5486 O O . TYR B 1 280 ? 14.734 -15.203 3.936 1 91.75 280 TYR B O 1
ATOM 5494 N N . ASN B 1 281 ? 12.914 -14.453 4.98 1 92.06 281 ASN B N 1
ATOM 5495 C CA . ASN B 1 281 ? 13.32 -13.055 5.051 1 92.06 281 ASN B CA 1
ATOM 5496 C C . ASN B 1 281 ? 13.391 -12.422 3.666 1 92.06 281 ASN B C 1
ATOM 5498 O O . ASN B 1 281 ? 14.297 -11.633 3.383 1 92.06 281 ASN B O 1
ATOM 5502 N N . LYS B 1 282 ? 12.602 -12.875 2.822 1 95.88 282 LYS B N 1
ATOM 5503 C CA . LYS B 1 282 ? 12.266 -12.242 1.548 1 95.88 282 LYS B CA 1
ATOM 5504 C C . LYS B 1 282 ? 10.844 -11.703 1.562 1 95.88 282 LYS B C 1
ATOM 5506 O O . LYS B 1 282 ? 10.07 -12 2.475 1 95.88 282 LYS B O 1
ATOM 5511 N N . ILE B 1 283 ? 10.562 -10.805 0.617 1 97.75 283 ILE B N 1
ATOM 5512 C CA . ILE B 1 283 ? 9.195 -10.312 0.569 1 97.75 283 ILE B CA 1
ATOM 5513 C C . ILE B 1 283 ? 8.242 -11.461 0.249 1 97.75 283 ILE B C 1
ATOM 5515 O O . ILE B 1 283 ? 8.523 -12.281 -0.628 1 97.75 283 ILE B O 1
ATOM 5519 N N . PHE B 1 284 ? 7.152 -11.602 0.961 1 98.12 284 PHE B N 1
ATOM 5520 C CA . PHE B 1 284 ? 6.172 -12.68 0.9 1 98.12 284 PHE B CA 1
ATOM 5521 C C . PHE B 1 284 ? 5.465 -12.695 -0.45 1 98.12 284 PHE B C 1
ATOM 5523 O O . PHE B 1 284 ? 4.914 -11.68 -0.878 1 98.12 284 PHE B O 1
ATOM 5530 N N . GLY B 1 285 ? 5.469 -13.789 -1.102 1 97.81 285 GLY B N 1
ATOM 5531 C CA . GLY B 1 285 ? 4.789 -13.906 -2.381 1 97.81 285 GLY B CA 1
ATOM 5532 C C . GLY B 1 285 ? 3.312 -13.562 -2.305 1 97.81 285 GLY B C 1
ATOM 5533 O O . GLY B 1 285 ? 2.748 -13 -3.246 1 97.81 285 GLY B O 1
ATOM 5534 N N . GLY B 1 286 ? 2.689 -14.023 -1.233 1 98.31 286 GLY B N 1
ATOM 5535 C CA . GLY B 1 286 ? 1.294 -13.68 -1.023 1 98.31 286 GLY B CA 1
ATOM 5536 C C . GLY B 1 286 ? 1.054 -12.18 -0.983 1 98.31 286 GLY B C 1
ATOM 5537 O O . GLY B 1 286 ? 0.04 -11.695 -1.491 1 98.31 286 GLY B O 1
ATOM 5538 N N . TYR B 1 287 ? 1.96 -11.469 -0.375 1 98.44 287 TYR B N 1
ATOM 5539 C CA . TYR B 1 287 ? 1.893 -10.016 -0.358 1 98.44 287 TYR B CA 1
ATOM 5540 C C . TYR B 1 287 ? 1.988 -9.445 -1.77 1 98.44 287 TYR B C 1
ATOM 5542 O O . TYR B 1 287 ? 1.236 -8.539 -2.133 1 98.44 287 TYR B O 1
ATOM 5550 N N . LEU B 1 288 ? 2.918 -9.953 -2.58 1 98.62 288 LEU B N 1
ATOM 5551 C CA . LEU B 1 288 ? 3.076 -9.523 -3.965 1 98.62 288 LEU B CA 1
ATOM 5552 C C . LEU B 1 288 ? 1.792 -9.758 -4.754 1 98.62 288 LEU B C 1
ATOM 5554 O O . LEU B 1 288 ? 1.368 -8.891 -5.527 1 98.62 288 LEU B O 1
ATOM 5558 N N . MET B 1 289 ? 1.163 -10.859 -4.562 1 98.38 289 MET B N 1
ATOM 5559 C CA . MET B 1 289 ? -0.084 -11.18 -5.254 1 98.38 289 MET B CA 1
ATOM 5560 C C . MET B 1 289 ? -1.189 -10.211 -4.852 1 98.38 289 MET B C 1
ATOM 5562 O O . MET B 1 289 ? -1.971 -9.766 -5.695 1 98.38 289 MET B O 1
ATOM 5566 N N . ARG B 1 290 ? -1.243 -9.898 -3.561 1 98.44 290 ARG B N 1
ATOM 5567 C CA . ARG B 1 290 ? -2.256 -8.953 -3.102 1 98.44 290 ARG B CA 1
ATOM 5568 C C . ARG B 1 290 ? -2.055 -7.582 -3.736 1 98.44 290 ARG B C 1
ATOM 5570 O O . ARG B 1 290 ? -3.008 -6.973 -4.23 1 98.44 290 ARG B O 1
ATOM 5577 N N . LEU B 1 291 ? -0.816 -7.09 -3.732 1 98.69 291 LEU B N 1
ATOM 5578 C CA . LEU B 1 291 ? -0.514 -5.797 -4.336 1 98.69 291 LEU B CA 1
ATOM 5579 C C . LEU B 1 291 ? -0.908 -5.781 -5.809 1 98.69 291 LEU B C 1
ATOM 5581 O O . LEU B 1 291 ? -1.547 -4.836 -6.277 1 98.69 291 LEU B O 1
ATOM 5585 N N . ALA B 1 292 ? -0.522 -6.82 -6.508 1 98.69 292 ALA B N 1
ATOM 5586 C CA . ALA B 1 292 ? -0.808 -6.914 -7.934 1 98.69 292 ALA B CA 1
ATOM 5587 C C . ALA B 1 292 ? -2.312 -6.949 -8.195 1 98.69 292 ALA B C 1
ATOM 5589 O O . ALA B 1 292 ? -2.812 -6.258 -9.086 1 98.69 292 ALA B O 1
ATOM 5590 N N . PHE B 1 293 ? -3.033 -7.746 -7.406 1 98.56 293 PHE B N 1
ATOM 5591 C CA . PHE B 1 293 ? -4.477 -7.883 -7.566 1 98.56 293 PHE B CA 1
ATOM 5592 C C . PHE B 1 293 ? -5.172 -6.547 -7.344 1 98.56 293 PHE B C 1
ATOM 5594 O O . PHE B 1 293 ? -6.031 -6.148 -8.141 1 98.56 293 PHE B O 1
ATOM 5601 N N . GLU B 1 294 ? -4.805 -5.91 -6.297 1 98.56 294 GLU B N 1
ATOM 5602 C CA . GLU B 1 294 ? -5.488 -4.668 -5.941 1 98.56 294 GLU B CA 1
ATOM 5603 C C . GLU B 1 294 ? -5.195 -3.57 -6.961 1 98.56 294 GLU B C 1
ATOM 5605 O O . GLU B 1 294 ? -6.074 -2.771 -7.285 1 98.56 294 GLU B O 1
ATOM 5610 N N . LEU B 1 295 ? -3.973 -3.514 -7.453 1 98.81 295 LEU B N 1
ATOM 5611 C CA . LEU B 1 295 ? -3.666 -2.588 -8.539 1 98.81 295 LEU B CA 1
ATOM 5612 C C . LEU B 1 295 ? -4.477 -2.924 -9.781 1 98.81 295 LEU B C 1
ATOM 5614 O O . LEU B 1 295 ? -5.027 -2.031 -10.43 1 98.81 295 LEU B O 1
ATOM 5618 N N . ALA B 1 296 ? -4.523 -4.223 -10.117 1 98.75 296 ALA B N 1
ATOM 5619 C CA . ALA B 1 296 ? -5.289 -4.664 -11.273 1 98.75 296 ALA B CA 1
ATOM 5620 C C . ALA B 1 296 ? -6.77 -4.324 -11.117 1 98.75 296 ALA B C 1
ATOM 5622 O O . ALA B 1 296 ? -7.43 -3.936 -12.086 1 98.75 296 ALA B O 1
ATOM 5623 N N . TRP B 1 297 ? -7.27 -4.527 -9.953 1 98.31 297 TRP B N 1
ATOM 5624 C CA . TRP B 1 297 ? -8.664 -4.191 -9.688 1 98.31 297 TRP B CA 1
ATOM 5625 C C . TRP B 1 297 ? -8.93 -2.715 -9.961 1 98.31 297 TRP B C 1
ATOM 5627 O O . TRP B 1 297 ? -9.906 -2.363 -10.625 1 98.31 297 TRP B O 1
ATOM 5637 N N . CYS B 1 298 ? -8.07 -1.845 -9.438 1 98.31 298 CYS B N 1
ATOM 5638 C CA . CYS B 1 298 ? -8.203 -0.411 -9.672 1 98.31 298 CYS B CA 1
ATOM 5639 C C . CYS B 1 298 ? -8.195 -0.096 -11.164 1 98.31 298 CYS B C 1
ATOM 5641 O O . CYS B 1 298 ? -9.039 0.661 -11.648 1 98.31 298 CYS B O 1
ATOM 5643 N N . ASN B 1 299 ? -7.227 -0.655 -11.867 1 98.69 299 ASN B N 1
ATOM 5644 C CA . ASN B 1 299 ? -7.109 -0.441 -13.305 1 98.69 299 ASN B CA 1
ATOM 5645 C C . ASN B 1 299 ? -8.367 -0.89 -14.047 1 98.69 299 ASN B C 1
ATOM 5647 O O . ASN B 1 299 ? -8.883 -0.16 -14.891 1 98.69 299 ASN B O 1
ATOM 5651 N N . ALA B 1 300 ? -8.836 -2.088 -13.68 1 98.56 300 ALA B N 1
ATOM 5652 C CA . ALA B 1 300 ? -10.039 -2.637 -14.305 1 98.56 300 ALA B CA 1
ATOM 5653 C C . ALA B 1 300 ? -11.25 -1.745 -14.047 1 98.56 300 ALA B C 1
ATOM 5655 O O . ALA B 1 300 ? -12.039 -1.48 -14.953 1 98.56 300 ALA B O 1
ATOM 5656 N N . ALA B 1 301 ? -11.391 -1.325 -12.852 1 97.62 301 ALA B N 1
ATOM 5657 C CA . ALA B 1 301 ? -12.516 -0.472 -12.484 1 97.62 301 ALA B CA 1
ATOM 5658 C C . ALA B 1 301 ? -12.469 0.852 -13.242 1 97.62 301 ALA B C 1
ATOM 5660 O O . ALA B 1 301 ? -13.5 1.34 -13.711 1 97.62 301 ALA B O 1
ATOM 5661 N N . MET B 1 302 ? -11.289 1.429 -13.312 1 97.5 302 MET B N 1
ATOM 5662 C CA . MET B 1 302 ? -11.117 2.674 -14.055 1 97.5 302 MET B CA 1
ATOM 5663 C C . MET B 1 302 ? -11.445 2.477 -15.531 1 97.5 302 MET B C 1
ATOM 5665 O O . MET B 1 302 ? -12.125 3.309 -16.125 1 97.5 302 MET B O 1
ATOM 5669 N N . TYR B 1 303 ? -10.984 1.393 -16.094 1 97.94 303 TYR B N 1
ATOM 5670 C CA . TYR B 1 303 ? -11.211 1.089 -17.5 1 97.94 303 TYR B CA 1
ATOM 5671 C C . TYR B 1 303 ? -12.695 0.878 -17.781 1 97.94 303 TYR B C 1
ATOM 5673 O O . TYR B 1 303 ? -13.219 1.364 -18.781 1 97.94 303 TYR B O 1
ATOM 5681 N N . ALA B 1 304 ? -13.352 0.146 -16.844 1 97.69 304 ALA B N 1
ATOM 5682 C CA . ALA B 1 304 ? -14.758 -0.217 -17 1 97.69 304 ALA B CA 1
ATOM 5683 C C . ALA B 1 304 ? -15.664 0.935 -16.594 1 97.69 304 ALA B C 1
ATOM 5685 O O . ALA B 1 304 ? -16.875 0.908 -16.859 1 97.69 304 ALA B O 1
ATOM 5686 N N . LYS B 1 305 ? -15.094 1.945 -15.945 1 96.06 305 LYS B N 1
ATOM 5687 C CA . LYS B 1 305 ? -15.867 3.047 -15.383 1 96.06 305 LYS B CA 1
ATOM 5688 C C . LYS B 1 305 ? -17 2.527 -14.492 1 96.06 305 LYS B C 1
ATOM 5690 O O . LYS B 1 305 ? -18.156 2.922 -14.648 1 96.06 305 LYS B O 1
ATOM 5695 N N . GLY B 1 306 ? -16.578 1.619 -13.594 1 94.62 306 GLY B N 1
ATOM 5696 C CA . GLY B 1 306 ? -17.531 1.005 -12.695 1 94.62 306 GLY B CA 1
ATOM 5697 C C . GLY B 1 306 ? -16.953 -0.145 -11.891 1 94.62 306 GLY B C 1
ATOM 5698 O O . GLY B 1 306 ? -15.742 -0.354 -11.891 1 94.62 306 GLY B O 1
ATOM 5699 N N . ARG B 1 307 ? -17.828 -0.822 -11.242 1 91.38 307 ARG B N 1
ATOM 5700 C CA . ARG B 1 307 ? -17.406 -1.94 -10.406 1 91.38 307 ARG B CA 1
ATOM 5701 C C . ARG B 1 307 ? -17.031 -3.15 -11.258 1 91.38 307 ARG B C 1
ATOM 5703 O O . ARG B 1 307 ? -17.562 -3.336 -12.352 1 91.38 307 ARG B O 1
ATOM 5710 N N . VAL B 1 308 ? -16.109 -3.914 -10.758 1 96 308 VAL B N 1
ATOM 5711 C CA . VAL B 1 308 ? -15.672 -5.121 -11.453 1 96 308 VAL B CA 1
ATOM 5712 C C . VAL B 1 308 ? -15.539 -6.27 -10.453 1 96 308 VAL B C 1
ATOM 5714 O O . VAL B 1 308 ? -15.367 -6.043 -9.258 1 96 308 VAL B O 1
ATOM 5717 N N . LYS B 1 309 ? -15.664 -7.5 -10.945 1 95.06 309 LYS B N 1
ATOM 5718 C CA . LYS B 1 309 ? -15.508 -8.719 -10.148 1 95.06 309 LYS B CA 1
ATOM 5719 C C . LYS B 1 309 ? -14.422 -9.617 -10.727 1 95.06 309 LYS B C 1
ATOM 5721 O O . LYS B 1 309 ? -14.289 -9.734 -11.945 1 95.06 309 LYS B O 1
ATOM 5726 N N . ILE B 1 310 ? -13.68 -10.203 -9.867 1 95.44 310 ILE B N 1
ATOM 5727 C CA . ILE B 1 310 ? -12.664 -11.156 -10.297 1 95.44 310 ILE B CA 1
ATOM 5728 C C . ILE B 1 310 ? -13.344 -12.422 -10.836 1 95.44 310 ILE B C 1
ATOM 5730 O O . ILE B 1 310 ? -14.289 -12.93 -10.227 1 95.44 310 ILE B O 1
ATOM 5734 N N . ALA B 1 311 ? -12.875 -12.859 -11.953 1 93 311 ALA B N 1
ATOM 5735 C CA . ALA B 1 311 ? -13.43 -14.07 -12.547 1 93 311 ALA B CA 1
ATOM 5736 C C . ALA B 1 311 ? -12.422 -15.219 -12.484 1 93 311 ALA B C 1
ATOM 5738 O O . ALA B 1 311 ? -12.812 -16.375 -12.305 1 93 311 ALA B O 1
ATOM 5739 N N . ALA B 1 312 ? -11.172 -14.891 -12.641 1 92.75 312 ALA B N 1
ATOM 5740 C CA . ALA B 1 312 ? -10.148 -15.93 -12.633 1 92.75 312 ALA B CA 1
ATOM 5741 C C . ALA B 1 312 ? -8.758 -15.336 -12.398 1 92.75 312 ALA B C 1
ATOM 5743 O O . ALA B 1 312 ? -8.531 -14.156 -12.68 1 92.75 312 ALA B O 1
ATOM 5744 N N . VAL B 1 313 ? -7.98 -16.078 -11.773 1 93.06 313 VAL B N 1
ATOM 5745 C CA . VAL B 1 313 ? -6.551 -15.805 -11.672 1 93.06 313 VAL B CA 1
ATOM 5746 C C . VAL B 1 313 ? -5.766 -16.891 -12.398 1 93.06 313 VAL B C 1
ATOM 5748 O O . VAL B 1 313 ? -5.965 -18.078 -12.141 1 93.06 313 VAL B O 1
ATOM 5751 N N . ASP B 1 314 ? -4.949 -16.453 -13.336 1 84.12 314 ASP B N 1
ATOM 5752 C CA . ASP B 1 314 ? -4.219 -17.5 -14.031 1 84.12 314 ASP B CA 1
ATOM 5753 C C . ASP B 1 314 ? -2.744 -17.141 -14.195 1 84.12 314 ASP B C 1
ATOM 5755 O O . ASP B 1 314 ? -2.4 -15.969 -14.344 1 84.12 314 ASP B O 1
ATOM 5759 N N . ASP B 1 315 ? -1.949 -18.125 -14.031 1 83.56 315 ASP B N 1
ATOM 5760 C CA . ASP B 1 315 ? -0.544 -18.156 -14.43 1 83.56 315 ASP B CA 1
ATOM 5761 C C . ASP B 1 315 ? 0.243 -17.062 -13.711 1 83.56 315 ASP B C 1
ATOM 5763 O O . ASP B 1 315 ? 0.909 -16.234 -14.352 1 83.56 315 ASP B O 1
ATOM 5767 N N . ILE B 1 316 ? 0.251 -17.031 -12.477 1 92.25 316 ILE B N 1
ATOM 5768 C CA . ILE B 1 316 ? 1.185 -16.188 -11.734 1 92.25 316 ILE B CA 1
ATOM 5769 C C . ILE B 1 316 ? 2.551 -16.875 -11.672 1 92.25 316 ILE B C 1
ATOM 5771 O O . ILE B 1 316 ? 2.658 -18.016 -11.234 1 92.25 316 ILE B O 1
ATOM 5775 N N . LEU B 1 317 ? 3.559 -16.188 -12.133 1 92.25 317 LEU B N 1
ATOM 5776 C CA . LEU B 1 317 ? 4.906 -16.75 -12.141 1 92.25 317 LEU B CA 1
ATOM 5777 C C . LEU B 1 317 ? 5.828 -15.945 -11.219 1 92.25 317 LEU B C 1
ATOM 5779 O O . LEU B 1 317 ? 5.898 -14.719 -11.328 1 92.25 317 LEU B O 1
ATOM 5783 N N . PHE B 1 318 ? 6.473 -16.641 -10.336 1 94.75 318 PHE B N 1
ATOM 5784 C CA . PHE B 1 318 ? 7.488 -16.062 -9.469 1 94.75 318 PHE B CA 1
ATOM 5785 C C . PHE B 1 318 ? 8.891 -16.391 -9.977 1 94.75 318 PHE B C 1
ATOM 5787 O O . PHE B 1 318 ? 9.445 -17.438 -9.625 1 94.75 318 PHE B O 1
ATOM 5794 N N . ARG B 1 319 ? 9.508 -15.461 -10.656 1 92.94 319 ARG B N 1
ATOM 5795 C CA . ARG B 1 319 ? 10.773 -15.727 -11.328 1 92.94 319 ARG B CA 1
ATOM 5796 C C . ARG B 1 319 ? 11.953 -15.469 -10.391 1 92.94 319 ARG B C 1
ATOM 5798 O O . ARG B 1 319 ? 12.969 -16.156 -10.461 1 92.94 319 ARG B O 1
ATOM 5805 N N . LYS B 1 320 ? 11.82 -14.477 -9.586 1 93.75 320 LYS B N 1
ATOM 5806 C CA . LYS B 1 320 ? 12.891 -14.094 -8.664 1 93.75 320 LYS B CA 1
ATOM 5807 C C . LYS B 1 320 ? 12.312 -13.602 -7.336 1 93.75 320 LYS B C 1
ATOM 5809 O O . LYS B 1 320 ? 11.258 -12.961 -7.312 1 93.75 320 LYS B O 1
ATOM 5814 N N . SER B 1 321 ? 13.055 -13.891 -6.273 1 94.25 321 SER B N 1
ATOM 5815 C CA . SER B 1 321 ? 12.664 -13.383 -4.969 1 94.25 321 SER B CA 1
ATOM 5816 C C . SER B 1 321 ? 12.828 -11.867 -4.898 1 94.25 321 SER B C 1
ATOM 5818 O O . SER B 1 321 ? 13.609 -11.281 -5.652 1 94.25 321 SER B O 1
ATOM 5820 N N . VAL B 1 322 ? 12.055 -11.242 -4.129 1 96.56 322 VAL B N 1
ATOM 5821 C CA . VAL B 1 322 ? 12.148 -9.805 -3.887 1 96.56 322 VAL B CA 1
ATOM 5822 C C . VAL B 1 322 ? 12.75 -9.555 -2.504 1 96.56 322 VAL B C 1
ATOM 5824 O O . VAL B 1 322 ? 12.273 -10.102 -1.506 1 96.56 322 VAL B O 1
ATOM 5827 N N . GLU B 1 323 ? 13.766 -8.742 -2.404 1 96.19 323 GLU B N 1
ATOM 5828 C CA . GLU B 1 323 ? 14.461 -8.461 -1.152 1 96.19 323 GLU B CA 1
ATOM 5829 C C . GLU B 1 323 ? 13.727 -7.398 -0.341 1 96.19 323 GLU B C 1
ATOM 5831 O O . GLU B 1 323 ? 13.109 -6.496 -0.908 1 96.19 323 GLU B O 1
ATOM 5836 N N . ILE B 1 324 ? 13.852 -7.535 0.947 1 95.81 324 ILE B N 1
ATOM 5837 C CA . ILE B 1 324 ? 13.43 -6.438 1.812 1 95.81 324 ILE B CA 1
ATOM 5838 C C . ILE B 1 324 ? 14.211 -5.176 1.454 1 95.81 324 ILE B C 1
ATOM 5840 O O . ILE B 1 324 ? 15.422 -5.227 1.22 1 95.81 324 ILE B O 1
ATOM 5844 N N . GLY B 1 325 ? 13.5 -4.039 1.365 1 94.25 325 GLY B N 1
ATOM 5845 C CA . GLY B 1 325 ? 14.156 -2.781 1.037 1 94.25 325 GLY B CA 1
ATOM 5846 C C . GLY B 1 325 ? 14.125 -2.465 -0.446 1 94.25 325 GLY B C 1
ATOM 5847 O O . GLY B 1 325 ? 14.477 -1.355 -0.854 1 94.25 325 GLY B O 1
ATOM 5848 N N . SER B 1 326 ? 13.648 -3.451 -1.21 1 94.81 326 SER B N 1
ATOM 5849 C CA . SER B 1 326 ? 13.555 -3.219 -2.648 1 94.81 326 SER B CA 1
ATOM 5850 C C . SER B 1 326 ? 12.469 -2.205 -2.975 1 94.81 326 SER B C 1
ATOM 5852 O O . SER B 1 326 ? 11.492 -2.07 -2.229 1 94.81 326 SER B O 1
ATOM 5854 N N . LEU B 1 327 ? 12.719 -1.423 -4.012 1 97.5 327 LEU B N 1
ATOM 5855 C CA . LEU B 1 327 ? 11.664 -0.633 -4.641 1 97.5 327 LEU B CA 1
ATOM 5856 C C . LEU B 1 327 ? 10.945 -1.441 -5.715 1 97.5 327 LEU B C 1
ATOM 5858 O O . LEU B 1 327 ? 11.516 -1.729 -6.77 1 97.5 327 LEU B O 1
ATOM 5862 N N . LEU B 1 328 ? 9.719 -1.796 -5.387 1 98.44 328 LEU B N 1
ATOM 5863 C CA . LEU B 1 328 ? 8.906 -2.631 -6.266 1 98.44 328 LEU B CA 1
ATOM 5864 C C . LEU B 1 328 ? 8.031 -1.772 -7.176 1 98.44 328 LEU B C 1
ATOM 5866 O O . LEU B 1 328 ? 7.258 -0.944 -6.699 1 98.44 328 LEU B O 1
ATOM 5870 N N . LEU B 1 329 ? 8.195 -1.92 -8.492 1 98.62 329 LEU B N 1
ATOM 5871 C CA . LEU B 1 329 ? 7.367 -1.245 -9.484 1 98.62 329 LEU B CA 1
ATOM 5872 C C . LEU B 1 329 ? 6.34 -2.203 -10.078 1 98.62 329 LEU B C 1
ATOM 5874 O O . LEU B 1 329 ? 6.703 -3.248 -10.625 1 98.62 329 LEU B O 1
ATOM 5878 N N . LEU B 1 330 ? 5.113 -1.909 -9.906 1 98.75 330 LEU B N 1
ATOM 5879 C CA . LEU B 1 330 ? 4.035 -2.699 -10.492 1 98.75 330 LEU B CA 1
ATOM 5880 C C . LEU B 1 330 ? 3.387 -1.961 -11.656 1 98.75 330 LEU B C 1
ATOM 5882 O O . LEU B 1 330 ? 3.17 -0.749 -11.586 1 98.75 330 LEU B O 1
ATOM 5886 N N . SER B 1 331 ? 3.141 -2.643 -12.727 1 98.62 331 SER B N 1
ATOM 5887 C CA . SER B 1 331 ? 2.467 -2.084 -13.891 1 98.62 331 SER B CA 1
ATOM 5888 C C . SER B 1 331 ? 1.303 -2.965 -14.336 1 98.62 331 SER B C 1
ATOM 5890 O O . SER B 1 331 ? 1.51 -4.086 -14.797 1 98.62 331 SER B O 1
ATOM 5892 N N . SER B 1 332 ? 0.13 -2.477 -14.141 1 98.81 332 SER B N 1
ATOM 5893 C CA . SER B 1 332 ? -1.077 -3.172 -14.57 1 98.81 332 SER B CA 1
ATOM 5894 C C . SER B 1 332 ? -1.546 -2.672 -15.938 1 98.81 332 SER B C 1
ATOM 5896 O O . SER B 1 332 ? -1.576 -1.464 -16.188 1 98.81 332 SER B O 1
ATOM 5898 N N . GLN B 1 333 ? -1.903 -3.598 -16.797 1 98.69 333 GLN B N 1
ATOM 5899 C CA . GLN B 1 333 ? -2.312 -3.254 -18.156 1 98.69 333 GLN B CA 1
ATOM 5900 C C . GLN B 1 333 ? -3.525 -4.074 -18.594 1 98.69 333 GLN B C 1
ATOM 5902 O O . GLN B 1 333 ? -3.559 -5.289 -18.406 1 98.69 333 GLN B O 1
ATOM 5907 N N . VAL B 1 334 ? -4.566 -3.342 -19.109 1 98.88 334 VAL B N 1
ATOM 5908 C CA . VAL B 1 334 ? -5.637 -4.066 -19.781 1 98.88 334 VAL B CA 1
ATOM 5909 C C . VAL B 1 334 ? -5.164 -4.523 -21.156 1 98.88 334 VAL B C 1
ATOM 5911 O O . VAL B 1 334 ? -4.867 -3.695 -22.031 1 98.88 334 VAL B O 1
ATOM 5914 N N . CYS B 1 335 ? -5.18 -5.836 -21.391 1 98.62 335 CYS B N 1
ATOM 5915 C CA . CYS B 1 335 ? -4.488 -6.324 -22.578 1 98.62 335 CYS B CA 1
ATOM 5916 C C . CYS B 1 335 ? -5.457 -7.016 -23.531 1 98.62 335 CYS B C 1
ATOM 5918 O O . CYS B 1 335 ? -5.137 -7.223 -24.703 1 98.62 335 CYS B O 1
ATOM 5920 N N . TYR B 1 336 ? -6.621 -7.441 -23.078 1 98.62 336 TYR B N 1
ATOM 5921 C CA . TYR B 1 336 ? -7.609 -8.141 -23.906 1 98.62 336 TYR B CA 1
ATOM 5922 C C . TYR B 1 336 ? -9.016 -7.953 -23.344 1 98.62 336 TYR B C 1
ATOM 5924 O O . TYR B 1 336 ? -9.219 -8 -22.125 1 98.62 336 TYR B O 1
ATOM 5932 N N . THR B 1 337 ? -9.953 -7.652 -24.219 1 98.56 337 THR B N 1
ATOM 5933 C CA . THR B 1 337 ? -11.336 -7.473 -23.781 1 98.56 337 THR B CA 1
ATOM 5934 C C . THR B 1 337 ? -12.297 -8.219 -24.688 1 98.56 337 THR B C 1
ATOM 5936 O O . THR B 1 337 ? -12.062 -8.32 -25.906 1 98.56 337 THR B O 1
ATOM 5939 N N . VAL B 1 338 ? -13.32 -8.781 -24.172 1 97.38 338 VAL B N 1
ATOM 5940 C CA . VAL B 1 338 ? -14.445 -9.398 -24.875 1 97.38 338 VAL B CA 1
ATOM 5941 C C . VAL B 1 338 ? -15.742 -9.102 -24.125 1 97.38 338 VAL B C 1
ATOM 5943 O O . VAL B 1 338 ? -16 -9.672 -23.062 1 97.38 338 VAL B O 1
ATOM 5946 N N . GLY B 1 339 ? -16.547 -8.273 -24.719 1 97.31 339 GLY B N 1
ATOM 5947 C CA . GLY B 1 339 ? -17.75 -7.883 -24 1 97.31 339 GLY B CA 1
ATOM 5948 C C . GLY B 1 339 ? -17.469 -7.145 -22.703 1 97.31 339 GLY B C 1
ATOM 5949 O O . GLY B 1 339 ? -16.812 -6.098 -22.703 1 97.31 339 GLY B O 1
ATOM 5950 N N . ASN B 1 340 ? -17.891 -7.758 -21.609 1 97.69 340 ASN B N 1
ATOM 5951 C CA . ASN B 1 340 ? -17.688 -7.133 -20.312 1 97.69 340 ASN B CA 1
ATOM 5952 C C . ASN B 1 340 ? -16.547 -7.793 -19.547 1 97.69 340 ASN B C 1
ATOM 5954 O O . ASN B 1 340 ? -16.391 -7.586 -18.344 1 97.69 340 ASN B O 1
ATOM 5958 N N . ARG B 1 341 ? -15.75 -8.594 -20.266 1 97.31 341 ARG B N 1
ATOM 5959 C CA . ARG B 1 341 ? -14.625 -9.273 -19.641 1 97.31 341 ARG B CA 1
ATOM 5960 C C . ARG B 1 341 ? -13.305 -8.633 -20.047 1 97.31 341 ARG B C 1
ATOM 5962 O O . ARG B 1 341 ? -13.156 -8.188 -21.188 1 97.31 341 ARG B O 1
ATOM 5969 N N . MET B 1 342 ? -12.391 -8.625 -19.125 1 98.12 342 MET B N 1
ATOM 5970 C CA . MET B 1 342 ? -11.078 -8.016 -19.344 1 98.12 342 MET B CA 1
ATOM 5971 C C . MET B 1 342 ? -9.969 -8.914 -18.797 1 98.12 342 MET B C 1
ATOM 5973 O O . MET B 1 342 ? -10.07 -9.422 -17.672 1 98.12 342 MET B O 1
ATOM 5977 N N . GLU B 1 343 ? -8.969 -9.102 -19.609 1 98.19 343 GLU B N 1
ATOM 5978 C CA . GLU B 1 343 ? -7.746 -9.75 -19.156 1 98.19 343 GLU B CA 1
ATOM 5979 C C . GLU B 1 343 ? -6.648 -8.727 -18.875 1 98.19 343 GLU B C 1
ATOM 5981 O O . GLU B 1 343 ? -6.273 -7.961 -19.766 1 98.19 343 GLU B O 1
ATOM 5986 N N . LEU B 1 344 ? -6.211 -8.75 -17.672 1 98.44 344 LEU B N 1
ATOM 5987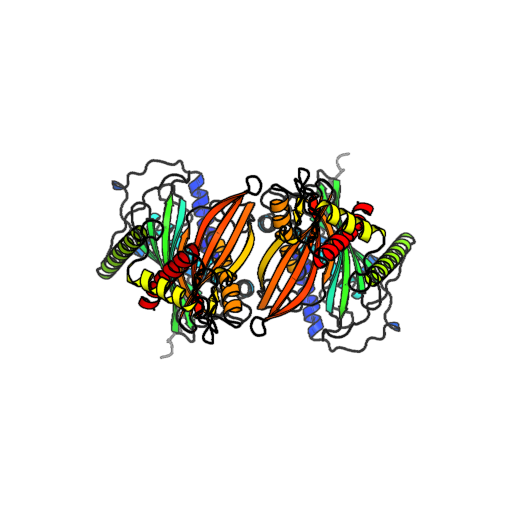 C CA . LEU B 1 344 ? -5.148 -7.82 -17.297 1 98.44 344 LEU B CA 1
ATOM 5988 C C . LEU B 1 344 ? -3.863 -8.57 -16.969 1 98.44 344 LEU B C 1
ATOM 5990 O O . LEU B 1 344 ? -3.904 -9.672 -16.438 1 98.44 344 LEU B O 1
ATOM 5994 N N . SER B 1 345 ? -2.793 -7.926 -17.312 1 98.12 345 SER B N 1
ATOM 5995 C CA . SER B 1 345 ? -1.468 -8.359 -16.891 1 98.12 345 SER B CA 1
ATOM 5996 C C . SER B 1 345 ? -0.839 -7.355 -15.93 1 98.12 345 SER B C 1
ATOM 5998 O O . SER B 1 345 ? -0.991 -6.145 -16.109 1 98.12 345 SER B O 1
ATOM 6000 N N . VAL B 1 346 ? -0.256 -7.828 -14.859 1 98.44 346 VAL B N 1
ATOM 6001 C CA . VAL B 1 346 ? 0.526 -6.992 -13.961 1 98.44 346 VAL B CA 1
ATOM 6002 C C . VAL B 1 346 ? 1.976 -7.473 -13.93 1 98.44 346 VAL B C 1
ATOM 6004 O O . VAL B 1 346 ? 2.244 -8.633 -13.625 1 98.44 346 VAL B O 1
ATOM 6007 N N . ASN B 1 347 ? 2.83 -6.613 -14.32 1 97.94 347 ASN B N 1
ATOM 6008 C CA . ASN B 1 347 ? 4.262 -6.891 -14.242 1 97.94 347 ASN B CA 1
ATOM 6009 C C . ASN B 1 347 ? 4.891 -6.258 -13.008 1 97.94 347 ASN B C 1
ATOM 6011 O O . ASN B 1 347 ? 4.617 -5.094 -12.695 1 97.94 347 ASN B O 1
ATOM 6015 N N . ALA B 1 348 ? 5.605 -7.035 -12.25 1 98.12 348 ALA B N 1
ATOM 6016 C CA . ALA B 1 348 ? 6.348 -6.547 -11.094 1 98.12 348 ALA B CA 1
ATOM 6017 C C . ALA B 1 348 ? 7.848 -6.539 -11.367 1 98.12 348 ALA B C 1
ATOM 6019 O O . ALA B 1 348 ? 8.414 -7.547 -11.805 1 98.12 348 ALA B O 1
ATOM 6020 N N . GLU B 1 349 ? 8.461 -5.391 -11.102 1 98.38 349 GLU B N 1
ATOM 6021 C CA . GLU B 1 349 ? 9.906 -5.227 -11.258 1 98.38 349 GLU B CA 1
ATOM 6022 C C . GLU B 1 349 ? 10.531 -4.609 -10.016 1 98.38 349 GLU B C 1
ATOM 6024 O O . GLU B 1 349 ? 9.898 -3.801 -9.328 1 98.38 349 GLU B O 1
ATOM 6029 N N . VAL B 1 350 ? 11.742 -5.059 -9.773 1 97.81 350 VAL B N 1
ATOM 6030 C CA . VAL B 1 350 ? 12.539 -4.41 -8.734 1 97.81 350 VAL B CA 1
ATOM 6031 C C . VAL B 1 350 ? 13.5 -3.412 -9.367 1 97.81 350 VAL B C 1
ATOM 6033 O O . VAL B 1 350 ? 14.195 -3.736 -10.336 1 97.81 350 VAL B O 1
ATOM 6036 N N . LEU B 1 351 ? 13.484 -2.225 -8.758 1 96.62 351 LEU B N 1
ATOM 6037 C CA . LEU B 1 351 ? 14.367 -1.172 -9.242 1 96.62 351 LEU B CA 1
ATOM 6038 C C . LEU B 1 351 ? 15.57 -1.005 -8.32 1 96.62 351 LEU B C 1
ATOM 6040 O O . LEU B 1 351 ? 15.414 -0.872 -7.105 1 96.62 351 LEU B O 1
ATOM 6044 N N . ASN B 1 352 ? 16.703 -1.081 -8.852 1 91.44 352 ASN B N 1
ATOM 6045 C CA . ASN B 1 352 ? 17.891 -0.563 -8.188 1 91.44 352 ASN B CA 1
ATOM 6046 C C . ASN B 1 352 ? 18.062 0.936 -8.422 1 91.44 352 ASN B C 1
ATOM 6048 O O . ASN B 1 352 ? 18.391 1.362 -9.523 1 91.44 352 ASN B O 1
ATOM 6052 N N . VAL B 1 353 ? 17.922 1.724 -7.48 1 89.38 353 VAL B N 1
ATOM 6053 C CA . VAL B 1 353 ? 17.844 3.17 -7.652 1 89.38 353 VAL B CA 1
ATOM 6054 C C . VAL B 1 353 ? 19.219 3.734 -7.992 1 89.38 353 VAL B C 1
ATOM 6056 O O . VAL B 1 353 ? 19.328 4.781 -8.633 1 89.38 353 VAL B O 1
ATOM 6059 N N . VAL B 1 354 ? 20.266 3.066 -7.555 1 87.5 354 VAL B N 1
ATOM 6060 C CA . VAL B 1 354 ? 21.609 3.559 -7.789 1 87.5 354 VAL B CA 1
ATOM 6061 C C . VAL B 1 354 ? 22.016 3.32 -9.242 1 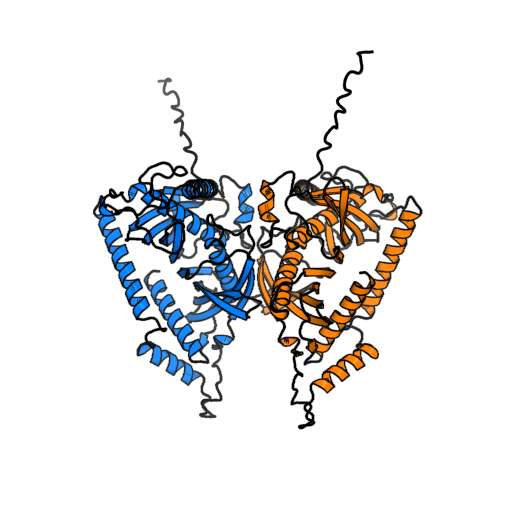87.5 354 VAL B C 1
ATOM 6063 O O . VAL B 1 354 ? 22.453 4.242 -9.93 1 87.5 354 VAL B O 1
ATOM 6066 N N . THR B 1 355 ? 21.75 2.086 -9.695 1 90.06 355 THR B N 1
ATOM 6067 C CA . THR B 1 355 ? 22.172 1.72 -11.047 1 90.06 355 THR B CA 1
ATOM 6068 C C . THR B 1 355 ? 21.062 1.994 -12.055 1 90.06 355 THR B C 1
ATOM 6070 O O . THR B 1 355 ? 21.281 1.951 -13.266 1 90.06 355 THR B O 1
ATOM 6073 N N . ASP B 1 356 ? 19.875 2.256 -11.555 1 89.31 356 ASP B N 1
ATOM 6074 C CA . ASP B 1 356 ? 18.703 2.457 -12.398 1 89.31 356 ASP B CA 1
ATOM 6075 C C . ASP B 1 356 ? 18.438 1.229 -13.266 1 89.31 356 ASP B C 1
ATOM 6077 O O . ASP B 1 356 ? 18.109 1.357 -14.453 1 89.31 356 ASP B O 1
ATOM 6081 N N . THR B 1 357 ? 18.688 0.088 -12.766 1 93.31 357 THR B N 1
ATOM 6082 C CA . THR B 1 357 ? 18.375 -1.168 -13.445 1 93.31 357 THR B CA 1
ATOM 6083 C C . THR B 1 357 ? 17.125 -1.801 -12.867 1 93.31 357 THR B C 1
ATOM 6085 O O . THR B 1 357 ? 16.828 -1.655 -11.672 1 93.31 357 THR B O 1
ATOM 6088 N N . ARG B 1 358 ? 16.422 -2.412 -13.781 1 95.19 358 ARG B N 1
ATOM 6089 C CA . ARG B 1 358 ? 15.172 -3.072 -13.398 1 95.19 358 ARG B CA 1
ATOM 6090 C C . ARG B 1 358 ? 15.234 -4.566 -13.695 1 95.19 358 ARG B C 1
ATOM 6092 O O . ARG B 1 358 ? 15.789 -4.984 -14.711 1 95.19 358 ARG B O 1
ATOM 6099 N N . VAL B 1 359 ? 14.719 -5.336 -12.797 1 96 359 VAL B N 1
ATOM 6100 C CA . VAL B 1 359 ? 14.633 -6.777 -12.984 1 96 359 VAL B CA 1
ATOM 6101 C C . VAL B 1 359 ? 13.195 -7.246 -12.766 1 96 359 VAL B C 1
ATOM 6103 O O . VAL B 1 359 ? 12.602 -6.957 -11.727 1 96 359 VAL B O 1
ATOM 6106 N N . SER B 1 360 ? 12.695 -7.969 -13.781 1 95.69 360 SER B N 1
ATOM 6107 C CA . SER B 1 360 ? 11.352 -8.539 -13.648 1 95.69 360 SER B CA 1
ATOM 6108 C C . SER B 1 360 ? 11.344 -9.688 -12.648 1 95.69 360 SER B C 1
ATOM 6110 O O . SER B 1 360 ? 12.188 -10.578 -12.703 1 95.69 360 SER B O 1
ATOM 6112 N N . THR B 1 361 ? 10.383 -9.602 -11.75 1 95.31 361 THR B N 1
ATOM 6113 C CA . THR B 1 361 ? 10.328 -10.641 -10.727 1 95.31 361 THR B CA 1
ATOM 6114 C C . THR B 1 361 ? 9.078 -11.5 -10.891 1 95.31 361 THR B C 1
ATOM 6116 O O . THR B 1 361 ? 9.125 -12.711 -10.695 1 95.31 361 THR B O 1
ATOM 6119 N N . ASN B 1 362 ? 7.98 -10.883 -11.266 1 93.69 362 ASN B N 1
ATOM 6120 C CA . ASN B 1 362 ? 6.707 -11.602 -11.336 1 93.69 362 ASN B CA 1
ATOM 6121 C C . ASN B 1 362 ? 5.812 -11.039 -12.438 1 93.69 362 ASN B C 1
ATOM 6123 O O . ASN B 1 362 ? 5.887 -9.852 -12.758 1 93.69 362 ASN B O 1
ATOM 6127 N N . THR B 1 363 ? 5.004 -11.883 -12.969 1 94.75 363 THR B N 1
ATOM 6128 C CA . THR B 1 363 ? 3.9 -11.5 -13.852 1 94.75 363 THR B CA 1
ATOM 6129 C C . THR B 1 363 ? 2.598 -12.148 -13.383 1 94.75 363 THR B C 1
ATOM 6131 O O . THR B 1 363 ? 2.57 -13.336 -13.047 1 94.75 363 THR B O 1
ATOM 6134 N N . PHE B 1 364 ? 1.607 -11.367 -13.367 1 96.44 364 PHE B N 1
ATOM 6135 C CA . PHE B 1 364 ? 0.294 -11.789 -12.898 1 96.44 364 PHE B CA 1
ATOM 6136 C C . PHE B 1 364 ? -0.759 -11.594 -13.984 1 96.44 364 PHE B C 1
ATOM 6138 O O . PHE B 1 364 ? -0.756 -10.578 -14.68 1 96.44 364 PHE B O 1
ATOM 6145 N N . TYR B 1 365 ? -1.647 -12.555 -14.117 1 96.5 365 TYR B N 1
ATOM 6146 C CA . TYR B 1 365 ? -2.793 -12.398 -15.008 1 96.5 365 TYR B CA 1
ATOM 6147 C C . TYR B 1 365 ? -4.102 -12.539 -14.242 1 96.5 365 TYR B C 1
ATOM 6149 O O . TYR B 1 365 ? -4.285 -13.492 -13.477 1 96.5 365 TYR B O 1
ATOM 6157 N N . PHE B 1 366 ? -4.973 -11.594 -14.438 1 97 366 PHE B N 1
ATOM 6158 C CA . PHE B 1 366 ? -6.285 -11.555 -13.797 1 97 366 PHE B CA 1
ATOM 6159 C C . PHE B 1 366 ? -7.383 -11.344 -14.836 1 97 366 PHE B C 1
ATOM 6161 O O . PHE B 1 366 ? -7.234 -10.531 -15.75 1 97 366 PHE B O 1
ATOM 6168 N N . MET B 1 367 ? -8.414 -12.055 -14.703 1 96.69 367 MET B N 1
ATOM 6169 C CA . MET B 1 367 ? -9.602 -11.82 -15.516 1 96.69 367 MET B CA 1
ATOM 6170 C C . MET B 1 367 ? -10.711 -11.188 -14.688 1 96.69 367 MET B C 1
ATOM 6172 O O . MET B 1 367 ? -11.102 -11.719 -13.648 1 96.69 367 MET B O 1
ATOM 6176 N N . PHE B 1 368 ? -11.195 -10.062 -15.164 1 96.81 368 PHE B N 1
ATOM 6177 C CA . PHE B 1 368 ? -12.266 -9.367 -14.469 1 96.81 368 PHE B CA 1
ATOM 6178 C C . PHE B 1 368 ? -13.523 -9.312 -15.336 1 96.81 368 PHE B C 1
ATOM 6180 O O . PHE B 1 368 ? -13.438 -9.359 -16.562 1 96.81 368 PHE B O 1
ATOM 6187 N N . LYS B 1 369 ? -14.648 -9.234 -14.656 1 96.62 369 LYS B N 1
ATOM 6188 C CA . LYS B 1 369 ? -15.945 -9.016 -15.281 1 96.62 369 LYS B CA 1
ATOM 6189 C C . LYS B 1 369 ? -16.562 -7.691 -14.828 1 96.62 369 LYS B C 1
ATOM 6191 O O . LYS B 1 369 ? -16.672 -7.434 -13.625 1 96.62 369 LYS B O 1
ATOM 6196 N N . ALA B 1 370 ? -16.906 -6.863 -15.797 1 97.19 370 ALA B N 1
ATOM 6197 C CA . ALA B 1 370 ? -17.578 -5.602 -15.508 1 97.19 370 ALA B CA 1
ATOM 6198 C C . ALA B 1 370 ? -19.094 -5.77 -15.555 1 97.19 370 ALA B C 1
ATOM 6200 O O . ALA B 1 370 ? -19.594 -6.832 -15.938 1 97.19 370 ALA B O 1
ATOM 6201 N N . GLU B 1 371 ? -19.812 -4.711 -15.172 1 94.81 371 GLU B N 1
ATOM 6202 C CA . GLU B 1 371 ? -21.266 -4.727 -15.188 1 94.81 371 GLU B CA 1
ATOM 6203 C C . GLU B 1 371 ? -21.797 -4.508 -16.609 1 94.81 371 GLU B C 1
ATOM 6205 O O . GLU B 1 371 ? -22.906 -4.941 -16.922 1 94.81 371 GLU B O 1
ATOM 6210 N N . HIS B 1 372 ? -21.031 -3.818 -17.406 1 96.12 372 HIS B N 1
ATOM 6211 C CA . HIS B 1 372 ? -21.391 -3.523 -18.781 1 96.12 372 HIS B CA 1
ATOM 6212 C C . HIS B 1 372 ? -20.234 -3.811 -19.734 1 96.12 372 HIS B C 1
ATOM 6214 O O . HIS B 1 372 ? -19.109 -4.047 -19.297 1 96.12 372 HIS B O 1
ATOM 6220 N N . ASP B 1 373 ? -20.516 -3.795 -20.953 1 97.88 373 ASP B N 1
ATOM 6221 C CA . ASP B 1 373 ? -19.469 -3.977 -21.953 1 97.88 373 ASP B CA 1
ATOM 6222 C C . ASP B 1 373 ? -18.406 -2.889 -21.828 1 97.88 373 ASP B C 1
ATOM 6224 O O . ASP B 1 373 ? -18.719 -1.732 -21.531 1 97.88 373 ASP B O 1
ATOM 6228 N N . VAL B 1 374 ? -17.203 -3.283 -22.016 1 98.31 374 VAL B N 1
ATOM 6229 C CA . VAL B 1 374 ? -16.094 -2.342 -21.891 1 98.31 374 VAL B CA 1
ATOM 6230 C C . VAL B 1 374 ? -15.531 -2.049 -23.281 1 98.31 374 VAL B C 1
ATOM 6232 O O . VAL B 1 374 ? -15.734 -2.818 -24.219 1 98.31 374 VAL B O 1
ATOM 6235 N N . PRO B 1 375 ? -14.852 -0.942 -23.438 1 98.19 375 PRO B N 1
ATOM 6236 C CA . PRO B 1 375 ? -14.227 -0.645 -24.734 1 98.19 375 PRO B CA 1
ATOM 6237 C C . PRO B 1 375 ? -13.258 -1.732 -25.188 1 98.19 375 PRO B C 1
ATOM 6239 O O . PRO B 1 375 ? -12.617 -2.383 -24.359 1 98.19 375 PRO B O 1
ATOM 6242 N N . SER B 1 376 ? -13.164 -1.854 -26.453 1 98.12 376 SER B N 1
ATOM 6243 C CA . SER B 1 376 ? -12.203 -2.797 -27.016 1 98.12 376 SER B CA 1
ATOM 6244 C C . SER B 1 376 ? -10.781 -2.258 -26.922 1 98.12 376 SER B C 1
ATOM 6246 O O . SER B 1 376 ? -10.555 -1.059 -27.094 1 98.12 376 SER B O 1
ATOM 6248 N N . ILE B 1 377 ? -9.898 -3.135 -26.672 1 98.19 377 ILE B N 1
ATOM 6249 C CA . ILE B 1 377 ? -8.5 -2.746 -26.516 1 98.19 377 ILE B CA 1
ATOM 6250 C C . ILE B 1 377 ? -7.746 -3.051 -27.812 1 98.19 377 ILE B C 1
ATOM 6252 O O . ILE B 1 377 ? -7.992 -4.07 -28.453 1 98.19 377 ILE B O 1
ATOM 6256 N N . VAL B 1 378 ? -6.84 -2.117 -28.25 1 98 378 VAL B N 1
ATOM 6257 C CA . VAL B 1 378 ? -6.152 -2.232 -29.531 1 98 378 VAL B CA 1
ATOM 6258 C C . VAL B 1 378 ? -4.656 -2.012 -29.344 1 98 378 VAL B C 1
ATOM 6260 O O . VAL B 1 378 ? -4.242 -1.037 -28.703 1 98 378 VAL B O 1
ATOM 6263 N N . PRO B 1 379 ? -3.811 -2.93 -29.828 1 97.56 379 PRO B N 1
ATOM 6264 C CA . PRO B 1 379 ? -2.365 -2.699 -29.781 1 97.56 379 PRO B CA 1
ATOM 6265 C C . PRO B 1 379 ? -1.905 -1.607 -30.734 1 97.56 379 PRO B C 1
ATOM 6267 O O . PRO B 1 379 ? -2.379 -1.543 -31.875 1 97.56 379 PRO B O 1
ATOM 6270 N N . ARG B 1 380 ? -1.046 -0.789 -30.266 1 95.44 380 ARG B N 1
ATOM 6271 C CA . ARG B 1 380 ? -0.495 0.252 -31.125 1 95.44 380 ARG B CA 1
ATOM 6272 C C . ARG B 1 380 ? 0.837 -0.183 -31.734 1 95.44 380 ARG B C 1
ATOM 6274 O O . ARG B 1 380 ? 1.12 0.099 -32.906 1 95.44 380 ARG B O 1
ATOM 6281 N N . SER B 1 381 ? 1.64 -0.861 -30.906 1 95 381 SER B N 1
ATOM 6282 C CA . SER B 1 381 ? 2.967 -1.312 -31.312 1 95 381 SER B CA 1
ATOM 6283 C C . SER B 1 381 ? 3.045 -2.834 -31.359 1 95 381 SER B C 1
ATOM 6285 O O . SER B 1 381 ? 2.104 -3.521 -30.953 1 95 381 SER B O 1
ATOM 6287 N N . TYR B 1 382 ? 4.148 -3.332 -31.875 1 94.19 382 TYR B N 1
ATOM 6288 C CA . TYR B 1 382 ? 4.379 -4.773 -31.859 1 94.19 382 TYR B CA 1
ATOM 6289 C C . TYR B 1 382 ? 4.422 -5.309 -30.438 1 94.19 382 TYR B C 1
ATOM 6291 O O . TYR B 1 382 ? 3.879 -6.379 -30.156 1 94.19 382 TYR B O 1
ATOM 6299 N N . ALA B 1 383 ? 5.031 -4.586 -29.578 1 95.5 383 ALA B N 1
ATOM 6300 C CA . ALA B 1 383 ? 5.07 -4.973 -28.172 1 95.5 383 ALA B CA 1
ATOM 6301 C C . ALA B 1 383 ? 3.666 -5.07 -27.594 1 95.5 383 ALA B C 1
ATOM 6303 O O . ALA B 1 383 ? 3.354 -6.016 -26.859 1 95.5 383 ALA B O 1
ATOM 6304 N N . ASP B 1 384 ? 2.844 -4.168 -27.969 1 97.12 384 ASP B N 1
ATOM 6305 C CA . ASP B 1 384 ? 1.445 -4.215 -27.547 1 97.12 384 ASP B CA 1
ATOM 6306 C C . ASP B 1 384 ? 0.75 -5.457 -28.109 1 97.12 384 ASP B C 1
ATOM 6308 O O . ASP B 1 384 ? -0.074 -6.07 -27.422 1 97.12 384 ASP B O 1
ATOM 6312 N N . GLY B 1 385 ? 1.119 -5.699 -29.328 1 97.31 385 GLY B N 1
ATOM 6313 C CA . GLY B 1 385 ? 0.552 -6.891 -29.938 1 97.31 385 GLY B CA 1
ATOM 6314 C C . GLY B 1 385 ? 0.885 -8.164 -29.188 1 97.31 385 GLY B C 1
ATOM 6315 O O . GLY B 1 385 ? 0.035 -9.047 -29.031 1 97.31 385 GLY B O 1
ATOM 6316 N N . MET B 1 386 ? 2.104 -8.234 -28.719 1 97.06 386 MET B N 1
ATOM 6317 C CA . MET B 1 386 ? 2.527 -9.406 -27.953 1 97.06 386 MET B CA 1
ATOM 6318 C C . MET B 1 386 ? 1.764 -9.5 -26.641 1 97.06 386 MET B C 1
ATOM 6320 O O . MET B 1 386 ? 1.36 -10.586 -26.219 1 97.06 386 MET B O 1
ATOM 6324 N N . LEU B 1 387 ? 1.552 -8.352 -26.031 1 97.31 387 LEU B N 1
ATOM 6325 C CA . LEU B 1 387 ? 0.749 -8.32 -24.812 1 97.31 387 LEU B CA 1
ATOM 6326 C C . LEU B 1 387 ? -0.676 -8.789 -25.094 1 97.31 387 LEU B C 1
ATOM 6328 O O . LEU B 1 387 ? -1.236 -9.57 -24.328 1 97.31 387 LEU B O 1
ATOM 6332 N N . PHE B 1 388 ? -1.215 -8.312 -26.156 1 98.44 388 PHE B N 1
ATOM 6333 C CA . PHE B 1 388 ? -2.572 -8.648 -26.578 1 98.44 388 PHE B CA 1
ATOM 6334 C C . PHE B 1 388 ? -2.717 -10.148 -26.781 1 98.44 388 PHE B C 1
ATOM 6336 O O . PHE B 1 388 ? -3.637 -10.773 -26.25 1 98.44 388 PHE B O 1
ATOM 6343 N N . VAL B 1 389 ? -1.794 -10.672 -27.516 1 97.88 389 VAL B N 1
ATOM 6344 C CA . VAL B 1 389 ? -1.849 -12.086 -27.859 1 97.88 389 VAL B CA 1
ATOM 6345 C C . VAL B 1 389 ? -1.683 -12.938 -26.609 1 97.88 389 VAL B C 1
ATOM 6347 O O . VAL B 1 389 ? -2.412 -13.914 -26.406 1 97.88 389 VAL B O 1
ATOM 6350 N N . GLU B 1 390 ? -0.748 -12.625 -25.781 1 95.94 390 GLU B N 1
ATOM 6351 C CA . GLU B 1 390 ? -0.534 -13.367 -24.547 1 95.94 390 GLU B CA 1
ATOM 6352 C C . GLU B 1 390 ? -1.781 -13.344 -23.672 1 95.94 390 GLU B C 1
ATOM 6354 O O . GLU B 1 390 ? -2.184 -14.375 -23.125 1 95.94 390 GLU B O 1
ATOM 6359 N N . ALA B 1 391 ? -2.328 -12.195 -23.562 1 96.81 391 ALA B N 1
ATOM 6360 C CA . ALA B 1 391 ? -3.535 -12.055 -22.75 1 96.81 391 ALA B CA 1
ATOM 6361 C C . ALA B 1 391 ? -4.688 -12.867 -23.344 1 96.81 391 ALA B C 1
ATOM 6363 O O . ALA B 1 391 ? -5.461 -13.484 -22.609 1 96.81 391 ALA B O 1
ATOM 6364 N N . LYS B 1 392 ? -4.82 -12.805 -24.609 1 96.81 392 LYS B N 1
ATOM 6365 C CA . LYS B 1 392 ? -5.848 -13.602 -25.281 1 96.81 392 LYS B CA 1
ATOM 6366 C C . LYS B 1 392 ? -5.676 -15.086 -24.984 1 96.81 392 LYS B C 1
ATOM 6368 O O . LYS B 1 392 ? -6.652 -15.789 -24.719 1 96.81 392 LYS B O 1
ATOM 6373 N N . ARG B 1 393 ? -4.422 -15.555 -25.094 1 94.25 393 ARG B N 1
ATOM 6374 C CA . ARG B 1 393 ? -4.141 -16.953 -24.781 1 94.25 393 ARG B CA 1
ATOM 6375 C C . ARG B 1 393 ? -4.582 -17.312 -23.375 1 94.25 393 ARG B C 1
ATOM 6377 O O . ARG B 1 393 ? -5.191 -18.359 -23.141 1 94.25 393 ARG B O 1
ATOM 6384 N N . HIS B 1 394 ? -4.309 -16.453 -22.438 1 92.19 394 HIS B N 1
ATOM 6385 C CA . HIS B 1 394 ? -4.707 -16.672 -21.062 1 92.19 394 HIS B CA 1
ATOM 6386 C C . HIS B 1 394 ? -6.227 -16.672 -20.906 1 92.19 394 HIS B C 1
ATOM 6388 O O . HIS B 1 394 ? -6.793 -17.5 -20.203 1 92.19 394 HIS B O 1
ATOM 6394 N N . TYR B 1 395 ? -6.832 -15.703 -21.578 1 93.38 395 TYR B N 1
ATOM 6395 C CA . TYR B 1 395 ? -8.289 -15.602 -21.562 1 93.38 395 TYR B CA 1
ATOM 6396 C C . TYR B 1 395 ? -8.938 -16.891 -22.031 1 93.38 395 TYR B C 1
ATOM 6398 O O . TYR B 1 395 ? -9.836 -17.422 -21.391 1 93.38 395 TYR B O 1
ATOM 6406 N N . GLU B 1 396 ? -8.445 -17.375 -23.125 1 91.69 396 GLU B N 1
ATOM 6407 C CA . GLU B 1 396 ? -9.016 -18.594 -23.719 1 91.69 396 GLU B CA 1
ATOM 6408 C C . GLU B 1 396 ? -8.773 -19.812 -22.828 1 91.69 396 GLU B C 1
ATOM 6410 O O . GLU B 1 396 ? -9.633 -20.688 -22.734 1 91.69 396 GLU B O 1
ATOM 6415 N N . SER B 1 397 ? -7.621 -19.844 -22.266 1 86.12 397 SER B N 1
ATOM 6416 C CA . SER B 1 397 ? -7.316 -20.953 -21.359 1 86.12 397 SER B CA 1
ATOM 6417 C C . SER B 1 397 ? -8.242 -20.938 -20.141 1 86.12 397 SER B C 1
ATOM 6419 O O . SER B 1 397 ? -8.688 -22 -19.688 1 86.12 397 SER B O 1
ATOM 6421 N N . SER B 1 398 ? -8.539 -19.781 -19.656 1 83.81 398 SER B N 1
ATOM 6422 C CA . SER B 1 398 ? -9.383 -19.641 -18.469 1 83.81 398 SER B CA 1
ATOM 6423 C C . SER B 1 398 ? -10.852 -19.922 -18.797 1 83.81 398 SER B C 1
ATOM 6425 O O . SER B 1 398 ? -11.578 -20.5 -18 1 83.81 398 SER B O 1
ATOM 6427 N N . GLU B 1 399 ? -11.266 -19.5 -19.938 1 80.19 399 GLU B N 1
ATOM 6428 C CA . GLU B 1 399 ? -12.648 -19.688 -20.359 1 80.19 399 GLU B CA 1
ATOM 6429 C C . GLU B 1 399 ? -12.977 -21.172 -20.531 1 80.19 399 GLU B C 1
ATOM 6431 O O . GLU B 1 399 ? -14.086 -21.609 -20.25 1 80.19 399 GLU B O 1
ATOM 6436 N N . ASN B 1 400 ? -12.031 -21.891 -21 1 72.56 400 ASN B N 1
ATOM 6437 C CA . ASN B 1 400 ? -12.227 -23.312 -21.219 1 72.56 400 ASN B CA 1
ATOM 6438 C C . ASN B 1 400 ? -12.336 -24.062 -19.891 1 72.56 400 ASN B C 1
ATOM 6440 O O . ASN B 1 400 ? -12.867 -25.188 -19.844 1 72.56 400 ASN B O 1
ATOM 6444 N N . ARG B 1 401 ? -11.977 -23.422 -18.906 1 67.12 401 ARG B N 1
ATOM 6445 C CA . ARG B 1 401 ? -12.008 -24.062 -17.594 1 67.12 401 ARG B CA 1
ATOM 6446 C C . ARG B 1 401 ? -13.242 -23.625 -16.812 1 67.12 401 ARG B C 1
ATOM 6448 O O . ARG B 1 401 ? -13.609 -24.266 -15.828 1 67.12 401 ARG B O 1
ATOM 6455 N N . LEU B 1 402 ? -13.719 -22.422 -17.172 1 59.53 402 LEU B N 1
ATOM 6456 C CA . LEU B 1 402 ? -14.945 -21.953 -16.531 1 59.53 402 LEU B CA 1
ATOM 6457 C C . LEU B 1 402 ? -16.156 -22.719 -17.062 1 59.53 402 LEU B C 1
ATOM 6459 O O . LEU B 1 402 ? -17.094 -23 -16.297 1 59.53 402 LEU B O 1
#

Organism: Parascaris univalens (NCBI:txid6257)